Protein AF-A0A964VQR8-F1 (afdb_monomer)

Radius of gyration: 42.29 Å; Cα contacts (8 Å, |Δi|>4): 1702; chains: 1; bounding box: 141×101×105 Å

Mean predicted aligned error: 17.36 Å

Secondary structure (DSSP, 8-state):
-HHHHHHHHHHHHHTT------EEEEEEE-GGG-SS-S-TT--TTBTSS--SSS------EEEPPTT--EE---SEEEEEE-HHHHHHHHHHHHHHHHHHHHHHHT---GGGS-TT-TTS-S--EEE-HHHHHTTEEEHHHHHHHHHHHHTTEE-TTTTSEEEEEEEE-SSSSTTTTEEEEEEE--EEEE-STT-EEEE-SEETTEEEEEEEEE-------S-----EEEEEEESSTT-----GGG-S-EEEEEEETTEEEEEEE-SSPTTEEESS--HHHHHHHHHHHSTT-EEEEE--TTEEEE----S--EEEE-EEHHHHHHHHHHS-HHHHHHHSTT--EEEEEEEEEEEEEEEEEEEEEPPTTPPTTPPPEEEEEEEEEEEEEEEEEEEESSEEEEEEESSEEEEEEEEEEEPPTTPPTT--EEEEEEEEEEES--EEEEEEPPTT-TT-EEEEEEEEEEEEEEEEPPS--------SSS---EEEEEEEEEEEEEEEEEEE-PEEET-EEEEE--S--EEEE--EETTTTEESS-EEEEEEEEEEETTEEEEEEEEEEESS-SEEEEEE----B-TTSSBS-SEEE--EEEGGGPPTTSS--EEEESPEEEEEE--PSEEE---SSTT-----STTTPEEE-EEEE--SSSSPPEETTT-S-HHHHHHHH--EEE-SSPPPEETTS-EEEE-EEESS-SS-EEEEPTTPPPPPTTEEE-TTSEEEE---S-EEEEEEEEEE-TTS-EEEEEEEEEEE--

Structure (mmCIF, N/CA/C/O backbone):
data_AF-A0A964VQR8-F1
#
_entry.id   AF-A0A964VQR8-F1
#
loop_
_atom_site.group_PDB
_atom_site.id
_atom_site.type_symbol
_atom_site.label_atom_id
_atom_site.label_alt_id
_atom_site.label_comp_id
_atom_site.label_asym_id
_atom_site.label_entity_id
_atom_site.label_seq_id
_atom_site.pdbx_PDB_ins_code
_atom_site.Cartn_x
_atom_site.Cartn_y
_atom_site.Cartn_z
_atom_site.occupancy
_atom_site.B_iso_or_equiv
_atom_site.auth_seq_id
_atom_site.auth_comp_id
_atom_site.auth_asym_id
_atom_site.auth_atom_id
_atom_site.pdbx_PDB_model_num
ATOM 1 N N . MET A 1 1 ? -60.363 3.063 -12.199 1.00 50.66 1 MET A N 1
ATOM 2 C CA . MET A 1 1 ? -59.561 4.272 -11.901 1.00 50.66 1 MET A CA 1
ATOM 3 C C . MET A 1 1 ? -58.561 4.068 -10.753 1.00 50.66 1 MET A C 1
ATOM 5 O O . MET A 1 1 ? -57.377 4.255 -10.989 1.00 50.66 1 MET A O 1
ATOM 9 N N . LEU A 1 2 ? -58.955 3.564 -9.570 1.00 46.91 2 LEU A N 1
ATOM 10 C CA . LEU A 1 2 ? -58.023 3.328 -8.440 1.00 46.91 2 LEU A CA 1
ATOM 11 C C . LEU A 1 2 ? -56.854 2.357 -8.722 1.00 46.91 2 LEU A C 1
ATOM 13 O O . LEU A 1 2 ? -55.754 2.557 -8.218 1.00 46.91 2 LEU A O 1
ATOM 17 N N . ARG A 1 3 ? -57.053 1.310 -9.537 1.00 47.50 3 ARG A N 1
ATOM 18 C CA . ARG A 1 3 ? -55.960 0.399 -9.948 1.00 47.50 3 ARG A CA 1
ATOM 19 C C . ARG A 1 3 ? -54.988 1.032 -10.955 1.00 47.50 3 ARG A C 1
ATOM 21 O O . ARG A 1 3 ? -53.839 0.611 -11.016 1.00 47.50 3 ARG A O 1
ATOM 28 N N . PHE A 1 4 ? -55.437 2.039 -11.707 1.00 53.62 4 PHE A N 1
ATOM 29 C CA . PHE A 1 4 ? -54.602 2.791 -12.649 1.00 53.62 4 PHE A CA 1
ATOM 30 C C . PHE A 1 4 ? -53.771 3.846 -11.905 1.00 53.62 4 PHE A C 1
ATOM 32 O O . PHE A 1 4 ? -52.569 3.924 -12.125 1.00 53.62 4 PHE A O 1
ATOM 39 N N . LEU A 1 5 ? -54.375 4.536 -10.924 1.00 54.00 5 LEU A N 1
ATOM 40 C CA . LEU A 1 5 ? -53.651 5.408 -9.992 1.00 54.00 5 LEU A CA 1
ATOM 41 C C . LEU A 1 5 ? -52.605 4.639 -9.181 1.00 54.00 5 LEU A C 1
ATOM 43 O O . LEU A 1 5 ? -51.472 5.082 -9.135 1.00 54.00 5 LEU A O 1
ATOM 47 N N . LYS A 1 6 ? -52.916 3.449 -8.641 1.00 50.94 6 LYS A N 1
ATOM 48 C CA . LYS A 1 6 ? -51.903 2.642 -7.935 1.00 50.94 6 LYS A CA 1
ATOM 49 C C . LYS A 1 6 ? -50.719 2.275 -8.833 1.00 50.94 6 LYS A C 1
ATOM 51 O O . LYS A 1 6 ? -49.588 2.388 -8.389 1.00 50.94 6 LYS A O 1
ATOM 56 N N . ARG A 1 7 ? -50.945 1.886 -10.094 1.00 49.69 7 ARG A N 1
ATOM 57 C CA . ARG A 1 7 ? -49.845 1.567 -11.026 1.00 49.69 7 ARG A CA 1
ATOM 58 C C . ARG A 1 7 ? -49.017 2.798 -11.417 1.00 49.69 7 ARG A C 1
ATOM 60 O O . ARG A 1 7 ? -47.807 2.667 -11.526 1.00 49.69 7 ARG A O 1
ATOM 67 N N . PHE A 1 8 ? -49.626 3.978 -11.549 1.00 53.41 8 PHE A N 1
ATOM 68 C CA . PHE A 1 8 ? -48.889 5.226 -11.787 1.00 53.41 8 PHE A CA 1
ATOM 69 C C . PHE A 1 8 ? -48.163 5.746 -10.538 1.00 53.41 8 PHE A C 1
ATOM 71 O O . PHE A 1 8 ? -47.068 6.280 -10.665 1.00 53.41 8 PHE A O 1
ATOM 78 N N . SER A 1 9 ? -48.703 5.527 -9.335 1.00 52.16 9 SER A N 1
ATOM 79 C CA . SER A 1 9 ? -48.007 5.830 -8.078 1.00 52.16 9 SER A CA 1
ATOM 80 C C . SER A 1 9 ? -46.737 4.992 -7.922 1.00 52.16 9 SER A C 1
ATOM 82 O O . SER A 1 9 ? -45.727 5.522 -7.485 1.00 52.16 9 SER A O 1
ATOM 84 N N . TRP A 1 10 ? -46.739 3.724 -8.349 1.00 47.16 10 TRP A N 1
ATOM 85 C CA . TRP A 1 10 ? -45.524 2.898 -8.360 1.00 47.16 10 TRP A CA 1
ATOM 86 C C . TRP A 1 10 ? -44.494 3.352 -9.409 1.00 47.16 10 TRP A C 1
ATOM 88 O O . TRP A 1 10 ? -43.303 3.270 -9.140 1.00 47.16 10 TRP A O 1
ATOM 98 N N . VAL A 1 11 ? -44.920 3.891 -10.559 1.00 49.44 11 VAL A N 1
ATOM 99 C CA . VAL A 1 11 ? -44.004 4.464 -11.571 1.00 49.44 11 VAL A CA 1
ATOM 100 C C . VAL A 1 11 ? -43.450 5.830 -11.131 1.00 49.44 11 VAL A C 1
ATOM 102 O O . VAL A 1 11 ? -42.287 6.120 -11.385 1.00 49.44 11 VAL A O 1
ATOM 105 N N . GLY A 1 12 ? -44.231 6.635 -10.400 1.00 41.44 12 GLY A N 1
ATOM 106 C CA . GLY A 1 12 ? -43.759 7.873 -9.765 1.00 41.44 12 GLY A CA 1
ATOM 107 C C . GLY A 1 12 ? -42.807 7.642 -8.583 1.00 41.44 12 GLY A C 1
ATOM 108 O O . GLY A 1 12 ? -41.912 8.448 -8.367 1.00 41.44 12 GLY A O 1
ATOM 109 N N . VAL A 1 13 ? -42.947 6.521 -7.865 1.00 46.22 13 VAL A N 1
ATOM 110 C CA . VAL A 1 13 ? -42.004 6.095 -6.812 1.00 46.22 13 VAL A CA 1
ATOM 111 C C . VAL A 1 13 ? -40.738 5.465 -7.410 1.00 46.22 13 VAL A C 1
ATOM 113 O O . VAL A 1 13 ? -39.657 5.665 -6.870 1.00 46.22 13 VAL A O 1
ATOM 116 N N . LEU A 1 14 ? -40.822 4.797 -8.567 1.00 40.28 14 LEU A N 1
ATOM 117 C CA . LEU A 1 14 ? -39.632 4.331 -9.294 1.00 40.28 14 LEU A CA 1
ATOM 118 C C . LEU A 1 14 ? -38.802 5.496 -9.868 1.00 40.28 14 LEU A C 1
ATOM 120 O O . LEU A 1 14 ? -37.592 5.375 -9.992 1.00 40.28 14 LEU A O 1
ATOM 124 N N . ALA A 1 15 ? -39.438 6.633 -10.177 1.00 35.66 15 ALA A N 1
ATOM 125 C CA . ALA A 1 15 ? -38.769 7.874 -10.584 1.00 35.66 15 ALA A CA 1
ATOM 126 C C . ALA A 1 15 ? -38.142 8.661 -9.410 1.00 35.66 15 ALA A C 1
ATOM 128 O O . ALA A 1 15 ? -37.486 9.673 -9.637 1.00 35.66 15 ALA A O 1
ATOM 129 N N . MET A 1 16 ? -38.317 8.189 -8.169 1.00 39.81 16 MET A N 1
ATOM 130 C CA . MET A 1 16 ? -37.590 8.638 -6.975 1.00 39.81 16 MET A CA 1
ATOM 131 C C . MET A 1 16 ? -36.672 7.532 -6.439 1.00 39.81 16 MET A C 1
ATOM 133 O O . MET A 1 16 ? -36.418 7.458 -5.237 1.00 39.81 16 MET A O 1
ATOM 137 N N . SER A 1 17 ? -36.162 6.657 -7.313 1.00 37.56 17 SER A N 1
ATOM 138 C CA . SER A 1 17 ? -34.964 5.891 -6.986 1.00 37.56 17 SER A CA 1
ATOM 139 C C . SER A 1 17 ? -33.834 6.896 -6.759 1.00 37.56 17 SER A C 1
ATOM 141 O O . SER A 1 17 ? -33.208 7.351 -7.716 1.00 37.56 17 SER A O 1
ATOM 143 N N . LEU A 1 18 ? -33.625 7.295 -5.502 1.00 46.88 18 LEU A N 1
ATOM 144 C CA . LEU A 1 18 ? -32.366 7.867 -5.047 1.00 46.88 18 LEU A CA 1
ATOM 145 C C . LEU A 1 18 ? -31.306 6.859 -5.474 1.00 46.88 18 LEU A C 1
ATOM 147 O O . LEU A 1 18 ? -31.185 5.790 -4.875 1.00 46.88 18 LEU A O 1
ATOM 151 N N . LEU A 1 19 ? -30.632 7.139 -6.589 1.00 51.69 19 LEU A N 1
ATOM 152 C CA . LEU A 1 19 ? -29.431 6.401 -6.912 1.00 51.69 19 LEU A CA 1
ATOM 153 C C . LEU A 1 19 ? -28.498 6.645 -5.722 1.00 51.69 19 LEU A C 1
ATOM 155 O O . LEU A 1 19 ? -28.331 7.802 -5.333 1.00 51.69 19 LEU A O 1
ATOM 159 N N . PRO A 1 20 ? -27.984 5.591 -5.078 1.00 58.81 20 PRO A N 1
ATOM 160 C CA . PRO A 1 20 ? -26.985 5.751 -4.036 1.00 58.81 20 PRO A CA 1
ATOM 161 C C . PRO A 1 20 ? -25.809 6.527 -4.629 1.00 58.81 20 PRO A C 1
ATOM 163 O O . PRO A 1 20 ? -25.114 6.032 -5.515 1.00 58.81 20 PRO A O 1
ATOM 166 N N . THR A 1 21 ? -25.656 7.768 -4.180 1.00 62.12 21 THR A N 1
ATOM 167 C CA . THR A 1 21 ? -24.607 8.684 -4.619 1.00 62.12 21 THR A CA 1
ATOM 168 C C . THR A 1 21 ? -23.290 8.220 -4.014 1.00 62.12 21 THR A C 1
ATOM 170 O O . THR A 1 21 ? -23.220 8.056 -2.793 1.00 62.12 21 THR A O 1
ATOM 173 N N . ALA A 1 22 ? -22.280 7.989 -4.851 1.00 78.88 22 ALA A N 1
ATOM 174 C CA . ALA A 1 22 ? -20.988 7.474 -4.419 1.00 78.88 22 ALA A CA 1
ATOM 175 C C . ALA A 1 22 ? -19.946 8.596 -4.418 1.00 78.88 22 ALA A C 1
ATOM 177 O O . ALA A 1 22 ? -19.430 8.934 -5.487 1.00 78.88 22 ALA A O 1
ATOM 178 N N . ALA A 1 23 ? -19.687 9.200 -3.259 1.00 83.31 23 ALA A N 1
ATOM 179 C CA . ALA A 1 23 ? -18.903 10.422 -3.163 1.00 83.31 23 ALA A CA 1
ATOM 180 C C . ALA A 1 23 ? -17.518 10.240 -2.524 1.00 83.31 23 ALA A C 1
ATOM 182 O O . ALA A 1 23 ? -17.297 9.359 -1.708 1.00 83.31 23 ALA A O 1
ATOM 183 N N . PHE A 1 24 ? -16.537 11.039 -2.916 1.00 91.00 24 PHE A N 1
ATOM 184 C CA . PHE A 1 24 ? -15.170 10.949 -2.410 1.00 91.00 24 PHE A CA 1
ATOM 185 C C . PHE A 1 24 ? -14.412 12.250 -2.656 1.00 91.00 24 PHE A C 1
ATOM 187 O O . PHE A 1 24 ? -14.798 13.093 -3.468 1.00 91.00 24 PHE A O 1
ATOM 194 N N . VAL A 1 25 ? -13.270 12.389 -1.988 1.00 90.56 25 VAL A N 1
ATOM 195 C CA . VAL A 1 25 ? -12.402 13.560 -2.113 1.00 90.56 25 VAL A CA 1
ATOM 196 C C . VAL A 1 25 ? -10.983 13.103 -2.416 1.00 90.56 25 VAL A C 1
ATOM 198 O O . VAL A 1 25 ? -10.469 12.175 -1.791 1.00 90.56 25 VAL A O 1
ATOM 201 N N . PHE A 1 26 ? -10.339 13.758 -3.378 1.00 91.12 26 PHE A N 1
ATOM 202 C CA . PHE A 1 26 ? -8.941 13.500 -3.711 1.00 91.12 26 PHE A CA 1
ATOM 203 C C . PHE A 1 26 ? -8.002 14.266 -2.799 1.00 91.12 26 PHE A C 1
ATOM 205 O O . PHE A 1 26 ? -8.277 15.405 -2.440 1.00 91.12 26 PHE A O 1
ATOM 212 N N . GLN A 1 27 ? -6.865 13.665 -2.479 1.00 87.44 27 GLN A N 1
ATOM 213 C CA . GLN A 1 27 ? -5.866 14.252 -1.601 1.00 87.44 27 GLN A CA 1
ATOM 214 C C . GLN A 1 27 ? -4.651 14.768 -2.383 1.00 87.44 27 GLN A C 1
ATOM 216 O O . GLN A 1 27 ? -4.267 14.219 -3.416 1.00 87.44 27 GLN A O 1
ATOM 221 N N . GLY A 1 28 ? -4.001 15.796 -1.843 1.00 83.94 28 GLY A N 1
ATOM 222 C CA . GLY A 1 28 ? -2.680 16.264 -2.256 1.00 83.94 28 GLY A CA 1
ATOM 223 C C . GLY A 1 28 ? -1.992 17.056 -1.138 1.00 83.94 28 GLY A C 1
ATOM 224 O O . GLY A 1 28 ? -2.537 17.149 -0.040 1.00 83.94 28 GLY A O 1
ATOM 225 N N . PRO A 1 29 ? -0.796 17.617 -1.375 1.00 79.44 29 PRO A N 1
ATOM 226 C CA . PRO A 1 29 ? -0.043 18.344 -0.351 1.00 79.44 29 PRO A CA 1
ATOM 227 C C . PRO A 1 29 ? -0.681 19.696 0.035 1.00 79.44 29 PRO A C 1
ATOM 229 O O . PRO A 1 29 ? -1.254 20.379 -0.815 1.00 79.44 29 PRO A O 1
ATOM 232 N N . ASN A 1 30 ? -0.531 20.090 1.311 1.00 72.00 30 ASN A N 1
ATOM 233 C CA . ASN A 1 30 ? -0.952 21.396 1.861 1.00 72.00 30 ASN A CA 1
ATOM 234 C C . ASN A 1 30 ? 0.114 22.507 1.695 1.00 72.00 30 ASN A C 1
ATOM 236 O O . ASN A 1 30 ? 1.302 22.242 1.503 1.00 72.00 30 ASN A O 1
ATOM 240 N N . ALA A 1 31 ? -0.295 23.778 1.841 1.00 55.44 31 ALA A N 1
ATOM 241 C CA . ALA A 1 31 ? 0.512 24.969 1.517 1.00 55.44 31 ALA A CA 1
ATOM 242 C C . ALA A 1 31 ? 1.756 25.223 2.388 1.00 55.44 31 ALA A C 1
ATOM 244 O O . ALA A 1 31 ? 2.639 25.976 1.980 1.00 55.44 31 ALA A O 1
ATOM 245 N N . SER A 1 32 ? 1.876 24.622 3.576 1.00 50.53 32 SER A N 1
ATOM 246 C CA . SER A 1 32 ? 2.868 25.031 4.587 1.00 50.53 32 SER A CA 1
ATOM 247 C C . SER A 1 32 ? 4.332 24.657 4.287 1.00 50.53 32 SER A C 1
ATOM 249 O O . SER A 1 32 ? 5.184 24.839 5.154 1.00 50.53 32 SER A O 1
ATOM 251 N N . GLY A 1 33 ? 4.661 24.157 3.089 1.00 45.91 33 GLY A N 1
ATOM 252 C CA . GLY A 1 33 ? 6.036 23.764 2.750 1.00 45.91 33 GLY A CA 1
ATOM 253 C C . GLY A 1 33 ? 6.401 23.659 1.267 1.00 45.91 33 GLY A C 1
ATOM 254 O O . GLY A 1 33 ? 7.487 23.170 0.969 1.00 45.91 33 GLY A O 1
ATOM 255 N N . SER A 1 34 ? 5.555 24.098 0.328 1.00 40.94 34 SER A N 1
ATOM 256 C CA . SER A 1 34 ? 5.855 23.981 -1.108 1.00 40.94 34 SER A CA 1
ATOM 257 C C . SER A 1 34 ? 5.986 25.348 -1.788 1.00 40.94 34 SER A C 1
ATOM 259 O O . SER A 1 34 ? 5.105 26.185 -1.606 1.00 40.94 34 SER A O 1
ATOM 261 N N . PRO A 1 35 ? 7.012 25.574 -2.636 1.00 40.84 35 PRO A N 1
ATOM 262 C CA . PRO A 1 35 ? 7.092 26.768 -3.474 1.00 40.84 35 PRO A CA 1
ATOM 263 C C . PRO A 1 35 ? 5.951 26.878 -4.502 1.00 40.84 35 PRO A C 1
ATOM 265 O O . PRO A 1 35 ? 5.715 27.978 -4.982 1.00 40.84 35 PRO A O 1
ATOM 268 N N . ASN A 1 36 ? 5.274 25.766 -4.852 1.00 44.41 36 ASN A N 1
ATOM 269 C CA . ASN A 1 36 ? 4.314 25.680 -5.972 1.00 44.41 36 ASN A CA 1
ATOM 270 C C . ASN A 1 36 ? 3.146 24.666 -5.779 1.00 44.41 36 ASN A C 1
ATOM 272 O O . ASN A 1 36 ? 2.524 24.288 -6.762 1.00 44.41 36 ASN A O 1
ATOM 276 N N . GLY A 1 37 ? 2.873 24.138 -4.577 1.00 49.97 37 GLY A N 1
ATOM 277 C CA . GLY A 1 37 ? 2.167 22.839 -4.441 1.00 49.97 37 GLY A CA 1
ATOM 278 C C . GLY A 1 37 ? 0.858 22.777 -3.652 1.00 49.97 37 GLY A C 1
ATOM 279 O O . GLY A 1 37 ? 0.426 21.675 -3.344 1.00 49.97 37 GLY A O 1
ATOM 280 N N . ALA A 1 38 ? 0.225 23.893 -3.309 1.00 58.84 38 ALA A N 1
ATOM 281 C CA . ALA A 1 38 ? -1.128 23.876 -2.750 1.00 58.84 38 ALA A CA 1
ATOM 282 C C . ALA A 1 38 ? -2.038 24.776 -3.570 1.00 58.84 38 ALA A C 1
ATOM 284 O O . ALA A 1 38 ? -1.547 25.707 -4.219 1.00 58.84 38 ALA A O 1
ATOM 285 N N . ASP A 1 39 ? -3.342 24.509 -3.542 1.00 65.00 39 ASP A N 1
ATOM 286 C CA . ASP A 1 39 ? -4.268 25.435 -4.178 1.00 65.00 39 ASP A CA 1
ATOM 287 C C . ASP A 1 39 ? -4.146 26.780 -3.448 1.00 65.00 39 ASP A C 1
ATOM 289 O O . ASP A 1 39 ? -3.981 26.831 -2.228 1.00 65.00 39 ASP A O 1
ATOM 293 N N . SER A 1 40 ? -4.232 27.900 -4.168 1.00 60.41 40 SER A N 1
ATOM 294 C CA . SER A 1 40 ? -3.966 29.231 -3.596 1.00 60.41 40 SER A CA 1
ATOM 295 C C . SER A 1 40 ? -4.884 29.625 -2.427 1.00 60.41 40 SER A C 1
ATOM 297 O O . SER A 1 40 ? -4.618 30.620 -1.757 1.00 60.41 40 SER A O 1
ATOM 299 N N . PHE A 1 41 ? -5.974 28.887 -2.207 1.00 67.44 41 PHE A N 1
ATOM 300 C CA . PHE A 1 41 ? -6.922 29.089 -1.112 1.00 67.44 41 PHE A CA 1
ATOM 301 C C . PHE A 1 41 ? -6.774 28.055 0.028 1.00 67.44 41 PHE A C 1
ATOM 303 O O . PHE A 1 41 ? -7.392 28.245 1.072 1.00 67.44 41 PHE A O 1
ATOM 310 N N . GLU A 1 42 ? -5.945 27.008 -0.110 1.00 69.75 42 GLU A N 1
ATOM 311 C CA . GLU A 1 42 ? -5.629 26.035 0.956 1.00 69.75 42 GLU A CA 1
ATOM 312 C C . GLU A 1 42 ? -4.637 26.637 1.970 1.00 69.75 42 GLU A C 1
ATOM 314 O O . GLU A 1 42 ? -3.516 26.160 2.162 1.00 69.75 42 GLU A O 1
ATOM 319 N N . VAL A 1 43 ? -5.026 27.751 2.591 1.00 64.94 43 VAL A N 1
ATOM 320 C CA . VAL A 1 43 ? -4.182 28.509 3.518 1.00 64.94 43 VAL A CA 1
ATOM 321 C C . VAL A 1 43 ? -4.608 28.304 4.977 1.00 64.94 43 VAL A C 1
ATOM 323 O O . VAL A 1 43 ? -5.810 28.284 5.251 1.00 64.94 43 VAL A O 1
ATOM 326 N N . PRO A 1 44 ? -3.650 28.293 5.932 1.00 59.59 44 PRO A N 1
ATOM 327 C CA . PRO A 1 44 ? -3.901 28.159 7.377 1.00 59.59 44 PRO A CA 1
ATOM 328 C C . PRO A 1 44 ? -5.006 29.039 7.965 1.00 59.59 44 PRO A C 1
ATOM 330 O O . PRO A 1 44 ? -5.583 28.711 8.996 1.00 59.59 44 PRO A O 1
ATOM 333 N N . SER A 1 45 ? -5.285 30.185 7.344 1.00 60.84 45 SER A N 1
ATOM 334 C CA . SER A 1 45 ? -6.276 31.155 7.806 1.00 60.84 45 SER A CA 1
ATOM 335 C C . SER A 1 45 ? -7.725 30.855 7.391 1.00 60.84 45 SER A C 1
ATOM 337 O O . SER A 1 45 ? -8.622 31.552 7.867 1.00 60.84 45 SER A O 1
ATOM 339 N N . ILE A 1 46 ? -7.970 29.876 6.511 1.00 65.50 46 ILE A N 1
ATOM 340 C CA . ILE A 1 46 ? -9.275 29.600 5.878 1.00 65.50 46 ILE A CA 1
ATOM 341 C C . ILE A 1 46 ? -9.562 28.084 5.921 1.00 65.50 46 ILE A C 1
ATOM 343 O O . ILE A 1 46 ? -9.540 27.424 4.894 1.00 65.50 46 ILE A O 1
ATOM 347 N N . GLY A 1 47 ? -9.767 27.507 7.109 1.00 56.44 47 GLY A N 1
ATOM 348 C CA . GLY A 1 47 ? -10.180 26.101 7.323 1.00 56.44 47 GLY A CA 1
ATOM 349 C C . GLY A 1 47 ? -9.133 25.024 6.984 1.00 56.44 47 GLY A C 1
ATOM 350 O O . GLY A 1 47 ? -9.176 23.907 7.501 1.00 56.44 47 GLY A O 1
ATOM 351 N N . TYR A 1 48 ? -8.137 25.364 6.168 1.00 61.25 48 TYR A N 1
ATOM 352 C CA . TYR A 1 48 ? -7.112 24.458 5.666 1.00 61.25 48 TYR A CA 1
ATOM 353 C C . TYR A 1 48 ? -5.828 24.567 6.477 1.00 61.25 48 TYR A C 1
ATOM 355 O O . TYR A 1 48 ? -5.153 25.582 6.398 1.00 61.25 48 TYR A O 1
ATOM 363 N N . ASN A 1 49 ? -5.438 23.518 7.213 1.00 50.25 49 ASN A N 1
ATOM 364 C CA . ASN A 1 49 ? -4.178 23.484 7.973 1.00 50.25 49 ASN A CA 1
ATOM 365 C C . ASN A 1 49 ? -4.061 24.642 8.987 1.00 50.25 49 ASN A C 1
ATOM 367 O O . ASN A 1 49 ? -3.063 25.370 9.027 1.00 50.25 49 ASN A O 1
ATOM 371 N N . ALA A 1 50 ? -5.110 24.842 9.794 1.00 46.28 50 ALA A N 1
ATOM 372 C CA . ALA A 1 50 ? -5.115 25.803 10.891 1.00 46.28 50 ALA A CA 1
ATOM 373 C C . ALA A 1 50 ? -4.144 25.361 12.001 1.00 46.28 50 ALA A C 1
ATOM 375 O O . ALA A 1 50 ? -4.529 24.881 13.061 1.00 46.28 50 ALA A O 1
ATOM 376 N N . ASN A 1 51 ? -2.849 25.565 11.773 1.00 39.06 51 ASN A N 1
ATOM 377 C CA . ASN A 1 51 ? -1.851 25.626 12.827 1.00 39.06 51 ASN A CA 1
ATOM 378 C C . ASN A 1 51 ? -2.055 26.928 13.609 1.00 39.06 51 ASN A C 1
ATOM 380 O O . ASN A 1 51 ? -1.314 27.889 13.396 1.00 39.06 51 ASN A O 1
ATOM 384 N N . ASN A 1 52 ? -3.046 27.003 14.508 1.00 36.38 52 ASN A N 1
ATOM 385 C CA . ASN A 1 52 ? -2.881 27.916 15.634 1.00 36.38 52 ASN A CA 1
ATOM 386 C C . ASN A 1 52 ? -3.653 27.591 16.923 1.00 36.38 52 ASN A C 1
ATOM 388 O O . ASN A 1 52 ? -4.862 27.394 16.961 1.00 36.38 52 ASN A O 1
ATOM 392 N N . LEU A 1 53 ? -2.842 27.640 17.977 1.00 39.53 53 LEU A N 1
ATOM 393 C CA . LEU A 1 53 ? -3.038 27.692 19.422 1.00 39.53 53 LEU A CA 1
ATOM 394 C C . LEU A 1 53 ? -3.765 26.605 20.215 1.00 39.53 53 LEU A C 1
ATOM 396 O O . LEU A 1 53 ? -3.475 26.560 21.406 1.00 39.53 53 LEU A O 1
ATOM 400 N N . TYR A 1 54 ? -4.591 25.719 19.648 1.00 44.06 54 TYR A N 1
ATOM 401 C CA . TYR A 1 54 ? -5.174 24.654 20.488 1.00 44.06 54 TYR A CA 1
ATOM 402 C C . TYR A 1 54 ? -5.289 23.256 19.900 1.00 44.06 54 TYR A C 1
ATOM 404 O O . TYR A 1 54 ? -5.248 22.298 20.679 1.00 44.06 54 TYR A O 1
ATOM 412 N N . VAL A 1 55 ? -5.312 23.085 18.572 1.00 40.34 55 VAL A N 1
ATOM 413 C CA . VAL A 1 55 ? -5.204 21.732 18.019 1.00 40.34 55 VAL A CA 1
ATOM 414 C C . VAL A 1 55 ? -4.500 21.684 16.664 1.00 40.34 55 VAL A C 1
ATOM 416 O O . VAL A 1 55 ? -4.982 22.293 15.713 1.00 40.34 55 VAL A O 1
ATOM 419 N N . PRO A 1 56 ? -3.342 21.005 16.558 1.00 38.22 56 PRO A N 1
ATOM 420 C CA . PRO A 1 56 ? -2.646 20.869 15.290 1.00 38.22 56 PRO A CA 1
ATOM 421 C C . PRO A 1 56 ? -3.421 19.922 14.368 1.00 38.22 56 PRO A C 1
ATOM 423 O O . PRO A 1 56 ? -3.517 18.723 14.631 1.00 38.22 56 PRO A O 1
ATOM 426 N N . ASP A 1 57 ? -3.925 20.444 13.249 1.00 44.97 57 ASP A N 1
ATOM 427 C CA . ASP A 1 57 ? -4.204 19.612 12.082 1.00 44.97 57 ASP A CA 1
ATOM 428 C C . ASP A 1 57 ? -2.860 19.131 11.523 1.00 44.97 57 ASP A C 1
ATOM 430 O O . ASP A 1 57 ? -2.183 19.817 10.761 1.00 44.97 57 ASP A O 1
ATOM 434 N N . THR A 1 58 ? -2.431 17.951 11.964 1.00 45.66 58 THR A N 1
ATOM 435 C CA . THR A 1 58 ? -1.186 17.322 11.503 1.00 45.66 58 THR A CA 1
ATOM 436 C C . THR A 1 58 ? -1.308 16.727 10.099 1.00 45.66 58 THR A C 1
ATOM 438 O O . THR A 1 58 ? -0.334 16.152 9.600 1.00 45.66 58 THR A O 1
ATOM 441 N N . SER A 1 59 ? -2.474 16.831 9.441 1.00 52.53 59 SER A N 1
ATOM 442 C CA . SER A 1 59 ? -2.613 16.370 8.066 1.00 52.53 59 SER A CA 1
ATOM 443 C C . SER A 1 59 ? -1.788 17.284 7.155 1.00 52.53 59 SER A C 1
ATOM 445 O O . SER A 1 59 ? -2.084 18.452 6.907 1.00 52.53 59 SER A O 1
ATOM 447 N N . GLN A 1 60 ? -0.683 16.746 6.642 1.00 56.66 60 GLN A N 1
ATOM 448 C CA . GLN A 1 60 ? 0.212 17.421 5.694 1.00 56.66 60 GLN A CA 1
ATOM 449 C C . GLN A 1 60 ? -0.458 17.617 4.310 1.00 56.66 60 GLN A C 1
ATOM 451 O O . GLN A 1 60 ? 0.226 17.784 3.300 1.00 56.66 60 GLN A O 1
ATOM 456 N N . THR A 1 61 ? -1.794 17.551 4.239 1.00 71.94 61 THR A N 1
ATOM 457 C CA . THR A 1 61 ? -2.569 17.227 3.039 1.00 71.94 61 THR A CA 1
ATOM 458 C C . THR A 1 61 ? -3.951 17.878 2.986 1.00 71.94 61 THR A C 1
ATOM 460 O O . THR A 1 61 ? -4.591 18.010 4.028 1.00 71.94 61 THR A O 1
ATOM 463 N N . GLY A 1 62 ? -4.440 18.192 1.787 1.00 76.19 62 GLY A N 1
ATOM 464 C CA . GLY A 1 62 ? -5.721 18.864 1.542 1.00 76.19 62 GLY A CA 1
ATOM 465 C C . GLY A 1 62 ? -6.443 18.348 0.290 1.00 76.19 62 GLY A C 1
ATOM 466 O O . GLY A 1 62 ? -5.883 17.514 -0.436 1.00 76.19 62 GLY A O 1
ATOM 467 N N . PRO A 1 63 ? -7.698 18.779 0.065 1.00 83.38 63 PRO A N 1
ATOM 468 C CA . PRO A 1 63 ? -8.555 18.285 -1.002 1.00 83.38 63 PRO A CA 1
ATOM 469 C C . PRO A 1 63 ? -8.254 18.923 -2.369 1.00 83.38 63 PRO A C 1
ATOM 471 O O . PRO A 1 63 ? -8.361 20.134 -2.550 1.00 83.38 63 PRO A O 1
ATOM 474 N N . LYS A 1 64 ? -7.992 18.111 -3.394 1.00 85.56 64 LYS A N 1
ATOM 475 C CA . LYS A 1 64 ? -7.635 18.590 -4.745 1.00 85.56 64 LYS A CA 1
ATOM 476 C C . LYS A 1 64 ? -8.804 18.656 -5.722 1.00 85.56 64 LYS A C 1
ATOM 478 O O . LYS A 1 64 ? -9.832 18.011 -5.522 1.00 85.56 64 LYS A O 1
ATOM 483 N N . ASN A 1 65 ? -8.646 19.451 -6.785 1.00 86.12 65 ASN A N 1
ATOM 484 C CA . ASN A 1 65 ? -9.591 19.454 -7.900 1.00 86.12 65 ASN A CA 1
ATOM 485 C C . ASN A 1 65 ? -9.477 18.168 -8.728 1.00 86.12 65 ASN A C 1
ATOM 487 O O . ASN A 1 65 ? -8.480 17.447 -8.675 1.00 86.12 65 ASN A O 1
ATOM 491 N N . ILE A 1 66 ? -10.489 17.923 -9.560 1.00 85.62 66 ILE A N 1
ATOM 492 C CA . ILE A 1 66 ? -10.419 16.900 -10.608 1.00 85.62 66 ILE A CA 1
ATOM 493 C C . ILE A 1 66 ? -9.253 17.228 -11.547 1.00 85.62 66 ILE A C 1
ATOM 495 O O . ILE A 1 66 ? -9.175 18.337 -12.076 1.00 85.62 66 ILE A O 1
ATOM 499 N N . GLY A 1 67 ? -8.386 16.248 -11.793 1.00 85.88 67 GLY A N 1
ATOM 500 C CA . GLY A 1 67 ? -7.187 16.396 -12.613 1.00 85.88 67 GLY A CA 1
ATOM 501 C C . GLY A 1 67 ? -5.965 16.877 -11.831 1.00 85.88 67 GLY A C 1
ATOM 502 O O . GLY A 1 67 ? -4.901 17.014 -12.425 1.00 85.88 67 GLY A O 1
ATOM 503 N N . GLU A 1 68 ? -6.088 17.128 -10.526 1.00 88.12 68 GLU A N 1
ATOM 504 C CA . GLU A 1 68 ? -4.986 17.515 -9.635 1.00 88.12 68 GLU A CA 1
ATOM 505 C C . GLU A 1 68 ? -4.712 16.464 -8.550 1.00 88.12 68 GLU A C 1
ATOM 507 O O . GLU A 1 68 ? -3.963 16.716 -7.605 1.00 88.12 68 GLU A O 1
ATOM 512 N N . GLU A 1 69 ? -5.312 15.280 -8.667 1.00 88.50 69 GLU A N 1
ATOM 513 C CA . GLU A 1 69 ? -5.192 14.215 -7.681 1.00 88.50 69 GLU A CA 1
ATOM 514 C C . GLU A 1 69 ? -3.778 13.615 -7.576 1.00 88.50 69 GLU A C 1
ATOM 516 O O . GLU A 1 69 ? -3.008 13.554 -8.542 1.00 88.50 69 GLU A O 1
ATOM 521 N N . TYR A 1 70 ? -3.460 13.092 -6.390 1.00 91.62 70 TYR A N 1
ATOM 522 C CA . TYR A 1 70 ? -2.250 12.316 -6.145 1.00 91.62 70 TYR A CA 1
ATOM 523 C C . TYR A 1 70 ? -2.605 10.864 -5.838 1.00 91.62 70 TYR A C 1
ATOM 525 O O . TYR A 1 70 ? -3.535 10.590 -5.085 1.00 91.62 70 TYR A O 1
ATOM 533 N N . ARG A 1 71 ? -1.849 9.917 -6.404 1.00 92.94 71 ARG A N 1
ATOM 534 C CA . ARG A 1 71 ? -2.077 8.475 -6.203 1.00 92.94 71 ARG A CA 1
ATOM 535 C C . ARG A 1 71 ? -0.777 7.692 -6.079 1.00 92.94 71 ARG A C 1
ATOM 537 O O . ARG A 1 71 ? 0.279 8.139 -6.526 1.00 92.94 71 ARG A O 1
ATOM 544 N N . ARG A 1 72 ? -0.850 6.481 -5.524 1.00 92.25 72 ARG A N 1
ATOM 545 C CA . ARG A 1 72 ? 0.230 5.490 -5.656 1.00 92.25 72 ARG A CA 1
ATOM 546 C C . ARG A 1 72 ? 0.053 4.726 -6.961 1.00 92.25 72 ARG A C 1
ATOM 548 O O . ARG A 1 72 ? -0.988 4.121 -7.188 1.00 92.25 72 ARG A O 1
ATOM 555 N N . ASN A 1 73 ? 1.080 4.715 -7.802 1.00 91.25 73 ASN A N 1
ATOM 556 C CA . ASN A 1 73 ? 1.060 4.034 -9.101 1.00 91.25 73 ASN A CA 1
ATOM 557 C C . ASN A 1 73 ? 1.912 2.751 -9.128 1.00 91.25 73 ASN A C 1
ATOM 559 O O . ASN A 1 73 ? 2.309 2.265 -10.186 1.00 91.25 73 ASN A O 1
ATOM 563 N N . MET A 1 74 ? 2.174 2.181 -7.951 1.00 92.00 74 MET A N 1
ATOM 564 C CA . MET A 1 74 ? 2.870 0.911 -7.779 1.00 92.00 74 MET A CA 1
ATOM 565 C C . MET A 1 74 ? 1.850 -0.203 -7.504 1.00 92.00 74 MET A C 1
ATOM 567 O O . MET A 1 74 ? 1.208 -0.169 -6.455 1.00 92.00 74 MET A O 1
ATOM 571 N N . PRO A 1 75 ? 1.728 -1.227 -8.371 1.00 94.25 75 PRO A N 1
ATOM 572 C CA . PRO A 1 75 ? 0.748 -2.304 -8.185 1.00 94.25 75 PRO A CA 1
ATOM 573 C C . PRO A 1 75 ? 0.963 -3.147 -6.927 1.00 94.25 75 PRO A C 1
ATOM 575 O O . PRO A 1 75 ? 0.035 -3.796 -6.455 1.00 94.25 75 PRO A O 1
ATOM 578 N N . VAL A 1 76 ? 2.188 -3.172 -6.394 1.00 95.12 76 VAL A N 1
ATOM 579 C CA . VAL A 1 76 ? 2.541 -3.904 -5.174 1.00 95.12 76 VAL A CA 1
ATOM 580 C C . VAL A 1 76 ? 3.264 -2.963 -4.220 1.00 95.12 76 VAL A C 1
ATOM 582 O O . VAL A 1 76 ? 4.299 -2.392 -4.584 1.00 95.12 76 VAL A O 1
ATOM 585 N N . LEU A 1 77 ? 2.733 -2.853 -3.004 1.00 95.31 77 LEU A N 1
ATOM 586 C CA . LEU A 1 77 ? 3.327 -2.133 -1.884 1.00 95.31 77 LEU A CA 1
ATOM 587 C C . LEU A 1 77 ? 3.732 -3.111 -0.787 1.00 95.31 77 LEU A C 1
ATOM 589 O O . LEU A 1 77 ? 2.963 -3.995 -0.400 1.00 95.31 77 LEU A O 1
ATOM 593 N N . TYR A 1 78 ? 4.937 -2.935 -0.261 1.00 96.31 78 TYR A N 1
ATOM 594 C CA . TYR A 1 78 ? 5.457 -3.761 0.819 1.00 96.31 78 TYR A CA 1
ATOM 595 C C . TYR A 1 78 ? 5.308 -3.072 2.166 1.00 96.31 78 TYR A C 1
ATOM 597 O O . TYR A 1 78 ? 5.737 -1.933 2.324 1.00 96.31 78 TYR A O 1
ATOM 605 N N . TYR A 1 79 ? 4.763 -3.768 3.159 1.00 97.19 79 TYR A N 1
ATOM 606 C CA . TYR A 1 79 ? 4.681 -3.245 4.521 1.00 97.19 79 TYR A CA 1
ATOM 607 C C . TYR A 1 79 ? 5.421 -4.127 5.521 1.00 97.19 79 TYR A C 1
ATOM 609 O O . TYR A 1 79 ? 5.617 -5.327 5.293 1.00 97.19 79 TYR A O 1
ATOM 617 N N . SER A 1 80 ? 5.849 -3.519 6.626 1.00 96.19 80 SER A N 1
ATOM 618 C CA . SER A 1 80 ? 6.485 -4.230 7.734 1.00 96.19 80 SER A CA 1
ATOM 619 C C . SER A 1 80 ? 6.339 -3.497 9.071 1.00 96.19 80 SER A C 1
ATOM 621 O O . SER A 1 80 ? 5.725 -2.432 9.140 1.00 96.19 80 SER A O 1
ATOM 623 N N . PHE A 1 81 ? 6.911 -4.081 10.121 1.00 94.94 81 PHE A N 1
ATOM 624 C CA . PHE A 1 81 ? 6.841 -3.627 11.507 1.00 94.94 81 PHE A CA 1
ATOM 625 C C . PHE A 1 81 ? 8.251 -3.450 12.063 1.00 94.94 81 PHE A C 1
ATOM 627 O O . PHE A 1 81 ? 9.131 -4.259 11.772 1.00 94.94 81 PHE A O 1
ATOM 634 N N . ASP A 1 82 ? 8.471 -2.414 12.867 1.00 93.50 82 ASP A N 1
ATOM 635 C CA . ASP A 1 82 ? 9.711 -2.276 13.631 1.00 93.50 82 ASP A CA 1
ATOM 636 C C . ASP A 1 82 ? 9.610 -2.935 15.016 1.00 93.50 82 ASP A C 1
ATOM 638 O O . ASP A 1 82 ? 8.534 -3.344 15.465 1.00 93.50 82 ASP A O 1
ATOM 642 N N . GLN A 1 83 ? 10.739 -3.002 15.727 1.00 87.44 83 GLN A N 1
ATOM 643 C CA . GLN A 1 83 ? 10.772 -3.560 17.078 1.00 87.44 83 GLN A CA 1
ATOM 644 C C . GLN A 1 83 ? 9.818 -2.835 18.040 1.00 87.44 83 GLN A C 1
ATOM 646 O O . GLN A 1 83 ? 9.181 -3.485 18.860 1.00 87.44 83 GLN A O 1
ATOM 651 N N . ASN A 1 84 ? 9.654 -1.512 17.923 1.00 90.25 84 ASN A N 1
ATOM 652 C CA . ASN A 1 84 ? 8.783 -0.770 18.832 1.00 90.25 84 ASN A CA 1
ATOM 653 C C . ASN A 1 84 ? 7.304 -1.153 18.675 1.00 90.25 84 ASN A C 1
ATOM 655 O O . ASN A 1 84 ? 6.582 -1.230 19.671 1.00 90.25 84 ASN A O 1
ATOM 659 N N . PHE A 1 85 ? 6.845 -1.385 17.440 1.00 92.50 85 PHE A N 1
ATOM 660 C CA . PHE A 1 85 ? 5.499 -1.891 17.185 1.00 92.50 85 PHE A CA 1
ATOM 661 C C . PHE A 1 85 ? 5.316 -3.276 17.798 1.00 92.50 85 PHE A C 1
ATOM 663 O O . PHE A 1 85 ? 4.308 -3.527 18.455 1.00 92.50 85 PHE A O 1
ATOM 670 N N . LEU A 1 86 ? 6.296 -4.162 17.604 1.00 88.62 86 LEU A N 1
ATOM 671 C CA . LEU A 1 86 ? 6.260 -5.525 18.128 1.00 88.62 86 LEU A CA 1
ATOM 672 C C . LEU A 1 86 ? 6.270 -5.554 19.660 1.00 88.62 86 LEU A C 1
ATOM 674 O O . LEU A 1 86 ? 5.518 -6.323 20.250 1.00 88.62 86 LEU A O 1
ATOM 678 N N . ASP A 1 87 ? 7.055 -4.690 20.301 1.00 85.81 87 ASP A N 1
ATOM 679 C CA . ASP A 1 87 ? 7.129 -4.590 21.762 1.00 85.81 87 ASP A CA 1
ATOM 680 C C . ASP A 1 87 ? 5.807 -4.126 22.381 1.00 85.81 87 ASP A C 1
ATOM 682 O O . ASP A 1 87 ? 5.459 -4.543 23.485 1.00 85.81 87 ASP A O 1
ATOM 686 N N . TYR A 1 88 ? 5.071 -3.251 21.689 1.00 87.25 88 TYR A N 1
ATOM 687 C CA . TYR A 1 88 ? 3.813 -2.714 22.199 1.00 87.25 88 TYR A CA 1
ATOM 688 C C . TYR A 1 88 ? 2.600 -3.551 21.784 1.00 87.25 88 TYR A C 1
ATOM 690 O O . TYR A 1 88 ? 1.828 -3.974 22.634 1.00 87.25 88 TYR A O 1
ATOM 698 N N . PHE A 1 89 ? 2.402 -3.810 20.493 1.00 88.94 89 PHE A N 1
ATOM 699 C CA . PHE A 1 89 ? 1.205 -4.500 20.005 1.00 88.94 89 PHE A CA 1
ATOM 700 C C . PHE A 1 89 ? 1.369 -6.023 19.885 1.00 88.94 89 PHE A C 1
ATOM 702 O O . PHE A 1 89 ? 0.376 -6.757 19.826 1.00 88.94 89 PHE A O 1
ATOM 709 N N . GLY A 1 90 ? 2.605 -6.524 19.839 1.00 87.44 90 GLY A N 1
ATOM 710 C CA . GLY A 1 90 ? 2.892 -7.949 19.703 1.00 87.44 90 GLY A CA 1
ATOM 711 C C . GLY A 1 90 ? 2.325 -8.581 18.428 1.00 87.44 90 GLY A C 1
ATOM 712 O O . GLY A 1 90 ? 1.948 -7.914 17.462 1.00 87.44 90 GLY A O 1
ATOM 713 N N . SER A 1 91 ? 2.234 -9.912 18.433 1.00 87.81 91 SER A N 1
ATOM 714 C CA . SER A 1 91 ? 1.703 -10.689 17.305 1.00 87.81 91 SER A CA 1
ATOM 715 C C . SER A 1 91 ? 0.233 -10.389 17.001 1.00 87.81 91 SER A C 1
ATOM 717 O O . SER A 1 91 ? -0.171 -10.451 15.844 1.00 87.81 91 SER A O 1
ATOM 719 N N . ASN A 1 92 ? -0.568 -10.027 18.005 1.00 88.06 92 ASN A N 1
ATOM 720 C CA . ASN A 1 92 ? -1.974 -9.686 17.792 1.00 88.06 92 ASN A CA 1
ATOM 721 C C . ASN A 1 92 ? -2.140 -8.346 17.062 1.00 88.06 92 ASN A C 1
ATOM 723 O O . ASN A 1 92 ? -3.009 -8.233 16.200 1.00 88.06 92 ASN A O 1
ATOM 727 N N . GLY A 1 93 ? -1.245 -7.380 17.301 1.00 91.19 93 GLY A N 1
ATOM 728 C CA . GLY A 1 93 ? -1.179 -6.154 16.504 1.00 91.19 93 GLY A CA 1
ATOM 729 C C . GLY A 1 93 ? -0.905 -6.418 15.034 1.00 91.19 93 GLY A C 1
ATOM 730 O O . GLY A 1 93 ? -1.536 -5.823 14.162 1.00 91.19 93 GLY A O 1
ATOM 731 N N . ILE A 1 94 ? 0.010 -7.353 14.759 1.00 91.75 94 ILE A N 1
ATOM 732 C CA . ILE A 1 94 ? 0.301 -7.793 13.393 1.00 91.75 94 ILE A CA 1
ATOM 733 C C . ILE A 1 94 ? -0.961 -8.369 12.746 1.00 91.75 94 ILE A C 1
ATOM 735 O O . ILE A 1 94 ? -1.278 -8.005 11.619 1.00 91.75 94 ILE A O 1
ATOM 739 N N . VAL A 1 95 ? -1.705 -9.222 13.458 1.00 92.69 95 VAL A N 1
ATOM 740 C CA . VAL A 1 95 ? -2.964 -9.799 12.957 1.00 92.69 95 VAL A CA 1
ATOM 741 C C . VAL A 1 95 ? -3.987 -8.707 12.637 1.00 92.69 95 VAL A C 1
ATOM 743 O O . VAL A 1 95 ? -4.656 -8.791 11.611 1.00 92.69 95 VAL A O 1
ATOM 746 N N . ALA A 1 96 ? -4.090 -7.663 13.461 1.00 93.88 96 ALA A N 1
ATOM 747 C CA . ALA A 1 96 ? -4.996 -6.544 13.208 1.00 93.88 96 ALA A CA 1
ATOM 748 C C . ALA A 1 96 ? -4.616 -5.749 11.945 1.00 93.88 96 ALA A C 1
ATOM 750 O O . ALA A 1 96 ? -5.483 -5.427 11.130 1.00 93.88 96 ALA A O 1
ATOM 751 N N . VAL A 1 97 ? -3.323 -5.475 11.749 1.00 96.94 97 VAL A N 1
ATOM 752 C CA . VAL A 1 97 ? -2.814 -4.789 10.549 1.00 96.94 97 VAL A CA 1
ATOM 753 C C . VAL A 1 97 ? -2.962 -5.667 9.304 1.00 96.94 97 VAL A C 1
ATOM 755 O O . VAL A 1 97 ? -3.414 -5.184 8.269 1.00 96.94 97 VAL A O 1
ATOM 758 N N . ASP A 1 98 ? -2.661 -6.962 9.401 1.00 96.75 98 ASP A N 1
ATOM 759 C CA . ASP A 1 98 ? -2.870 -7.927 8.318 1.00 96.75 98 ASP A CA 1
ATOM 760 C C . ASP A 1 98 ? -4.356 -8.054 7.951 1.00 96.75 98 ASP A C 1
ATOM 762 O O . ASP A 1 98 ? -4.704 -8.170 6.778 1.00 96.75 98 ASP A O 1
ATOM 766 N N . ALA A 1 99 ? -5.257 -8.000 8.935 1.00 95.62 99 ALA A N 1
ATOM 767 C CA . ALA A 1 99 ? -6.694 -7.999 8.686 1.00 95.62 99 ALA A CA 1
ATOM 768 C C . ALA A 1 99 ? -7.139 -6.729 7.944 1.00 95.62 99 ALA A C 1
ATOM 770 O O . ALA A 1 99 ? -8.006 -6.808 7.075 1.00 95.62 99 ALA A O 1
ATOM 771 N N . ALA A 1 100 ? -6.541 -5.572 8.243 1.00 96.31 100 ALA A N 1
ATOM 772 C CA . ALA A 1 100 ? -6.792 -4.338 7.504 1.00 96.31 100 ALA A CA 1
ATOM 773 C C . ALA A 1 100 ? -6.283 -4.433 6.055 1.00 96.31 100 ALA A C 1
ATOM 775 O O . ALA A 1 100 ? -7.032 -4.138 5.126 1.00 96.31 100 ALA A O 1
ATOM 776 N N . THR A 1 101 ? -5.049 -4.902 5.831 1.00 97.44 101 THR A N 1
ATOM 777 C CA . THR A 1 101 ? -4.486 -5.055 4.474 1.00 97.44 101 THR A CA 1
ATOM 778 C C . THR A 1 101 ? -5.212 -6.127 3.660 1.00 97.44 101 THR A C 1
ATOM 780 O O . THR A 1 101 ? -5.350 -5.985 2.443 1.00 97.44 101 THR A O 1
ATOM 783 N N . ALA A 1 102 ? -5.748 -7.165 4.310 1.00 97.00 102 ALA A N 1
ATOM 784 C CA . ALA A 1 102 ? -6.577 -8.184 3.674 1.00 97.00 102 ALA A CA 1
ATOM 785 C C . ALA A 1 102 ? -7.853 -7.603 3.042 1.00 97.00 102 ALA A C 1
ATOM 787 O O . ALA A 1 102 ? -8.238 -8.057 1.964 1.00 97.00 102 ALA A O 1
ATOM 788 N N . VAL A 1 103 ? -8.466 -6.572 3.643 1.00 96.25 103 VAL A N 1
ATOM 789 C CA . VAL A 1 103 ? -9.625 -5.878 3.048 1.00 96.25 103 VAL A CA 1
ATOM 790 C C . VAL A 1 103 ? -9.251 -5.285 1.688 1.00 96.25 103 VAL A C 1
ATOM 792 O O . VAL A 1 103 ? -9.946 -5.531 0.706 1.00 96.25 103 VAL A O 1
ATOM 795 N N . PHE A 1 104 ? -8.116 -4.590 1.581 1.00 96.56 104 PHE A N 1
ATOM 796 C CA . PHE A 1 104 ? -7.656 -4.022 0.306 1.00 96.56 104 PHE A CA 1
ATOM 797 C C . PHE A 1 104 ? -7.227 -5.095 -0.695 1.00 96.56 104 PHE A C 1
ATOM 799 O O . PHE A 1 104 ? -7.547 -5.008 -1.875 1.00 96.56 104 PHE A O 1
ATOM 806 N N . ASN A 1 105 ? -6.549 -6.144 -0.229 1.00 97.56 105 ASN A N 1
ATOM 807 C CA . ASN A 1 105 ? -6.132 -7.258 -1.082 1.00 97.56 105 ASN A CA 1
ATOM 808 C C . ASN A 1 105 ? -7.306 -8.084 -1.625 1.00 97.56 105 ASN A C 1
ATOM 810 O O . ASN A 1 105 ? -7.135 -8.786 -2.622 1.00 97.56 105 ASN A O 1
ATOM 814 N N . SER A 1 106 ? -8.477 -8.013 -0.985 1.00 95.75 106 SER A N 1
ATOM 815 C CA . SER A 1 106 ? -9.706 -8.642 -1.476 1.00 95.75 106 SER A CA 1
ATOM 816 C C . SER A 1 106 ? -10.320 -7.911 -2.674 1.00 95.75 106 SER A C 1
ATOM 818 O O . SER A 1 106 ? -11.157 -8.484 -3.372 1.00 95.75 106 SER A O 1
ATOM 820 N N . LEU A 1 107 ? -9.884 -6.673 -2.950 1.00 95.25 107 LEU A N 1
ATOM 821 C CA . LEU A 1 107 ? -10.353 -5.919 -4.101 1.00 95.25 107 LEU A CA 1
ATOM 822 C C . LEU A 1 107 ? -9.846 -6.543 -5.409 1.00 95.25 107 LEU A C 1
ATOM 824 O O . LEU A 1 107 ? -8.658 -6.820 -5.603 1.00 95.25 107 LEU A O 1
ATOM 828 N N . THR A 1 108 ? -10.773 -6.708 -6.344 1.00 94.94 108 THR A N 1
ATOM 829 C CA . THR A 1 108 ? -10.488 -6.939 -7.761 1.00 94.94 108 THR A CA 1
ATOM 830 C C . THR A 1 108 ? -10.146 -5.622 -8.470 1.00 94.94 108 THR A C 1
ATOM 832 O O . THR A 1 108 ? -10.064 -4.566 -7.841 1.00 94.94 108 THR A O 1
ATOM 835 N N . ASN A 1 109 ? -9.900 -5.682 -9.780 1.00 95.31 109 ASN A N 1
ATOM 836 C CA . ASN A 1 109 ? -9.631 -4.492 -10.584 1.00 95.31 109 ASN A CA 1
ATOM 837 C C . ASN A 1 109 ? -10.809 -3.514 -10.495 1.00 95.31 109 ASN A C 1
ATOM 839 O O . ASN A 1 109 ? -11.942 -3.886 -10.799 1.00 95.31 109 ASN A O 1
ATOM 843 N N . VAL A 1 110 ? -10.547 -2.266 -10.104 1.00 92.12 110 VAL A N 1
ATOM 844 C CA . VAL A 1 110 ? -11.610 -1.292 -9.816 1.00 92.12 110 VAL A CA 1
ATOM 845 C C . VAL A 1 110 ? -12.516 -0.985 -11.010 1.00 92.12 110 VAL A C 1
ATOM 847 O O . VAL A 1 110 ? -13.686 -0.660 -10.812 1.00 92.12 110 VAL A O 1
ATOM 850 N N . SER A 1 111 ? -12.021 -1.128 -12.243 1.00 90.19 111 SER A N 1
ATOM 851 C CA . SER A 1 111 ? -12.820 -0.948 -13.459 1.00 90.19 111 SER A CA 1
ATOM 852 C C . SER A 1 111 ? -13.763 -2.122 -13.761 1.00 90.19 111 SER A C 1
ATOM 854 O O . SER A 1 111 ? -14.572 -2.018 -14.680 1.00 90.19 111 SER A O 1
ATOM 856 N N . GLN A 1 112 ? -13.664 -3.248 -13.042 1.00 92.06 112 GLN A N 1
ATOM 857 C CA . GLN A 1 112 ? -14.533 -4.419 -13.236 1.00 92.06 112 GLN A CA 1
ATOM 858 C C . GLN A 1 112 ? -15.815 -4.389 -12.393 1.00 92.06 112 GLN A C 1
ATOM 860 O O . GLN A 1 112 ? -16.732 -5.156 -12.686 1.00 92.06 112 GLN A O 1
ATOM 865 N N . TYR A 1 113 ? -15.896 -3.531 -11.373 1.00 90.56 113 TYR A N 1
ATOM 866 C CA . TYR A 1 113 ? -17.091 -3.404 -10.534 1.00 90.56 113 TYR A CA 1
ATOM 867 C C . TYR A 1 113 ? -18.256 -2.728 -11.264 1.00 90.56 113 TYR A C 1
ATOM 869 O O . TYR A 1 113 ? -18.061 -1.981 -12.232 1.00 90.56 113 TYR A O 1
ATOM 877 N N . SER A 1 114 ? -19.480 -2.950 -10.777 1.00 88.94 114 SER A N 1
ATOM 878 C CA . SER A 1 114 ? -20.677 -2.323 -11.337 1.00 88.94 114 SER A CA 1
ATOM 879 C C . SER A 1 114 ? -20.585 -0.792 -11.298 1.00 88.94 114 SER A C 1
ATOM 881 O O . SER A 1 114 ? -19.915 -0.206 -10.450 1.00 88.94 114 SER A O 1
ATOM 883 N N . ALA A 1 115 ? -21.228 -0.105 -12.247 1.00 82.88 115 ALA A N 1
ATOM 884 C CA . ALA A 1 115 ? -21.170 1.361 -12.336 1.00 82.88 115 ALA A CA 1
ATOM 885 C C . ALA A 1 115 ? -21.742 2.070 -11.092 1.00 82.88 115 ALA A C 1
ATOM 887 O O . ALA A 1 115 ? -21.327 3.176 -10.772 1.00 82.88 115 ALA A O 1
ATOM 888 N N . ASP A 1 116 ? -22.670 1.423 -10.388 1.00 83.88 116 ASP A N 1
ATOM 889 C CA . ASP A 1 116 ? -23.283 1.889 -9.144 1.00 83.88 116 ASP A CA 1
ATOM 890 C C . ASP A 1 116 ? -22.607 1.340 -7.874 1.00 83.88 116 ASP A C 1
ATOM 892 O O . ASP A 1 116 ? -23.033 1.689 -6.771 1.00 83.88 116 ASP A O 1
ATOM 896 N N . LEU A 1 117 ? -21.579 0.489 -8.017 1.00 89.88 117 LEU A N 1
ATOM 897 C CA . LEU A 1 117 ? -20.825 -0.137 -6.924 1.00 89.88 117 LEU A CA 1
ATOM 898 C C . LEU A 1 117 ? -21.733 -0.843 -5.903 1.00 89.88 117 LEU A C 1
ATOM 900 O O . LEU A 1 117 ? -21.572 -0.722 -4.685 1.00 89.88 117 LEU A O 1
ATOM 904 N N . SER A 1 118 ? -22.735 -1.560 -6.413 1.00 88.38 118 SER A N 1
ATOM 905 C CA . SER A 1 118 ? -23.739 -2.269 -5.610 1.00 88.38 118 SER A CA 1
ATOM 906 C C . SER A 1 118 ? -23.154 -3.380 -4.734 1.00 88.38 118 SER A C 1
ATOM 908 O O . SER A 1 118 ? -23.779 -3.778 -3.751 1.00 88.38 118 SER A O 1
ATOM 910 N N . GLU A 1 119 ? -21.950 -3.847 -5.062 1.00 91.62 119 GLU A N 1
ATOM 911 C CA . GLU A 1 119 ? -21.190 -4.851 -4.323 1.00 91.62 119 GLU A CA 1
ATOM 912 C C . GLU A 1 119 ? -20.697 -4.333 -2.966 1.00 91.62 119 GLU A C 1
ATOM 914 O O . GLU A 1 119 ? -20.368 -5.135 -2.090 1.00 91.62 119 GLU A O 1
ATOM 919 N N . PHE A 1 120 ? -20.666 -3.008 -2.778 1.00 92.94 120 PHE A N 1
ATOM 920 C CA . PHE A 1 120 ? -20.187 -2.364 -1.562 1.00 92.94 120 PHE A CA 1
ATOM 921 C C . PHE A 1 120 ? -21.334 -1.726 -0.762 1.00 92.94 120 PHE A C 1
ATOM 923 O O . PHE A 1 120 ? -22.237 -1.085 -1.329 1.00 92.94 120 PHE A O 1
ATOM 930 N N . PRO A 1 121 ? -21.318 -1.883 0.575 1.00 92.44 121 PRO A N 1
ATOM 931 C CA . PRO A 1 121 ? -22.341 -1.310 1.431 1.00 92.44 121 PRO A CA 1
ATOM 932 C C . PRO A 1 121 ? -22.156 0.207 1.572 1.00 92.44 121 PRO A C 1
ATOM 934 O O . PRO A 1 121 ? -21.050 0.734 1.457 1.00 92.44 121 PRO A O 1
ATOM 937 N N . LEU A 1 122 ? -23.252 0.912 1.853 1.00 88.50 122 LEU A N 1
ATOM 938 C CA . LEU A 1 122 ? -23.206 2.326 2.250 1.00 88.50 122 LEU A CA 1
ATOM 939 C C . LEU A 1 122 ? -22.714 2.486 3.698 1.00 88.50 122 LEU A C 1
ATOM 941 O O . LEU A 1 122 ? -22.095 3.484 4.041 1.00 88.50 122 LEU A O 1
ATOM 945 N N . GLU A 1 123 ? -22.962 1.481 4.537 1.00 87.69 123 GLU A N 1
ATOM 946 C CA . GLU A 1 123 ? -22.533 1.437 5.932 1.00 87.69 123 GLU A CA 1
ATOM 947 C C . GLU A 1 123 ? -21.602 0.244 6.141 1.00 87.69 123 GLU A C 1
ATOM 949 O O . GLU A 1 123 ? -22.002 -0.907 5.956 1.00 87.69 123 GLU A O 1
ATOM 954 N N . SER A 1 124 ? -20.353 0.504 6.517 1.00 90.50 124 SER A N 1
ATOM 955 C CA . SER A 1 124 ? -19.418 -0.546 6.942 1.00 90.50 124 SER A CA 1
ATOM 956 C C . SER A 1 124 ? -19.041 -0.444 8.419 1.00 90.50 124 SER A C 1
ATOM 958 O O . SER A 1 124 ? -18.419 -1.373 8.949 1.00 90.50 124 SER A O 1
ATOM 960 N N . ALA A 1 125 ? -19.415 0.663 9.069 1.00 88.81 125 ALA A N 1
ATOM 961 C CA . ALA A 1 125 ? -19.239 0.887 10.492 1.00 88.81 125 ALA A CA 1
ATOM 962 C C . ALA A 1 125 ? -20.200 0.001 11.291 1.00 88.81 125 ALA A C 1
ATOM 964 O O . ALA A 1 125 ? -21.338 -0.240 10.897 1.00 88.81 125 ALA A O 1
ATOM 965 N N . ALA A 1 126 ? -19.732 -0.490 12.427 1.00 89.62 126 ALA A N 1
ATOM 966 C CA . ALA A 1 126 ? -20.531 -1.221 13.389 1.00 89.62 126 ALA A CA 1
ATOM 967 C C . ALA A 1 126 ? -20.024 -0.933 14.803 1.00 89.62 126 ALA A C 1
ATOM 969 O O . ALA A 1 126 ? -18.901 -0.464 14.996 1.00 89.62 126 ALA A O 1
ATOM 970 N N . GLN A 1 127 ? -20.862 -1.232 15.794 1.00 88.31 127 GLN A N 1
ATOM 971 C CA . GLN A 1 127 ? -20.583 -0.935 17.193 1.00 88.31 127 GLN A CA 1
ATOM 972 C C . GLN A 1 127 ? -20.445 -2.220 18.011 1.00 88.31 127 GLN A C 1
ATOM 974 O O . GLN A 1 127 ? -21.326 -3.079 17.997 1.00 88.31 127 GLN A O 1
ATOM 979 N N . ASN A 1 128 ? -19.356 -2.334 18.767 1.00 90.62 128 ASN A N 1
ATOM 980 C CA . ASN A 1 128 ? -19.186 -3.334 19.810 1.00 90.62 128 ASN A CA 1
ATOM 981 C C . ASN A 1 128 ? -19.426 -2.672 21.176 1.00 90.62 128 ASN A C 1
ATOM 983 O O . ASN A 1 128 ? -18.595 -1.921 21.686 1.00 90.62 128 ASN A O 1
ATOM 987 N N . TYR A 1 129 ? -20.583 -2.947 21.782 1.00 87.38 129 TYR A N 1
ATOM 988 C CA . TYR A 1 129 ? -20.997 -2.303 23.033 1.00 87.38 129 TYR A CA 1
ATOM 989 C C . TYR A 1 129 ? -20.116 -2.664 24.236 1.00 87.38 129 TYR A C 1
ATOM 991 O O . TYR A 1 129 ? -19.982 -1.858 25.155 1.00 87.38 129 TYR A O 1
ATOM 999 N N . GLN A 1 130 ? -19.485 -3.844 24.237 1.00 86.56 130 GLN A N 1
ATOM 1000 C CA . GLN A 1 130 ? -18.530 -4.209 25.284 1.00 86.56 130 GLN A CA 1
ATOM 1001 C C . GLN A 1 130 ? -17.260 -3.365 25.165 1.00 86.56 130 GLN A C 1
ATOM 1003 O O . GLN A 1 130 ? -16.793 -2.812 26.156 1.00 86.56 130 GLN A O 1
ATOM 1008 N N . ALA A 1 131 ? -16.730 -3.219 23.950 1.00 87.00 131 ALA A N 1
ATOM 1009 C CA . ALA A 1 131 ? -15.590 -2.350 23.686 1.00 87.00 131 ALA A CA 1
ATOM 1010 C C . ALA A 1 131 ? -15.914 -0.870 23.961 1.00 87.00 131 ALA A C 1
ATOM 1012 O O . ALA A 1 131 ? -15.078 -0.151 24.503 1.00 87.00 131 ALA A O 1
ATOM 1013 N N . GLN A 1 132 ? -17.144 -0.433 23.670 1.00 85.06 132 GLN A N 1
ATOM 1014 C CA . GLN A 1 132 ? -17.624 0.915 23.983 1.00 85.06 132 GLN A CA 1
ATOM 1015 C C . GLN A 1 132 ? -17.652 1.184 25.485 1.00 85.06 132 GLN A C 1
ATOM 1017 O O . GLN A 1 132 ? -17.136 2.206 25.929 1.00 85.06 132 GLN A O 1
ATOM 1022 N N . ALA A 1 133 ? -18.225 0.267 26.270 1.00 82.44 133 ALA A N 1
ATOM 1023 C CA . ALA A 1 133 ? -18.273 0.385 27.727 1.00 82.44 133 ALA A CA 1
ATOM 1024 C C . ALA A 1 133 ? -16.870 0.448 28.356 1.00 82.44 133 ALA A C 1
ATOM 1026 O O . ALA A 1 133 ? -16.702 0.993 29.443 1.00 82.44 133 ALA A O 1
ATOM 1027 N N . LEU A 1 134 ? -15.871 -0.098 27.660 1.00 81.12 134 LEU A N 1
ATOM 1028 C CA . LEU A 1 134 ? -14.466 -0.112 28.055 1.00 81.12 134 LEU A CA 1
ATOM 1029 C C . LEU A 1 134 ? -13.632 1.025 27.431 1.00 81.12 134 LEU A C 1
ATOM 1031 O O . LEU A 1 134 ? -12.433 1.086 27.687 1.00 81.12 134 LEU A O 1
ATOM 1035 N N . GLY A 1 135 ? -14.222 1.910 26.617 1.00 79.50 135 GLY A N 1
ATOM 1036 C CA . GLY A 1 135 ? -13.508 3.038 26.005 1.00 79.50 135 GLY A CA 1
ATOM 1037 C C . GLY A 1 135 ? -12.439 2.640 24.976 1.00 79.50 135 GLY A C 1
ATOM 1038 O O . GLY A 1 135 ? -11.445 3.345 24.821 1.00 79.50 135 GLY A O 1
ATOM 1039 N N . LEU A 1 136 ? -12.605 1.503 24.291 1.00 86.00 136 LEU A N 1
ATOM 1040 C CA . LEU A 1 136 ? -11.573 0.939 23.415 1.00 86.00 136 LEU A CA 1
ATOM 1041 C C . LEU A 1 136 ? -11.634 1.479 21.974 1.00 86.00 136 LEU A C 1
ATOM 1043 O O . LEU A 1 136 ? -12.718 1.650 21.415 1.00 86.00 136 LEU A O 1
ATOM 1047 N N . SER A 1 137 ? -10.470 1.656 21.346 1.00 87.19 137 SER A N 1
ATOM 1048 C CA . SER A 1 137 ? -10.302 2.063 19.941 1.00 87.19 137 SER A CA 1
ATOM 1049 C C . SER A 1 137 ? -9.772 0.900 19.099 1.00 87.19 137 SER A C 1
ATOM 1051 O O . SER A 1 137 ? -8.817 0.229 19.502 1.00 87.19 137 SER A O 1
ATOM 1053 N N . ASP A 1 138 ? -10.366 0.651 17.930 1.00 91.75 138 ASP A N 1
ATOM 1054 C CA . ASP A 1 138 ? -9.981 -0.467 17.063 1.00 91.75 138 ASP A CA 1
ATOM 1055 C C . ASP A 1 138 ? -8.784 -0.130 16.153 1.00 91.75 138 ASP A C 1
ATOM 1057 O O . ASP A 1 138 ? -8.857 0.719 15.259 1.00 91.75 138 ASP A O 1
ATOM 1061 N N . LEU A 1 139 ? -7.678 -0.849 16.351 1.00 92.69 139 LEU A N 1
ATOM 1062 C CA . LEU A 1 139 ? -6.436 -0.702 15.592 1.00 92.69 139 LEU A CA 1
ATOM 1063 C C . LEU A 1 139 ? -6.628 -1.039 14.107 1.00 92.69 139 LEU A C 1
ATOM 1065 O O . LEU A 1 139 ? -6.096 -0.335 13.251 1.00 92.69 139 LEU A O 1
ATOM 1069 N N . LYS A 1 140 ? -7.401 -2.087 13.785 1.00 94.19 140 LYS A N 1
ATOM 1070 C CA . LYS A 1 140 ? -7.657 -2.502 12.395 1.00 94.19 140 LYS A CA 1
ATOM 1071 C C . LYS A 1 140 ? -8.336 -1.370 11.620 1.00 94.19 140 LYS A C 1
ATOM 1073 O O . LYS A 1 140 ? -7.878 -1.002 10.541 1.00 94.19 140 LYS A O 1
ATOM 1078 N N . SER A 1 141 ? -9.397 -0.795 12.176 1.00 92.94 141 SER A N 1
ATOM 1079 C CA . SER A 1 141 ? -10.165 0.296 11.565 1.00 92.94 141 SER A CA 1
ATOM 1080 C C . SER A 1 141 ? -9.338 1.564 11.394 1.00 92.94 141 SER A C 1
ATOM 1082 O O . SER A 1 141 ? -9.443 2.231 10.363 1.00 92.94 141 SER A O 1
ATOM 1084 N N . GLN A 1 142 ? -8.461 1.870 12.357 1.00 91.00 142 GLN A N 1
ATOM 1085 C CA . GLN A 1 142 ? -7.531 2.987 12.217 1.00 91.00 142 GLN A CA 1
ATOM 1086 C C . GLN A 1 142 ? -6.538 2.761 11.071 1.00 91.00 142 GLN A C 1
ATOM 1088 O O . GLN A 1 142 ? -6.297 3.665 10.272 1.00 91.00 142 GLN A O 1
ATOM 1093 N N . VAL A 1 143 ? -5.976 1.553 10.964 1.00 94.94 143 VAL A N 1
ATOM 1094 C CA . VAL A 1 143 ? -5.062 1.185 9.874 1.00 94.94 143 VAL A CA 1
ATOM 1095 C C . VAL A 1 143 ? -5.781 1.252 8.530 1.00 94.94 143 VAL A C 1
ATOM 1097 O O . VAL A 1 143 ? -5.215 1.778 7.580 1.00 94.94 143 VAL A O 1
ATOM 1100 N N . MET A 1 144 ? -7.030 0.786 8.440 1.00 94.50 144 MET A N 1
ATOM 1101 C CA . MET A 1 144 ? -7.814 0.882 7.207 1.00 94.50 144 MET A CA 1
ATOM 1102 C C . MET A 1 144 ? -7.962 2.333 6.738 1.00 94.50 144 MET A C 1
ATOM 1104 O O . MET A 1 144 ? -7.660 2.614 5.582 1.00 94.50 144 MET A O 1
ATOM 1108 N N . ALA A 1 145 ? -8.344 3.252 7.627 1.00 90.38 145 ALA A N 1
ATOM 1109 C CA . ALA A 1 145 ? -8.457 4.677 7.305 1.00 90.38 145 ALA A CA 1
ATOM 1110 C C . ALA A 1 145 ? -7.131 5.264 6.801 1.00 90.38 145 ALA A C 1
ATOM 1112 O O . ALA A 1 145 ? -7.092 5.945 5.778 1.00 90.38 145 ALA A O 1
ATOM 1113 N N . LEU A 1 146 ? -6.025 4.919 7.468 1.00 91.25 146 LEU A N 1
ATOM 1114 C CA . LEU A 1 146 ? -4.690 5.358 7.065 1.00 91.25 146 LEU A CA 1
ATOM 1115 C C . LEU A 1 146 ? -4.283 4.790 5.708 1.00 91.25 146 LEU A C 1
ATOM 1117 O O . LEU A 1 146 ? -3.659 5.491 4.924 1.00 91.25 146 LEU A O 1
ATOM 1121 N N . LEU A 1 147 ? -4.630 3.540 5.400 1.00 94.56 147 LEU A N 1
ATOM 1122 C CA . LEU A 1 147 ? -4.334 2.939 4.102 1.00 94.56 147 LEU A CA 1
ATOM 1123 C C . LEU A 1 147 ? -5.161 3.561 2.971 1.00 94.56 147 LEU A C 1
ATOM 1125 O O . LEU A 1 147 ? -4.605 3.779 1.897 1.00 94.56 147 LEU A O 1
ATOM 1129 N N . VAL A 1 148 ? -6.440 3.889 3.201 1.00 92.88 148 VAL A N 1
ATOM 1130 C CA . VAL A 1 148 ? -7.258 4.630 2.221 1.00 92.88 148 VAL A CA 1
ATOM 1131 C C . VAL A 1 148 ? -6.593 5.966 1.876 1.00 92.88 148 VAL A C 1
ATOM 1133 O O . VAL A 1 148 ? -6.439 6.314 0.704 1.00 92.88 148 VAL A O 1
ATOM 1136 N N . GLU A 1 149 ? -6.101 6.662 2.893 1.00 89.31 149 GLU A N 1
ATOM 1137 C CA . GLU A 1 149 ? -5.353 7.900 2.723 1.00 89.31 149 GLU A CA 1
ATOM 1138 C C . GLU A 1 149 ? -4.020 7.701 1.993 1.00 89.31 149 GLU A C 1
ATOM 1140 O O . GLU A 1 149 ? -3.696 8.432 1.061 1.00 89.31 149 GLU A O 1
ATOM 1145 N N . GLN A 1 150 ? -3.256 6.660 2.344 1.00 90.94 150 GLN A N 1
ATOM 1146 C CA . GLN A 1 150 ? -2.006 6.329 1.651 1.00 90.94 150 GLN A CA 1
ATOM 1147 C C . GLN A 1 150 ? -2.198 6.084 0.149 1.00 90.94 150 GLN A C 1
ATOM 1149 O O . GLN A 1 150 ? -1.219 6.164 -0.597 1.00 90.94 150 GLN A O 1
ATOM 1154 N N . LEU A 1 151 ? -3.417 5.761 -0.288 1.00 93.25 151 LEU A N 1
ATOM 1155 C CA . LEU A 1 151 ? -3.771 5.554 -1.689 1.00 93.25 151 LEU A CA 1
ATOM 1156 C C . LEU A 1 151 ? -4.236 6.835 -2.403 1.00 93.25 151 LEU A C 1
ATOM 1158 O O . LEU A 1 151 ? -4.289 6.818 -3.633 1.00 93.25 151 LEU A O 1
ATOM 1162 N N . GLY A 1 152 ? -4.480 7.933 -1.677 1.00 91.81 152 GLY A N 1
ATOM 1163 C CA . GLY A 1 152 ? -4.762 9.260 -2.240 1.00 91.81 152 GLY A CA 1
ATOM 1164 C C . GLY A 1 152 ? -6.172 9.802 -2.011 1.00 91.81 152 GLY A C 1
ATOM 1165 O O . GLY A 1 152 ? -6.567 10.757 -2.685 1.00 91.81 152 GLY A O 1
ATOM 1166 N N . LEU A 1 153 ? -6.946 9.211 -1.095 1.00 92.38 153 LEU A N 1
ATOM 1167 C CA . LEU A 1 153 ? -8.265 9.727 -0.723 1.00 92.38 153 LEU A CA 1
ATOM 1168 C C . LEU A 1 153 ? -8.204 10.547 0.565 1.00 92.38 153 LEU A C 1
ATOM 1170 O O . LEU A 1 153 ? -7.641 10.120 1.569 1.00 92.38 153 LEU A O 1
ATOM 1174 N N . ALA A 1 154 ? -8.826 11.720 0.534 1.00 85.94 154 ALA A N 1
ATOM 1175 C CA . ALA A 1 154 ? -8.990 12.575 1.700 1.00 85.94 154 ALA A CA 1
ATOM 1176 C C . ALA A 1 154 ? -10.313 12.268 2.416 1.00 85.94 154 ALA A C 1
ATOM 1178 O O . ALA A 1 154 ? -11.167 11.559 1.889 1.00 85.94 154 ALA A O 1
ATOM 1179 N N . ASN A 1 155 ? -10.494 12.834 3.612 1.00 84.50 155 ASN A N 1
ATOM 1180 C CA . ASN A 1 155 ? -11.718 12.688 4.398 1.00 84.50 155 ASN A CA 1
ATOM 1181 C C . ASN A 1 155 ? -12.919 13.318 3.657 1.00 84.50 155 ASN A C 1
ATOM 1183 O O . ASN A 1 155 ? -12.981 14.546 3.567 1.00 84.50 155 ASN A O 1
ATOM 1187 N N . PRO A 1 156 ? -13.885 12.527 3.150 1.00 84.12 156 PRO A N 1
ATOM 1188 C CA . PRO A 1 156 ? -14.995 13.074 2.383 1.00 84.12 156 PRO A CA 1
ATOM 1189 C C . PRO A 1 156 ? -15.978 13.861 3.247 1.00 84.12 156 PRO A C 1
ATOM 1191 O O . PRO A 1 156 ? -16.585 14.796 2.744 1.00 84.12 156 PRO A O 1
ATOM 1194 N N . ASN A 1 157 ? -16.095 13.552 4.544 1.00 81.50 157 ASN A N 1
ATOM 1195 C CA . ASN A 1 157 ? -17.010 14.244 5.452 1.00 81.50 157 ASN A CA 1
ATOM 1196 C C . ASN A 1 157 ? -16.540 15.672 5.759 1.00 81.50 157 ASN A C 1
ATOM 1198 O O . ASN A 1 157 ? -17.377 16.549 5.898 1.00 81.50 157 ASN A O 1
ATOM 1202 N N . ARG A 1 158 ? -15.222 15.893 5.868 1.00 78.00 158 ARG A N 1
ATOM 1203 C CA . ARG A 1 158 ? -14.601 17.202 6.182 1.00 78.00 158 ARG A CA 1
ATOM 1204 C C . ARG A 1 158 ? -14.454 18.121 4.971 1.00 78.00 158 ARG A C 1
ATOM 1206 O O . ARG A 1 158 ? -14.082 19.281 5.080 1.00 78.00 158 ARG A O 1
ATOM 1213 N N . TYR A 1 159 ? -14.569 17.553 3.783 1.00 81.56 159 TYR A N 1
ATOM 1214 C CA . TYR A 1 159 ? -14.366 18.300 2.557 1.00 81.56 159 TYR A CA 1
ATOM 1215 C C . TYR A 1 159 ? -15.604 18.183 1.683 1.00 81.56 159 TYR A C 1
ATOM 1217 O O . TYR A 1 159 ? -15.489 18.219 0.468 1.00 81.56 159 TYR A O 1
ATOM 1225 N N . VAL A 1 160 ? -16.807 18.057 2.252 1.00 85.56 160 VAL A N 1
ATOM 1226 C CA . VAL A 1 160 ? -18.017 18.215 1.432 1.00 85.56 160 VAL A CA 1
ATOM 1227 C C . VAL A 1 160 ? -18.139 19.676 1.019 1.00 85.56 160 VAL A C 1
ATOM 1229 O O . VAL A 1 160 ? -18.336 19.974 -0.163 1.00 85.56 160 VAL A O 1
ATOM 1232 N N . TRP A 1 161 ? -17.956 20.584 1.979 1.00 85.62 161 TRP A N 1
ATOM 1233 C CA . TRP A 1 161 ? -18.136 22.019 1.830 1.00 85.62 161 TRP A CA 1
ATOM 1234 C C . TRP A 1 161 ? -16.945 22.748 2.421 1.00 85.62 161 TRP A C 1
ATOM 1236 O O . TRP A 1 161 ? -16.744 22.779 3.621 1.00 85.62 161 TRP A O 1
ATOM 1246 N N . THR A 1 162 ? -16.183 23.418 1.574 1.00 81.81 162 THR A N 1
ATOM 1247 C CA . THR A 1 162 ? -14.941 24.052 1.995 1.00 81.81 162 THR A CA 1
ATOM 1248 C C . THR A 1 162 ? -14.977 25.552 1.789 1.00 81.81 162 THR A C 1
ATOM 1250 O O . THR A 1 162 ? -15.559 26.058 0.823 1.00 81.81 162 THR A O 1
ATOM 1253 N N . LEU A 1 163 ? -14.350 26.289 2.702 1.00 80.81 163 LEU A N 1
ATOM 1254 C CA . LEU A 1 163 ? -14.283 27.737 2.610 1.00 80.81 163 LEU A CA 1
ATOM 1255 C C . LEU A 1 163 ? -13.225 28.145 1.573 1.00 80.81 163 LEU A C 1
ATOM 1257 O O . LEU A 1 163 ? -12.050 27.822 1.696 1.00 80.81 163 LEU A O 1
ATOM 1261 N N . TYR A 1 164 ? -13.646 28.871 0.541 1.00 81.19 164 TYR A N 1
ATOM 1262 C CA . TYR A 1 164 ? -12.763 29.367 -0.516 1.00 81.19 164 TYR A CA 1
ATOM 1263 C C . TYR A 1 164 ? -12.211 30.757 -0.197 1.00 81.19 164 TYR A C 1
ATOM 1265 O O . TYR A 1 164 ? -11.042 31.051 -0.430 1.00 81.19 164 TYR A O 1
ATOM 1273 N N . SER A 1 165 ? -13.060 31.656 0.306 1.00 78.19 165 SER A N 1
ATOM 1274 C CA . SER A 1 165 ? -12.660 33.030 0.617 1.00 78.19 165 SER A CA 1
ATOM 1275 C C . SER A 1 165 ? -13.636 33.694 1.586 1.00 78.19 165 SER A C 1
ATOM 1277 O O . SER A 1 165 ? -14.762 33.234 1.771 1.00 78.19 165 SER A O 1
ATOM 1279 N N . ARG A 1 166 ? -13.217 34.816 2.173 1.00 77.00 166 ARG A N 1
ATOM 1280 C CA . ARG A 1 166 ? -14.055 35.689 3.000 1.00 77.00 166 ARG A CA 1
ATOM 1281 C C . ARG A 1 166 ? -13.824 37.154 2.654 1.00 77.00 166 ARG A C 1
ATOM 1283 O O . ARG A 1 166 ? -12.727 37.531 2.240 1.00 77.00 166 ARG A O 1
ATOM 1290 N N . PHE A 1 167 ? -14.825 37.990 2.879 1.00 76.38 167 PHE A N 1
ATOM 1291 C CA . PHE A 1 167 ? -14.736 39.431 2.669 1.00 76.38 167 PHE A CA 1
ATOM 1292 C C . PHE A 1 167 ? -15.554 40.206 3.707 1.00 76.38 167 PHE A C 1
ATOM 1294 O O . PHE A 1 167 ? -16.507 39.692 4.286 1.00 76.38 167 PHE A O 1
ATOM 1301 N N . LEU A 1 168 ? -15.163 41.461 3.934 1.00 71.12 168 LEU A N 1
ATOM 1302 C CA . LEU A 1 168 ? -15.822 42.373 4.869 1.00 71.12 168 LEU A CA 1
ATOM 1303 C C . LEU A 1 168 ? -16.984 43.095 4.180 1.00 71.12 168 LEU A C 1
ATOM 1305 O O . LEU A 1 168 ? -16.778 43.774 3.173 1.00 71.12 168 LEU A O 1
ATOM 1309 N N . GLY A 1 169 ? -18.182 43.009 4.749 1.00 65.25 169 GLY A N 1
ATOM 1310 C CA . GLY A 1 169 ? -19.376 43.719 4.301 1.00 65.25 169 GLY A CA 1
ATOM 1311 C C . GLY A 1 169 ? -19.863 44.767 5.305 1.00 65.25 169 GLY A C 1
ATOM 1312 O O . GLY A 1 169 ? -20.956 44.615 5.815 1.00 65.25 169 GLY A O 1
ATOM 1313 N N . ASN A 1 170 ? -19.109 45.857 5.531 1.00 59.69 170 ASN A N 1
ATOM 1314 C CA . ASN A 1 170 ? -19.437 46.996 6.433 1.00 59.69 170 ASN A CA 1
ATOM 1315 C C . ASN A 1 170 ? -19.654 46.618 7.944 1.00 59.69 170 ASN A C 1
ATOM 1317 O O . ASN A 1 170 ? -20.147 45.543 8.246 1.00 59.69 170 ASN A O 1
ATOM 1321 N N . PRO A 1 171 ? -19.269 47.452 8.939 1.00 59.38 171 PRO A N 1
ATOM 1322 C CA . PRO A 1 171 ? -19.008 47.007 10.336 1.00 59.38 171 PRO A CA 1
ATOM 1323 C C . PRO A 1 171 ? -20.296 46.829 11.193 1.00 59.38 171 PRO A C 1
ATOM 1325 O O . PRO A 1 171 ? -21.177 47.680 11.028 1.00 59.38 171 PRO A O 1
ATOM 1328 N N . PRO A 1 172 ? -20.459 45.818 12.108 1.00 61.19 172 PRO A N 1
ATOM 1329 C CA . PRO A 1 172 ? -19.716 45.617 13.380 1.00 61.19 172 PRO A CA 1
ATOM 1330 C C . PRO A 1 172 ? -19.323 44.117 13.679 1.00 61.19 172 PRO A C 1
ATOM 1332 O O . PRO A 1 172 ? -18.766 43.544 12.756 1.00 61.19 172 PRO A O 1
ATOM 1335 N N . PRO A 1 173 ? -19.320 43.519 14.915 1.00 65.62 173 PRO A N 1
ATOM 1336 C CA . PRO A 1 173 ? -18.271 42.561 15.317 1.00 65.62 173 PRO A CA 1
ATOM 1337 C C . PRO A 1 173 ? -18.368 41.177 14.652 1.00 65.62 173 PRO A C 1
ATOM 1339 O O . PRO A 1 173 ? -19.439 40.593 14.577 1.00 65.62 173 PRO A O 1
ATOM 1342 N N . CYS A 1 174 ? -17.210 40.616 14.293 1.00 65.94 174 CYS A N 1
ATOM 1343 C CA . CYS A 1 174 ? -17.017 39.225 13.867 1.00 65.94 174 CYS A CA 1
ATOM 1344 C C . CYS A 1 174 ? -17.936 38.235 14.628 1.00 65.94 174 CYS A C 1
ATOM 1346 O O . CYS A 1 174 ? -17.953 38.279 15.865 1.00 65.94 174 CYS A O 1
ATOM 1348 N N . PRO A 1 175 ? -18.685 37.349 13.937 1.00 67.69 175 PRO A N 1
ATOM 1349 C CA . PRO A 1 175 ? -18.787 37.178 12.477 1.00 67.69 175 PRO A CA 1
ATOM 1350 C C . PRO A 1 175 ? -19.820 38.099 11.787 1.00 67.69 175 PRO A C 1
ATOM 1352 O O . PRO A 1 175 ? -20.046 37.971 10.585 1.00 67.69 175 PRO A O 1
ATOM 1355 N N . ASP A 1 176 ? -20.483 39.006 12.511 1.00 72.06 176 ASP A N 1
ATOM 1356 C CA . ASP A 1 176 ? -21.496 39.905 11.943 1.00 72.06 176 ASP A CA 1
ATOM 1357 C C . ASP A 1 176 ? -20.887 40.809 10.855 1.00 72.06 176 ASP A C 1
ATOM 1359 O O . ASP A 1 176 ? -19.778 41.321 10.997 1.00 72.06 176 ASP A O 1
ATOM 1363 N N . GLY A 1 177 ? -21.585 40.967 9.728 1.00 70.12 177 GLY A N 1
ATOM 1364 C CA . GLY A 1 177 ? -21.073 41.700 8.561 1.00 70.12 177 GLY A CA 1
ATOM 1365 C C . GLY A 1 177 ? -19.998 40.976 7.729 1.00 70.12 177 GLY A C 1
ATOM 1366 O O . GLY A 1 177 ? -19.461 41.573 6.792 1.00 70.12 177 GLY A O 1
ATOM 1367 N N . MET A 1 178 ? -19.680 39.705 8.010 1.00 76.69 178 MET A N 1
ATOM 1368 C CA . MET A 1 178 ? -18.765 38.899 7.186 1.00 76.69 178 MET A CA 1
ATOM 1369 C C . MET A 1 178 ? -19.502 38.169 6.056 1.00 76.69 178 MET A C 1
ATOM 1371 O O . MET A 1 178 ? -20.559 37.572 6.255 1.00 76.69 178 MET A O 1
ATOM 1375 N N . GLY A 1 179 ? -18.927 38.203 4.852 1.00 80.88 179 GLY A N 1
ATOM 1376 C CA . GLY A 1 179 ? -19.356 37.395 3.712 1.00 80.88 179 GLY A CA 1
ATOM 1377 C C . GLY A 1 179 ? -18.367 36.264 3.437 1.00 80.88 179 GLY A C 1
ATOM 1378 O O . GLY A 1 179 ? -17.155 36.475 3.493 1.00 80.88 179 GLY A O 1
ATOM 1379 N N . TYR A 1 180 ? -18.875 35.079 3.097 1.00 83.94 180 TYR A N 1
ATOM 1380 C CA . TYR A 1 180 ? -18.068 33.882 2.842 1.00 83.94 180 TYR A CA 1
ATOM 1381 C C . TYR A 1 180 ? -18.391 33.290 1.472 1.00 83.94 180 TYR A C 1
ATOM 1383 O O . TYR A 1 180 ? -19.553 33.205 1.076 1.00 83.94 180 TYR A O 1
ATOM 1391 N N . TYR A 1 181 ? -17.355 32.850 0.766 1.00 86.06 181 TYR A N 1
ATOM 1392 C CA . TYR A 1 181 ? -17.464 32.036 -0.435 1.00 86.06 181 TYR A CA 1
ATOM 1393 C C . TYR A 1 181 ? -17.134 30.595 -0.068 1.00 86.06 181 TYR A C 1
ATOM 1395 O O . TYR A 1 181 ? -16.026 30.318 0.385 1.00 86.06 181 TYR A O 1
ATOM 1403 N N . VAL A 1 182 ? -18.088 29.692 -0.276 1.00 87.06 182 VAL A N 1
ATOM 1404 C CA . VAL A 1 182 ? -17.971 28.259 0.023 1.00 87.06 182 VAL A CA 1
ATOM 1405 C C . VAL A 1 182 ? -18.054 27.486 -1.288 1.00 87.06 182 VAL A C 1
ATOM 1407 O O . VAL A 1 182 ? -18.826 27.853 -2.175 1.00 87.06 182 VAL A O 1
ATOM 1410 N N . ILE A 1 183 ? -17.247 26.439 -1.423 1.00 87.81 183 ILE A N 1
ATOM 1411 C CA . ILE A 1 183 ? -17.178 25.583 -2.610 1.00 87.81 183 ILE A CA 1
ATOM 1412 C C . ILE A 1 183 ? -17.274 24.113 -2.209 1.00 87.81 183 ILE A C 1
ATOM 1414 O O . ILE A 1 183 ? -16.899 23.741 -1.099 1.00 87.81 183 ILE A O 1
ATOM 1418 N N . GLN A 1 184 ? -17.731 23.260 -3.122 1.00 88.00 184 GLN A N 1
ATOM 1419 C CA . GLN A 1 184 ? -17.768 21.820 -2.879 1.00 88.00 184 GLN A CA 1
ATOM 1420 C C . GLN A 1 184 ? -16.431 21.169 -3.243 1.00 88.00 184 GLN A C 1
ATOM 1422 O O . GLN A 1 184 ? -15.899 21.377 -4.332 1.00 88.00 184 GLN A O 1
ATOM 1427 N N . ARG A 1 185 ? -15.907 20.405 -2.285 1.00 87.25 185 ARG A N 1
ATOM 1428 C CA . ARG A 1 185 ? -14.763 19.480 -2.361 1.00 87.25 185 ARG A CA 1
ATOM 1429 C C . ARG A 1 185 ? -14.972 18.102 -2.976 1.00 87.25 185 ARG A C 1
ATOM 1431 O O . ARG A 1 185 ? -14.059 17.454 -3.470 1.00 87.25 185 ARG A O 1
ATOM 1438 N N . ASN A 1 186 ? -16.202 17.640 -2.793 1.00 90.50 186 ASN A N 1
ATOM 1439 C CA . ASN A 1 186 ? -16.575 16.238 -2.816 1.00 90.50 186 ASN A CA 1
ATOM 1440 C C . ASN A 1 186 ? -17.184 15.872 -4.163 1.00 90.50 186 ASN A C 1
ATOM 1442 O O . ASN A 1 186 ? -18.032 16.594 -4.697 1.00 90.50 186 ASN A O 1
ATOM 1446 N N . PHE A 1 187 ? -16.707 14.766 -4.718 1.00 91.12 187 PHE A N 1
ATOM 1447 C CA . PHE A 1 187 ? -16.981 14.338 -6.079 1.00 91.12 187 PHE A CA 1
ATOM 1448 C C . PHE A 1 187 ? -17.748 13.039 -6.080 1.00 91.12 187 PHE A C 1
ATOM 1450 O O . PHE A 1 187 ? -17.422 12.127 -5.339 1.00 91.12 187 PHE A O 1
ATOM 1457 N N . GLU A 1 188 ? -18.707 12.930 -6.981 1.00 86.12 188 GLU A N 1
ATOM 1458 C CA . GLU A 1 188 ? -19.466 11.721 -7.227 1.00 86.12 188 GLU A CA 1
ATOM 1459 C C . GLU A 1 188 ? -19.183 11.187 -8.629 1.00 86.12 188 GLU A C 1
ATOM 1461 O O . GLU A 1 188 ? -19.081 11.955 -9.593 1.00 86.12 188 GLU A O 1
ATOM 1466 N N . ILE A 1 189 ? -19.090 9.860 -8.749 1.00 83.94 189 ILE A N 1
ATOM 1467 C CA . ILE A 1 189 ? -19.073 9.189 -10.053 1.00 83.94 189 ILE A CA 1
ATOM 1468 C C . ILE A 1 189 ? -20.502 9.052 -10.571 1.00 83.94 189 ILE A C 1
ATOM 1470 O O . ILE A 1 189 ? -21.341 8.399 -9.957 1.00 83.94 189 ILE A O 1
ATOM 1474 N N . VAL A 1 190 ? -20.747 9.600 -11.759 1.00 80.06 190 VAL A N 1
ATOM 1475 C CA . VAL A 1 190 ? -21.991 9.425 -12.508 1.00 80.06 190 VAL A CA 1
ATOM 1476 C C . VAL A 1 190 ? -21.945 8.093 -13.263 1.00 80.06 190 VAL A C 1
ATOM 1478 O O . VAL A 1 190 ? -21.127 7.962 -14.188 1.00 80.06 190 VAL A O 1
ATOM 1481 N N . PRO A 1 191 ? -22.844 7.132 -12.955 1.00 74.25 191 PRO A N 1
ATOM 1482 C CA . PRO A 1 191 ? -22.887 5.841 -13.636 1.00 74.25 191 PRO A CA 1
ATOM 1483 C C . PRO A 1 191 ? -23.120 6.024 -15.141 1.00 74.25 191 PRO A C 1
ATOM 1485 O O . PRO A 1 191 ? -24.208 6.390 -15.589 1.00 74.25 191 PRO A O 1
ATOM 1488 N N . SER A 1 192 ? -22.084 5.802 -15.947 1.00 74.12 192 SER A N 1
ATOM 1489 C CA . SER A 1 192 ? -22.143 5.947 -17.404 1.00 74.12 192 SER A CA 1
ATOM 1490 C C . SER A 1 192 ? -21.028 5.140 -18.063 1.00 74.12 192 SER A C 1
ATOM 1492 O O . SER A 1 192 ? -20.099 4.691 -17.407 1.00 74.12 192 SER A O 1
ATOM 1494 N N . THR A 1 193 ? -21.060 4.974 -19.386 1.00 68.00 193 THR A N 1
ATOM 1495 C CA . THR A 1 193 ? -19.986 4.251 -20.096 1.00 68.00 193 THR A CA 1
ATOM 1496 C C . THR A 1 193 ? -18.621 4.945 -20.013 1.00 68.00 193 THR A C 1
ATOM 1498 O O . THR A 1 193 ? -17.615 4.334 -20.359 1.00 68.00 193 THR A O 1
ATOM 1501 N N . LEU A 1 194 ? -18.588 6.223 -19.617 1.00 64.31 194 LEU A N 1
ATOM 1502 C CA . LEU A 1 194 ? -17.372 7.028 -19.482 1.00 64.31 194 LEU A CA 1
ATOM 1503 C C . LEU A 1 194 ? -17.087 7.458 -18.034 1.00 64.31 194 LEU A C 1
ATOM 1505 O O . LEU A 1 194 ? -16.065 8.102 -17.822 1.00 64.31 194 LEU A O 1
ATOM 1509 N N . ASP A 1 195 ? -17.956 7.111 -17.072 1.00 70.19 195 ASP A N 1
ATOM 1510 C CA . ASP A 1 195 ? -17.876 7.479 -15.650 1.00 70.19 195 ASP A CA 1
ATOM 1511 C C . ASP A 1 195 ? -17.411 8.937 -15.429 1.00 70.19 195 ASP A C 1
ATOM 1513 O O . ASP A 1 195 ? -16.231 9.210 -15.163 1.00 70.19 195 ASP A O 1
ATOM 1517 N N . GLN A 1 196 ? -18.344 9.881 -15.572 1.00 79.81 196 GLN A N 1
ATOM 1518 C CA . GLN A 1 196 ? -18.094 11.315 -15.384 1.00 79.81 196 GLN A CA 1
ATOM 1519 C C . GLN A 1 196 ? -18.104 11.703 -13.901 1.00 79.81 196 GLN A C 1
ATOM 1521 O O . GLN A 1 196 ? -18.727 11.024 -13.090 1.00 79.81 196 GLN A O 1
ATOM 1526 N N . PHE A 1 197 ? -17.445 12.812 -13.559 1.00 85.25 197 PHE A N 1
ATOM 1527 C CA . PHE A 1 197 ? -17.440 13.360 -12.202 1.00 85.25 197 PHE A CA 1
ATOM 1528 C C . PHE A 1 197 ? -18.372 14.565 -12.086 1.00 85.25 197 PHE A C 1
ATOM 1530 O O . PHE A 1 197 ? -18.424 15.401 -12.991 1.00 85.25 197 PHE A O 1
ATOM 1537 N N . GLN A 1 198 ? -19.057 14.681 -10.952 1.00 86.81 198 GLN A N 1
ATOM 1538 C CA . GLN A 1 198 ? -19.828 15.866 -10.572 1.00 86.81 198 GLN A CA 1
ATOM 1539 C C . GLN A 1 198 ? -19.610 16.198 -9.096 1.00 86.81 198 GLN A C 1
ATOM 1541 O O . GLN A 1 198 ? -19.270 15.317 -8.313 1.00 86.81 198 GLN A O 1
ATOM 1546 N N . TYR A 1 199 ? -19.817 17.453 -8.704 1.00 89.75 199 TYR A N 1
ATOM 1547 C CA . TYR A 1 199 ? -19.813 17.824 -7.288 1.00 89.75 199 TYR A CA 1
ATOM 1548 C C . TYR A 1 199 ? -21.043 17.253 -6.581 1.00 89.75 199 TYR A C 1
ATOM 1550 O O . TYR A 1 199 ? -22.142 17.283 -7.138 1.00 89.75 199 TYR A O 1
ATOM 1558 N N . SER A 1 200 ? -20.863 16.763 -5.355 1.00 89.62 200 SER A N 1
ATOM 1559 C CA . SER A 1 200 ? -21.937 16.147 -4.577 1.00 89.62 200 SER A CA 1
ATOM 1560 C C . SER A 1 200 ? -21.889 16.559 -3.111 1.00 89.62 200 SER A C 1
ATOM 1562 O O . SER A 1 200 ? -20.832 16.624 -2.485 1.00 89.62 200 SER A O 1
ATOM 1564 N N . SER A 1 201 ? -23.065 16.829 -2.548 1.00 90.19 201 SER A N 1
ATOM 1565 C CA . SER A 1 201 ? -23.256 17.109 -1.121 1.00 90.19 201 SER A CA 1
ATOM 1566 C C . SER A 1 201 ? -23.533 15.849 -0.301 1.00 90.19 201 SER A C 1
ATOM 1568 O O . SER A 1 201 ? -23.964 15.956 0.843 1.00 90.19 201 SER A O 1
ATOM 1570 N N . TYR A 1 202 ? -23.377 14.666 -0.889 1.00 89.00 202 TYR A N 1
ATOM 1571 C CA . TYR A 1 202 ? -23.684 13.402 -0.236 1.00 89.00 202 TYR A CA 1
ATOM 1572 C C . TYR A 1 202 ? -22.412 12.657 0.151 1.00 89.00 202 TYR A C 1
ATOM 1574 O O . TYR A 1 202 ? -21.420 12.768 -0.554 1.00 89.00 202 TYR A O 1
ATOM 1582 N N . VAL A 1 203 ? -22.454 11.875 1.228 1.00 88.38 203 VAL A N 1
ATOM 1583 C CA . VAL A 1 203 ? -21.431 10.875 1.569 1.00 88.38 203 VAL A CA 1
ATOM 1584 C C . VAL A 1 203 ? -22.144 9.591 1.980 1.00 88.38 203 VAL A C 1
ATOM 1586 O O . VAL A 1 203 ? -22.991 9.602 2.871 1.00 88.38 203 VAL A O 1
ATOM 1589 N N . ASN A 1 204 ? -21.866 8.491 1.287 1.00 87.06 204 ASN A N 1
ATOM 1590 C CA . ASN A 1 204 ? -22.531 7.195 1.380 1.00 87.06 204 ASN A CA 1
ATOM 1591 C C . ASN A 1 204 ? -24.066 7.322 1.338 1.00 87.06 204 ASN A C 1
ATOM 1593 O O . ASN A 1 204 ? -24.789 6.587 2.004 1.00 87.06 204 ASN A O 1
ATOM 1597 N N . GLY A 1 205 ? -24.580 8.283 0.566 1.00 85.38 205 GLY A N 1
ATOM 1598 C CA . GLY A 1 205 ? -26.011 8.584 0.460 1.00 85.38 205 GLY A CA 1
ATOM 1599 C C . GLY A 1 205 ? -26.600 9.450 1.584 1.00 85.38 205 GLY A C 1
ATOM 1600 O O . GLY A 1 205 ? -27.761 9.847 1.474 1.00 85.38 205 GLY A O 1
ATOM 1601 N N . ALA A 1 206 ? -25.838 9.802 2.624 1.00 86.38 206 ALA A N 1
ATOM 1602 C CA . ALA A 1 206 ? -26.249 10.799 3.613 1.00 86.38 206 ALA A CA 1
ATOM 1603 C C . ALA A 1 206 ? -26.009 12.215 3.073 1.00 86.38 206 ALA A C 1
ATOM 1605 O O . ALA A 1 206 ? -24.946 12.502 2.532 1.00 86.38 206 ALA A O 1
ATOM 1606 N N . LEU A 1 207 ? -27.000 13.101 3.203 1.00 89.00 207 LEU A N 1
ATOM 1607 C CA . LEU A 1 207 ? -26.914 14.488 2.737 1.00 89.00 207 LEU A CA 1
ATOM 1608 C C . LEU A 1 207 ? -26.215 15.367 3.779 1.00 89.00 207 LEU A C 1
ATOM 1610 O O . LEU A 1 207 ? -26.632 15.388 4.936 1.00 89.00 207 LEU A O 1
ATOM 1614 N N . PHE A 1 208 ? -25.235 16.158 3.350 1.00 86.31 208 PHE A N 1
ATOM 1615 C CA . PHE A 1 208 ? -24.503 17.111 4.182 1.0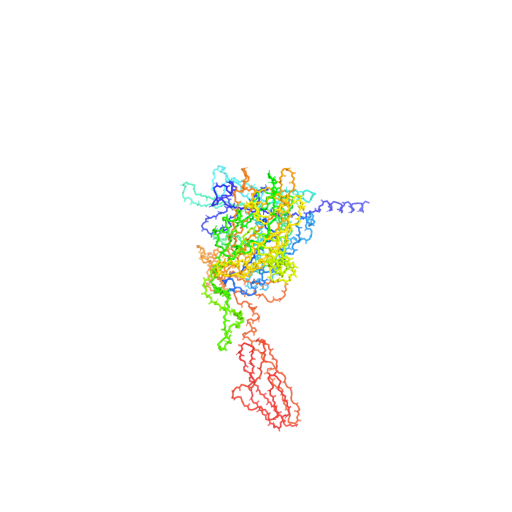0 86.31 208 PHE A CA 1
ATOM 1616 C C . PHE A 1 208 ? -24.781 18.563 3.778 1.00 86.31 208 PHE A C 1
ATOM 1618 O O . PHE A 1 208 ? -24.815 18.928 2.600 1.00 86.31 208 PHE A O 1
ATOM 1625 N N . SER A 1 209 ? -24.928 19.406 4.794 1.00 87.81 209 SER A N 1
ATOM 1626 C CA . SER A 1 209 ? -24.903 20.867 4.712 1.00 87.81 209 SER A CA 1
ATOM 1627 C C . SER A 1 209 ? -23.672 21.382 5.465 1.00 87.81 209 SER A C 1
ATOM 1629 O O . SER A 1 209 ? -22.864 20.591 5.945 1.00 87.81 209 SER A O 1
ATOM 1631 N N . TYR A 1 210 ? -23.517 22.697 5.587 1.00 83.62 210 TYR A N 1
ATOM 1632 C CA . TYR A 1 210 ? -22.433 23.309 6.352 1.00 83.62 210 TYR A CA 1
ATOM 1633 C C . TYR A 1 210 ? -22.935 24.413 7.287 1.00 83.62 210 TYR A C 1
ATOM 1635 O O . TYR A 1 210 ? -23.989 25.014 7.057 1.00 83.62 210 TYR A O 1
ATOM 1643 N N . ALA A 1 211 ? -22.147 24.703 8.318 1.00 82.56 211 ALA A N 1
ATOM 1644 C CA . ALA A 1 211 ? -22.224 25.917 9.120 1.00 82.56 211 ALA A CA 1
ATOM 1645 C C . ALA A 1 211 ? -20.861 26.615 9.109 1.00 82.56 211 ALA A C 1
ATOM 1647 O O . ALA A 1 211 ? -19.825 25.961 9.128 1.00 82.56 211 ALA A O 1
ATOM 1648 N N . ILE A 1 212 ? -20.851 27.948 9.084 1.00 78.94 212 ILE A N 1
ATOM 1649 C CA . ILE A 1 212 ? -19.598 28.700 9.175 1.00 78.94 212 ILE A CA 1
ATOM 1650 C C . ILE A 1 212 ? -19.281 28.973 10.637 1.00 78.94 212 ILE A C 1
ATOM 1652 O O . ILE A 1 212 ? -20.086 29.571 11.353 1.00 78.94 212 ILE A O 1
ATOM 1656 N N . THR A 1 213 ? -18.086 28.577 11.057 1.00 74.75 213 THR A N 1
ATOM 1657 C CA . THR A 1 213 ? -17.519 28.952 12.350 1.00 74.75 213 THR A CA 1
ATOM 1658 C C . THR A 1 213 ? -16.354 29.899 12.118 1.00 74.75 213 THR A C 1
ATOM 1660 O O . THR A 1 213 ? -15.418 29.551 11.402 1.00 74.75 213 THR A O 1
ATOM 1663 N N . GLU A 1 214 ? -16.387 31.085 12.722 1.00 74.25 214 GLU A N 1
ATOM 1664 C CA . GLU A 1 214 ? -15.263 32.024 12.704 1.00 74.25 214 GLU A CA 1
ATOM 1665 C C . GLU A 1 214 ? -14.827 32.361 14.129 1.00 74.25 214 GLU A C 1
ATOM 1667 O O . GLU A 1 214 ? -15.646 32.636 15.008 1.00 74.25 214 GLU A O 1
ATOM 1672 N N . TYR A 1 215 ? -13.516 32.332 14.353 1.00 69.81 215 TYR A N 1
ATOM 1673 C CA . TYR A 1 215 ? -12.909 32.669 15.626 1.00 69.81 215 TYR A CA 1
ATOM 1674 C C . TYR A 1 215 ? -12.545 34.153 15.684 1.00 69.81 215 TYR A C 1
ATOM 1676 O O . TYR A 1 215 ? -11.659 34.636 14.972 1.00 69.81 215 TYR A O 1
ATOM 1684 N N . CYS A 1 216 ? -13.212 34.862 16.590 1.00 67.25 216 CYS A N 1
ATOM 1685 C CA . CYS A 1 216 ? -13.123 36.306 16.743 1.00 67.25 216 CYS A CA 1
ATOM 1686 C C . CYS A 1 216 ? -12.233 36.673 17.937 1.00 67.25 216 CYS A C 1
ATOM 1688 O O . CYS A 1 216 ? -12.709 36.843 19.058 1.00 67.25 216 CYS A O 1
ATOM 1690 N N . ALA A 1 217 ? -10.921 36.795 17.721 1.00 58.19 217 ALA A N 1
ATOM 1691 C CA . ALA A 1 217 ? -10.016 37.287 18.760 1.00 58.19 217 ALA A CA 1
ATOM 1692 C C . ALA A 1 217 ? -10.205 38.807 18.963 1.00 58.19 217 ALA A C 1
ATOM 1694 O O . ALA A 1 217 ? -9.971 39.603 18.051 1.00 58.19 217 ALA A O 1
ATOM 1695 N N . PHE A 1 218 ? -10.622 39.236 20.158 1.00 51.16 218 PHE A N 1
ATOM 1696 C CA . PHE A 1 218 ? -10.809 40.654 20.488 1.00 51.16 218 PHE A CA 1
ATOM 1697 C C . PHE A 1 218 ? -9.464 41.384 20.714 1.00 51.16 218 PHE A C 1
ATOM 1699 O O . PHE A 1 218 ? -8.908 41.309 21.798 1.00 51.16 218 PHE A O 1
ATOM 1706 N N . THR A 1 219 ? -9.015 42.158 19.714 1.00 47.41 219 THR A N 1
ATOM 1707 C CA . THR A 1 219 ? -8.200 43.411 19.760 1.00 47.41 219 THR A CA 1
ATOM 1708 C C . THR A 1 219 ? -6.838 43.494 20.504 1.00 47.41 219 THR A C 1
ATOM 1710 O O . THR A 1 219 ? -6.683 42.924 21.578 1.00 47.41 219 THR A O 1
ATOM 1713 N N . PRO A 1 220 ? -5.875 44.331 20.023 1.00 53.28 220 PRO A N 1
ATOM 1714 C CA . PRO A 1 220 ? -6.036 45.361 18.988 1.00 53.28 220 PRO A CA 1
ATOM 1715 C C . PRO A 1 220 ? -5.360 45.056 17.627 1.00 53.28 220 PRO A C 1
ATOM 1717 O O . PRO A 1 220 ? -4.532 44.153 17.532 1.00 53.28 220 PRO A O 1
ATOM 1720 N N . PRO A 1 221 ? -5.735 45.796 16.558 1.00 49.91 221 PRO A N 1
ATOM 1721 C CA . PRO A 1 221 ? -5.308 45.581 15.163 1.00 49.91 221 PRO A CA 1
ATOM 1722 C C . PRO A 1 221 ? -3.852 46.042 14.908 1.00 49.91 221 PRO A C 1
ATOM 1724 O O . PRO A 1 221 ? -3.361 46.861 15.688 1.00 49.91 221 PRO A O 1
ATOM 1727 N N . PRO A 1 222 ? -3.177 45.619 13.807 1.00 49.97 222 PRO A N 1
ATOM 1728 C CA . PRO A 1 222 ? -3.770 45.237 12.521 1.00 49.97 222 PRO A CA 1
ATOM 1729 C C . PRO A 1 222 ? -3.353 43.833 12.017 1.00 49.97 222 PRO A C 1
ATOM 1731 O O . PRO A 1 222 ? -2.176 43.533 11.874 1.00 49.97 222 PRO A O 1
ATOM 1734 N N . PHE A 1 223 ? -4.346 43.003 11.675 1.00 50.50 223 PHE A N 1
ATOM 1735 C CA . PHE A 1 223 ? -4.232 41.744 10.911 1.00 50.50 223 PHE A CA 1
ATOM 1736 C C . PHE A 1 223 ? -3.453 40.578 11.559 1.00 50.50 223 PHE A C 1
ATOM 1738 O O . PHE A 1 223 ? -2.368 40.211 11.119 1.00 50.50 223 PHE A O 1
ATOM 1745 N N . GLY A 1 224 ? -4.070 39.904 12.534 1.00 48.88 224 GLY A N 1
ATOM 1746 C CA . GLY A 1 224 ? -3.832 38.470 12.767 1.00 48.88 224 GLY A CA 1
ATOM 1747 C C . GLY A 1 224 ? -4.944 37.647 12.098 1.00 48.88 224 GLY A C 1
ATOM 1748 O O . GLY A 1 224 ? -6.070 38.148 12.030 1.00 48.88 224 GLY A O 1
ATOM 1749 N N . PRO A 1 225 ? -4.679 36.440 11.558 1.00 52.22 225 PRO A N 1
ATOM 1750 C CA . PRO A 1 225 ? -5.684 35.683 10.820 1.00 52.22 225 PRO A CA 1
ATOM 1751 C C . PRO A 1 225 ? -6.811 35.254 11.762 1.00 52.22 225 PRO A C 1
ATOM 1753 O O . PRO A 1 225 ? -6.630 34.375 12.598 1.00 52.22 225 PRO A O 1
ATOM 1756 N N . LEU A 1 226 ? -7.986 35.870 11.609 1.00 58.72 226 LEU A N 1
ATOM 1757 C CA . LEU A 1 226 ? -9.236 35.278 12.080 1.00 58.72 226 LEU A CA 1
ATOM 1758 C C . LEU A 1 226 ? -9.313 33.893 11.416 1.00 58.72 226 LEU A C 1
ATOM 1760 O O . LEU A 1 226 ? -9.156 33.807 10.197 1.00 58.72 226 LEU A O 1
ATOM 1764 N N . LEU A 1 227 ? -9.442 32.820 12.185 1.00 67.00 227 LEU A N 1
ATOM 1765 C CA . LEU A 1 227 ? -9.588 31.471 11.638 1.00 67.00 227 LEU A CA 1
ATOM 1766 C C . LEU A 1 227 ? -11.068 31.272 11.320 1.00 67.00 227 LEU A C 1
ATOM 1768 O O . LEU A 1 227 ? -11.905 31.530 12.181 1.00 67.00 227 LEU A O 1
ATOM 1772 N N . ALA A 1 228 ? -11.393 30.861 10.099 1.00 71.50 228 ALA A N 1
ATOM 1773 C CA . ALA A 1 228 ? -12.760 30.539 9.703 1.00 71.50 228 ALA A CA 1
ATOM 1774 C C . ALA A 1 228 ? -12.792 29.172 9.028 1.00 71.50 228 ALA A C 1
ATOM 1776 O O . ALA A 1 228 ? -11.863 28.854 8.291 1.00 71.50 228 ALA A O 1
ATOM 1777 N N . ASP A 1 229 ? -13.846 28.401 9.268 1.00 74.19 229 ASP A N 1
ATOM 1778 C CA . ASP A 1 229 ? -14.035 27.065 8.708 1.00 74.19 229 ASP A CA 1
ATOM 1779 C C . ASP A 1 229 ? -15.497 26.840 8.305 1.00 74.19 229 ASP A C 1
ATOM 1781 O O . ASP A 1 229 ? -16.414 27.426 8.892 1.00 74.19 229 ASP A O 1
ATOM 1785 N N . ALA A 1 230 ? -15.700 26.010 7.285 1.00 79.06 230 ALA A N 1
ATOM 1786 C CA . ALA A 1 230 ? -17.007 25.518 6.883 1.00 79.06 230 ALA A CA 1
ATOM 1787 C C . ALA A 1 230 ? -17.185 24.118 7.475 1.00 79.06 230 ALA A C 1
ATOM 1789 O O . ALA A 1 230 ? -16.725 23.140 6.911 1.00 79.06 230 ALA A O 1
ATOM 1790 N N . VAL A 1 231 ? -17.845 24.038 8.628 1.00 77.75 231 VAL A N 1
ATOM 1791 C CA . VAL A 1 231 ? -18.048 22.783 9.352 1.00 77.75 231 VAL A CA 1
ATOM 1792 C C . VAL A 1 231 ? -19.211 22.026 8.730 1.00 77.75 231 VAL A C 1
ATOM 1794 O O . VAL A 1 231 ? -20.347 22.511 8.738 1.00 77.75 231 VAL A O 1
ATOM 1797 N N . GLU A 1 232 ? -18.948 20.834 8.208 1.00 81.06 232 GLU A N 1
ATOM 1798 C CA . GLU A 1 232 ? -19.976 19.967 7.653 1.00 81.06 232 GLU A CA 1
ATOM 1799 C C . GLU A 1 232 ? -20.897 19.374 8.718 1.00 81.06 232 GLU A C 1
ATOM 1801 O O . GLU A 1 232 ? -20.472 18.903 9.774 1.00 81.06 232 GLU A O 1
ATOM 1806 N N . ILE A 1 233 ? -22.194 19.363 8.413 1.00 77.88 233 ILE A N 1
ATOM 1807 C CA . ILE A 1 233 ? -23.240 18.847 9.291 1.00 77.88 233 ILE A CA 1
ATOM 1808 C C . ILE A 1 233 ? -24.162 17.942 8.465 1.00 77.88 233 ILE A C 1
ATOM 1810 O O . ILE A 1 233 ? -24.704 18.399 7.450 1.00 77.88 233 ILE A O 1
ATOM 1814 N N . PRO A 1 234 ? -24.390 16.681 8.877 1.00 81.81 234 PRO A N 1
ATOM 1815 C CA . PRO A 1 234 ? -25.382 15.834 8.230 1.00 81.81 234 PRO A CA 1
ATOM 1816 C C . PRO A 1 234 ? -26.782 16.430 8.425 1.00 81.81 234 PRO A C 1
ATOM 1818 O O . PRO A 1 234 ? -27.159 16.840 9.523 1.00 81.81 234 PRO A O 1
ATOM 1821 N N . VAL A 1 235 ? -27.570 16.483 7.350 1.00 84.50 235 VAL A N 1
ATOM 1822 C CA . VAL A 1 235 ? -28.940 17.019 7.377 1.00 84.50 235 VAL A CA 1
ATOM 1823 C C . VAL A 1 235 ? -29.864 16.120 8.197 1.00 84.50 235 VAL A C 1
ATOM 1825 O O . VAL A 1 235 ? -30.737 16.625 8.903 1.00 84.50 235 VAL A O 1
ATOM 1828 N N . ASP A 1 236 ? -29.661 14.802 8.126 1.00 80.69 236 ASP A N 1
ATOM 1829 C CA . ASP A 1 236 ? -30.292 13.849 9.034 1.00 80.69 236 ASP A CA 1
ATOM 1830 C C . ASP A 1 236 ? -29.285 13.430 10.122 1.00 80.69 236 ASP A C 1
ATOM 1832 O O . ASP A 1 236 ? -28.380 12.633 9.852 1.00 80.69 236 ASP A O 1
ATOM 1836 N N . PRO A 1 237 ? -29.430 13.927 11.363 1.00 70.19 237 PRO A N 1
ATOM 1837 C CA . PRO A 1 237 ? -28.510 13.606 12.450 1.00 70.19 237 PRO A CA 1
ATOM 1838 C C . PRO A 1 237 ? -28.576 12.133 12.886 1.00 70.19 237 PRO A C 1
ATOM 1840 O O . PRO A 1 237 ? -27.718 11.691 13.647 1.00 70.19 237 PRO A O 1
ATOM 1843 N N . LEU A 1 238 ? -29.587 11.372 12.445 1.00 72.94 238 LEU A N 1
ATOM 1844 C CA . LEU A 1 238 ? -29.713 9.942 12.728 1.00 72.94 238 LEU A CA 1
ATOM 1845 C C . LEU A 1 238 ? -29.012 9.071 11.678 1.00 72.94 238 LEU A C 1
ATOM 1847 O O . LEU A 1 238 ? -28.773 7.892 11.940 1.00 72.94 238 LEU A O 1
ATOM 1851 N N . THR A 1 239 ? -28.658 9.623 10.512 1.00 68.56 239 THR A N 1
ATOM 1852 C CA . THR A 1 239 ? -27.855 8.901 9.516 1.00 68.56 239 THR A CA 1
ATOM 1853 C C . THR A 1 239 ? -26.376 8.949 9.889 1.00 68.56 239 THR A C 1
ATOM 1855 O O . THR A 1 239 ? -25.735 9.989 9.793 1.00 68.56 239 THR A O 1
ATOM 1858 N N . GLN A 1 240 ? -25.824 7.809 10.310 1.00 65.88 240 GLN A N 1
ATOM 1859 C CA . GLN A 1 240 ? -24.406 7.648 10.666 1.00 65.88 240 GLN A CA 1
ATOM 1860 C C . GLN A 1 240 ? -23.596 6.987 9.537 1.00 65.88 240 GLN A C 1
ATOM 1862 O O . GLN A 1 240 ? -22.683 6.201 9.780 1.00 65.88 240 GLN A O 1
ATOM 1867 N N . LEU A 1 241 ? -23.935 7.290 8.280 1.00 73.75 241 LEU A N 1
ATOM 1868 C CA . LEU A 1 241 ? -23.215 6.758 7.124 1.00 73.75 241 LEU A CA 1
ATOM 1869 C C . LEU A 1 241 ? -21.925 7.555 6.928 1.00 73.75 241 LEU A C 1
ATOM 1871 O O . LEU A 1 241 ? -21.958 8.752 6.654 1.00 73.75 241 LEU A O 1
ATOM 1875 N N . THR A 1 242 ? -20.782 6.891 7.083 1.00 76.19 242 THR A N 1
ATOM 1876 C CA . THR A 1 242 ? -19.460 7.515 6.988 1.00 76.19 242 THR A CA 1
ATOM 1877 C C . THR A 1 242 ? -18.497 6.612 6.235 1.00 76.19 242 THR A C 1
ATOM 1879 O O . THR A 1 242 ? -18.539 5.393 6.385 1.00 76.19 242 THR A O 1
ATOM 1882 N N . ALA A 1 243 ? -17.639 7.210 5.411 1.00 83.31 243 ALA A N 1
ATOM 1883 C CA . ALA A 1 243 ? -16.605 6.481 4.685 1.00 83.31 243 ALA A CA 1
ATOM 1884 C C . ALA A 1 243 ? -15.461 6.085 5.629 1.00 83.31 243 ALA A C 1
ATOM 1886 O O . ALA A 1 243 ? -15.225 6.754 6.640 1.00 83.31 243 ALA A O 1
ATOM 1887 N N . VAL A 1 244 ? -14.710 5.037 5.291 1.00 85.62 244 VAL A N 1
ATOM 1888 C CA . VAL A 1 244 ? -13.508 4.648 6.043 1.00 85.62 244 VAL A CA 1
ATOM 1889 C C . VAL A 1 244 ? -12.452 5.754 5.976 1.00 85.62 244 VAL A C 1
ATOM 1891 O O . VAL A 1 244 ? -11.801 6.040 6.983 1.00 85.62 244 VAL A O 1
ATOM 1894 N N . ALA A 1 245 ? -12.348 6.444 4.835 1.00 82.50 245 ALA A N 1
ATOM 1895 C CA . ALA A 1 245 ? -11.519 7.640 4.657 1.00 82.50 245 ALA A CA 1
ATOM 1896 C C . ALA A 1 245 ? -11.806 8.758 5.681 1.00 82.50 245 ALA A C 1
ATOM 1898 O O . ALA A 1 245 ? -10.944 9.598 5.942 1.00 82.50 245 ALA A O 1
ATOM 1899 N N . ALA A 1 246 ? -13.006 8.783 6.273 1.00 81.38 246 ALA A N 1
ATOM 1900 C CA . ALA A 1 246 ? -13.403 9.805 7.236 1.00 81.38 246 ALA A CA 1
ATOM 1901 C C . ALA A 1 246 ? -12.959 9.521 8.680 1.00 81.38 246 ALA A C 1
ATOM 1903 O O . ALA A 1 246 ? -13.065 10.392 9.543 1.00 81.38 246 ALA A O 1
ATOM 1904 N N . ASN A 1 247 ? -12.414 8.333 8.955 1.00 78.81 247 ASN A N 1
ATOM 1905 C CA . ASN A 1 247 ? -11.974 7.928 10.292 1.00 78.81 247 ASN A CA 1
ATOM 1906 C C . ASN A 1 247 ? -10.540 8.375 10.627 1.00 78.81 247 ASN A C 1
ATOM 1908 O O . ASN A 1 247 ? -9.808 7.727 11.376 1.00 78.81 247 ASN A O 1
ATOM 1912 N N . ILE A 1 248 ? -10.118 9.488 10.041 1.00 69.12 248 ILE A N 1
ATOM 1913 C CA . ILE A 1 248 ? -8.911 10.203 10.441 1.00 69.12 248 ILE A CA 1
ATOM 1914 C C . ILE A 1 248 ? -9.388 11.250 11.451 1.00 69.12 248 ILE A C 1
ATOM 1916 O O . ILE A 1 248 ? -10.126 12.145 11.037 1.00 69.12 248 ILE A O 1
ATOM 1920 N N . PRO A 1 249 ? -9.040 11.123 12.750 1.00 59.69 249 PRO A N 1
ATOM 1921 C CA . PRO A 1 249 ? -9.552 12.001 13.794 1.00 59.69 249 PRO A CA 1
ATOM 1922 C C . PRO A 1 249 ? -9.294 13.467 13.461 1.00 59.69 249 PRO A C 1
ATOM 1924 O O . PRO A 1 249 ? -8.163 13.849 13.152 1.00 59.69 249 PRO A O 1
ATOM 1927 N N . ILE A 1 250 ? -10.343 14.280 13.558 1.00 51.84 250 ILE A N 1
ATOM 1928 C CA . ILE A 1 250 ? -10.249 15.732 13.455 1.00 51.84 250 ILE A CA 1
ATOM 1929 C C . ILE A 1 250 ? -10.600 16.304 14.822 1.00 51.84 250 ILE A C 1
ATOM 1931 O O . ILE A 1 250 ? -11.682 16.025 15.351 1.00 51.84 250 ILE A O 1
ATOM 1935 N N . PRO A 1 251 ? -9.713 17.097 15.419 1.00 48.06 251 PRO A N 1
ATOM 1936 C CA . PRO A 1 251 ? -10.044 17.793 16.640 1.00 48.06 251 PRO A CA 1
ATOM 1937 C C . PRO A 1 251 ? -11.044 18.926 16.374 1.00 48.06 251 PRO A C 1
ATOM 1939 O O . PRO A 1 251 ? -10.794 19.809 15.558 1.00 48.06 251 PRO A O 1
ATOM 1942 N N . ILE A 1 252 ? -12.166 18.907 17.088 1.00 45.94 252 ILE A N 1
ATOM 1943 C CA . ILE A 1 252 ? -13.216 19.925 17.055 1.00 45.94 252 ILE A CA 1
ATOM 1944 C C . ILE A 1 252 ? -13.226 20.654 18.402 1.00 45.94 252 ILE A C 1
ATOM 1946 O O . ILE A 1 252 ? -13.280 20.029 19.459 1.00 45.94 252 ILE A O 1
ATOM 1950 N N . LEU A 1 253 ? -13.221 21.989 18.375 1.00 45.56 253 LEU A N 1
ATOM 1951 C CA . LEU A 1 253 ? -13.597 22.796 19.537 1.00 45.56 253 LEU A CA 1
ATOM 1952 C C . LEU A 1 253 ? -15.124 22.909 19.588 1.00 45.56 253 LEU A C 1
ATOM 1954 O O . LEU A 1 253 ? -15.722 23.569 18.738 1.00 45.56 253 LEU A O 1
ATOM 1958 N N . LEU A 1 254 ? -15.759 22.323 20.602 1.00 43.41 254 LEU A N 1
ATOM 1959 C CA . LEU A 1 254 ? -17.161 22.592 20.911 1.00 43.41 254 LEU A CA 1
ATOM 1960 C C . LEU A 1 254 ? -17.244 23.684 21.988 1.00 43.41 254 LEU A C 1
ATOM 1962 O O . LEU A 1 254 ? -16.728 23.488 23.089 1.00 43.41 254 LEU A O 1
ATOM 1966 N N . PRO A 1 255 ? -17.909 24.824 21.735 1.00 39.41 255 PRO A N 1
ATOM 1967 C CA . PRO A 1 255 ? -18.200 25.787 22.786 1.00 39.41 255 PRO A CA 1
ATOM 1968 C C . PRO A 1 255 ? -19.247 25.184 23.733 1.00 39.41 255 PRO A C 1
ATOM 1970 O O . PRO A 1 255 ? -20.413 25.035 23.367 1.00 39.41 255 PRO A O 1
ATOM 1973 N N . VAL A 1 256 ? -18.856 24.846 24.961 1.00 39.59 256 VAL A N 1
ATOM 1974 C CA . VAL A 1 256 ? -19.761 24.339 26.001 1.00 39.59 256 VAL A CA 1
ATOM 1975 C C . VAL A 1 256 ? -19.702 25.283 27.198 1.00 39.59 256 VAL A C 1
ATOM 1977 O O . VAL A 1 256 ? -18.708 25.362 27.912 1.00 39.59 256 VAL A O 1
ATOM 1980 N N . GLY A 1 257 ? -20.777 26.045 27.419 1.00 36.69 257 GLY A N 1
ATOM 1981 C CA . GLY A 1 257 ? -20.931 26.860 28.632 1.00 36.69 257 GLY A CA 1
ATOM 1982 C C . GLY A 1 257 ? -19.889 27.974 28.818 1.00 36.69 257 GLY A C 1
ATOM 1983 O O . GLY A 1 257 ? -19.569 28.316 29.952 1.00 36.69 257 GLY A O 1
ATOM 1984 N N . GLY A 1 258 ? -19.351 28.534 27.729 1.00 38.81 258 GLY A N 1
ATOM 1985 C CA . GLY A 1 258 ? -18.302 29.563 27.784 1.00 38.81 258 GLY A CA 1
ATOM 1986 C C . GLY A 1 258 ? -16.879 29.014 27.947 1.00 38.81 258 GLY A C 1
ATOM 1987 O O . GLY A 1 258 ? -15.943 29.807 28.019 1.00 38.81 258 GLY A O 1
ATOM 1988 N N . ALA A 1 259 ? -16.715 27.688 27.968 1.00 37.66 259 ALA A N 1
ATOM 1989 C CA . ALA A 1 259 ? -15.442 26.994 27.810 1.00 37.66 259 ALA A CA 1
ATOM 1990 C C . ALA A 1 259 ? -15.386 26.306 26.436 1.00 37.66 259 ALA A C 1
ATOM 1992 O O . ALA A 1 259 ? -16.417 25.960 25.857 1.00 37.66 259 ALA A O 1
ATOM 1993 N N . ASN A 1 260 ? -14.179 26.114 25.914 1.00 42.12 260 ASN A N 1
ATOM 1994 C CA . ASN A 1 260 ? -13.953 25.329 24.708 1.00 42.12 260 ASN A CA 1
ATOM 1995 C C . ASN A 1 260 ? -13.654 23.890 25.131 1.00 42.12 260 ASN A C 1
ATOM 1997 O O . ASN A 1 260 ? -12.650 23.653 25.792 1.00 42.12 260 ASN A O 1
ATOM 2001 N N . LEU A 1 261 ? -14.527 22.948 24.779 1.00 40.97 261 LEU A N 1
ATOM 2002 C CA . LEU A 1 261 ? -14.285 21.524 24.969 1.00 40.97 261 LEU A CA 1
ATOM 2003 C C . LEU A 1 261 ? -13.592 20.982 23.718 1.00 40.97 261 LEU A C 1
ATOM 2005 O O . LEU A 1 261 ? -14.159 21.032 22.624 1.00 40.97 261 LEU A O 1
ATOM 2009 N N . LEU A 1 262 ? -12.372 20.471 23.876 1.00 42.91 262 LEU A N 1
ATOM 2010 C CA . LEU A 1 262 ? -11.665 19.765 22.813 1.00 42.91 262 LEU A CA 1
ATOM 2011 C C . LEU A 1 262 ? -12.266 18.368 22.650 1.00 42.91 262 LEU A C 1
ATOM 2013 O O . LEU A 1 262 ? -12.050 17.485 23.477 1.00 42.91 262 LEU A O 1
ATOM 2017 N N . VAL A 1 263 ? -13.019 18.157 21.575 1.00 45.03 263 VAL A N 1
ATOM 2018 C CA . VAL A 1 263 ? -13.577 16.850 21.222 1.00 45.03 263 VAL A CA 1
ATOM 2019 C C . VAL A 1 263 ? -12.908 16.359 19.950 1.00 45.03 263 VAL A C 1
ATOM 2021 O O . VAL A 1 263 ? -13.012 16.978 18.897 1.00 45.03 263 VAL A O 1
ATOM 2024 N N . PHE A 1 264 ? -12.226 15.221 20.022 1.00 49.16 264 PHE A N 1
ATOM 2025 C CA . PHE A 1 264 ? -11.741 14.540 18.827 1.00 49.16 264 PHE A CA 1
ATOM 2026 C C . PHE A 1 264 ? -12.926 13.864 18.140 1.00 49.16 264 PHE A C 1
ATOM 2028 O O . PHE A 1 264 ? -13.536 12.953 18.694 1.00 49.16 264 PHE A O 1
ATOM 2035 N N . SER A 1 265 ? -13.267 14.318 16.939 1.00 45.97 265 SER A N 1
ATOM 2036 C CA . SER A 1 265 ? -14.192 13.600 16.070 1.00 45.97 265 SER A CA 1
ATOM 2037 C C . SER A 1 265 ? -13.387 12.666 15.169 1.00 45.97 265 SER A C 1
ATOM 2039 O O . SER A 1 265 ? -12.921 13.029 14.092 1.00 45.97 265 SER A O 1
ATOM 2041 N N . SER A 1 266 ? -13.150 11.441 15.625 1.00 53.25 266 SER A N 1
ATOM 2042 C CA . SER A 1 266 ? -13.103 10.326 14.682 1.00 53.25 266 SER A CA 1
ATOM 2043 C C . SER A 1 266 ? -14.536 10.032 14.247 1.00 53.25 266 SER A C 1
ATOM 2045 O O . SER A 1 266 ? -15.472 10.182 15.035 1.00 53.25 266 SER A O 1
ATOM 2047 N N . SER A 1 267 ? -14.735 9.605 12.999 1.00 59.72 267 SER A N 1
ATOM 2048 C CA . SER A 1 267 ? -16.061 9.152 12.571 1.00 59.72 267 SER A CA 1
ATOM 2049 C C . SER A 1 267 ? -16.526 7.926 13.371 1.00 59.72 267 SER A C 1
ATOM 2051 O O . SER A 1 267 ? -17.727 7.703 13.501 1.00 59.72 267 SER A O 1
ATOM 2053 N N . LEU A 1 268 ? -15.589 7.138 13.919 1.00 76.81 268 LEU A N 1
ATOM 2054 C CA . LEU A 1 268 ? -15.885 6.045 14.841 1.00 76.81 268 LEU A CA 1
ATOM 2055 C C . LEU A 1 268 ? -15.730 6.480 16.307 1.00 76.81 268 LEU A C 1
ATOM 2057 O O . LEU A 1 268 ? -14.632 6.875 16.705 1.00 76.81 268 LEU A O 1
ATOM 2061 N N . PRO A 1 269 ? -16.777 6.361 17.142 1.00 76.38 269 PRO A N 1
ATOM 2062 C CA . PRO A 1 269 ? -16.641 6.494 18.589 1.00 76.38 269 PRO A CA 1
ATOM 2063 C C . PRO A 1 269 ? -15.919 5.276 19.193 1.00 76.38 269 PRO A C 1
ATOM 2065 O O . PRO A 1 269 ? -15.712 4.262 18.525 1.00 76.38 269 PRO A O 1
ATOM 2068 N N . SER A 1 270 ? -15.590 5.329 20.489 1.00 81.56 270 SER A N 1
ATOM 2069 C CA . SER A 1 270 ? -15.098 4.156 21.227 1.00 81.56 270 SER A CA 1
ATOM 2070 C C . SER A 1 270 ? -16.026 2.951 21.041 1.00 81.56 270 SER A C 1
ATOM 2072 O O . SER A 1 270 ? -17.249 3.075 21.119 1.00 81.56 270 SER A O 1
ATOM 2074 N N . GLY A 1 271 ? -15.448 1.778 20.797 1.00 85.00 271 GLY A N 1
ATOM 2075 C CA . GLY A 1 271 ? -16.163 0.551 20.445 1.00 85.00 271 GLY A CA 1
ATOM 2076 C C . GLY A 1 271 ? -16.638 0.465 18.991 1.00 85.00 271 GLY A C 1
ATOM 2077 O O . GLY A 1 271 ? -17.158 -0.581 18.604 1.00 85.00 271 GLY A O 1
ATOM 2078 N N . GLY A 1 272 ? -16.466 1.514 18.186 1.00 88.44 272 GLY A N 1
ATOM 2079 C CA . GLY A 1 272 ? -16.748 1.496 16.754 1.00 88.44 272 GLY A CA 1
ATOM 2080 C C . GLY A 1 272 ? -15.650 0.784 15.963 1.00 88.44 272 GLY A C 1
ATOM 2081 O O . GLY A 1 272 ? -14.469 0.884 16.297 1.00 88.44 272 GLY A O 1
ATOM 2082 N N . TYR A 1 273 ? -16.033 0.069 14.906 1.00 92.06 273 TYR A N 1
ATOM 2083 C CA . TYR A 1 273 ? -15.110 -0.611 13.990 1.00 92.06 273 TYR A CA 1
ATOM 2084 C C . TYR A 1 273 ? -15.688 -0.723 12.572 1.00 92.06 273 TYR A C 1
ATOM 2086 O O . TYR A 1 273 ? -16.902 -0.685 12.379 1.00 92.06 273 TYR A O 1
ATOM 2094 N N . PHE A 1 274 ? -14.820 -0.903 11.574 1.00 92.38 274 PHE A N 1
ATOM 2095 C CA . PHE A 1 274 ? -15.190 -1.152 10.184 1.00 92.38 274 PHE A CA 1
ATOM 2096 C C . PHE A 1 274 ? -15.047 -2.626 9.799 1.00 92.38 274 PHE A C 1
ATOM 2098 O O . PHE A 1 274 ? -14.026 -3.292 10.028 1.00 92.38 274 PHE A O 1
ATOM 2105 N N . ASN A 1 275 ? -16.069 -3.124 9.110 1.00 90.81 275 ASN A N 1
ATOM 2106 C CA . ASN A 1 275 ? -16.075 -4.463 8.526 1.00 90.81 275 ASN A CA 1
ATOM 2107 C C . ASN A 1 275 ? -15.408 -4.524 7.145 1.00 90.81 275 ASN A C 1
ATOM 2109 O O . ASN A 1 275 ? -14.878 -5.567 6.769 1.00 90.81 275 ASN A O 1
ATOM 2113 N N . GLY A 1 276 ? -15.387 -3.411 6.416 1.00 93.25 276 GLY A N 1
ATOM 2114 C CA . GLY A 1 276 ? -14.848 -3.308 5.063 1.00 93.25 276 GLY A CA 1
ATOM 2115 C C . GLY A 1 276 ? -14.881 -1.866 4.562 1.00 93.25 276 GLY A C 1
ATOM 2116 O O . GLY A 1 276 ? -15.165 -0.949 5.332 1.00 93.25 276 GLY A O 1
ATOM 2117 N N . LEU A 1 277 ? -14.589 -1.674 3.278 1.00 94.56 277 LEU A N 1
ATOM 2118 C CA . LEU A 1 277 ? -14.711 -0.375 2.612 1.00 94.56 277 LEU A CA 1
ATOM 2119 C C . LEU A 1 277 ? -16.176 -0.070 2.285 1.00 94.56 277 LEU A C 1
ATOM 2121 O O . LEU A 1 277 ? -16.943 -0.991 1.984 1.00 94.56 277 LEU A O 1
ATOM 2125 N N . THR A 1 278 ? -16.557 1.204 2.334 1.00 93.44 278 THR A N 1
ATOM 2126 C CA . THR A 1 278 ? -17.872 1.637 1.859 1.00 93.44 278 THR A CA 1
ATOM 2127 C C . THR A 1 278 ? -17.863 1.869 0.352 1.00 93.44 278 THR A C 1
ATOM 2129 O O . THR A 1 278 ? -16.819 1.877 -0.308 1.00 93.44 278 THR A O 1
ATOM 2132 N N . ARG A 1 279 ? -19.057 2.070 -0.207 1.00 91.88 279 ARG A N 1
ATOM 2133 C CA . ARG A 1 279 ? -19.252 2.437 -1.612 1.00 91.88 279 ARG A CA 1
ATOM 2134 C C . ARG A 1 279 ? -18.416 3.647 -2.028 1.00 91.88 279 ARG A C 1
ATOM 2136 O O . ARG A 1 279 ? -17.786 3.607 -3.080 1.00 91.88 279 ARG A O 1
ATOM 2143 N N . ASP A 1 280 ? -18.383 4.672 -1.187 1.00 91.38 280 ASP A N 1
ATOM 2144 C CA . ASP A 1 280 ? -17.639 5.917 -1.394 1.00 91.38 280 ASP A CA 1
ATOM 2145 C C . ASP A 1 280 ? -16.122 5.719 -1.404 1.00 91.38 280 ASP A C 1
ATOM 2147 O O . ASP A 1 280 ? -15.436 6.220 -2.298 1.00 91.38 280 ASP A O 1
ATOM 2151 N N . ASP A 1 281 ? -15.594 4.911 -0.477 1.00 93.94 281 ASP A N 1
ATOM 2152 C CA . ASP A 1 281 ? -14.168 4.572 -0.458 1.00 93.94 281 ASP A CA 1
ATOM 2153 C C . ASP A 1 281 ? -13.759 3.910 -1.786 1.00 93.94 281 ASP A C 1
ATOM 2155 O O . ASP A 1 281 ? -12.766 4.282 -2.414 1.00 93.94 281 ASP A O 1
ATOM 2159 N N . VAL A 1 282 ? -14.553 2.943 -2.261 1.00 94.25 282 VAL A N 1
ATOM 2160 C CA . VAL A 1 282 ? -14.265 2.235 -3.517 1.00 94.25 282 VAL A CA 1
ATOM 2161 C C . VAL A 1 282 ? -14.512 3.113 -4.741 1.00 94.25 282 VAL A C 1
ATOM 2163 O O . VAL A 1 282 ? -13.785 2.986 -5.725 1.00 94.25 282 VAL A O 1
ATOM 2166 N N . ALA A 1 283 ? -15.472 4.034 -4.688 1.00 92.25 283 ALA A N 1
ATOM 2167 C CA . ALA A 1 283 ? -15.693 5.026 -5.734 1.00 92.25 283 ALA A CA 1
ATOM 2168 C C . ALA A 1 283 ? -14.464 5.916 -5.923 1.00 92.25 283 ALA A C 1
ATOM 2170 O O . ALA A 1 283 ? -13.985 6.060 -7.050 1.00 92.25 283 ALA A O 1
ATOM 2171 N N . GLY A 1 284 ? -13.882 6.417 -4.831 1.00 92.56 284 GLY A N 1
ATOM 2172 C CA . GLY A 1 284 ? -12.646 7.190 -4.892 1.00 92.56 284 GLY A CA 1
ATOM 2173 C C . GLY A 1 284 ? -11.470 6.372 -5.420 1.00 92.56 284 GLY A C 1
ATOM 2174 O O . GLY A 1 284 ? -10.751 6.816 -6.317 1.00 92.56 284 GLY A O 1
ATOM 2175 N N . LEU A 1 285 ? -11.303 5.135 -4.942 1.00 93.88 285 LEU A N 1
ATOM 2176 C CA . LEU A 1 285 ? -10.247 4.241 -5.423 1.00 93.88 285 LEU A CA 1
ATOM 2177 C C . LEU A 1 285 ? -10.415 3.913 -6.914 1.00 93.88 285 LEU A C 1
ATOM 2179 O O . LEU A 1 285 ? -9.430 3.889 -7.654 1.00 93.88 285 LEU A O 1
ATOM 2183 N N . ARG A 1 286 ? -11.652 3.718 -7.381 1.00 92.12 286 ARG A N 1
ATOM 2184 C CA . ARG A 1 286 ? -11.975 3.542 -8.801 1.00 92.12 286 ARG A CA 1
ATOM 2185 C C . ARG A 1 286 ? -11.647 4.785 -9.607 1.00 92.12 286 ARG A C 1
ATOM 2187 O O . ARG A 1 286 ? -11.036 4.664 -10.666 1.00 92.12 286 ARG A O 1
ATOM 2194 N N . ALA A 1 287 ? -12.009 5.965 -9.119 1.00 90.75 287 ALA A N 1
ATOM 2195 C CA . ALA A 1 287 ? -11.694 7.225 -9.775 1.00 90.75 287 ALA A CA 1
ATOM 2196 C C . ALA A 1 287 ? -10.177 7.410 -9.949 1.00 90.75 287 ALA A C 1
ATOM 2198 O O . ALA A 1 287 ? -9.718 7.740 -11.044 1.00 90.75 287 ALA A O 1
ATOM 2199 N N . LEU A 1 288 ? -9.398 7.123 -8.900 1.00 92.56 288 LEU A N 1
ATOM 2200 C CA . LEU A 1 288 ? -7.940 7.239 -8.910 1.00 92.56 288 LEU A CA 1
ATOM 2201 C C . LEU A 1 288 ? -7.261 6.184 -9.785 1.00 92.56 288 LEU A C 1
ATOM 2203 O O . LEU A 1 288 ? -6.350 6.516 -10.543 1.00 92.56 288 LEU A O 1
ATOM 2207 N N . MET A 1 289 ? -7.657 4.914 -9.671 1.00 92.81 289 MET A N 1
ATOM 2208 C CA . MET A 1 289 ? -6.868 3.786 -10.183 1.00 92.81 289 MET A CA 1
ATOM 2209 C C . MET A 1 289 ? -7.382 3.175 -11.487 1.00 92.81 289 MET A C 1
ATOM 2211 O O . MET A 1 289 ? -6.666 2.363 -12.069 1.00 92.81 289 MET A O 1
ATOM 2215 N N . ARG A 1 290 ? -8.563 3.547 -11.992 1.00 91.44 290 ARG A N 1
ATOM 2216 C CA . ARG A 1 290 ? -9.074 3.030 -13.276 1.00 91.44 290 ARG A CA 1
ATOM 2217 C C . ARG A 1 290 ? -8.135 3.331 -14.450 1.00 91.44 290 ARG A C 1
ATOM 2219 O O . ARG A 1 290 ? -7.544 4.410 -14.525 1.00 91.44 290 ARG A O 1
ATOM 2226 N N . THR A 1 291 ? -8.092 2.448 -15.445 1.00 90.12 291 THR A N 1
ATOM 2227 C CA . THR A 1 291 ? -7.285 2.627 -16.668 1.00 90.12 291 THR A CA 1
ATOM 2228 C C . THR A 1 291 ? -7.645 3.872 -17.477 1.00 90.12 291 THR A C 1
ATOM 2230 O O . THR A 1 291 ? -6.812 4.386 -18.221 1.00 90.12 291 THR A O 1
ATOM 2233 N N . ASN A 1 292 ? -8.878 4.368 -17.346 1.00 86.69 292 ASN A N 1
ATOM 2234 C CA . ASN A 1 292 ? -9.330 5.583 -18.029 1.00 86.69 292 ASN A CA 1
ATOM 2235 C C . ASN A 1 292 ? -8.874 6.875 -17.336 1.00 86.69 292 ASN A C 1
ATOM 2237 O O . ASN A 1 292 ? -9.018 7.941 -17.929 1.00 86.69 292 ASN A O 1
ATOM 2241 N N . ASN A 1 293 ? -8.346 6.805 -16.106 1.00 89.19 293 ASN A N 1
ATOM 2242 C CA . ASN A 1 293 ? -7.772 7.973 -15.449 1.00 89.19 293 ASN A CA 1
ATOM 2243 C C . ASN A 1 293 ? -6.285 8.114 -15.807 1.00 89.19 293 ASN A C 1
ATOM 2245 O O . ASN A 1 293 ? -5.468 7.241 -15.485 1.00 89.19 293 ASN A O 1
ATOM 2249 N N . MET A 1 294 ? -5.961 9.216 -16.481 1.00 90.69 294 MET A N 1
ATOM 2250 C CA . MET A 1 294 ? -4.683 9.473 -17.134 1.00 90.69 294 MET A CA 1
ATOM 2251 C C . MET A 1 294 ? -3.960 10.637 -16.466 1.00 90.69 294 MET A C 1
ATOM 2253 O O . MET A 1 294 ? -4.327 11.785 -16.705 1.00 90.69 294 MET A O 1
ATOM 2257 N N . ASN A 1 295 ? -2.881 10.356 -15.735 1.00 91.38 295 ASN A N 1
ATOM 2258 C CA . ASN A 1 295 ? -2.117 11.386 -15.029 1.00 91.38 295 ASN A CA 1
ATOM 2259 C C . ASN A 1 295 ? -0.681 11.466 -15.545 1.00 91.38 295 ASN A C 1
ATOM 2261 O O . ASN A 1 295 ? -0.073 10.452 -15.902 1.00 91.38 295 ASN A O 1
ATOM 2265 N N . VAL A 1 296 ? -0.144 12.686 -15.632 1.00 91.50 296 VAL A N 1
ATOM 2266 C CA . VAL A 1 296 ? 1.288 12.887 -15.872 1.00 91.50 296 VAL A CA 1
ATOM 2267 C C . VAL A 1 296 ? 2.005 12.610 -14.565 1.00 91.50 296 VAL A C 1
ATOM 2269 O O . VAL A 1 296 ? 1.885 13.365 -13.609 1.00 91.50 296 VAL A O 1
ATOM 2272 N N . GLU A 1 297 ? 2.717 11.491 -14.510 1.00 91.69 297 GLU A N 1
ATOM 2273 C CA . GLU A 1 297 ? 3.271 11.003 -13.254 1.00 91.69 297 GLU A CA 1
ATOM 2274 C C . GLU A 1 297 ? 4.581 10.222 -13.483 1.00 91.69 297 GLU A C 1
ATOM 2276 O O . GLU A 1 297 ? 4.835 9.650 -14.554 1.00 91.69 297 GLU A O 1
ATOM 2281 N N . SER A 1 298 ? 5.457 10.237 -12.477 1.00 89.88 298 SER A N 1
ATOM 2282 C CA . SER A 1 298 ? 6.704 9.460 -12.469 1.00 89.88 298 SER A CA 1
ATOM 2283 C C . SER A 1 298 ? 6.401 7.970 -12.335 1.00 89.88 298 SER A C 1
ATOM 2285 O O . SER A 1 298 ? 5.420 7.612 -11.704 1.00 89.88 298 SER A O 1
ATOM 2287 N N . ALA A 1 299 ? 7.260 7.078 -12.837 1.00 89.31 299 ALA A N 1
ATOM 2288 C CA . ALA A 1 299 ? 7.180 5.645 -12.515 1.00 89.31 299 ALA A CA 1
ATOM 2289 C C . ALA A 1 299 ? 7.473 5.319 -11.025 1.00 89.31 299 ALA A C 1
ATOM 2291 O O . ALA A 1 299 ? 7.351 4.166 -10.619 1.00 89.31 299 ALA A O 1
ATOM 2292 N N . GLY A 1 300 ? 7.854 6.319 -10.222 1.00 87.69 300 GLY A N 1
ATOM 2293 C CA . GLY A 1 300 ? 8.152 6.210 -8.791 1.00 87.69 300 GLY A CA 1
ATOM 2294 C C . GLY A 1 300 ? 9.651 6.033 -8.492 1.00 87.69 300 GLY A C 1
ATOM 2295 O O . GLY A 1 300 ? 10.444 5.717 -9.388 1.00 87.69 300 GLY A O 1
ATOM 2296 N N . PRO A 1 301 ? 10.099 6.237 -7.243 1.00 86.50 301 PRO A N 1
ATOM 2297 C CA . PRO A 1 301 ? 11.489 6.121 -6.835 1.00 86.50 301 PRO A CA 1
ATOM 2298 C C . PRO A 1 301 ? 11.945 4.662 -6.845 1.00 86.50 301 PRO A C 1
ATOM 2300 O O . PRO A 1 301 ? 11.169 3.728 -6.626 1.00 86.50 301 PRO A O 1
ATOM 2303 N N . GLY A 1 302 ? 13.237 4.462 -7.112 1.00 86.25 302 GLY A N 1
ATOM 2304 C CA . GLY A 1 302 ? 13.823 3.124 -7.227 1.00 86.25 302 GLY A CA 1
ATOM 2305 C C . GLY A 1 302 ? 13.314 2.327 -8.433 1.00 86.25 302 GLY A C 1
ATOM 2306 O O . GLY A 1 302 ? 13.542 1.116 -8.491 1.00 86.25 302 GLY A O 1
ATOM 2307 N N . THR A 1 303 ? 12.625 2.985 -9.377 1.00 91.06 303 THR A N 1
ATOM 2308 C CA . THR A 1 303 ? 12.160 2.367 -10.620 1.00 91.06 303 THR A CA 1
ATOM 2309 C C . THR A 1 303 ? 13.043 2.704 -11.811 1.00 91.06 303 THR A C 1
ATOM 2311 O O . THR A 1 303 ? 13.530 3.828 -11.973 1.00 91.06 303 THR A O 1
ATOM 2314 N N . THR A 1 304 ? 13.213 1.712 -12.674 1.00 91.25 304 THR A N 1
ATOM 2315 C CA . THR A 1 304 ? 13.774 1.849 -14.009 1.00 91.25 304 THR A CA 1
ATOM 2316 C C . THR A 1 304 ? 12.771 1.338 -15.030 1.00 91.25 304 THR A C 1
ATOM 2318 O O . THR A 1 304 ? 12.140 0.296 -14.859 1.00 91.25 304 THR A O 1
ATOM 2321 N N . VAL A 1 305 ? 12.604 2.096 -16.106 1.00 89.81 305 VAL A N 1
ATOM 2322 C CA . VAL A 1 305 ? 11.662 1.795 -17.179 1.00 89.81 305 VAL A CA 1
ATOM 2323 C C . VAL A 1 305 ? 12.442 1.392 -18.419 1.00 89.81 305 VAL A C 1
ATOM 2325 O O . VAL A 1 305 ? 13.346 2.110 -18.843 1.00 89.81 305 VAL A O 1
ATOM 2328 N N . ALA A 1 306 ? 12.086 0.259 -19.014 1.00 88.25 306 ALA A N 1
ATOM 2329 C CA . ALA A 1 306 ? 12.641 -0.163 -20.291 1.00 88.25 306 ALA A CA 1
ATOM 2330 C C . ALA A 1 306 ? 12.198 0.803 -21.403 1.00 88.25 306 ALA A C 1
ATOM 2332 O O . ALA A 1 306 ? 11.000 0.949 -21.663 1.00 88.25 306 ALA A O 1
ATOM 2333 N N . ALA A 1 307 ? 13.147 1.471 -22.063 1.00 81.31 307 ALA A N 1
ATOM 2334 C CA . ALA A 1 307 ? 12.830 2.355 -23.181 1.00 81.31 307 ALA A CA 1
ATOM 2335 C C . ALA A 1 307 ? 12.312 1.564 -24.395 1.00 81.31 307 ALA A C 1
ATOM 2337 O O . ALA A 1 307 ? 12.801 0.478 -24.698 1.00 81.31 307 ALA A O 1
ATOM 2338 N N . THR A 1 308 ? 11.343 2.125 -25.120 1.00 70.75 308 THR A N 1
ATOM 2339 C CA . THR A 1 308 ? 10.694 1.461 -26.267 1.00 70.75 308 THR A CA 1
ATOM 2340 C C . THR A 1 308 ? 10.908 2.181 -27.602 1.00 70.75 308 THR A C 1
ATOM 2342 O O . THR A 1 308 ? 10.588 1.636 -28.656 1.00 70.75 308 THR A O 1
ATOM 2345 N N . ASN A 1 309 ? 11.475 3.392 -27.593 1.00 66.38 309 ASN A N 1
ATOM 2346 C CA . ASN A 1 309 ? 11.790 4.187 -28.779 1.00 66.38 309 ASN A CA 1
ATOM 2347 C C . ASN A 1 309 ? 13.258 4.002 -29.194 1.00 66.38 309 ASN A C 1
ATOM 2349 O O . ASN A 1 309 ? 14.159 4.709 -28.741 1.00 66.38 309 ASN A O 1
ATOM 2353 N N . PHE A 1 310 ? 13.508 3.038 -30.076 1.00 70.25 310 PHE A N 1
ATOM 2354 C CA . PHE A 1 310 ? 14.862 2.712 -30.515 1.00 70.25 310 PHE A CA 1
ATOM 2355 C C . PHE A 1 310 ? 15.276 3.551 -31.726 1.00 70.25 310 PHE A C 1
ATOM 2357 O O . PHE A 1 310 ? 14.705 3.430 -32.806 1.00 70.25 310 PHE A O 1
ATOM 2364 N N . ASN A 1 311 ? 16.312 4.376 -31.563 1.00 64.81 311 ASN A N 1
ATOM 2365 C CA . ASN A 1 311 ? 16.804 5.251 -32.635 1.00 64.81 311 ASN A CA 1
ATOM 2366 C C . ASN A 1 311 ? 17.756 4.543 -33.619 1.00 64.81 311 ASN A C 1
ATOM 2368 O O . ASN A 1 311 ? 18.032 5.073 -34.692 1.00 64.81 311 ASN A O 1
ATOM 2372 N N . SER A 1 312 ? 18.295 3.367 -33.270 1.00 71.56 312 SER A N 1
ATOM 2373 C CA . SER A 1 312 ? 19.194 2.603 -34.147 1.00 71.56 312 SER A CA 1
ATOM 2374 C C . SER A 1 312 ? 19.163 1.101 -33.844 1.00 71.56 312 SER A C 1
ATOM 2376 O O . SER A 1 312 ? 18.941 0.685 -32.705 1.00 71.56 312 SER A O 1
ATOM 2378 N N . SER A 1 313 ? 19.362 0.285 -34.882 1.00 83.81 313 SER A N 1
ATOM 2379 C CA . SER A 1 313 ? 19.634 -1.152 -34.739 1.00 83.81 313 SER A CA 1
ATOM 2380 C C . SER A 1 313 ? 21.137 -1.370 -34.591 1.00 83.81 313 SER A C 1
ATOM 2382 O O . SER A 1 313 ? 21.926 -0.672 -35.227 1.00 83.81 313 SER A O 1
ATOM 2384 N N . GLN A 1 314 ? 21.533 -2.354 -33.791 1.00 87.06 314 GLN A N 1
ATOM 2385 C CA . GLN A 1 314 ? 22.922 -2.764 -33.604 1.00 87.06 314 GLN A CA 1
ATOM 2386 C C . GLN A 1 314 ? 23.083 -4.253 -33.908 1.00 87.06 314 GLN A C 1
ATOM 2388 O O . GLN A 1 314 ? 22.132 -5.028 -33.814 1.00 87.06 314 GLN A O 1
ATOM 2393 N N . LEU A 1 315 ? 24.298 -4.649 -34.284 1.00 86.44 315 LEU A N 1
ATOM 2394 C CA . LEU A 1 315 ? 24.655 -6.053 -34.448 1.00 86.44 315 LEU A CA 1
ATOM 2395 C C . LEU A 1 315 ? 25.276 -6.568 -33.153 1.00 86.44 315 LEU A C 1
ATOM 2397 O O . LEU A 1 315 ? 26.234 -5.988 -32.647 1.00 86.44 315 LEU A O 1
ATOM 2401 N N . LEU A 1 316 ? 24.738 -7.670 -32.645 1.00 87.31 316 LEU A N 1
ATOM 2402 C CA . LEU A 1 316 ? 25.270 -8.398 -31.505 1.00 87.31 316 LEU A CA 1
ATOM 2403 C C . LEU A 1 316 ? 25.854 -9.719 -32.000 1.00 87.31 316 LEU A C 1
ATOM 2405 O O . LEU A 1 316 ? 25.150 -10.544 -32.588 1.00 87.31 316 LEU A O 1
ATOM 2409 N N . PHE A 1 317 ? 27.149 -9.898 -31.765 1.00 85.31 317 PHE A N 1
ATOM 2410 C CA . PHE A 1 317 ? 27.906 -11.067 -32.195 1.00 85.31 317 PHE A CA 1
ATOM 2411 C C . PHE A 1 317 ? 28.124 -12.008 -31.018 1.00 85.31 317 PHE A C 1
ATOM 2413 O O . PHE A 1 317 ? 28.422 -11.558 -29.908 1.00 85.31 317 PHE A O 1
ATOM 2420 N N . THR A 1 318 ? 28.021 -13.311 -31.266 1.00 85.75 318 THR A N 1
ATOM 2421 C CA . THR A 1 318 ? 28.490 -14.304 -30.301 1.00 85.75 318 THR A CA 1
ATOM 2422 C C . THR A 1 318 ? 29.977 -14.605 -30.486 1.00 85.75 318 THR A C 1
ATOM 2424 O O . THR A 1 318 ? 30.479 -14.699 -31.608 1.00 85.75 318 THR A O 1
ATOM 2427 N N . SER A 1 319 ? 30.662 -14.795 -29.365 1.00 85.06 319 SER A N 1
ATOM 2428 C CA . SER A 1 319 ? 32.088 -15.079 -29.242 1.00 85.06 319 SER A CA 1
ATOM 2429 C C . SER A 1 319 ? 32.317 -16.379 -28.472 1.00 85.06 319 SER A C 1
ATOM 2431 O O . SER A 1 319 ? 31.429 -16.891 -27.788 1.00 85.06 319 SER A O 1
ATOM 2433 N N . ASN A 1 320 ? 33.531 -16.915 -28.581 1.00 84.50 320 ASN A N 1
ATOM 2434 C CA . ASN A 1 320 ? 33.901 -18.192 -27.983 1.00 84.50 320 ASN A CA 1
ATOM 2435 C C . ASN A 1 320 ? 34.074 -18.080 -26.454 1.00 84.50 320 ASN A C 1
ATOM 2437 O O . ASN A 1 320 ? 35.027 -17.460 -25.974 1.00 84.50 320 ASN A O 1
ATOM 2441 N N . LEU A 1 321 ? 33.188 -18.732 -25.692 1.00 85.69 321 LEU A N 1
ATOM 2442 C CA . LEU A 1 321 ? 33.189 -18.691 -24.226 1.00 85.69 321 LEU A CA 1
ATOM 2443 C C . LEU A 1 321 ? 34.442 -19.327 -23.620 1.00 85.69 321 LEU A C 1
ATOM 2445 O O . LEU A 1 321 ? 34.956 -18.840 -22.616 1.00 85.69 321 LEU A O 1
ATOM 2449 N N . THR A 1 322 ? 34.968 -20.377 -24.247 1.00 82.12 322 THR A N 1
ATOM 2450 C CA . THR A 1 322 ? 36.203 -21.037 -23.818 1.00 82.12 322 THR A CA 1
ATOM 2451 C C . THR A 1 322 ? 37.366 -20.053 -23.726 1.00 82.12 322 THR A C 1
ATOM 2453 O O . THR A 1 322 ? 38.143 -20.081 -22.771 1.00 82.12 322 THR A O 1
ATOM 2456 N N . LEU A 1 323 ? 37.512 -19.201 -24.744 1.00 84.81 323 LEU A N 1
ATOM 2457 C CA . LEU A 1 323 ? 38.624 -18.263 -24.821 1.00 84.81 323 LEU A CA 1
ATOM 2458 C C . LEU A 1 323 ? 38.503 -17.198 -23.729 1.00 84.81 323 LEU A C 1
ATOM 2460 O O . LEU A 1 323 ? 39.496 -16.906 -23.061 1.00 84.81 323 LEU A O 1
ATOM 2464 N N . LEU A 1 324 ? 37.285 -16.692 -23.509 1.00 88.19 324 LEU A N 1
ATOM 2465 C CA . LEU A 1 324 ? 37.004 -15.740 -22.440 1.00 88.19 324 LEU A CA 1
ATOM 2466 C C . LEU A 1 324 ? 37.337 -16.334 -21.072 1.00 88.19 324 LEU A C 1
ATOM 2468 O O . LEU A 1 324 ? 38.030 -15.685 -20.301 1.00 88.19 324 LEU A O 1
ATOM 2472 N N . VAL A 1 325 ? 36.902 -17.563 -20.781 1.00 87.81 325 VAL A N 1
ATOM 2473 C CA . VAL A 1 325 ? 37.184 -18.226 -19.496 1.00 87.81 325 VAL A CA 1
ATOM 2474 C C . VAL A 1 325 ? 38.685 -18.410 -19.289 1.00 87.81 325 VAL A C 1
ATOM 2476 O O . VAL A 1 325 ? 39.202 -18.048 -18.236 1.00 87.81 325 VAL A O 1
ATOM 2479 N N . ASN A 1 326 ? 39.402 -18.933 -20.287 1.00 85.81 326 ASN A N 1
ATOM 2480 C CA . ASN A 1 326 ? 40.844 -19.159 -20.167 1.00 85.81 326 ASN A CA 1
ATOM 2481 C C . ASN A 1 326 ? 41.608 -17.855 -19.929 1.00 85.81 326 ASN A C 1
ATOM 2483 O O . ASN A 1 326 ? 42.516 -17.818 -19.104 1.00 85.81 326 ASN A O 1
ATOM 2487 N N . GLN A 1 327 ? 41.231 -16.780 -20.624 1.00 89.31 327 GLN A N 1
ATOM 2488 C CA . GLN A 1 327 ? 41.848 -15.476 -20.414 1.00 89.31 327 GLN A CA 1
ATOM 2489 C C . GLN A 1 327 ? 41.429 -14.859 -19.076 1.00 89.31 327 GLN A C 1
ATOM 2491 O O . GLN A 1 327 ? 42.277 -14.272 -18.410 1.00 89.31 327 GLN A O 1
ATOM 2496 N N . ALA A 1 328 ? 40.174 -15.026 -18.651 1.00 91.31 328 ALA A N 1
ATOM 2497 C CA . ALA A 1 328 ? 39.666 -14.530 -17.372 1.00 91.31 328 ALA A CA 1
ATOM 2498 C C . ALA A 1 328 ? 40.329 -15.201 -16.167 1.00 91.31 328 ALA A C 1
ATOM 2500 O O . ALA A 1 328 ? 40.484 -14.573 -15.130 1.00 91.31 328 ALA A O 1
ATOM 2501 N N . LEU A 1 329 ? 40.769 -16.452 -16.298 1.00 89.62 329 LEU A N 1
ATOM 2502 C CA . LEU A 1 329 ? 41.471 -17.143 -15.219 1.00 89.62 329 LEU A CA 1
ATOM 2503 C C . LEU A 1 329 ? 42.867 -16.571 -14.949 1.00 89.62 329 LEU A C 1
ATOM 2505 O O . LEU A 1 329 ? 43.324 -16.637 -13.811 1.00 89.62 329 LEU A O 1
ATOM 2509 N N . THR A 1 330 ? 43.555 -16.034 -15.961 1.00 89.62 330 THR A N 1
ATOM 2510 C CA . THR A 1 330 ? 44.983 -15.673 -15.865 1.00 89.62 330 THR A CA 1
ATOM 2511 C C . THR A 1 330 ? 45.270 -14.176 -15.925 1.00 89.62 330 THR A C 1
ATOM 2513 O O . THR A 1 330 ? 46.403 -13.776 -15.676 1.00 89.62 330 THR A O 1
ATOM 2516 N N . ASN A 1 331 ? 44.291 -13.351 -16.294 1.00 93.00 331 ASN A N 1
ATOM 2517 C CA . ASN A 1 331 ? 44.467 -11.912 -16.478 1.00 93.00 331 ASN A CA 1
ATOM 2518 C C . ASN A 1 331 ? 43.659 -11.136 -15.440 1.00 93.00 331 ASN A C 1
ATOM 2520 O O . ASN A 1 331 ? 42.548 -11.525 -15.098 1.00 93.00 331 ASN A O 1
ATOM 2524 N N . ASP A 1 332 ? 44.207 -10.019 -14.967 1.00 92.06 332 ASP A N 1
ATOM 2525 C CA . ASP A 1 332 ? 43.482 -9.117 -14.080 1.00 92.06 332 ASP A CA 1
ATOM 2526 C C . ASP A 1 332 ? 42.372 -8.356 -14.830 1.00 92.06 332 ASP A C 1
ATOM 2528 O O . ASP A 1 332 ? 42.282 -8.366 -16.062 1.00 92.06 332 ASP A O 1
ATOM 2532 N N . ALA A 1 333 ? 41.509 -7.662 -14.082 1.00 92.44 333 ALA A N 1
ATOM 2533 C CA . ALA A 1 333 ? 40.373 -6.949 -14.665 1.00 92.44 333 ALA A CA 1
ATOM 2534 C C . ALA A 1 333 ? 40.801 -5.910 -15.717 1.00 92.44 333 ALA A C 1
ATOM 2536 O O . ALA A 1 333 ? 40.150 -5.788 -16.752 1.00 92.44 333 ALA A O 1
ATOM 2537 N N . ALA A 1 334 ? 41.903 -5.189 -15.483 1.00 91.69 334 ALA A N 1
ATOM 2538 C CA . ALA A 1 334 ? 42.401 -4.175 -16.410 1.00 91.69 334 ALA A CA 1
ATOM 2539 C C . ALA A 1 334 ? 42.857 -4.792 -17.741 1.00 91.69 334 ALA A C 1
ATOM 2541 O O . ALA A 1 334 ? 42.499 -4.292 -18.810 1.00 91.69 334 ALA A O 1
ATOM 2542 N N . THR A 1 335 ? 43.584 -5.909 -17.689 1.00 93.62 335 THR A N 1
ATOM 2543 C CA . THR A 1 335 ? 44.027 -6.622 -18.891 1.00 93.62 335 THR A CA 1
ATOM 2544 C C . THR A 1 335 ? 42.843 -7.230 -19.645 1.00 93.62 335 THR A C 1
ATOM 2546 O O . THR A 1 335 ? 42.789 -7.141 -20.871 1.00 93.62 335 THR A O 1
ATOM 2549 N N . LEU A 1 336 ? 41.845 -7.777 -18.939 1.00 93.00 336 LEU A N 1
ATOM 2550 C CA . LEU A 1 336 ? 40.624 -8.297 -19.567 1.00 93.00 336 LEU A CA 1
ATOM 2551 C C . LEU A 1 336 ? 39.812 -7.218 -20.279 1.00 93.00 336 LEU A C 1
ATOM 2553 O O . LEU A 1 336 ? 39.355 -7.449 -21.395 1.00 93.00 336 LEU A O 1
ATOM 2557 N N . LEU A 1 337 ? 39.668 -6.039 -19.673 1.00 92.19 337 LEU A N 1
ATOM 2558 C CA . LEU A 1 337 ? 39.009 -4.892 -20.302 1.00 92.19 337 LEU A CA 1
ATOM 2559 C C . LEU A 1 337 ? 39.755 -4.422 -21.562 1.00 92.19 337 LEU A C 1
ATOM 2561 O O . LEU A 1 337 ? 39.123 -3.993 -22.525 1.00 92.19 337 LEU A O 1
ATOM 2565 N N . GLY A 1 338 ? 41.088 -4.538 -21.578 1.00 90.81 338 GLY A N 1
ATOM 2566 C CA . GLY A 1 338 ? 41.909 -4.261 -22.760 1.00 90.81 338 GLY A CA 1
ATOM 2567 C C . GLY A 1 338 ? 41.755 -5.298 -23.880 1.00 90.81 338 GLY A C 1
ATOM 2568 O O . GLY A 1 338 ? 41.784 -4.934 -25.054 1.00 90.81 338 GLY A O 1
ATOM 2569 N N . LEU A 1 339 ? 41.569 -6.576 -23.533 1.00 90.50 339 LEU A N 1
ATOM 2570 C CA . LEU A 1 339 ? 41.376 -7.674 -24.491 1.00 90.50 339 LEU A CA 1
ATOM 2571 C C . LEU A 1 339 ? 39.946 -7.745 -25.047 1.00 90.50 339 LEU A C 1
ATOM 2573 O O . LEU A 1 339 ? 39.756 -8.134 -26.199 1.00 90.50 339 LEU A O 1
ATOM 2577 N N . TYR A 1 340 ? 38.951 -7.358 -24.245 1.00 90.94 340 TYR A N 1
ATOM 2578 C CA . TYR A 1 340 ? 37.530 -7.431 -24.579 1.00 90.94 340 TYR A CA 1
ATOM 2579 C C . TYR A 1 340 ? 36.862 -6.057 -24.452 1.00 90.94 340 TYR A C 1
ATOM 2581 O O . TYR A 1 340 ? 36.280 -5.738 -23.409 1.00 90.94 340 TYR A O 1
ATOM 2589 N N . PRO A 1 341 ? 36.894 -5.238 -25.519 1.00 86.19 341 PRO A N 1
ATOM 2590 C CA . PRO A 1 341 ? 36.223 -3.947 -25.530 1.00 86.19 341 PRO A CA 1
ATOM 2591 C C . PRO A 1 341 ? 34.730 -4.078 -25.205 1.00 86.19 341 PRO A C 1
ATOM 2593 O O . PRO A 1 341 ? 34.026 -4.906 -25.780 1.00 86.19 341 PRO A O 1
ATOM 2596 N N . GLY A 1 342 ? 34.244 -3.241 -24.287 1.00 85.50 342 GLY A N 1
ATOM 2597 C CA . GLY A 1 342 ? 32.844 -3.236 -23.855 1.00 85.50 342 GLY A CA 1
ATOM 2598 C C . GLY A 1 342 ? 32.498 -4.258 -22.770 1.00 85.50 342 GLY A C 1
ATOM 2599 O O . GLY A 1 342 ? 31.360 -4.264 -22.314 1.00 85.50 342 GLY A O 1
ATOM 2600 N N . LEU A 1 343 ? 33.436 -5.097 -22.322 1.00 90.62 343 LEU A N 1
ATOM 2601 C CA . LEU A 1 343 ? 33.245 -5.954 -21.151 1.00 90.62 343 LEU A CA 1
ATOM 2602 C C . LEU A 1 343 ? 33.051 -5.098 -19.886 1.00 90.62 343 LEU A C 1
ATOM 2604 O O . LEU A 1 343 ? 33.750 -4.107 -19.695 1.00 90.62 343 LEU A O 1
ATOM 2608 N N . VAL A 1 344 ? 32.131 -5.483 -19.003 1.00 90.81 344 VAL A N 1
ATOM 2609 C CA . VAL A 1 344 ? 31.922 -4.831 -17.702 1.00 90.81 344 VAL A CA 1
ATOM 2610 C C . VAL A 1 344 ? 32.174 -5.848 -16.598 1.00 90.81 344 VAL A C 1
ATOM 2612 O O . VAL A 1 344 ? 31.419 -6.805 -16.419 1.00 90.81 344 VAL A O 1
ATOM 2615 N N . VAL A 1 345 ? 33.249 -5.635 -15.842 1.00 91.06 345 VAL A N 1
ATOM 2616 C CA . VAL A 1 345 ? 33.626 -6.476 -14.701 1.00 91.06 345 VAL A CA 1
ATOM 2617 C C . VAL A 1 345 ? 32.990 -5.899 -13.436 1.00 91.06 345 VAL A C 1
ATOM 2619 O O . VAL A 1 345 ? 33.313 -4.788 -13.030 1.00 91.06 345 VAL A O 1
ATOM 2622 N N . SER A 1 346 ? 32.076 -6.650 -12.821 1.00 92.31 346 SER A N 1
ATOM 2623 C CA . SER A 1 346 ? 31.376 -6.274 -11.586 1.00 92.31 346 SER A CA 1
ATOM 2624 C C . SER A 1 346 ? 32.253 -6.469 -10.349 1.00 92.31 346 SER A C 1
ATOM 2626 O O . SER A 1 346 ? 32.286 -5.613 -9.468 1.00 92.31 346 SER A O 1
ATOM 2628 N N . SER A 1 347 ? 32.984 -7.582 -10.280 1.00 94.00 347 SER A N 1
ATOM 2629 C CA . SER A 1 347 ? 33.917 -7.859 -9.188 1.00 94.00 347 SER A CA 1
ATOM 2630 C C . SER A 1 347 ? 35.061 -8.752 -9.655 1.00 94.00 347 SER A C 1
ATOM 2632 O O . SER A 1 347 ? 34.962 -9.447 -10.667 1.00 94.00 347 SER A O 1
ATOM 2634 N N . THR A 1 348 ? 36.186 -8.692 -8.944 1.00 95.00 348 THR A N 1
ATOM 2635 C CA . THR A 1 348 ? 37.373 -9.515 -9.201 1.00 95.00 348 THR A CA 1
ATOM 2636 C C . THR A 1 348 ? 37.994 -9.924 -7.880 1.00 95.00 348 THR A C 1
ATOM 2638 O O . THR A 1 348 ? 38.236 -9.079 -7.020 1.00 95.00 348 THR A O 1
ATOM 2641 N N . THR A 1 349 ? 38.287 -11.209 -7.730 1.00 95.25 349 THR A N 1
ATOM 2642 C CA . THR A 1 349 ? 38.966 -11.762 -6.560 1.00 95.25 349 THR A CA 1
ATOM 2643 C C . THR A 1 349 ? 40.185 -12.560 -7.020 1.00 95.25 349 THR A C 1
ATOM 2645 O O . THR A 1 349 ? 40.013 -13.550 -7.733 1.00 95.25 349 THR A O 1
ATOM 2648 N N . PRO A 1 350 ? 41.412 -12.153 -6.651 1.00 92.12 350 PRO A N 1
ATOM 2649 C CA . PRO A 1 350 ? 42.603 -12.939 -6.936 1.00 92.12 350 PRO A CA 1
ATOM 2650 C C . PRO A 1 350 ? 42.673 -14.161 -6.009 1.00 92.12 350 PRO A C 1
ATOM 2652 O O . PRO A 1 350 ? 42.396 -14.075 -4.814 1.00 92.12 350 PRO A O 1
ATOM 2655 N N . ILE A 1 351 ? 43.071 -15.298 -6.567 1.00 91.62 351 ILE A N 1
ATOM 2656 C CA . ILE A 1 351 ? 43.268 -16.581 -5.896 1.00 91.62 351 ILE A CA 1
ATOM 2657 C C . ILE A 1 351 ? 44.709 -17.007 -6.152 1.00 91.62 351 ILE A C 1
ATOM 2659 O O . ILE A 1 351 ? 45.146 -17.067 -7.294 1.00 91.62 351 ILE A O 1
ATOM 2663 N N . PHE A 1 352 ? 45.458 -17.336 -5.108 1.00 89.19 352 PHE A N 1
ATOM 2664 C CA . PHE A 1 352 ? 46.833 -17.808 -5.258 1.00 89.19 352 PHE A CA 1
ATOM 2665 C C . PHE A 1 352 ? 46.855 -19.332 -5.198 1.00 89.19 352 PHE A C 1
ATOM 2667 O O . PHE A 1 352 ? 46.336 -19.923 -4.251 1.00 89.19 352 PHE A O 1
ATOM 2674 N N . THR A 1 353 ? 47.447 -19.972 -6.204 1.00 82.19 353 THR A N 1
ATOM 2675 C CA . THR A 1 353 ? 47.577 -21.430 -6.270 1.00 82.19 353 THR A CA 1
ATOM 2676 C C . THR A 1 353 ? 49.003 -21.842 -6.611 1.00 82.19 353 THR A C 1
ATOM 2678 O O . THR A 1 353 ? 49.748 -21.109 -7.261 1.00 82.19 353 THR A O 1
ATOM 2681 N N . ASN A 1 354 ? 49.395 -23.031 -6.163 1.00 83.75 354 ASN A N 1
ATOM 2682 C CA . ASN A 1 354 ? 50.680 -23.618 -6.512 1.00 83.75 354 ASN A CA 1
ATOM 2683 C C . ASN A 1 354 ? 50.545 -24.333 -7.857 1.00 83.75 354 ASN A C 1
ATOM 2685 O O . ASN A 1 354 ? 49.855 -25.345 -7.964 1.00 83.75 354 ASN A O 1
ATOM 2689 N N . LEU A 1 355 ? 51.228 -23.824 -8.877 1.00 79.75 355 LEU A N 1
ATOM 2690 C CA . LEU A 1 355 ? 51.373 -24.504 -10.153 1.00 79.75 355 LEU A CA 1
ATOM 2691 C C . LEU A 1 355 ? 52.643 -25.355 -10.123 1.00 79.75 355 LEU A C 1
ATOM 2693 O O . LEU A 1 355 ? 53.754 -24.839 -9.982 1.00 79.75 355 LEU A O 1
ATOM 2697 N N . VAL A 1 356 ? 52.480 -26.666 -10.289 1.00 77.31 356 VAL A N 1
ATOM 2698 C CA . VAL A 1 356 ? 53.605 -27.591 -10.448 1.00 77.31 356 VAL A CA 1
ATOM 2699 C C . VAL A 1 356 ? 53.915 -27.718 -11.935 1.00 77.31 356 VAL A C 1
ATOM 2701 O O . VAL A 1 356 ? 53.229 -28.425 -12.672 1.00 77.31 356 VAL A O 1
ATOM 2704 N N . THR A 1 357 ? 54.956 -27.030 -12.394 1.00 75.00 357 THR A N 1
ATOM 2705 C CA . THR A 1 357 ? 55.473 -27.220 -13.750 1.00 75.00 357 THR A CA 1
ATOM 2706 C C . THR A 1 357 ? 56.338 -28.474 -13.764 1.00 75.00 357 THR A C 1
ATOM 2708 O O . THR A 1 357 ? 57.335 -28.565 -13.044 1.00 75.00 357 THR A O 1
ATOM 2711 N N . THR A 1 358 ? 55.944 -29.452 -14.577 1.00 68.44 358 THR A N 1
ATOM 2712 C CA . THR A 1 358 ? 56.670 -30.714 -14.732 1.00 68.44 358 THR A CA 1
ATOM 2713 C C . THR A 1 358 ? 57.502 -30.655 -16.004 1.00 68.44 358 THR A C 1
ATOM 2715 O O . THR A 1 358 ? 56.959 -30.684 -17.104 1.00 68.44 358 THR A O 1
ATOM 2718 N N . ASN A 1 359 ? 58.821 -30.572 -15.858 1.00 70.00 359 ASN A N 1
ATOM 2719 C CA . ASN A 1 359 ? 59.753 -30.649 -16.974 1.00 70.00 359 ASN A CA 1
ATOM 2720 C C . ASN A 1 359 ? 60.256 -32.089 -17.093 1.00 70.00 359 ASN A C 1
ATOM 2722 O O . ASN A 1 359 ? 61.002 -32.569 -16.236 1.00 70.00 359 ASN A O 1
ATOM 2726 N N . VAL A 1 360 ? 59.834 -32.782 -18.151 1.00 61.53 360 VAL A N 1
ATOM 2727 C CA . VAL A 1 360 ? 60.325 -34.123 -18.480 1.00 61.53 360 VAL A CA 1
ATOM 2728 C C . VAL A 1 360 ? 61.530 -33.971 -19.398 1.00 61.53 360 VAL A C 1
ATOM 2730 O O . VAL A 1 360 ? 61.402 -33.544 -20.543 1.00 61.53 360 VAL A O 1
ATOM 2733 N N . ALA A 1 361 ? 62.707 -34.310 -18.889 1.00 64.75 361 ALA A N 1
ATOM 2734 C CA . ALA A 1 361 ? 63.918 -34.440 -19.681 1.00 64.75 361 ALA A CA 1
ATOM 2735 C C . ALA A 1 361 ? 64.162 -35.922 -19.965 1.00 64.75 361 ALA A C 1
ATOM 2737 O O . ALA A 1 361 ? 63.920 -36.774 -19.112 1.00 64.75 361 ALA A O 1
ATOM 2738 N N . PHE A 1 362 ? 64.677 -36.246 -21.143 1.00 60.84 362 PHE A N 1
ATOM 2739 C CA . PHE A 1 362 ? 65.162 -37.588 -21.430 1.00 60.84 362 PHE A CA 1
ATOM 2740 C C . PHE A 1 362 ? 66.640 -37.529 -21.782 1.00 60.84 362 PHE A C 1
ATOM 2742 O O . PHE A 1 362 ? 67.117 -36.560 -22.373 1.00 60.84 362 PHE A O 1
ATOM 2749 N N . TYR A 1 363 ? 67.374 -38.560 -21.395 1.00 67.25 363 TYR A N 1
ATOM 2750 C CA . TYR A 1 363 ? 68.764 -38.720 -21.781 1.00 67.25 363 TYR A CA 1
ATOM 2751 C C . TYR A 1 363 ? 69.079 -40.194 -21.980 1.00 67.25 363 TYR A C 1
ATOM 2753 O O . TYR A 1 363 ? 68.464 -41.082 -21.388 1.00 67.25 363 TYR A O 1
ATOM 2761 N N . PHE A 1 364 ? 70.049 -40.450 -22.846 1.00 69.19 364 PHE A N 1
ATOM 2762 C CA . PHE A 1 364 ? 70.565 -41.784 -23.076 1.00 69.19 364 PHE A CA 1
ATOM 2763 C C . PHE A 1 364 ? 71.717 -42.039 -22.110 1.00 69.19 364 PHE A C 1
ATOM 2765 O O . PHE A 1 364 ? 72.680 -41.276 -22.072 1.00 69.19 364 PHE A O 1
ATOM 2772 N N . THR A 1 365 ? 71.627 -43.113 -21.332 1.00 68.88 365 THR A N 1
ATOM 2773 C CA . THR A 1 365 ? 72.716 -43.556 -20.456 1.00 68.88 365 THR A CA 1
ATOM 2774 C C . THR A 1 365 ? 72.931 -45.051 -20.604 1.00 68.88 365 THR A C 1
ATOM 2776 O O . THR A 1 365 ? 72.009 -45.808 -20.900 1.00 68.88 365 THR A O 1
ATOM 2779 N N . ASN A 1 366 ? 74.159 -45.504 -20.392 1.00 75.19 366 ASN A N 1
ATOM 2780 C CA . ASN A 1 366 ? 74.403 -46.906 -20.097 1.00 75.19 366 ASN A CA 1
ATOM 2781 C C . ASN A 1 366 ? 73.971 -47.191 -18.651 1.00 75.19 366 ASN A C 1
ATOM 2783 O O . ASN A 1 366 ? 74.133 -46.350 -17.763 1.00 75.19 366 ASN A O 1
ATOM 2787 N N . LEU A 1 367 ? 73.398 -48.370 -18.406 1.00 69.62 367 LEU A N 1
ATOM 2788 C CA . LEU A 1 367 ? 73.173 -48.825 -17.038 1.00 69.62 367 LEU A CA 1
ATOM 2789 C C . LEU A 1 367 ? 74.533 -49.129 -16.386 1.00 69.62 367 LEU A C 1
ATOM 2791 O O . LEU A 1 367 ? 75.470 -49.531 -17.095 1.00 69.62 367 LEU A O 1
ATOM 2795 N N . PRO A 1 368 ? 74.669 -48.978 -15.058 1.00 65.62 368 PRO A N 1
ATOM 2796 C CA . PRO A 1 368 ? 75.875 -49.404 -14.360 1.00 65.62 368 PRO A CA 1
ATOM 2797 C C . PRO A 1 368 ? 76.194 -50.860 -14.727 1.00 65.62 368 PRO A C 1
ATOM 2799 O O . PRO A 1 368 ? 75.308 -51.709 -14.663 1.00 65.62 368 PRO A O 1
ATOM 2802 N N . TRP A 1 369 ? 77.443 -51.132 -15.126 1.00 69.56 369 TRP A N 1
ATOM 2803 C CA . TRP A 1 369 ? 77.946 -52.460 -15.534 1.00 69.56 369 TRP A CA 1
ATOM 2804 C C . TRP A 1 369 ? 77.539 -52.968 -16.928 1.00 69.56 369 TRP A C 1
ATOM 2806 O O . TRP A 1 369 ? 77.767 -54.135 -17.243 1.00 69.56 369 TRP A O 1
ATOM 2816 N N . SER A 1 370 ? 77.005 -52.106 -17.799 1.00 71.12 370 SER A N 1
ATOM 2817 C CA . SER A 1 370 ? 76.756 -52.473 -19.204 1.00 71.12 370 SER A CA 1
ATOM 2818 C C . SER A 1 370 ? 78.073 -52.784 -19.949 1.00 71.12 370 SER A C 1
ATOM 2820 O O . SER A 1 370 ? 79.003 -51.976 -19.861 1.00 71.12 370 SER A O 1
ATOM 2822 N N . PRO A 1 371 ? 78.175 -53.889 -20.722 1.00 71.12 371 PRO A N 1
ATOM 2823 C CA . PRO A 1 371 ? 79.345 -54.185 -21.554 1.00 71.12 371 PRO A CA 1
ATOM 2824 C C . PRO A 1 371 ? 79.676 -53.051 -22.533 1.00 71.12 371 PRO A C 1
ATOM 2826 O O . PRO A 1 371 ? 78.770 -52.403 -23.069 1.00 71.12 371 PRO A O 1
ATOM 2829 N N . ALA A 1 372 ? 80.964 -52.836 -22.814 1.00 62.31 372 ALA A N 1
ATOM 2830 C CA . ALA A 1 372 ? 81.404 -51.852 -23.801 1.00 62.31 372 ALA A CA 1
ATOM 2831 C C . ALA A 1 372 ? 80.775 -52.145 -25.178 1.00 62.31 372 ALA A C 1
ATOM 2833 O O . ALA A 1 372 ? 80.888 -53.257 -25.689 1.00 62.31 372 ALA A O 1
ATOM 2834 N N . GLY A 1 373 ? 80.096 -51.149 -25.757 1.00 66.69 373 GLY A N 1
ATOM 2835 C CA . GLY A 1 373 ? 79.345 -51.284 -27.013 1.00 66.69 373 GLY A CA 1
ATOM 2836 C C . GLY A 1 373 ? 77.848 -51.586 -26.855 1.00 66.69 373 GLY A C 1
ATOM 2837 O O . GLY A 1 373 ? 77.155 -51.698 -27.863 1.00 66.69 373 GLY A O 1
ATOM 2838 N N . SER A 1 374 ? 77.328 -51.690 -25.626 1.00 64.44 374 SER A N 1
ATOM 2839 C CA . SER A 1 374 ? 75.883 -51.852 -25.399 1.00 64.44 374 SER A CA 1
ATOM 2840 C C . SER A 1 374 ? 75.104 -50.597 -25.824 1.00 64.44 374 SER A C 1
ATOM 2842 O O . SER A 1 374 ? 75.558 -49.485 -25.536 1.00 64.44 374 SER A O 1
ATOM 2844 N N . PRO A 1 375 ? 73.935 -50.745 -26.477 1.00 64.38 375 PRO A N 1
ATOM 2845 C CA . PRO A 1 375 ? 73.117 -49.609 -26.883 1.00 64.38 375 PRO A CA 1
ATOM 2846 C C . PRO A 1 375 ? 72.653 -48.813 -25.658 1.00 64.38 375 PRO A C 1
ATOM 2848 O O . PRO A 1 375 ? 72.281 -49.382 -24.629 1.00 64.38 375 PRO A O 1
ATOM 2851 N N . ALA A 1 376 ? 72.701 -47.484 -25.760 1.00 63.19 376 ALA A N 1
ATOM 2852 C CA . ALA A 1 376 ? 72.328 -46.609 -24.660 1.00 63.19 376 ALA A CA 1
ATOM 2853 C C . ALA A 1 376 ? 70.831 -46.749 -24.336 1.00 63.19 376 ALA A C 1
ATOM 2855 O O . ALA A 1 376 ? 69.987 -46.818 -25.228 1.00 63.19 376 ALA A O 1
ATOM 2856 N N . THR A 1 377 ? 70.506 -46.801 -23.047 1.00 60.09 377 THR A N 1
ATOM 2857 C CA . THR A 1 377 ? 69.134 -46.927 -22.549 1.00 60.09 377 THR A CA 1
ATOM 2858 C C . THR A 1 377 ? 68.527 -45.536 -22.393 1.00 60.09 377 THR A C 1
ATOM 2860 O O . THR A 1 377 ? 69.150 -44.650 -21.804 1.00 60.09 377 THR A O 1
ATOM 2863 N N . LEU A 1 378 ? 67.324 -45.331 -22.930 1.00 67.38 378 LEU A N 1
ATOM 2864 C CA . LEU A 1 378 ? 66.572 -44.088 -22.771 1.00 67.38 378 LEU A CA 1
ATOM 2865 C C . LEU A 1 378 ? 66.024 -44.002 -21.343 1.00 67.38 378 LEU A C 1
ATOM 2867 O O . LEU A 1 378 ? 65.244 -44.857 -20.924 1.00 67.38 378 LEU A O 1
ATOM 2871 N N . VAL A 1 379 ? 66.422 -42.970 -20.605 1.00 62.19 379 VAL A N 1
ATOM 2872 C CA . VAL A 1 379 ? 65.951 -42.701 -19.245 1.00 62.19 379 VAL A CA 1
ATOM 2873 C C . VAL A 1 379 ? 65.209 -41.372 -19.226 1.00 62.19 379 VAL A C 1
ATOM 2875 O O . VAL A 1 379 ? 65.696 -40.370 -19.748 1.00 62.19 379 VAL A O 1
ATOM 2878 N N . PHE A 1 380 ? 64.031 -41.365 -18.602 1.00 69.31 380 PHE A N 1
ATOM 2879 C CA . PHE A 1 380 ? 63.244 -40.160 -18.358 1.00 69.31 380 PHE A CA 1
ATOM 2880 C C . PHE A 1 380 ? 63.548 -39.633 -16.953 1.00 69.31 380 PHE A C 1
ATOM 2882 O O . PHE A 1 380 ? 63.392 -40.350 -15.966 1.00 69.31 380 PHE A O 1
ATOM 2889 N N . SER A 1 381 ? 63.963 -38.374 -16.858 1.00 65.75 381 SER A N 1
ATOM 2890 C CA . SER A 1 381 ? 64.055 -37.622 -15.611 1.00 65.75 381 SER A CA 1
ATOM 2891 C C . SER A 1 381 ? 62.926 -36.606 -15.563 1.00 65.75 381 SER A C 1
ATOM 2893 O O . SER A 1 381 ? 62.743 -35.810 -16.484 1.00 65.75 381 SER A O 1
ATOM 2895 N N . THR A 1 382 ? 62.147 -36.645 -14.490 1.00 72.00 382 THR A N 1
ATOM 2896 C CA . THR A 1 382 ? 61.025 -35.730 -14.290 1.00 72.00 382 THR A CA 1
ATOM 2897 C C . THR A 1 382 ? 61.393 -34.752 -13.187 1.00 72.00 382 THR A C 1
ATOM 2899 O O . THR A 1 382 ? 61.445 -35.137 -12.022 1.00 72.00 382 THR A O 1
ATOM 2902 N N . ASN A 1 383 ? 61.640 -33.492 -13.543 1.00 75.44 383 ASN A N 1
ATOM 2903 C CA . ASN A 1 383 ? 61.857 -32.424 -12.572 1.00 75.44 383 ASN A CA 1
ATOM 2904 C C . ASN A 1 383 ? 60.557 -31.649 -12.363 1.00 75.44 383 ASN A C 1
ATOM 2906 O O . ASN A 1 383 ? 59.961 -31.147 -13.316 1.00 75.44 383 ASN A O 1
ATOM 2910 N N . GLN A 1 384 ? 60.132 -31.534 -11.107 1.00 79.25 384 GLN A N 1
ATOM 2911 C CA . GLN A 1 384 ? 58.955 -30.763 -10.720 1.00 79.25 384 GLN A CA 1
ATOM 2912 C C . GLN A 1 384 ? 59.405 -29.462 -10.056 1.00 79.25 384 GLN A C 1
ATOM 2914 O O . GLN A 1 384 ? 60.067 -29.480 -9.021 1.00 79.25 384 GLN A O 1
ATOM 2919 N N . THR A 1 385 ? 59.046 -28.327 -10.648 1.00 79.19 385 THR A N 1
ATOM 2920 C CA . THR A 1 385 ? 59.234 -27.003 -10.042 1.00 79.19 385 THR A CA 1
ATOM 2921 C C . THR A 1 385 ? 57.876 -26.467 -9.620 1.00 79.19 385 THR A C 1
ATOM 2923 O O . THR A 1 385 ? 56.978 -26.360 -10.454 1.00 79.19 385 THR A O 1
ATOM 2926 N N . THR A 1 386 ? 57.720 -26.138 -8.338 1.00 78.81 386 THR A N 1
ATOM 2927 C CA . THR A 1 386 ? 56.480 -25.549 -7.816 1.00 78.81 386 THR A CA 1
ATOM 2928 C C . THR A 1 386 ? 56.627 -24.036 -7.796 1.00 78.81 386 THR A C 1
ATOM 2930 O O . THR A 1 386 ? 57.518 -23.523 -7.126 1.00 78.81 386 THR A O 1
ATOM 2933 N N . ASN A 1 387 ? 55.762 -23.331 -8.519 1.00 81.00 387 ASN A N 1
ATOM 2934 C CA . ASN A 1 387 ? 55.705 -21.873 -8.541 1.00 81.00 387 ASN A CA 1
ATOM 2935 C C . ASN A 1 387 ? 54.332 -21.408 -8.046 1.00 81.00 387 ASN A C 1
ATOM 2937 O O . ASN A 1 387 ? 53.321 -22.048 -8.332 1.00 81.00 387 ASN A O 1
ATOM 2941 N N . VAL A 1 388 ? 54.280 -20.287 -7.328 1.00 82.06 388 VAL A N 1
ATOM 2942 C CA . VAL A 1 388 ? 53.002 -19.650 -6.977 1.00 82.06 388 VAL A CA 1
ATOM 2943 C C . VAL A 1 388 ? 52.511 -18.866 -8.188 1.00 82.06 388 VAL A C 1
ATOM 2945 O O . VAL A 1 388 ? 53.249 -18.050 -8.739 1.00 82.06 388 VAL A O 1
ATOM 2948 N N . VAL A 1 389 ? 51.271 -19.109 -8.600 1.00 84.81 389 VAL A N 1
ATOM 2949 C CA . VAL A 1 389 ? 50.609 -18.411 -9.705 1.00 84.81 389 VAL A CA 1
ATOM 2950 C C . VAL A 1 389 ? 49.305 -17.806 -9.199 1.00 84.81 389 VAL A C 1
ATOM 2952 O O . VAL A 1 389 ? 48.600 -18.400 -8.381 1.00 84.81 389 VAL A O 1
ATOM 2955 N N . THR A 1 390 ? 48.986 -16.610 -9.686 1.00 87.25 390 THR A N 1
ATOM 2956 C CA . THR A 1 390 ? 47.722 -15.932 -9.395 1.00 87.25 390 THR A CA 1
ATOM 2957 C C . THR A 1 390 ? 46.688 -16.310 -10.445 1.00 87.25 390 THR A C 1
ATOM 2959 O O . THR A 1 390 ? 46.931 -16.167 -11.642 1.00 87.25 390 THR A O 1
ATOM 2962 N N . TRP A 1 391 ? 45.541 -16.790 -9.990 1.00 91.00 391 TRP A N 1
ATOM 2963 C CA . TRP A 1 391 ? 44.321 -16.958 -10.767 1.00 91.00 391 TRP A CA 1
ATOM 2964 C C . TRP A 1 391 ? 43.310 -15.892 -10.363 1.00 91.00 391 TRP A C 1
ATOM 2966 O O . TRP A 1 391 ? 43.412 -15.315 -9.281 1.00 91.00 391 TRP A O 1
ATOM 2976 N N . PHE A 1 392 ? 42.313 -15.643 -11.198 1.00 92.25 392 PHE A N 1
ATOM 2977 C CA . PHE A 1 392 ? 41.266 -14.677 -10.894 1.00 92.25 392 PHE A CA 1
ATOM 2978 C C . PHE A 1 392 ? 39.879 -15.310 -10.974 1.00 92.25 392 PHE A C 1
ATOM 2980 O O . PHE A 1 392 ? 39.590 -16.143 -11.831 1.00 92.25 392 PHE A O 1
ATOM 2987 N N . SER A 1 393 ? 39.010 -14.892 -10.058 1.00 93.38 393 SER A N 1
ATOM 2988 C CA . SER A 1 393 ? 37.570 -15.121 -10.120 1.00 93.38 393 SER A CA 1
ATOM 2989 C C . SER A 1 393 ? 36.887 -13.794 -10.412 1.00 93.38 393 SER A C 1
ATOM 2991 O O . SER A 1 393 ? 37.010 -12.852 -9.628 1.00 93.38 393 SER A O 1
ATOM 2993 N N . HIS A 1 394 ? 36.157 -13.722 -11.521 1.00 93.06 394 HIS A N 1
ATOM 2994 C CA . HIS A 1 394 ? 35.457 -12.518 -11.959 1.00 93.06 394 HIS A CA 1
ATOM 2995 C C . HIS A 1 394 ? 33.944 -12.716 -11.939 1.00 93.06 394 HIS A C 1
ATOM 2997 O O . HIS A 1 394 ? 33.445 -13.782 -12.294 1.00 93.06 394 HIS A O 1
ATOM 3003 N N . SER A 1 395 ? 33.222 -11.653 -11.596 1.00 92.69 395 SER A N 1
ATOM 3004 C CA . SER A 1 395 ? 31.803 -11.510 -11.919 1.00 92.69 395 SER A CA 1
ATOM 3005 C C . SER A 1 395 ? 31.660 -10.465 -13.019 1.00 92.69 395 SER A C 1
ATOM 3007 O O . SER A 1 395 ? 32.240 -9.383 -12.912 1.00 92.69 395 SER A O 1
ATOM 3009 N N . PHE A 1 396 ? 30.904 -10.766 -14.074 1.00 92.38 396 PHE A N 1
ATOM 3010 C CA . PHE A 1 396 ? 30.669 -9.856 -15.198 1.00 92.38 396 PHE A CA 1
ATOM 3011 C C . PHE A 1 396 ? 29.233 -9.331 -15.165 1.00 92.38 396 PHE A C 1
ATOM 3013 O O . PHE A 1 396 ? 28.303 -10.097 -14.935 1.00 92.38 396 PHE A O 1
ATOM 3020 N N . ALA A 1 397 ? 29.046 -8.036 -15.422 1.00 86.81 397 ALA A N 1
ATOM 3021 C CA . ALA A 1 397 ? 27.727 -7.400 -15.387 1.00 86.81 397 ALA A CA 1
ATOM 3022 C C . ALA A 1 397 ? 26.959 -7.508 -16.716 1.00 86.81 397 ALA A C 1
ATOM 3024 O O . ALA A 1 397 ? 25.746 -7.337 -16.732 1.00 86.81 397 ALA A O 1
ATOM 3025 N N . ASN A 1 398 ? 27.650 -7.770 -17.831 1.00 90.38 398 ASN A N 1
ATOM 3026 C CA . ASN A 1 398 ? 27.071 -7.677 -19.175 1.00 90.38 398 ASN A CA 1
ATOM 3027 C C . ASN A 1 398 ? 27.445 -8.850 -20.105 1.00 90.38 398 ASN A C 1
ATOM 3029 O O . ASN A 1 398 ? 27.320 -8.737 -21.322 1.00 90.38 398 ASN A O 1
ATOM 3033 N N . VAL A 1 399 ? 27.907 -9.975 -19.552 1.00 90.62 399 VAL A N 1
ATOM 3034 C CA . VAL A 1 399 ? 28.206 -11.200 -20.314 1.00 90.62 399 VAL A CA 1
ATOM 3035 C C . VAL A 1 399 ? 27.036 -12.161 -20.198 1.00 90.62 399 VAL A C 1
ATOM 3037 O O . VAL A 1 399 ? 26.671 -12.567 -19.098 1.00 90.62 399 VAL A O 1
ATOM 3040 N N . VAL A 1 400 ? 26.482 -12.572 -21.336 1.00 88.50 400 VAL A N 1
ATOM 3041 C CA . VAL A 1 400 ? 25.387 -13.545 -21.386 1.00 88.50 400 VAL A CA 1
ATOM 3042 C C . VAL A 1 400 ? 25.829 -14.755 -22.191 1.00 88.50 400 VAL A C 1
ATOM 3044 O O . VAL A 1 400 ? 26.339 -14.624 -23.304 1.00 88.50 400 VAL A O 1
ATOM 3047 N N . THR A 1 401 ? 25.634 -15.948 -21.631 1.00 86.81 401 THR A N 1
ATOM 3048 C CA . THR A 1 401 ? 25.926 -17.206 -22.323 1.00 86.81 401 THR A CA 1
ATOM 3049 C C . THR A 1 401 ? 24.686 -17.660 -23.091 1.00 86.81 401 THR A C 1
ATOM 3051 O O . THR A 1 401 ? 23.602 -17.794 -22.533 1.00 86.81 401 THR A O 1
ATOM 3054 N N . ASN A 1 402 ? 24.827 -17.843 -24.403 1.00 71.94 402 ASN A N 1
ATOM 3055 C CA . ASN A 1 402 ? 23.738 -18.280 -25.282 1.00 71.94 402 ASN A CA 1
ATOM 3056 C C . ASN A 1 402 ? 23.610 -19.812 -25.279 1.00 71.94 402 ASN A C 1
ATOM 3058 O O . ASN A 1 402 ? 22.514 -20.364 -25.235 1.00 71.94 402 ASN A O 1
ATOM 3062 N N . THR A 1 403 ? 24.749 -20.500 -25.305 1.00 72.44 403 THR A N 1
ATOM 3063 C CA . THR A 1 403 ? 24.863 -21.949 -25.115 1.00 72.44 403 THR A CA 1
ATOM 3064 C C . THR A 1 403 ? 26.037 -22.195 -24.191 1.00 72.44 403 THR A C 1
ATOM 3066 O O . THR A 1 403 ? 27.131 -21.712 -24.471 1.00 72.44 403 THR A O 1
ATOM 3069 N N . TYR A 1 404 ? 25.814 -22.923 -23.100 1.00 79.06 404 TYR A N 1
ATOM 3070 C CA . TYR A 1 404 ? 26.819 -23.189 -22.077 1.00 79.06 404 TYR A CA 1
ATOM 3071 C C . TYR A 1 404 ? 26.832 -24.669 -21.722 1.00 79.06 404 TYR A C 1
ATOM 3073 O O . TYR A 1 404 ? 25.800 -25.241 -21.372 1.00 79.06 404 TYR A O 1
ATOM 3081 N N . TYR A 1 405 ? 28.020 -25.261 -21.777 1.00 77.81 405 TYR A N 1
ATOM 3082 C CA . TYR A 1 405 ? 28.268 -26.624 -21.344 1.00 77.81 405 TYR A CA 1
ATOM 3083 C C . TYR A 1 405 ? 29.457 -26.632 -20.385 1.00 77.81 405 TYR A C 1
ATOM 3085 O O . TYR A 1 405 ? 30.546 -26.172 -20.729 1.00 77.81 405 TYR A O 1
ATOM 3093 N N . THR A 1 406 ? 29.248 -27.172 -19.183 1.00 76.94 406 THR A N 1
ATOM 3094 C CA . THR A 1 406 ? 30.310 -27.411 -18.189 1.00 76.94 406 THR A CA 1
ATOM 3095 C C . THR A 1 406 ? 31.260 -28.526 -18.615 1.00 76.94 406 THR A C 1
ATOM 3097 O O . THR A 1 406 ? 32.417 -28.527 -18.211 1.00 76.94 406 THR A O 1
ATOM 3100 N N . ASN A 1 407 ? 30.770 -29.451 -19.444 1.00 78.50 407 ASN A N 1
ATOM 3101 C CA . ASN A 1 407 ? 31.512 -30.573 -19.999 1.00 78.50 407 ASN A CA 1
ATOM 3102 C C . ASN A 1 407 ? 31.241 -30.646 -21.504 1.00 78.50 407 ASN A C 1
ATOM 3104 O O . ASN A 1 407 ? 30.098 -30.479 -21.934 1.00 78.50 407 ASN A O 1
ATOM 3108 N N . GLY A 1 408 ? 32.253 -30.936 -22.312 1.00 74.19 408 GLY A N 1
ATOM 3109 C CA . GLY A 1 408 ? 32.092 -30.993 -23.761 1.00 74.19 408 GLY A CA 1
ATOM 3110 C C . GLY A 1 408 ? 33.126 -31.867 -24.449 1.00 74.19 408 GLY A C 1
ATOM 3111 O O . GLY A 1 408 ? 34.104 -32.310 -23.849 1.00 74.19 408 GLY A O 1
ATOM 3112 N N . PHE A 1 409 ? 32.881 -32.131 -25.729 1.00 76.69 409 PHE A N 1
ATOM 3113 C CA . PHE A 1 409 ? 33.828 -32.849 -26.569 1.00 76.69 409 PHE A CA 1
ATOM 3114 C C . PHE A 1 409 ? 34.915 -31.901 -27.064 1.00 76.69 409 PHE A C 1
ATOM 3116 O O . PHE A 1 409 ? 34.625 -30.851 -27.634 1.00 76.69 409 PHE A O 1
ATOM 3123 N N . ILE A 1 410 ? 36.165 -32.308 -26.892 1.00 75.19 410 ILE A N 1
ATOM 3124 C CA . ILE A 1 410 ? 37.332 -31.633 -27.454 1.00 75.19 410 ILE A CA 1
ATOM 3125 C C . ILE A 1 410 ? 37.959 -32.567 -28.478 1.00 75.19 410 ILE A C 1
ATOM 3127 O O . ILE A 1 410 ? 38.024 -33.775 -28.249 1.00 75.19 410 ILE A O 1
ATOM 3131 N N . THR A 1 411 ? 38.418 -32.033 -29.607 1.00 80.56 411 THR A N 1
ATOM 3132 C CA . THR A 1 411 ? 39.200 -32.830 -30.558 1.00 80.56 411 THR A CA 1
ATOM 3133 C C . THR A 1 411 ? 40.669 -32.494 -30.386 1.00 80.56 411 THR A C 1
ATOM 3135 O O . THR A 1 411 ? 41.095 -31.365 -30.614 1.00 80.56 411 THR A O 1
ATOM 3138 N N . VAL A 1 412 ? 41.437 -33.483 -29.950 1.00 77.94 412 VAL A N 1
ATOM 3139 C CA . VAL A 1 412 ? 42.878 -33.391 -29.770 1.00 77.94 412 VAL A CA 1
ATOM 3140 C C . VAL A 1 412 ? 43.543 -33.831 -31.065 1.00 77.94 412 VAL A C 1
ATOM 3142 O O . VAL A 1 412 ? 43.416 -34.988 -31.474 1.00 77.94 412 VAL A O 1
ATOM 3145 N N . LEU A 1 413 ? 44.235 -32.896 -31.709 1.00 76.94 413 LEU A N 1
ATOM 3146 C CA . LEU A 1 413 ? 45.083 -33.156 -32.861 1.00 76.94 413 LEU A CA 1
ATOM 3147 C C . LEU A 1 413 ? 46.509 -33.373 -32.375 1.00 76.94 413 LEU A C 1
ATOM 3149 O O . LEU A 1 413 ? 47.134 -32.463 -31.836 1.00 76.94 413 LEU A O 1
ATOM 3153 N N . THR A 1 414 ? 47.022 -34.573 -32.588 1.00 75.00 414 THR A N 1
ATOM 3154 C CA . THR A 1 414 ? 48.393 -34.946 -32.258 1.00 75.00 414 THR A CA 1
ATOM 3155 C C . THR A 1 414 ? 49.177 -35.098 -33.552 1.00 75.00 414 THR A C 1
ATOM 3157 O O . THR A 1 414 ? 48.875 -35.976 -34.359 1.00 75.00 414 THR A O 1
ATOM 3160 N N . THR A 1 415 ? 50.168 -34.234 -33.749 1.00 74.25 415 THR A N 1
ATOM 3161 C CA . THR A 1 415 ? 51.047 -34.205 -34.918 1.00 74.25 415 THR A CA 1
ATOM 3162 C C . THR A 1 415 ? 52.418 -34.740 -34.532 1.00 74.25 415 THR A C 1
ATOM 3164 O O . THR A 1 415 ? 53.136 -34.101 -33.764 1.00 74.25 415 THR A O 1
ATOM 3167 N N . ASN A 1 416 ? 52.788 -35.885 -35.097 1.00 70.75 416 ASN A N 1
ATOM 3168 C CA . ASN A 1 416 ? 54.102 -36.490 -34.921 1.00 70.75 416 ASN A CA 1
ATOM 3169 C C . ASN A 1 416 ? 54.896 -36.352 -36.213 1.00 70.75 416 ASN A C 1
ATOM 3171 O O . ASN A 1 416 ? 54.444 -36.784 -37.272 1.00 70.75 416 ASN A O 1
ATOM 3175 N N . VAL A 1 417 ? 56.093 -35.794 -36.116 1.00 67.94 417 VAL A N 1
ATOM 3176 C CA . VAL A 1 417 ? 57.068 -35.728 -37.200 1.00 67.94 417 VAL A CA 1
ATOM 3177 C C . VAL A 1 417 ? 58.155 -36.736 -36.873 1.00 67.94 417 VAL A C 1
ATOM 3179 O O . VAL A 1 417 ? 58.913 -36.538 -35.927 1.00 67.94 417 VAL A O 1
ATOM 3182 N N . THR A 1 418 ? 58.209 -37.833 -37.626 1.00 65.50 418 THR A N 1
ATOM 3183 C CA . THR A 1 418 ? 59.197 -38.907 -37.421 1.00 65.50 418 THR A CA 1
ATOM 3184 C C . THR A 1 418 ? 59.868 -39.270 -38.747 1.00 65.50 418 THR A C 1
ATOM 3186 O O . THR A 1 418 ? 59.234 -39.159 -39.802 1.00 65.50 418 THR A O 1
ATOM 3189 N N . PRO A 1 419 ? 61.147 -39.679 -38.755 1.00 61.44 419 PRO A N 1
ATOM 3190 C CA . PRO A 1 419 ? 61.760 -40.235 -39.954 1.00 61.44 419 PRO A CA 1
ATOM 3191 C C . PRO A 1 419 ? 61.176 -41.626 -40.224 1.00 61.44 419 PRO A C 1
ATOM 3193 O O . PRO A 1 419 ? 61.104 -42.439 -39.299 1.00 61.44 419 PRO A O 1
ATOM 3196 N N . PRO A 1 420 ? 60.801 -41.955 -41.470 1.00 62.88 420 PRO A N 1
ATOM 3197 C CA . PRO A 1 420 ? 60.437 -43.323 -41.798 1.00 62.88 420 PRO A CA 1
ATOM 3198 C C . PRO A 1 420 ? 61.629 -44.274 -41.576 1.00 62.88 420 PRO A C 1
ATOM 3200 O O . PRO A 1 420 ? 62.783 -43.870 -41.770 1.00 62.88 420 PRO A O 1
ATOM 3203 N N . PRO A 1 421 ? 61.383 -45.549 -41.217 1.00 58.50 421 PRO A N 1
ATOM 3204 C CA . PRO A 1 421 ? 62.448 -46.536 -41.094 1.00 58.50 421 PRO A CA 1
ATOM 3205 C C . PRO A 1 421 ? 63.256 -46.598 -42.397 1.00 58.50 421 PRO A C 1
ATOM 3207 O O . PRO A 1 421 ? 62.676 -46.714 -43.476 1.00 58.50 421 PRO A O 1
ATOM 3210 N N . TYR A 1 422 ? 64.587 -46.534 -42.293 1.00 59.94 422 TYR A N 1
ATOM 3211 C CA . TYR A 1 422 ? 65.532 -46.623 -43.421 1.00 59.94 422 TYR A CA 1
ATOM 3212 C C . TYR A 1 422 ? 65.527 -45.445 -44.415 1.00 59.94 422 TYR A C 1
ATOM 3214 O O . TYR A 1 422 ? 66.085 -45.564 -45.507 1.00 59.94 422 TYR A O 1
ATOM 3222 N N . ALA A 1 423 ? 64.934 -44.301 -44.064 1.00 58.16 423 ALA A N 1
ATOM 3223 C CA . ALA A 1 423 ? 64.932 -43.130 -44.935 1.00 58.16 423 ALA A CA 1
ATOM 3224 C C . ALA A 1 423 ? 66.309 -42.427 -44.996 1.00 58.16 423 ALA A C 1
ATOM 3226 O O . ALA A 1 423 ? 67.039 -42.416 -44.000 1.00 58.16 423 ALA A O 1
ATOM 3227 N N . PRO A 1 424 ? 66.676 -41.803 -46.135 1.00 57.69 424 PRO A N 1
ATOM 3228 C CA . PRO A 1 424 ? 67.858 -40.949 -46.218 1.00 57.69 424 PRO A CA 1
ATOM 3229 C C . PRO A 1 424 ? 67.806 -39.797 -45.195 1.00 57.69 424 PRO A C 1
ATOM 3231 O O . PRO A 1 424 ? 66.713 -39.314 -44.879 1.00 57.69 424 PRO A O 1
ATOM 3234 N N . PRO A 1 425 ? 68.962 -39.301 -44.709 1.00 55.09 425 PRO A N 1
ATOM 3235 C CA . PRO A 1 425 ? 69.008 -38.147 -43.812 1.00 55.09 425 PRO A CA 1
ATOM 3236 C C . PRO A 1 425 ? 68.232 -36.948 -44.384 1.00 55.09 425 PRO A C 1
ATOM 3238 O O . PRO A 1 425 ? 68.482 -36.532 -45.513 1.00 55.09 425 PRO A O 1
ATOM 3241 N N . GLY A 1 426 ? 67.298 -36.395 -43.602 1.00 57.50 426 GLY A N 1
ATOM 3242 C CA . GLY A 1 426 ? 66.487 -35.227 -43.978 1.00 57.50 426 GLY A CA 1
ATOM 3243 C C . GLY A 1 426 ? 65.062 -35.522 -44.469 1.00 57.50 426 GLY A C 1
ATOM 3244 O O . GLY A 1 426 ? 64.333 -34.577 -44.761 1.00 57.50 426 GLY A O 1
ATOM 3245 N N . VAL A 1 427 ? 64.637 -36.790 -44.542 1.00 58.00 427 VAL A N 1
ATOM 3246 C CA . VAL A 1 427 ? 63.255 -37.169 -44.895 1.00 58.00 427 VAL A CA 1
ATOM 3247 C C . VAL A 1 427 ? 62.419 -37.393 -43.630 1.00 58.00 427 VAL A C 1
ATOM 3249 O O . VAL A 1 427 ? 62.746 -38.252 -42.813 1.00 58.00 427 VAL A O 1
ATOM 3252 N N . PHE A 1 428 ? 61.313 -36.656 -43.492 1.00 63.00 428 PHE A N 1
ATOM 3253 C CA . PHE A 1 428 ? 60.381 -36.748 -42.363 1.00 63.00 428 PHE A CA 1
ATOM 3254 C C . PHE A 1 428 ? 58.957 -37.031 -42.848 1.00 63.00 428 PHE A C 1
ATOM 3256 O O . PHE A 1 428 ? 58.550 -36.549 -43.905 1.00 63.00 428 PHE A O 1
ATOM 3263 N N . VAL A 1 429 ? 58.188 -37.784 -42.062 1.00 66.56 429 VAL A N 1
ATOM 3264 C CA . VAL A 1 429 ? 56.755 -38.008 -42.276 1.00 66.56 429 VAL A CA 1
ATOM 3265 C C . VAL A 1 429 ? 55.986 -37.366 -41.134 1.00 66.56 429 VAL A C 1
ATOM 3267 O O . VAL A 1 429 ? 56.265 -37.622 -39.961 1.00 66.56 429 VAL A O 1
ATOM 3270 N N . THR A 1 430 ? 55.003 -36.549 -41.499 1.00 72.94 430 THR A N 1
ATOM 3271 C CA . THR A 1 430 ? 54.053 -35.946 -40.567 1.00 72.94 430 THR A CA 1
ATOM 3272 C C . THR A 1 430 ? 52.825 -36.841 -40.463 1.00 72.94 430 THR A C 1
ATOM 3274 O O . THR A 1 430 ? 52.121 -37.041 -41.451 1.00 72.94 430 THR A O 1
ATOM 3277 N N . ASN A 1 431 ? 52.551 -37.370 -39.274 1.00 75.62 431 ASN A N 1
ATOM 3278 C CA . ASN A 1 431 ? 51.334 -38.117 -38.978 1.00 75.62 431 ASN A CA 1
ATOM 3279 C C . ASN A 1 431 ? 50.454 -37.302 -38.025 1.00 75.62 431 ASN A C 1
ATOM 3281 O O . ASN A 1 431 ? 50.891 -36.968 -36.924 1.00 75.62 431 ASN A O 1
ATOM 3285 N N . VAL A 1 432 ? 49.231 -36.981 -38.449 1.00 77.19 432 VAL A N 1
ATOM 3286 C CA . VAL A 1 432 ? 48.249 -36.258 -37.633 1.00 77.19 432 VAL A CA 1
ATOM 3287 C C . VAL A 1 432 ? 47.154 -37.229 -37.218 1.00 77.19 432 VAL A C 1
ATOM 3289 O O . VAL A 1 432 ? 46.425 -37.750 -38.059 1.00 77.19 432 VAL A O 1
ATOM 3292 N N . THR A 1 433 ? 47.014 -37.452 -35.916 1.00 80.88 433 THR A N 1
ATOM 3293 C CA . THR A 1 433 ? 45.922 -38.246 -35.341 1.00 80.88 433 THR A CA 1
ATOM 3294 C C . THR A 1 433 ? 44.926 -37.323 -34.651 1.00 80.88 433 THR A C 1
ATOM 3296 O O . THR A 1 433 ? 45.315 -36.442 -33.887 1.00 80.88 433 THR A O 1
ATOM 3299 N N . ALA A 1 434 ? 43.637 -37.505 -34.940 1.00 82.81 434 ALA A N 1
ATOM 3300 C CA . ALA A 1 434 ? 42.548 -36.764 -34.314 1.00 82.81 434 ALA A CA 1
ATOM 3301 C C . ALA A 1 434 ? 41.806 -37.686 -33.346 1.00 82.81 434 ALA A C 1
ATOM 3303 O O . ALA A 1 434 ? 41.301 -38.734 -33.748 1.00 82.81 434 ALA A O 1
ATOM 3304 N N . THR A 1 435 ? 41.736 -37.302 -32.075 1.00 83.31 435 THR A N 1
ATOM 3305 C CA . THR A 1 435 ? 40.991 -38.048 -31.053 1.00 83.31 435 THR A CA 1
ATOM 3306 C C . THR A 1 435 ? 40.005 -37.123 -30.363 1.00 83.31 435 THR A C 1
ATOM 3308 O O . THR A 1 435 ? 40.381 -36.070 -29.855 1.00 83.31 435 THR A O 1
ATOM 3311 N N . THR A 1 436 ? 38.728 -37.491 -30.372 1.00 81.75 436 THR A N 1
ATOM 3312 C CA . THR A 1 436 ? 37.685 -36.720 -29.694 1.00 81.75 436 THR A CA 1
ATOM 3313 C C . THR A 1 436 ? 37.466 -37.292 -28.302 1.00 81.75 436 THR A C 1
ATOM 3315 O O . THR A 1 436 ? 37.188 -38.480 -28.149 1.00 81.75 436 THR A O 1
ATOM 3318 N N . LEU A 1 437 ? 37.605 -36.449 -27.284 1.00 83.62 437 LEU A N 1
ATOM 3319 C CA . LEU A 1 437 ? 37.500 -36.823 -25.877 1.00 83.62 437 LEU A CA 1
ATOM 3320 C C . LEU A 1 437 ? 36.412 -35.987 -25.210 1.00 83.62 437 LEU A C 1
ATOM 3322 O O . LEU A 1 437 ? 36.300 -34.793 -25.478 1.00 83.62 437 LEU A O 1
ATOM 3326 N N . PHE A 1 438 ? 35.623 -36.602 -24.332 1.00 81.62 438 PHE A N 1
ATOM 3327 C CA . PHE A 1 438 ? 34.690 -35.878 -23.473 1.00 81.62 438 PHE A CA 1
ATOM 3328 C C . PHE A 1 438 ? 35.424 -35.416 -22.214 1.00 81.62 438 PHE A C 1
ATOM 3330 O O . PHE A 1 438 ? 35.991 -36.241 -21.497 1.00 81.62 438 PHE A O 1
ATOM 3337 N N . THR A 1 439 ? 35.443 -34.112 -21.956 1.00 78.62 439 THR A N 1
ATOM 3338 C CA . THR A 1 439 ? 36.194 -33.517 -20.844 1.00 78.62 439 THR A CA 1
ATOM 3339 C C . THR A 1 439 ? 35.331 -32.548 -20.045 1.00 78.62 439 THR A C 1
ATOM 3341 O O . THR A 1 439 ? 34.271 -32.110 -20.494 1.00 78.62 439 THR A O 1
ATOM 3344 N N . ASN A 1 440 ? 35.797 -32.188 -18.850 1.00 78.50 440 ASN A N 1
ATOM 3345 C CA . ASN A 1 440 ? 35.177 -31.211 -17.948 1.00 78.50 440 ASN A CA 1
ATOM 3346 C C . ASN A 1 440 ? 35.442 -29.750 -18.351 1.00 78.50 440 ASN A C 1
ATOM 3348 O O . ASN A 1 440 ? 35.597 -28.868 -17.507 1.00 78.50 440 ASN A O 1
ATOM 3352 N N . PHE A 1 441 ? 35.601 -29.516 -19.647 1.00 74.31 441 PHE A N 1
ATOM 3353 C CA . PHE A 1 441 ? 36.024 -28.239 -20.175 1.00 74.31 441 PHE A CA 1
ATOM 3354 C C . PHE A 1 441 ? 34.823 -27.382 -20.581 1.00 74.31 441 PHE A C 1
ATOM 3356 O O . PHE A 1 441 ? 33.892 -27.872 -21.229 1.00 74.31 441 PHE A O 1
ATOM 3363 N N . ILE A 1 442 ? 34.879 -26.090 -20.237 1.00 78.75 442 ILE A N 1
ATOM 3364 C CA . ILE A 1 442 ? 33.812 -25.137 -20.547 1.00 78.75 442 ILE A CA 1
ATOM 3365 C C . ILE A 1 442 ? 33.798 -24.855 -22.046 1.00 78.75 442 ILE A C 1
ATOM 3367 O O . ILE A 1 442 ? 34.766 -24.329 -22.597 1.00 78.75 442 ILE A O 1
ATOM 3371 N N . ASN A 1 443 ? 32.677 -25.170 -22.688 1.00 79.12 443 ASN A N 1
ATOM 3372 C CA . ASN A 1 443 ? 32.440 -24.920 -24.104 1.00 79.12 443 ASN A CA 1
ATOM 3373 C C . ASN A 1 443 ? 31.120 -24.174 -24.294 1.00 79.12 443 ASN A C 1
ATOM 3375 O O . ASN A 1 443 ? 30.166 -24.371 -23.537 1.00 79.12 443 ASN A O 1
ATOM 3379 N N . GLY A 1 444 ? 31.055 -23.327 -25.319 1.00 80.19 444 GLY A N 1
ATOM 3380 C CA . GLY A 1 444 ? 29.853 -22.563 -25.606 1.00 80.19 444 GLY A CA 1
ATOM 3381 C C . GLY A 1 444 ? 30.104 -21.218 -26.267 1.00 80.19 444 GLY A C 1
ATOM 3382 O O . GLY A 1 444 ? 31.235 -20.856 -26.595 1.00 80.19 444 GLY A O 1
ATOM 3383 N N . ASP A 1 445 ? 29.017 -20.466 -26.385 1.00 83.31 445 ASP A N 1
ATOM 3384 C CA . ASP A 1 445 ? 28.981 -19.155 -27.017 1.00 83.31 445 ASP A CA 1
ATOM 3385 C C . ASP A 1 445 ? 28.473 -18.130 -26.006 1.00 83.31 445 ASP A C 1
ATOM 3387 O O . ASP A 1 445 ? 27.517 -18.390 -25.265 1.00 83.31 445 ASP A O 1
ATOM 3391 N N . TYR A 1 446 ? 29.073 -16.945 -26.003 1.00 88.19 446 TYR A N 1
ATOM 3392 C CA . TYR A 1 446 ? 28.613 -15.809 -25.208 1.00 88.19 446 TYR A CA 1
ATOM 3393 C C . TYR A 1 446 ? 28.472 -14.567 -26.073 1.00 88.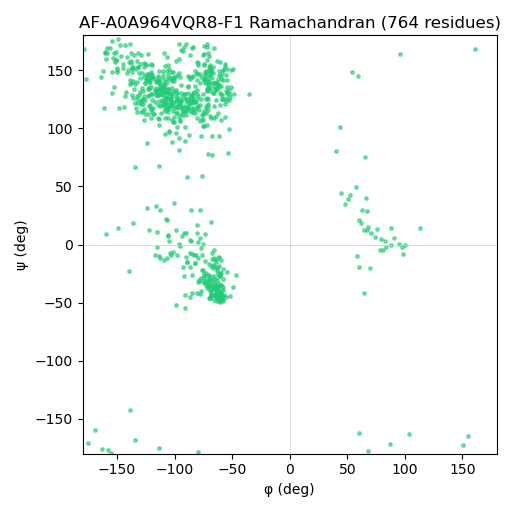19 446 TYR A C 1
ATOM 3395 O O . TYR A 1 446 ? 29.038 -14.492 -27.157 1.00 88.19 446 TYR A O 1
ATOM 3403 N N . PHE A 1 447 ? 27.748 -13.572 -25.588 1.00 88.88 447 PHE A N 1
ATOM 3404 C CA . PHE A 1 447 ? 27.759 -12.233 -26.156 1.00 88.88 447 PHE A CA 1
ATOM 3405 C C . PHE A 1 447 ? 27.931 -11.198 -25.046 1.00 88.88 447 PHE A C 1
ATOM 3407 O O . PHE A 1 447 ? 27.584 -11.441 -23.888 1.00 88.88 447 PHE A O 1
ATOM 3414 N N . ILE A 1 448 ? 28.503 -10.054 -25.414 1.00 90.00 448 ILE A N 1
ATOM 3415 C CA . ILE A 1 448 ? 28.659 -8.897 -24.533 1.00 90.00 448 ILE A CA 1
ATOM 3416 C C . ILE A 1 448 ? 27.521 -7.938 -24.849 1.00 90.00 448 ILE A C 1
ATOM 3418 O O . ILE A 1 448 ? 27.393 -7.467 -25.979 1.00 90.00 448 ILE A O 1
ATOM 3422 N N . LEU A 1 449 ? 26.685 -7.675 -23.855 1.00 88.75 449 LEU A N 1
ATOM 3423 C CA . LEU A 1 449 ? 25.606 -6.713 -23.957 1.00 88.75 449 LEU A CA 1
ATOM 3424 C C . LEU A 1 449 ? 26.183 -5.291 -24.118 1.00 88.75 449 LEU A C 1
ATOM 3426 O O . LEU A 1 449 ? 27.068 -4.904 -23.343 1.00 88.75 449 LEU A O 1
ATOM 3430 N N . PRO A 1 450 ? 25.708 -4.506 -25.107 1.00 85.75 450 PRO A N 1
ATOM 3431 C CA . PRO A 1 450 ? 26.089 -3.106 -25.264 1.00 85.75 450 PRO A CA 1
ATOM 3432 C C . PRO A 1 450 ? 25.853 -2.283 -23.991 1.00 85.75 450 PRO A C 1
ATOM 3434 O O . PRO A 1 450 ? 24.907 -2.530 -23.246 1.00 85.75 450 PRO A O 1
ATOM 3437 N N . ALA A 1 451 ? 26.649 -1.235 -23.774 1.00 79.31 451 ALA A N 1
ATOM 3438 C CA . ALA A 1 451 ? 26.552 -0.389 -22.578 1.00 79.31 451 ALA A CA 1
ATOM 3439 C C . ALA A 1 451 ? 25.210 0.361 -22.417 1.00 79.31 451 ALA A C 1
ATOM 3441 O O . ALA A 1 451 ? 24.960 0.937 -21.372 1.00 79.31 451 ALA A O 1
ATOM 3442 N N . ASN A 1 452 ? 24.357 0.383 -23.443 1.00 78.94 452 ASN A N 1
ATOM 3443 C CA . ASN A 1 452 ? 23.020 0.981 -23.426 1.00 78.94 452 ASN A CA 1
ATOM 3444 C C . ASN A 1 452 ? 21.894 -0.071 -23.399 1.00 78.94 452 ASN A C 1
ATOM 3446 O O . ASN A 1 452 ? 20.775 0.219 -23.820 1.00 78.94 452 ASN A O 1
ATOM 3450 N N . SER A 1 453 ? 22.194 -1.298 -22.967 1.00 82.56 453 SER A N 1
ATOM 3451 C CA . SER A 1 453 ? 21.248 -2.421 -22.900 1.00 82.56 453 SER A CA 1
ATOM 3452 C C . SER A 1 453 ? 21.003 -2.905 -21.468 1.00 82.56 453 SER A C 1
ATOM 3454 O O . SER A 1 453 ? 20.765 -4.086 -21.229 1.00 82.56 453 SER A O 1
ATOM 3456 N N . ASP A 1 454 ? 21.038 -1.977 -20.508 1.00 80.94 454 ASP A N 1
ATOM 3457 C CA . ASP A 1 454 ? 20.867 -2.258 -19.074 1.00 80.94 454 ASP A CA 1
ATOM 3458 C C . ASP A 1 454 ? 19.524 -2.936 -18.753 1.00 80.94 454 ASP A C 1
ATOM 3460 O O . ASP A 1 454 ? 19.428 -3.728 -17.820 1.00 80.94 454 ASP A O 1
ATOM 3464 N N . CYS A 1 455 ? 18.488 -2.651 -19.549 1.00 81.31 455 CYS A N 1
ATOM 3465 C CA . CYS A 1 455 ? 17.156 -3.253 -19.447 1.00 81.31 455 CYS A CA 1
ATOM 3466 C C . CYS A 1 455 ? 16.953 -4.394 -20.469 1.00 81.31 455 CYS A C 1
ATOM 3468 O O . CYS A 1 455 ? 15.830 -4.860 -20.672 1.00 81.31 455 CYS A O 1
ATOM 3470 N N . GLY A 1 456 ? 18.031 -4.859 -21.109 1.00 82.94 456 GLY A N 1
ATOM 3471 C CA . GLY A 1 456 ? 18.054 -5.966 -22.059 1.00 82.94 456 GLY A CA 1
ATOM 3472 C C . GLY A 1 456 ? 18.153 -5.542 -23.526 1.00 82.94 456 GLY A C 1
ATOM 3473 O O . GLY A 1 456 ? 18.540 -4.425 -23.874 1.00 82.94 456 GLY A O 1
ATOM 3474 N N . VAL A 1 457 ? 17.818 -6.474 -24.417 1.00 85.44 457 VAL A N 1
ATOM 3475 C CA . VAL A 1 457 ? 17.866 -6.285 -25.873 1.00 85.44 457 VAL A CA 1
ATOM 3476 C C . VAL A 1 457 ? 16.589 -6.817 -26.514 1.00 85.44 457 VAL A C 1
ATOM 3478 O O . VAL A 1 457 ? 16.105 -7.888 -26.154 1.00 85.44 457 VAL A O 1
ATOM 3481 N N . SER A 1 458 ? 16.050 -6.084 -27.486 1.00 85.94 458 SER A N 1
ATOM 3482 C CA . SER A 1 458 ? 14.949 -6.550 -28.329 1.00 85.94 458 SER A CA 1
ATOM 3483 C C . SER A 1 458 ? 15.519 -7.134 -29.619 1.00 85.94 458 SER A C 1
ATOM 3485 O O . SER A 1 458 ? 16.210 -6.437 -30.362 1.00 85.94 458 SER A O 1
ATOM 3487 N N . ILE A 1 459 ? 15.280 -8.421 -29.874 1.00 86.44 459 ILE A N 1
ATOM 3488 C CA . ILE A 1 459 ? 15.802 -9.114 -31.057 1.00 86.44 459 ILE A CA 1
ATOM 3489 C C . ILE A 1 459 ? 14.858 -8.868 -32.235 1.00 86.44 459 ILE A C 1
ATOM 3491 O O . ILE A 1 459 ? 13.708 -9.296 -32.216 1.00 86.44 459 ILE A O 1
ATOM 3495 N N . VAL A 1 460 ? 15.367 -8.213 -33.277 1.00 85.75 460 VAL A N 1
ATOM 3496 C CA . VAL A 1 460 ? 14.629 -7.915 -34.513 1.00 85.75 460 VAL A CA 1
ATOM 3497 C C . VAL A 1 460 ? 14.736 -9.074 -35.497 1.00 85.75 460 VAL A C 1
ATOM 3499 O O . VAL A 1 460 ? 13.752 -9.480 -36.107 1.00 85.75 460 VAL A O 1
ATOM 3502 N N . ASN A 1 461 ? 15.947 -9.605 -35.668 1.00 83.50 461 ASN A N 1
ATOM 3503 C CA . ASN A 1 461 ? 16.211 -10.717 -36.570 1.00 83.50 461 ASN A CA 1
ATOM 3504 C C . ASN A 1 461 ? 17.383 -11.562 -36.062 1.00 83.50 461 ASN A C 1
ATOM 3506 O O . ASN A 1 461 ? 18.311 -11.046 -35.433 1.00 83.50 461 ASN A O 1
ATOM 3510 N N . THR A 1 462 ? 17.354 -12.855 -36.375 1.00 80.75 462 THR A N 1
ATOM 3511 C CA . THR A 1 462 ? 18.435 -13.795 -36.088 1.00 80.75 462 THR A CA 1
ATOM 3512 C C . THR A 1 462 ? 19.034 -14.289 -37.400 1.00 80.75 462 THR A C 1
ATOM 3514 O O . THR A 1 462 ? 18.326 -14.732 -38.301 1.00 80.75 462 THR A O 1
ATOM 3517 N N . GLN A 1 463 ? 20.356 -14.198 -37.534 1.00 75.94 463 GLN A N 1
ATOM 3518 C CA . GLN A 1 463 ? 21.080 -14.774 -38.660 1.00 75.94 463 GLN A CA 1
ATOM 3519 C C . GLN A 1 463 ? 22.119 -15.764 -38.137 1.00 75.94 463 GLN A C 1
ATOM 3521 O O . GLN A 1 463 ? 23.011 -15.417 -37.358 1.00 75.94 463 GLN A O 1
ATOM 3526 N N . LEU A 1 464 ? 21.980 -17.020 -38.561 1.00 68.56 464 LEU A N 1
ATOM 3527 C CA . LEU A 1 464 ? 22.995 -18.045 -38.353 1.00 68.56 464 LEU A CA 1
ATOM 3528 C C . LEU A 1 464 ? 24.024 -17.918 -39.475 1.00 68.56 464 LEU A C 1
ATOM 3530 O O . LEU A 1 464 ? 23.649 -17.995 -40.643 1.00 68.56 464 LEU A O 1
ATOM 3534 N N . VAL A 1 465 ? 25.296 -17.715 -39.129 1.00 62.72 465 VAL A N 1
ATOM 3535 C CA . VAL A 1 465 ? 26.337 -17.477 -40.136 1.00 62.72 465 VAL A CA 1
ATOM 3536 C C . VAL A 1 465 ? 27.121 -18.764 -40.426 1.00 62.72 465 VAL A C 1
ATOM 3538 O O . VAL A 1 465 ? 27.153 -19.164 -41.586 1.00 62.72 465 VAL A O 1
ATOM 3541 N N . SER A 1 466 ? 27.663 -19.470 -39.417 1.00 62.16 466 SER A N 1
ATOM 3542 C CA . SER A 1 466 ? 28.223 -20.837 -39.551 1.00 62.16 466 SER A CA 1
ATOM 3543 C C . SER A 1 466 ? 28.749 -21.425 -38.222 1.00 62.16 466 SER A C 1
ATOM 3545 O O . SER A 1 466 ? 28.927 -20.724 -37.229 1.00 62.16 466 SER A O 1
ATOM 3547 N N . VAL A 1 467 ? 29.043 -22.732 -38.186 1.00 62.97 467 VAL A N 1
ATOM 3548 C CA . VAL A 1 467 ? 29.844 -23.341 -37.1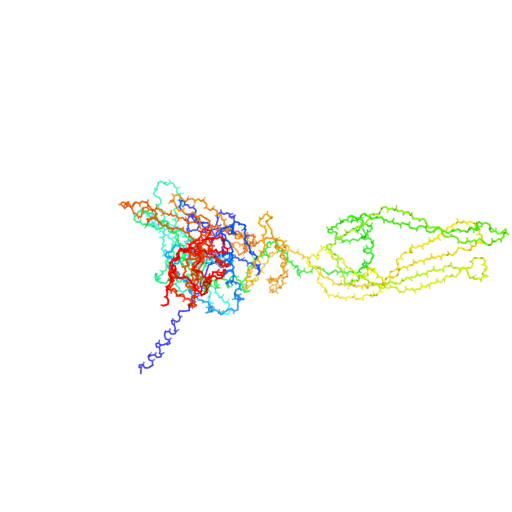03 1.00 62.97 467 VAL A CA 1
ATOM 3549 C C . VAL A 1 467 ? 31.324 -23.115 -37.414 1.00 62.97 467 VAL A C 1
ATOM 3551 O O . VAL A 1 467 ? 31.791 -23.528 -38.474 1.00 62.97 467 VAL A O 1
ATOM 3554 N N . PHE A 1 468 ? 32.057 -22.469 -36.506 1.00 64.19 468 PHE A N 1
ATOM 3555 C CA . PHE A 1 468 ? 33.491 -22.209 -36.652 1.00 64.19 468 PHE A CA 1
ATOM 3556 C C . PHE A 1 468 ? 34.310 -23.150 -35.759 1.00 64.19 468 PHE A C 1
ATOM 3558 O O . PHE A 1 468 ? 33.920 -23.460 -34.631 1.00 64.19 468 PHE A O 1
ATOM 3565 N N . ASN A 1 469 ? 35.467 -23.590 -36.258 1.00 63.62 469 ASN A N 1
ATOM 3566 C CA . ASN A 1 469 ? 36.473 -24.319 -35.491 1.00 63.62 469 ASN A CA 1
ATOM 3567 C C . ASN A 1 469 ? 37.643 -23.385 -35.144 1.00 63.62 469 ASN A C 1
ATOM 3569 O O . ASN A 1 469 ? 38.283 -22.811 -36.020 1.00 63.62 469 ASN A O 1
ATOM 3573 N N . LEU A 1 470 ? 37.946 -23.239 -33.855 1.00 63.94 470 LEU A N 1
ATOM 3574 C CA . LEU A 1 470 ? 39.151 -22.542 -33.396 1.00 63.94 470 LEU A CA 1
ATOM 3575 C C . LEU A 1 470 ? 40.146 -23.581 -32.885 1.00 63.94 470 LEU A C 1
ATOM 3577 O O . LEU A 1 470 ? 39.815 -24.415 -32.040 1.00 63.94 470 LEU A O 1
ATOM 3581 N N . THR A 1 471 ? 41.365 -23.528 -33.419 1.00 57.94 471 THR A N 1
ATOM 3582 C CA . THR A 1 471 ? 42.489 -24.356 -32.969 1.00 57.94 471 THR A CA 1
ATOM 3583 C C . THR A 1 471 ? 43.326 -23.503 -32.026 1.00 57.94 471 THR A C 1
ATOM 3585 O O . THR A 1 471 ? 43.906 -22.512 -32.468 1.00 57.94 471 THR A O 1
ATOM 3588 N N . ASN A 1 472 ? 43.374 -23.841 -30.736 1.00 55.66 472 ASN A N 1
ATOM 3589 C CA . ASN A 1 472 ? 44.296 -23.161 -29.826 1.00 55.66 472 ASN A CA 1
ATOM 3590 C C . ASN A 1 472 ? 45.733 -23.638 -30.088 1.00 55.66 472 ASN A C 1
ATOM 3592 O O . ASN A 1 472 ? 45.973 -24.796 -30.441 1.00 55.66 472 ASN A O 1
ATOM 3596 N N . THR A 1 473 ? 46.669 -22.701 -29.940 1.00 54.12 473 THR A N 1
ATOM 3597 C CA . THR A 1 473 ? 48.118 -22.837 -30.130 1.00 54.12 473 THR A CA 1
ATOM 3598 C C . THR A 1 473 ? 48.719 -24.050 -29.401 1.00 54.12 473 THR A C 1
ATOM 3600 O O . THR A 1 473 ? 48.189 -24.488 -28.379 1.00 54.12 473 THR A O 1
ATOM 3603 N N . PRO A 1 474 ? 49.818 -24.621 -29.933 1.00 46.69 474 PRO A N 1
ATOM 3604 C CA . PRO A 1 474 ? 50.344 -25.920 -29.517 1.00 46.69 474 PRO A CA 1
ATOM 3605 C C . PRO A 1 474 ? 50.744 -25.946 -28.038 1.00 46.69 474 PRO A C 1
ATOM 3607 O O . PRO A 1 474 ? 51.476 -25.075 -27.576 1.00 46.69 474 PRO A O 1
ATOM 3610 N N . VAL A 1 475 ? 50.286 -26.965 -27.305 1.00 47.75 475 VAL A N 1
ATOM 3611 C CA . VAL A 1 475 ? 50.487 -27.068 -25.845 1.00 47.75 475 VAL A CA 1
ATOM 3612 C C . VAL A 1 475 ? 51.914 -27.498 -25.484 1.00 47.75 475 VAL A C 1
ATOM 3614 O O . VAL A 1 475 ? 52.381 -27.184 -24.396 1.00 47.75 475 VAL A O 1
ATOM 3617 N N . VAL A 1 476 ? 52.655 -28.137 -26.396 1.00 49.56 476 VAL A N 1
ATOM 3618 C CA . VAL A 1 476 ? 54.087 -28.440 -26.236 1.00 49.56 476 VAL A CA 1
ATOM 3619 C C . VAL A 1 476 ? 54.740 -28.534 -27.620 1.00 49.56 476 VAL A C 1
ATOM 3621 O O . VAL A 1 476 ? 54.189 -29.172 -28.517 1.00 49.56 476 VAL A O 1
ATOM 3624 N N . ALA A 1 477 ? 55.918 -27.927 -27.784 1.00 45.69 477 ALA A N 1
ATOM 3625 C CA . ALA A 1 477 ? 56.880 -28.256 -28.833 1.00 45.69 477 ALA A CA 1
ATOM 3626 C C . ALA A 1 477 ? 58.265 -28.353 -28.180 1.00 45.69 477 ALA A C 1
ATOM 3628 O O . ALA A 1 477 ? 58.753 -27.371 -27.620 1.00 45.69 477 ALA A O 1
ATOM 3629 N N . THR A 1 478 ? 58.897 -29.524 -28.223 1.00 44.72 478 THR A N 1
ATOM 3630 C CA . THR A 1 478 ? 60.256 -29.694 -27.693 1.00 44.72 478 THR A CA 1
ATOM 3631 C C . THR A 1 478 ? 61.253 -29.513 -28.832 1.00 44.72 478 THR A C 1
ATOM 3633 O O . THR A 1 478 ? 61.323 -30.347 -29.728 1.00 44.72 478 THR A O 1
ATOM 3636 N N . ASN A 1 479 ? 62.048 -28.442 -28.794 1.00 41.44 479 ASN A N 1
ATOM 3637 C CA . ASN A 1 479 ? 63.302 -28.357 -29.540 1.00 41.44 479 ASN A CA 1
ATOM 3638 C C . ASN A 1 479 ? 64.451 -28.382 -28.530 1.00 41.44 479 ASN A C 1
ATOM 3640 O O . ASN A 1 479 ? 64.532 -27.505 -27.673 1.00 41.44 479 ASN A O 1
ATOM 3644 N N . ALA A 1 480 ? 65.366 -29.339 -28.662 1.00 39.12 480 ALA A N 1
ATOM 3645 C CA . ALA A 1 480 ? 66.696 -29.231 -28.077 1.00 39.12 480 ALA A CA 1
ATOM 3646 C C . ALA A 1 480 ? 67.733 -29.438 -29.186 1.00 39.12 480 ALA A C 1
ATOM 3648 O O . ALA A 1 480 ? 67.860 -30.520 -29.753 1.00 39.12 480 ALA A O 1
ATOM 3649 N N . THR A 1 481 ? 68.468 -28.376 -29.511 1.00 41.66 481 THR A N 1
ATOM 3650 C CA . THR A 1 481 ? 69.670 -28.432 -30.345 1.00 41.66 481 THR A CA 1
ATOM 3651 C C . THR A 1 481 ? 70.821 -29.013 -29.530 1.00 41.66 481 THR A C 1
ATOM 3653 O O . THR A 1 481 ? 71.305 -28.370 -28.601 1.00 41.66 481 THR A O 1
ATOM 3656 N N . GLY A 1 482 ? 71.278 -30.210 -29.894 1.00 38.25 482 GLY A N 1
ATOM 3657 C CA . GLY A 1 482 ? 72.474 -30.837 -29.337 1.00 38.25 482 GLY A CA 1
ATOM 3658 C C . GLY A 1 482 ? 72.968 -31.950 -30.255 1.00 38.25 482 GLY A C 1
ATOM 3659 O O . GLY A 1 482 ? 72.254 -32.903 -30.534 1.00 38.25 482 GLY A O 1
ATOM 3660 N N . THR A 1 483 ? 74.176 -31.787 -30.778 1.00 43.25 483 THR A N 1
ATOM 3661 C CA . THR A 1 483 ? 74.811 -32.614 -31.808 1.00 43.25 483 THR A CA 1
ATOM 3662 C C . THR A 1 483 ? 75.027 -34.070 -31.381 1.00 43.25 483 THR A C 1
ATOM 3664 O O . THR A 1 483 ? 75.866 -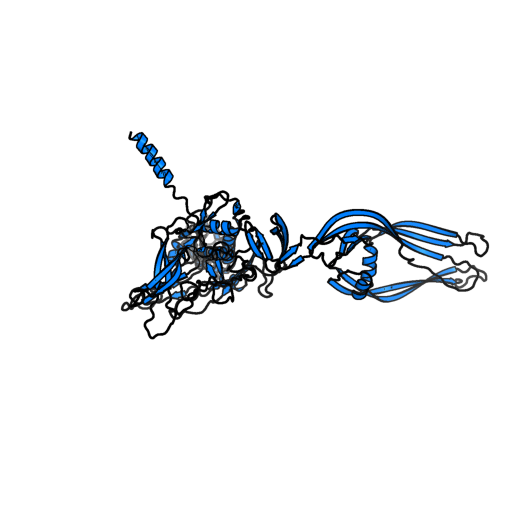34.334 -30.524 1.00 43.25 483 THR A O 1
ATOM 3667 N N . THR A 1 484 ? 74.332 -35.021 -32.013 1.00 35.78 484 THR A N 1
ATOM 3668 C CA . THR A 1 484 ? 74.864 -36.283 -32.585 1.00 35.78 484 THR A CA 1
ATOM 3669 C C . THR A 1 484 ? 73.731 -37.048 -33.288 1.00 35.78 484 THR A C 1
ATOM 3671 O O . THR A 1 484 ? 72.585 -37.004 -32.863 1.00 35.78 484 THR A O 1
ATOM 3674 N N . ASN A 1 485 ? 74.050 -37.689 -34.414 1.00 39.97 485 ASN A N 1
ATOM 3675 C CA . ASN A 1 485 ? 73.151 -38.285 -35.415 1.00 39.97 485 ASN A CA 1
ATOM 3676 C C . ASN A 1 485 ? 72.097 -39.300 -34.903 1.00 39.97 485 ASN A C 1
ATOM 3678 O O . ASN A 1 485 ? 72.233 -40.501 -35.135 1.00 39.97 485 ASN A O 1
ATOM 3682 N N . VAL A 1 486 ? 70.995 -38.824 -34.324 1.00 42.19 486 VAL A N 1
ATOM 3683 C CA . VAL A 1 486 ? 69.701 -39.527 -34.292 1.00 42.19 486 VAL A CA 1
ATOM 3684 C C . VAL A 1 486 ? 68.602 -38.472 -34.430 1.00 42.19 486 VAL A C 1
ATOM 3686 O O . VAL A 1 486 ? 68.648 -37.434 -33.779 1.00 42.19 486 VAL A O 1
ATOM 3689 N N . ALA A 1 487 ? 67.689 -38.672 -35.373 1.00 50.06 487 ALA A N 1
ATOM 3690 C CA . ALA A 1 487 ? 66.775 -37.647 -35.866 1.00 50.06 487 ALA A CA 1
ATOM 3691 C C . ALA A 1 487 ? 65.857 -37.039 -34.782 1.00 50.06 487 ALA A C 1
ATOM 3693 O O . ALA A 1 487 ? 65.400 -37.775 -33.908 1.00 50.06 487 ALA A O 1
ATOM 3694 N N . PRO A 1 488 ? 65.526 -35.734 -34.842 1.00 52.09 488 PRO A N 1
ATOM 3695 C CA . PRO A 1 488 ? 64.587 -35.148 -33.897 1.00 52.09 488 PRO A CA 1
ATOM 3696 C C . PRO A 1 488 ? 63.158 -35.555 -34.273 1.00 52.09 488 PRO A C 1
ATOM 3698 O O . PRO A 1 488 ? 62.629 -35.125 -35.298 1.00 52.09 488 PRO A O 1
ATOM 3701 N N . GLU A 1 489 ? 62.530 -36.383 -33.441 1.00 55.22 489 GLU A N 1
ATOM 3702 C CA . GLU A 1 489 ? 61.079 -36.549 -33.455 1.00 55.22 489 GLU A CA 1
ATOM 3703 C C . GLU A 1 489 ? 60.446 -35.273 -32.883 1.00 55.22 489 GLU A C 1
ATOM 3705 O O . GLU A 1 489 ? 60.741 -34.884 -31.752 1.00 55.22 489 GLU A O 1
ATOM 3710 N N . GLN A 1 490 ? 59.602 -34.594 -33.664 1.00 57.28 490 GLN A N 1
ATOM 3711 C CA . GLN A 1 490 ? 58.840 -33.442 -33.175 1.00 57.28 490 GLN A CA 1
ATOM 3712 C C . GLN A 1 490 ? 57.398 -33.869 -32.917 1.00 57.28 490 GLN A C 1
ATOM 3714 O O . GLN A 1 490 ? 56.719 -34.377 -33.806 1.00 57.28 490 GLN A O 1
ATOM 3719 N N . PHE A 1 491 ? 56.928 -33.650 -31.693 1.00 61.28 491 PHE A N 1
ATOM 3720 C CA . PHE A 1 491 ? 55.543 -33.863 -31.290 1.00 61.28 491 PHE A CA 1
ATOM 3721 C C . PHE A 1 491 ? 54.883 -32.509 -31.048 1.00 61.28 491 PHE A C 1
ATOM 3723 O O . PHE A 1 491 ? 55.452 -31.659 -30.360 1.00 61.28 491 PHE A O 1
ATOM 3730 N N . SER A 1 492 ? 53.678 -32.318 -31.579 1.00 63.69 492 SER A N 1
ATOM 3731 C CA . SER A 1 492 ? 52.837 -31.170 -31.258 1.00 63.69 492 SER A CA 1
ATOM 3732 C C . SER A 1 492 ? 51.398 -31.604 -31.023 1.00 63.69 492 SER A C 1
ATOM 3734 O O . SER A 1 492 ? 50.841 -32.371 -31.806 1.00 63.69 492 SER A O 1
ATOM 3736 N N . GLN A 1 493 ? 50.786 -31.095 -29.955 1.00 63.91 493 GLN A N 1
ATOM 3737 C CA . GLN A 1 493 ? 49.379 -31.324 -29.649 1.00 63.91 493 GLN A CA 1
ATOM 3738 C C . GLN A 1 493 ? 48.601 -30.009 -29.702 1.00 63.91 493 GLN A C 1
ATOM 3740 O O . GLN A 1 493 ? 48.984 -29.026 -29.062 1.00 63.91 493 GLN A O 1
ATOM 3745 N N . SER A 1 494 ? 47.499 -30.005 -30.449 1.00 67.00 494 SER A N 1
ATOM 3746 C CA . SER A 1 494 ? 46.574 -28.877 -30.573 1.00 67.00 494 SER A CA 1
ATOM 3747 C C . SER A 1 494 ? 45.169 -29.288 -30.156 1.00 67.00 494 SER A C 1
ATOM 3749 O O . SER A 1 494 ? 44.720 -30.402 -30.430 1.00 67.00 494 SER A O 1
ATOM 3751 N N . LEU A 1 495 ? 44.464 -28.371 -29.500 1.00 71.31 495 LEU A N 1
ATOM 3752 C CA . LEU A 1 495 ? 43.088 -28.575 -29.062 1.00 71.31 495 LEU A CA 1
ATOM 3753 C C . LEU A 1 495 ? 42.148 -27.814 -29.997 1.00 71.31 495 LEU A C 1
ATOM 3755 O O . LEU A 1 495 ? 42.306 -26.605 -30.189 1.00 71.31 495 LEU A O 1
ATOM 3759 N N . VAL A 1 496 ? 41.181 -28.526 -30.573 1.00 70.69 496 VAL A N 1
ATOM 3760 C CA . VAL A 1 496 ? 40.144 -27.971 -31.447 1.00 70.69 496 VAL A CA 1
ATOM 3761 C C . VAL A 1 496 ? 38.814 -27.962 -30.709 1.00 70.69 496 VAL A C 1
ATOM 3763 O O . VAL A 1 496 ? 38.342 -29.003 -30.239 1.00 70.69 496 VAL A O 1
ATOM 3766 N N . PHE A 1 497 ? 38.204 -26.780 -30.664 1.00 71.31 497 PHE A N 1
ATOM 3767 C CA . PHE A 1 497 ? 36.885 -26.548 -30.088 1.00 71.31 497 PHE A CA 1
ATOM 3768 C C . PHE A 1 497 ? 35.944 -25.989 -31.153 1.00 71.31 497 PHE A C 1
ATOM 3770 O O . PHE A 1 497 ? 36.365 -25.272 -32.067 1.00 71.31 497 PHE A O 1
ATOM 3777 N N . TYR A 1 498 ? 34.663 -26.319 -31.016 1.00 70.12 498 TYR A N 1
ATOM 3778 C CA . TYR A 1 498 ? 33.609 -25.890 -31.926 1.00 70.12 498 TYR A CA 1
ATOM 3779 C C . TYR A 1 498 ? 32.685 -24.918 -31.210 1.00 70.12 498 TYR A C 1
ATOM 3781 O O . TYR A 1 498 ? 32.258 -25.179 -30.086 1.00 70.12 498 TYR A O 1
ATOM 3789 N N . PHE A 1 499 ? 32.373 -23.812 -31.875 1.00 72.81 499 PHE A N 1
ATOM 3790 C CA . PHE A 1 499 ? 31.479 -22.788 -31.351 1.00 72.81 499 PHE A CA 1
ATOM 3791 C C . PHE A 1 499 ? 30.614 -22.256 -32.503 1.00 72.81 499 PHE A C 1
ATOM 3793 O O . PHE A 1 499 ? 31.024 -22.288 -33.672 1.00 72.81 499 PHE A O 1
ATOM 3800 N N . THR A 1 500 ? 29.378 -21.855 -32.211 1.00 68.19 500 THR A N 1
ATOM 3801 C CA . THR A 1 500 ? 28.428 -21.440 -33.250 1.00 68.19 500 THR A CA 1
ATOM 3802 C C . THR A 1 500 ? 28.341 -19.925 -33.250 1.00 68.19 500 THR A C 1
ATOM 3804 O O . THR A 1 500 ? 27.923 -19.320 -32.265 1.00 68.19 500 THR A O 1
ATOM 3807 N N . ASN A 1 501 ? 28.691 -19.269 -34.358 1.00 70.88 501 ASN A N 1
ATOM 3808 C CA . ASN A 1 501 ? 28.513 -17.826 -34.403 1.00 70.88 501 ASN A CA 1
ATOM 3809 C C . ASN A 1 501 ? 27.071 -17.473 -34.806 1.00 70.88 501 ASN A C 1
ATOM 3811 O O . ASN A 1 501 ? 26.525 -17.915 -35.820 1.00 70.88 501 ASN A O 1
ATOM 3815 N N . ARG A 1 502 ? 26.423 -16.668 -33.973 1.00 77.06 502 ARG A N 1
ATOM 3816 C CA . ARG A 1 502 ? 25.138 -16.050 -34.271 1.00 77.06 502 ARG A CA 1
ATOM 3817 C C . ARG A 1 502 ? 25.347 -14.552 -34.372 1.00 77.06 502 ARG A C 1
ATOM 3819 O O . ARG A 1 502 ? 26.109 -13.968 -33.601 1.00 77.06 502 ARG A O 1
ATOM 3826 N N . VAL A 1 503 ? 24.653 -13.951 -35.329 1.00 83.75 503 VAL A N 1
ATOM 3827 C CA . VAL A 1 503 ? 24.539 -12.502 -35.441 1.00 83.75 503 VAL A CA 1
ATOM 3828 C C . VAL A 1 503 ? 23.086 -12.146 -35.192 1.00 83.75 503 VAL A C 1
ATOM 3830 O O . VAL A 1 503 ? 22.185 -12.609 -35.896 1.00 83.75 503 VAL A O 1
ATOM 3833 N N . PHE A 1 504 ? 22.857 -11.341 -34.164 1.00 85.44 504 PHE A N 1
ATOM 3834 C CA . PHE A 1 504 ? 21.540 -10.815 -33.846 1.00 85.44 504 PHE A CA 1
ATOM 3835 C C . PHE A 1 504 ? 21.477 -9.358 -34.281 1.00 85.44 504 PHE A C 1
ATOM 3837 O O . PHE A 1 504 ? 22.346 -8.563 -33.925 1.00 85.44 504 PHE A O 1
ATOM 3844 N N . VAL A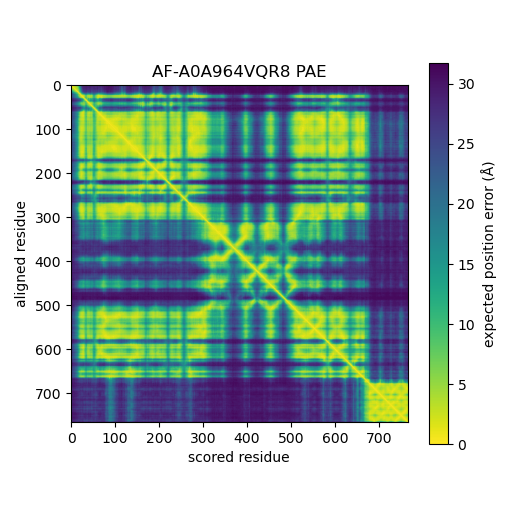 1 505 ? 20.433 -9.002 -35.026 1.00 88.31 505 VAL A N 1
ATOM 3845 C CA . VAL A 1 505 ? 20.061 -7.597 -35.188 1.00 88.31 505 VAL A CA 1
ATOM 3846 C C . VAL A 1 505 ? 19.197 -7.247 -33.991 1.00 88.31 505 VAL A C 1
ATOM 3848 O O . VAL A 1 505 ? 18.117 -7.816 -33.823 1.00 88.31 505 VAL A O 1
ATOM 3851 N N . ILE A 1 506 ? 19.697 -6.357 -33.143 1.00 87.62 506 ILE A N 1
ATOM 3852 C CA . ILE A 1 506 ? 19.051 -5.987 -31.889 1.00 87.62 506 ILE A CA 1
ATOM 3853 C C . ILE A 1 506 ? 18.742 -4.498 -31.836 1.00 87.62 506 ILE A C 1
ATOM 3855 O O . ILE A 1 506 ? 19.436 -3.670 -32.427 1.00 87.62 506 ILE A O 1
ATOM 3859 N N . HIS A 1 507 ? 17.745 -4.160 -31.035 1.00 89.06 507 HIS A N 1
ATOM 3860 C CA . HIS A 1 507 ? 17.631 -2.845 -30.437 1.00 89.06 507 HIS A CA 1
ATOM 3861 C C . HIS A 1 507 ? 18.068 -2.913 -28.967 1.00 89.06 507 HIS A C 1
ATOM 3863 O O . HIS A 1 507 ? 17.474 -3.680 -28.202 1.00 89.06 507 HIS A O 1
ATOM 3869 N N . PRO A 1 508 ? 19.100 -2.154 -28.555 1.00 86.25 508 PRO A N 1
ATOM 3870 C CA . PRO A 1 508 ? 19.473 -2.064 -27.148 1.00 86.25 508 PRO A CA 1
ATOM 3871 C C . PRO A 1 508 ? 18.375 -1.340 -26.362 1.00 86.25 508 PRO A C 1
ATOM 3873 O O . PRO A 1 508 ? 17.857 -0.318 -26.815 1.00 86.25 508 PRO A O 1
ATOM 3876 N N . VAL A 1 509 ? 18.016 -1.885 -25.198 1.00 86.69 509 VAL A N 1
ATOM 3877 C CA . VAL A 1 509 ? 16.961 -1.357 -24.327 1.00 86.69 509 VAL A CA 1
ATOM 3878 C C . VAL A 1 509 ? 17.607 -0.664 -23.126 1.00 86.69 509 VAL A C 1
ATOM 3880 O O . VAL A 1 509 ? 17.971 -1.339 -22.159 1.00 86.69 509 VAL A O 1
ATOM 3883 N N . PRO A 1 510 ? 17.769 0.672 -23.150 1.00 85.56 510 PRO A N 1
ATOM 3884 C CA . PRO A 1 510 ? 18.278 1.389 -21.992 1.00 85.56 510 PRO A CA 1
ATOM 3885 C C . PRO A 1 510 ? 17.217 1.462 -20.892 1.00 85.56 510 PRO A C 1
ATOM 3887 O O . PRO A 1 510 ? 16.012 1.522 -21.159 1.00 85.56 510 PRO A O 1
ATOM 3890 N N . CYS A 1 511 ? 17.685 1.493 -19.648 1.00 86.00 511 CYS A N 1
ATOM 3891 C CA . CYS A 1 511 ? 16.849 1.772 -18.492 1.00 86.00 511 CYS A CA 1
ATOM 3892 C C . CYS A 1 511 ? 16.738 3.286 -18.268 1.00 86.00 511 CYS A C 1
ATOM 3894 O O . CYS A 1 511 ? 17.742 3.970 -18.084 1.00 86.00 511 CYS A O 1
ATOM 3896 N N . LEU A 1 512 ? 15.516 3.812 -18.222 1.00 87.88 512 LEU A N 1
ATOM 3897 C CA . LEU A 1 512 ? 15.239 5.196 -17.843 1.00 87.88 512 LEU A CA 1
ATOM 3898 C C . LEU A 1 512 ? 14.823 5.239 -16.371 1.00 87.88 512 LEU A C 1
ATOM 3900 O O . LEU A 1 512 ? 13.809 4.650 -15.996 1.00 87.88 512 LEU A O 1
ATOM 3904 N N . ALA A 1 513 ? 15.602 5.913 -15.530 1.00 86.25 513 ALA A N 1
ATOM 3905 C CA . ALA A 1 513 ? 15.279 6.060 -14.112 1.00 86.25 513 ALA A CA 1
ATOM 3906 C C . ALA A 1 513 ? 14.096 7.021 -13.913 1.00 86.25 513 ALA A C 1
ATOM 3908 O O . ALA A 1 513 ? 14.085 8.097 -14.510 1.00 86.25 513 ALA A O 1
ATOM 3909 N N . ALA A 1 514 ? 13.127 6.633 -13.073 1.00 77.56 514 ALA A N 1
ATOM 3910 C CA . ALA A 1 514 ? 11.987 7.461 -12.651 1.00 77.56 514 ALA A CA 1
ATOM 3911 C C . ALA A 1 514 ? 11.300 8.234 -13.802 1.00 77.56 514 ALA A C 1
ATOM 3913 O O . ALA A 1 514 ? 11.010 9.425 -13.699 1.00 77.56 514 ALA A O 1
ATOM 3914 N N . ALA A 1 515 ? 11.070 7.559 -14.934 1.00 86.88 515 ALA A N 1
ATOM 3915 C CA . ALA A 1 515 ? 10.589 8.213 -16.147 1.00 86.88 515 ALA A CA 1
ATOM 3916 C C . ALA A 1 515 ? 9.181 8.808 -15.964 1.00 86.88 515 ALA A C 1
ATOM 3918 O O . ALA A 1 515 ? 8.225 8.090 -15.646 1.00 86.88 515 ALA A O 1
ATOM 3919 N N . VAL A 1 516 ? 9.053 10.107 -16.233 1.00 90.31 516 VAL A N 1
ATOM 3920 C CA . VAL A 1 516 ? 7.787 10.852 -16.209 1.00 90.31 516 VAL A CA 1
ATOM 3921 C C . VAL A 1 516 ? 7.074 10.680 -17.543 1.00 90.31 516 VAL A C 1
ATOM 3923 O O . VAL A 1 516 ? 7.679 10.817 -18.607 1.00 90.31 516 VAL A O 1
ATOM 3926 N N . SER A 1 517 ? 5.793 10.326 -17.512 1.00 90.81 517 SER A N 1
ATOM 3927 C CA . SER A 1 517 ? 4.970 10.141 -18.712 1.00 90.81 517 SER A CA 1
ATOM 3928 C C . SER A 1 517 ? 3.488 10.252 -18.363 1.00 90.81 517 SER A C 1
ATOM 3930 O O . SER A 1 517 ? 3.113 10.146 -17.200 1.00 90.81 517 SER A O 1
ATOM 3932 N N . LEU A 1 518 ? 2.637 10.424 -19.374 1.00 92.50 518 LEU A N 1
ATOM 3933 C CA . LEU A 1 518 ? 1.189 10.305 -19.214 1.00 92.50 518 LEU A CA 1
ATOM 3934 C C . LEU A 1 518 ? 0.822 8.820 -19.045 1.00 92.50 518 LEU A C 1
ATOM 3936 O O . LEU A 1 518 ? 1.019 8.043 -19.982 1.00 92.50 518 LEU A O 1
ATOM 3940 N N . ARG A 1 519 ? 0.337 8.414 -17.865 1.00 92.56 519 ARG A N 1
ATOM 3941 C CA . ARG A 1 519 ? 0.134 7.005 -17.469 1.00 92.56 519 ARG A CA 1
ATOM 3942 C C . ARG A 1 519 ? -1.315 6.690 -17.107 1.00 92.56 519 ARG A C 1
ATOM 3944 O O . ARG A 1 519 ? -2.001 7.502 -16.488 1.00 92.56 519 ARG A O 1
ATOM 3951 N N . GLN A 1 520 ? -1.759 5.488 -17.481 1.00 93.69 520 GLN A N 1
ATOM 3952 C CA . GLN A 1 520 ? -3.038 4.935 -17.023 1.00 93.69 520 GLN A CA 1
ATOM 3953 C C . GLN A 1 520 ? -2.975 4.594 -15.530 1.00 93.69 520 GLN A C 1
ATOM 3955 O O . GLN A 1 520 ? -1.901 4.298 -15.006 1.00 93.69 520 GLN A O 1
ATOM 3960 N N . GLY A 1 521 ? -4.130 4.582 -14.863 1.00 92.69 521 GLY A N 1
ATOM 3961 C CA . GLY A 1 521 ? -4.262 3.983 -13.537 1.00 92.69 521 GLY A CA 1
ATOM 3962 C C . GLY A 1 521 ? -3.939 2.482 -13.529 1.00 92.69 521 GLY A C 1
ATOM 3963 O O . GLY A 1 521 ? -4.000 1.804 -14.556 1.00 92.69 521 GLY A O 1
ATOM 3964 N N . ILE A 1 522 ? -3.565 1.973 -12.354 1.00 94.44 522 ILE A N 1
ATOM 3965 C CA . ILE A 1 522 ? -3.028 0.614 -12.153 1.00 94.44 522 ILE A CA 1
ATOM 3966 C C . ILE A 1 522 ? -4.075 -0.441 -11.774 1.00 94.44 522 ILE A C 1
ATOM 3968 O O . ILE A 1 522 ? -3.712 -1.570 -11.455 1.00 94.44 522 ILE A O 1
ATOM 3972 N N . GLU A 1 523 ? -5.357 -0.085 -11.800 1.00 94.25 523 GLU A N 1
ATOM 3973 C CA . GLU A 1 523 ? -6.527 -0.889 -11.422 1.00 94.25 523 GLU A CA 1
ATOM 3974 C C . GLU A 1 523 ? -6.617 -1.298 -9.950 1.00 94.25 523 GLU A C 1
ATOM 3976 O O . GLU A 1 523 ? -7.703 -1.265 -9.381 1.00 94.25 523 GLU A O 1
ATOM 3981 N N . ARG A 1 524 ? -5.517 -1.706 -9.319 1.00 93.88 524 ARG A N 1
ATOM 3982 C CA . ARG A 1 524 ? -5.488 -2.103 -7.910 1.00 93.88 524 ARG A CA 1
ATOM 3983 C C . ARG A 1 524 ? -4.078 -2.040 -7.337 1.00 93.88 524 ARG A C 1
ATOM 3985 O O . ARG A 1 524 ? -3.091 -2.154 -8.062 1.00 93.88 524 ARG A O 1
ATOM 3992 N N . VAL A 1 525 ? -4.011 -1.960 -6.014 1.00 95.12 525 VAL A N 1
ATOM 3993 C CA . VAL A 1 525 ? -2.776 -2.084 -5.237 1.00 95.12 525 VAL A CA 1
ATOM 3994 C C . VAL A 1 525 ? -2.864 -3.321 -4.355 1.00 95.12 525 VAL A C 1
ATOM 3996 O O . VAL A 1 525 ? -3.855 -3.527 -3.659 1.00 95.12 525 VAL A O 1
ATOM 3999 N N . GLN A 1 526 ? -1.815 -4.137 -4.375 1.00 95.69 526 GLN A N 1
ATOM 4000 C CA . GLN A 1 526 ? -1.652 -5.282 -3.493 1.00 95.69 526 GLN A CA 1
ATOM 4001 C C . GLN A 1 526 ? -0.661 -4.951 -2.375 1.00 95.69 526 GLN A C 1
ATOM 4003 O O . GLN A 1 526 ? 0.485 -4.586 -2.632 1.00 95.69 526 GLN A O 1
ATOM 4008 N N . PHE A 1 527 ? -1.081 -5.145 -1.131 1.00 97.69 527 PHE A N 1
ATOM 4009 C CA . PHE A 1 527 ? -0.241 -5.015 0.053 1.00 97.69 527 PHE A CA 1
ATOM 4010 C C . PHE A 1 527 ? 0.387 -6.356 0.405 1.00 97.69 527 PHE A C 1
ATOM 4012 O O . PHE A 1 527 ? -0.301 -7.371 0.522 1.00 97.69 527 PHE A O 1
ATOM 4019 N N . VAL A 1 528 ? 1.699 -6.374 0.605 1.00 96.62 528 VAL A N 1
ATOM 4020 C CA . VAL A 1 528 ? 2.435 -7.606 0.876 1.00 96.62 528 VAL A CA 1
ATOM 4021 C C . VAL A 1 528 ? 3.360 -7.418 2.073 1.00 96.62 528 VAL A C 1
ATOM 4023 O O . VAL A 1 528 ? 4.251 -6.571 2.052 1.00 96.62 528 VAL A O 1
ATOM 4026 N N . ARG A 1 529 ? 3.188 -8.244 3.110 1.00 95.19 529 ARG A N 1
ATOM 4027 C CA . ARG A 1 529 ? 4.091 -8.238 4.264 1.00 95.19 529 ARG A CA 1
ATOM 4028 C C . ARG A 1 529 ? 5.458 -8.814 3.900 1.00 95.19 529 ARG A C 1
ATOM 4030 O O . ARG A 1 529 ? 5.550 -9.823 3.186 1.00 95.19 529 ARG A O 1
ATOM 4037 N N . ARG A 1 530 ? 6.517 -8.201 4.426 1.00 92.81 530 ARG A N 1
ATOM 4038 C CA . ARG A 1 530 ? 7.894 -8.706 4.347 1.00 92.81 530 ARG A CA 1
ATOM 4039 C C . ARG A 1 530 ? 8.616 -8.565 5.672 1.00 92.81 530 ARG A C 1
ATOM 4041 O O . ARG A 1 530 ? 8.325 -7.650 6.441 1.00 92.81 530 ARG A O 1
ATOM 4048 N N . ASP A 1 531 ? 9.572 -9.454 5.890 1.00 86.44 531 ASP A N 1
ATOM 4049 C CA . ASP A 1 531 ? 10.423 -9.427 7.071 1.00 86.44 531 ASP A CA 1
ATOM 4050 C C . ASP A 1 531 ? 11.450 -8.305 6.920 1.00 86.44 531 ASP A C 1
ATOM 4052 O O . ASP A 1 531 ? 12.116 -8.179 5.887 1.00 86.44 531 ASP A O 1
ATOM 4056 N N . PHE A 1 532 ? 11.546 -7.470 7.946 1.00 89.31 532 PHE A N 1
ATOM 4057 C CA . PHE A 1 532 ? 12.339 -6.249 7.960 1.00 89.31 532 PHE A CA 1
ATOM 4058 C C . PHE A 1 532 ? 13.250 -6.253 9.177 1.00 89.31 532 PHE A C 1
ATOM 4060 O O . PHE A 1 532 ? 12.798 -6.509 10.291 1.00 89.31 532 PHE A O 1
ATOM 4067 N N . ASP A 1 533 ? 14.523 -5.939 8.963 1.00 86.75 533 ASP A N 1
ATOM 4068 C CA . ASP A 1 533 ? 15.463 -5.738 10.052 1.00 86.75 533 ASP A CA 1
ATOM 4069 C C . ASP A 1 533 ? 15.540 -4.244 10.378 1.00 86.75 533 ASP A C 1
ATOM 4071 O O . ASP A 1 533 ? 16.128 -3.443 9.640 1.00 86.75 533 ASP A O 1
ATOM 4075 N N . SER A 1 534 ? 14.939 -3.866 11.506 1.00 87.38 534 SER A N 1
ATOM 4076 C CA . SER A 1 534 ? 14.905 -2.478 11.962 1.00 87.38 534 SER A CA 1
ATOM 4077 C C . SER A 1 534 ? 16.258 -1.939 12.434 1.00 87.38 534 SER A C 1
ATOM 4079 O O . SER A 1 534 ? 16.397 -0.724 12.534 1.00 87.38 534 SER A O 1
ATOM 4081 N N . LEU A 1 535 ? 17.255 -2.788 12.720 1.00 86.00 535 LEU A N 1
ATOM 4082 C CA . LEU A 1 535 ? 18.585 -2.339 13.159 1.00 86.00 535 LEU A CA 1
ATOM 4083 C C . LEU A 1 535 ? 19.419 -1.813 11.990 1.00 86.00 535 LEU A C 1
ATOM 4085 O O . LEU A 1 535 ? 20.122 -0.814 12.125 1.00 86.00 535 LEU A O 1
ATOM 4089 N N . ILE A 1 536 ? 19.334 -2.485 10.842 1.00 87.19 536 ILE A N 1
ATOM 4090 C CA . ILE A 1 536 ? 20.033 -2.095 9.607 1.00 87.19 536 ILE A CA 1
ATOM 4091 C C . ILE A 1 536 ? 19.139 -1.307 8.643 1.00 87.19 536 ILE A C 1
ATOM 4093 O O . ILE A 1 536 ? 19.630 -0.764 7.656 1.00 87.19 536 ILE A O 1
ATOM 4097 N N . GLY A 1 537 ? 17.835 -1.235 8.922 1.00 87.44 537 GLY A N 1
ATOM 4098 C CA . GLY A 1 537 ? 16.873 -0.460 8.150 1.00 87.44 537 GLY A CA 1
ATOM 4099 C C . GLY A 1 537 ? 16.682 -0.990 6.732 1.00 87.44 537 GLY A C 1
ATOM 4100 O O . GLY A 1 537 ? 16.593 -0.191 5.804 1.00 87.44 537 GLY A O 1
ATOM 4101 N N . GLN A 1 538 ? 16.648 -2.310 6.535 1.00 90.88 538 GLN A N 1
ATOM 4102 C CA . GLN A 1 538 ? 16.404 -2.928 5.226 1.00 90.88 538 GLN A CA 1
ATOM 4103 C C . GLN A 1 538 ? 15.766 -4.319 5.347 1.00 90.88 538 GLN A C 1
ATOM 4105 O O . GLN A 1 538 ? 15.752 -4.929 6.414 1.00 90.88 538 GLN A O 1
ATOM 4110 N N . PHE A 1 539 ? 15.229 -4.828 4.239 1.00 89.81 539 PHE A N 1
ATOM 4111 C CA . PHE A 1 539 ? 14.812 -6.225 4.127 1.00 89.81 539 PHE A CA 1
ATOM 4112 C C . PHE A 1 539 ? 16.018 -7.171 4.141 1.00 89.81 539 PHE A C 1
ATOM 4114 O O . PHE A 1 539 ? 17.091 -6.822 3.645 1.00 89.81 539 PHE A O 1
ATOM 4121 N N . TYR A 1 540 ? 15.818 -8.389 4.655 1.00 84.44 540 TYR A N 1
ATOM 4122 C CA . TYR A 1 540 ? 16.838 -9.447 4.639 1.00 84.44 540 TYR A CA 1
ATOM 4123 C C . TYR A 1 540 ? 17.272 -9.815 3.216 1.00 84.44 540 TYR A C 1
ATOM 4125 O O . TYR A 1 540 ? 18.448 -10.071 2.966 1.00 84.44 540 TYR A O 1
ATOM 4133 N N . GLU A 1 541 ? 16.328 -9.777 2.274 1.00 83.25 541 GLU A N 1
ATOM 4134 C CA . GLU A 1 541 ? 16.572 -9.986 0.852 1.00 83.25 541 GLU A CA 1
ATOM 4135 C C . GLU A 1 541 ? 15.971 -8.818 0.053 1.00 83.25 541 GLU A C 1
ATOM 4137 O O . GLU A 1 541 ? 14.763 -8.570 0.139 1.00 83.25 541 GLU A O 1
ATOM 4142 N N . PRO A 1 542 ? 16.779 -8.067 -0.723 1.00 84.12 542 PRO A N 1
ATOM 4143 C CA . PRO A 1 542 ? 16.269 -7.040 -1.622 1.00 84.12 542 PRO A CA 1
ATOM 4144 C C . PRO A 1 542 ? 15.314 -7.633 -2.656 1.00 84.12 542 PRO A C 1
ATOM 4146 O O . PRO A 1 542 ? 15.610 -8.653 -3.276 1.00 84.12 542 PRO A O 1
ATOM 4149 N N . ILE A 1 543 ? 14.201 -6.951 -2.904 1.00 89.81 543 ILE A N 1
ATOM 4150 C CA . ILE A 1 543 ? 13.176 -7.412 -3.838 1.00 89.81 543 ILE A CA 1
ATOM 4151 C C . ILE A 1 543 ? 13.268 -6.588 -5.117 1.00 89.81 543 ILE A C 1
ATOM 4153 O O . ILE A 1 543 ? 13.330 -5.362 -5.064 1.00 89.81 543 ILE A O 1
ATOM 4157 N N . THR A 1 544 ? 13.225 -7.244 -6.273 1.00 90.19 544 THR A N 1
ATOM 4158 C CA . THR A 1 544 ? 13.050 -6.561 -7.558 1.00 90.19 544 THR A CA 1
ATOM 4159 C C . THR A 1 544 ? 11.700 -6.953 -8.136 1.00 90.19 544 THR A C 1
ATOM 4161 O O . THR A 1 544 ? 11.514 -8.082 -8.583 1.00 90.19 544 THR A O 1
ATOM 4164 N N . ASN A 1 545 ? 10.751 -6.020 -8.127 1.00 91.25 545 ASN A N 1
ATOM 4165 C CA . ASN A 1 545 ? 9.461 -6.205 -8.780 1.00 91.25 545 ASN A CA 1
ATOM 4166 C C . ASN A 1 545 ? 9.593 -5.901 -10.268 1.00 91.25 545 ASN A C 1
ATOM 4168 O O . ASN A 1 545 ? 10.160 -4.874 -10.639 1.00 91.25 545 ASN A O 1
ATOM 4172 N N . GLN A 1 546 ? 8.996 -6.745 -11.101 1.00 92.44 546 GLN A N 1
ATOM 4173 C CA . GLN A 1 546 ? 8.810 -6.481 -12.521 1.00 92.44 546 GLN A CA 1
ATOM 4174 C C . GLN A 1 546 ? 7.311 -6.429 -12.813 1.00 92.44 546 GLN A C 1
ATOM 4176 O O . GLN A 1 546 ? 6.590 -7.385 -12.535 1.00 92.44 546 GLN A O 1
ATOM 4181 N N . TYR A 1 547 ? 6.841 -5.311 -13.357 1.00 93.50 547 TYR A N 1
ATOM 4182 C CA . TYR A 1 547 ? 5.441 -5.119 -13.738 1.00 93.50 547 TYR A CA 1
ATOM 4183 C C . TYR A 1 547 ? 5.333 -4.213 -14.965 1.00 93.50 547 TYR A C 1
ATOM 4185 O O . TYR A 1 547 ? 6.323 -3.653 -15.434 1.00 93.50 547 TYR A O 1
ATOM 4193 N N . THR A 1 548 ? 4.128 -4.093 -15.516 1.00 92.62 548 THR A N 1
ATOM 4194 C CA . THR A 1 548 ? 3.864 -3.272 -16.699 1.00 92.62 548 THR A CA 1
ATOM 4195 C C . THR A 1 548 ? 3.016 -2.072 -16.316 1.00 92.62 548 THR A C 1
ATOM 4197 O O . THR A 1 548 ? 1.984 -2.229 -15.670 1.00 92.62 548 THR A O 1
ATOM 4200 N N . LEU A 1 549 ? 3.434 -0.884 -16.749 1.00 93.12 549 LEU A N 1
ATOM 4201 C CA . LEU A 1 549 ? 2.610 0.322 -16.741 1.00 93.12 549 LEU A CA 1
ATOM 4202 C C . LEU A 1 549 ? 2.260 0.696 -18.179 1.00 93.12 549 LEU A C 1
ATOM 4204 O O . LEU A 1 549 ? 3.077 0.516 -19.081 1.00 93.12 549 LEU A O 1
ATOM 4208 N N . ILE A 1 550 ? 1.067 1.240 -18.400 1.00 92.75 550 ILE A N 1
ATOM 4209 C CA . ILE A 1 550 ? 0.658 1.717 -19.722 1.00 92.75 550 ILE A CA 1
ATOM 4210 C C . ILE A 1 550 ? 0.875 3.226 -19.799 1.00 92.75 550 ILE A C 1
ATOM 4212 O O . ILE A 1 550 ? 0.351 3.977 -18.975 1.00 92.75 550 ILE A O 1
ATOM 4216 N N . VAL A 1 551 ? 1.639 3.667 -20.798 1.00 92.25 551 VAL A N 1
ATOM 4217 C CA . VAL A 1 551 ? 1.818 5.088 -21.123 1.00 92.25 551 VAL A CA 1
ATOM 4218 C C . VAL A 1 551 ? 1.052 5.462 -22.381 1.00 92.25 551 VAL A C 1
ATOM 4220 O O . VAL A 1 551 ? 0.846 4.629 -23.263 1.00 92.25 551 VAL A O 1
ATOM 4223 N N . VAL A 1 552 ? 0.694 6.736 -22.505 1.00 90.31 552 VAL A N 1
ATOM 4224 C CA . VAL A 1 552 ? 0.254 7.324 -23.772 1.00 90.31 552 VAL A CA 1
ATOM 4225 C C . VAL A 1 552 ? 1.437 8.030 -24.417 1.00 90.31 552 VAL A C 1
ATOM 4227 O O . VAL A 1 552 ? 1.979 8.989 -23.872 1.00 90.31 552 VAL A O 1
ATOM 4230 N N . THR A 1 553 ? 1.820 7.579 -25.606 1.00 87.31 553 THR A N 1
ATOM 4231 C CA . THR A 1 553 ? 2.816 8.253 -26.445 1.00 87.31 553 THR A CA 1
ATOM 4232 C C . THR A 1 553 ? 2.351 8.241 -27.894 1.00 87.31 553 THR A C 1
ATOM 4234 O O . THR A 1 553 ? 1.773 7.259 -28.355 1.00 87.31 553 THR A O 1
ATOM 4237 N N . ASN A 1 554 ? 2.536 9.354 -28.610 1.00 85.44 554 ASN A N 1
ATOM 4238 C CA . ASN A 1 554 ? 2.029 9.539 -29.978 1.00 85.44 554 ASN A CA 1
ATOM 4239 C C . ASN A 1 554 ? 0.528 9.211 -30.128 1.00 85.44 554 ASN A C 1
ATOM 4241 O O . ASN A 1 554 ? 0.109 8.626 -31.123 1.00 85.44 554 ASN A O 1
ATOM 4245 N N . SER A 1 555 ? -0.281 9.577 -29.128 1.00 86.75 555 SER A N 1
ATOM 4246 C CA . SER A 1 555 ? -1.725 9.281 -29.063 1.00 86.75 555 SER A CA 1
ATOM 4247 C C . SER A 1 555 ? -2.084 7.786 -29.074 1.00 86.75 555 SER A C 1
ATOM 4249 O O . SER A 1 555 ? -3.215 7.428 -29.391 1.00 86.75 555 SER A O 1
ATOM 4251 N N . ALA A 1 556 ? -1.145 6.906 -28.716 1.00 88.81 556 ALA A N 1
ATOM 4252 C CA . ALA A 1 556 ? -1.363 5.468 -28.610 1.00 88.81 556 ALA A CA 1
ATOM 4253 C C . ALA A 1 556 ? -0.979 4.949 -27.219 1.00 88.81 556 ALA A C 1
ATOM 4255 O O . ALA A 1 556 ? -0.015 5.420 -26.611 1.00 88.81 556 ALA A O 1
ATOM 4256 N N . LEU A 1 557 ? -1.720 3.946 -26.741 1.00 90.75 557 LEU A N 1
ATOM 4257 C CA . LEU A 1 557 ? -1.368 3.198 -25.536 1.00 90.75 557 LEU A CA 1
ATOM 4258 C C . LEU A 1 557 ? -0.167 2.301 -25.833 1.00 90.75 557 LEU A C 1
ATOM 4260 O O . LEU A 1 557 ? -0.194 1.517 -26.782 1.00 90.75 557 LEU A O 1
ATOM 4264 N N . GLN A 1 558 ? 0.881 2.417 -25.026 1.00 89.94 558 GLN A N 1
ATOM 4265 C CA . GLN A 1 558 ? 2.092 1.613 -25.137 1.00 89.94 558 GLN A CA 1
ATOM 4266 C C . GLN A 1 558 ? 2.430 0.996 -23.775 1.00 89.94 558 GLN A C 1
ATOM 4268 O O . GLN A 1 558 ? 2.600 1.731 -22.798 1.00 89.94 558 GLN A O 1
ATOM 4273 N N . PRO A 1 559 ? 2.539 -0.340 -23.676 1.00 91.19 559 PRO A N 1
ATOM 4274 C CA . PRO A 1 559 ? 3.002 -0.983 -22.458 1.00 91.19 559 PRO A CA 1
ATOM 4275 C C . PRO A 1 559 ? 4.499 -0.732 -22.255 1.00 91.19 559 PRO A C 1
ATOM 4277 O O . PRO A 1 559 ? 5.304 -0.879 -23.173 1.00 91.19 559 PRO A O 1
ATOM 4280 N N . GLN A 1 560 ? 4.875 -0.384 -21.030 1.00 89.50 560 GLN A N 1
ATOM 4281 C CA . GLN A 1 560 ? 6.257 -0.238 -20.592 1.00 89.50 560 GLN A CA 1
ATOM 4282 C C . GLN A 1 560 ? 6.548 -1.202 -19.449 1.00 89.50 560 GLN A C 1
ATOM 4284 O O . GLN A 1 560 ? 5.825 -1.238 -18.452 1.00 89.50 560 GLN A O 1
ATOM 4289 N N . THR A 1 561 ? 7.636 -1.958 -19.578 1.00 91.38 561 THR A N 1
ATOM 4290 C CA . THR A 1 561 ? 8.150 -2.789 -18.488 1.00 91.38 561 THR A CA 1
ATOM 4291 C C . THR A 1 561 ? 8.875 -1.908 -17.482 1.00 91.38 561 THR A C 1
ATOM 4293 O O . THR A 1 561 ? 9.795 -1.170 -17.840 1.00 91.38 561 THR A O 1
ATOM 4296 N N . VAL A 1 562 ? 8.462 -2.006 -16.224 1.00 92.50 562 VAL A N 1
ATOM 4297 C CA . VAL A 1 562 ? 9.037 -1.292 -15.091 1.00 92.50 562 VAL A CA 1
ATOM 4298 C C . VAL A 1 562 ? 9.677 -2.302 -14.154 1.00 92.50 562 VAL A C 1
ATOM 4300 O O . VAL A 1 562 ? 9.047 -3.281 -13.746 1.00 92.50 562 VAL A O 1
ATOM 4303 N N . PHE A 1 563 ? 10.928 -2.042 -13.801 1.00 91.50 563 PHE A N 1
ATOM 4304 C CA . PHE A 1 563 ? 11.652 -2.750 -12.761 1.00 91.50 563 PHE A CA 1
ATOM 4305 C C . PHE A 1 563 ? 11.746 -1.843 -11.548 1.00 91.50 563 PHE A C 1
ATOM 4307 O O . PHE A 1 563 ? 12.111 -0.677 -11.663 1.00 91.50 563 PHE A O 1
ATOM 4314 N N . ARG A 1 564 ? 11.415 -2.364 -10.375 1.00 92.19 564 ARG A N 1
ATOM 4315 C CA . ARG A 1 564 ? 11.446 -1.612 -9.127 1.00 92.19 564 ARG A CA 1
ATOM 4316 C C . ARG A 1 564 ? 12.258 -2.374 -8.102 1.00 92.19 564 ARG A C 1
ATOM 4318 O O . ARG A 1 564 ? 11.833 -3.441 -7.664 1.00 92.19 564 ARG A O 1
ATOM 4325 N N . ARG A 1 565 ? 13.389 -1.807 -7.691 1.00 90.50 565 ARG A N 1
ATOM 4326 C CA . ARG A 1 565 ? 14.192 -2.357 -6.599 1.00 90.50 565 ARG A CA 1
ATOM 4327 C C . ARG A 1 565 ? 13.693 -1.799 -5.272 1.00 90.50 565 ARG A C 1
ATOM 4329 O O . ARG A 1 565 ? 13.687 -0.589 -5.071 1.00 90.50 565 ARG A O 1
ATOM 4336 N N . VAL A 1 566 ? 13.313 -2.688 -4.366 1.00 92.19 566 VAL A N 1
ATOM 4337 C CA . VAL A 1 566 ? 12.789 -2.368 -3.041 1.00 92.19 566 VAL A CA 1
ATOM 4338 C C . VAL A 1 566 ? 13.700 -2.987 -1.987 1.00 92.19 566 VAL A C 1
ATOM 4340 O O . VAL A 1 566 ? 13.822 -4.206 -1.882 1.00 92.19 566 VAL A O 1
ATOM 4343 N N . THR A 1 567 ? 14.365 -2.134 -1.213 1.00 92.31 567 THR A N 1
ATOM 4344 C CA . THR A 1 567 ? 15.245 -2.540 -0.103 1.00 92.31 567 THR A CA 1
ATOM 4345 C C . THR A 1 567 ? 14.641 -2.274 1.269 1.00 92.31 567 THR A C 1
ATOM 4347 O O . THR A 1 567 ? 15.183 -2.740 2.262 1.00 92.31 567 THR A O 1
ATOM 4350 N N . GLN A 1 568 ? 13.549 -1.518 1.335 1.00 93.06 568 GLN A N 1
ATOM 4351 C CA . GLN A 1 568 ? 12.883 -1.069 2.555 1.00 93.06 568 GLN A CA 1
ATOM 4352 C C . GLN A 1 568 ? 11.364 -1.153 2.373 1.00 93.06 568 GLN A C 1
ATOM 4354 O O . GLN A 1 568 ? 10.902 -1.118 1.231 1.00 93.06 568 GLN A O 1
ATOM 4359 N N . PRO A 1 569 ? 10.581 -1.249 3.459 1.00 95.00 569 PRO A N 1
ATOM 4360 C CA . PRO A 1 569 ? 9.129 -1.219 3.362 1.00 95.00 569 PRO A CA 1
ATOM 4361 C C . PRO A 1 569 ? 8.626 0.123 2.824 1.00 95.00 569 PRO A C 1
ATOM 4363 O O . PRO A 1 569 ? 9.109 1.187 3.207 1.00 95.00 569 PRO A O 1
ATOM 4366 N N . ASP A 1 570 ? 7.609 0.048 1.968 1.00 95.44 570 ASP A N 1
ATOM 4367 C CA . ASP A 1 570 ? 6.839 1.197 1.492 1.00 95.44 570 ASP A CA 1
ATOM 4368 C C . ASP A 1 570 ? 6.042 1.839 2.620 1.00 95.44 570 ASP A C 1
ATOM 4370 O O . ASP A 1 570 ? 5.889 3.059 2.652 1.00 95.44 570 ASP A O 1
ATOM 4374 N N . ILE A 1 571 ? 5.541 0.999 3.529 1.00 96.12 571 ILE A N 1
ATOM 4375 C CA . ILE A 1 571 ? 4.818 1.398 4.733 1.00 96.12 571 ILE A CA 1
ATOM 4376 C C . ILE A 1 571 ? 5.438 0.681 5.934 1.00 96.12 571 ILE A C 1
ATOM 4378 O O . ILE A 1 571 ? 5.368 -0.545 6.045 1.00 96.12 571 ILE A O 1
ATOM 4382 N N . LEU A 1 572 ? 6.044 1.441 6.840 1.00 96.25 572 LEU A N 1
ATOM 4383 C CA . LEU A 1 572 ? 6.571 0.940 8.105 1.00 96.25 572 LEU A CA 1
ATOM 4384 C C . LEU A 1 572 ? 5.615 1.299 9.242 1.00 96.25 572 LEU A C 1
ATOM 4386 O O . LEU A 1 572 ? 5.360 2.477 9.482 1.00 96.25 572 LEU A O 1
ATOM 4390 N N . PHE A 1 573 ? 5.126 0.299 9.966 1.00 96.69 573 PHE A N 1
ATOM 4391 C CA . PHE A 1 573 ? 4.353 0.504 11.187 1.00 96.69 573 PHE A CA 1
ATOM 4392 C C . PHE A 1 573 ? 5.282 0.499 12.405 1.00 96.69 573 PHE A C 1
ATOM 4394 O O . PHE A 1 573 ? 6.097 -0.409 12.575 1.00 96.69 573 PHE A O 1
ATOM 4401 N N . THR A 1 574 ? 5.152 1.515 13.254 1.00 94.56 574 THR A N 1
ATOM 4402 C CA . THR A 1 574 ? 5.917 1.685 14.496 1.00 94.56 574 THR A CA 1
ATOM 4403 C C . THR A 1 574 ? 5.011 2.167 15.630 1.00 94.56 574 THR A C 1
ATOM 4405 O O . THR A 1 574 ? 3.883 2.611 15.402 1.00 94.56 574 THR A O 1
ATOM 4408 N N . ALA A 1 575 ? 5.487 2.067 16.868 1.00 90.94 575 ALA A N 1
ATOM 4409 C CA . ALA A 1 575 ? 4.812 2.605 18.043 1.00 90.94 575 ALA A CA 1
ATOM 4410 C C . ALA A 1 575 ? 5.772 3.484 18.849 1.00 90.94 575 ALA A C 1
ATOM 4412 O O . ALA A 1 575 ? 6.842 3.045 19.269 1.00 90.94 575 ALA A O 1
ATOM 4413 N N . GLN A 1 576 ? 5.402 4.729 19.122 1.00 88.19 576 GLN A N 1
ATOM 4414 C CA . GLN A 1 576 ? 6.246 5.638 19.896 1.00 88.19 576 GLN A CA 1
ATOM 4415 C C . GLN A 1 576 ? 5.441 6.392 20.938 1.00 88.19 576 GLN A C 1
ATOM 4417 O O . GLN A 1 576 ? 4.214 6.441 20.919 1.00 88.19 576 GLN A O 1
ATOM 4422 N N . ASN A 1 577 ? 6.168 6.956 21.897 1.00 83.44 577 ASN A N 1
ATOM 4423 C CA . ASN A 1 577 ? 5.576 7.900 22.816 1.00 83.44 577 ASN A CA 1
ATOM 4424 C C . ASN A 1 577 ? 5.450 9.249 22.091 1.00 83.44 577 ASN A C 1
ATOM 4426 O O . ASN A 1 577 ? 6.454 9.922 21.869 1.00 83.44 577 ASN A O 1
ATOM 4430 N N . LEU A 1 578 ? 4.227 9.618 21.712 1.00 75.75 578 LEU A N 1
ATOM 4431 C CA . LEU A 1 578 ? 3.928 10.893 21.066 1.00 75.75 578 LEU A CA 1
ATOM 4432 C C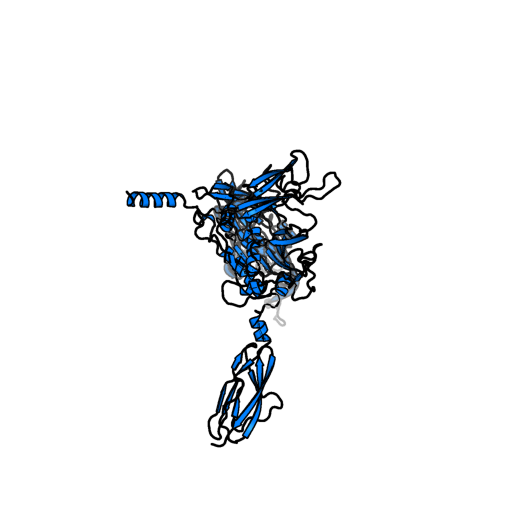 . LEU A 1 578 ? 3.610 11.955 22.141 1.00 75.75 578 LEU A C 1
ATOM 4434 O O . LEU A 1 578 ? 2.515 12.510 22.186 1.00 75.75 578 LEU A O 1
ATOM 4438 N N . THR A 1 579 ? 4.545 12.202 23.069 1.00 56.41 579 THR A N 1
ATOM 4439 C CA . THR A 1 579 ? 4.391 13.198 24.145 1.00 56.41 579 THR A CA 1
ATOM 4440 C C . THR A 1 579 ? 4.588 14.619 23.632 1.00 56.41 579 THR A C 1
ATOM 4442 O O . THR A 1 579 ? 5.686 15.171 23.685 1.00 56.41 579 THR A O 1
ATOM 4445 N N . SER A 1 580 ? 3.493 15.265 23.273 1.00 52.31 580 SER A N 1
ATOM 4446 C CA . SER A 1 580 ? 3.221 16.581 23.842 1.00 52.31 580 SER A CA 1
ATOM 4447 C C . SER A 1 580 ? 1.827 16.533 24.453 1.00 52.31 580 SER A C 1
ATOM 4449 O O . SER A 1 580 ? 0.920 15.892 23.922 1.00 52.31 580 SER A O 1
ATOM 4451 N N . VAL A 1 581 ? 1.670 17.134 25.622 1.00 48.88 581 VAL A N 1
ATOM 4452 C CA . VAL A 1 581 ? 0.350 17.491 26.136 1.00 48.88 581 VAL A CA 1
ATOM 4453 C C . VAL A 1 581 ? 0.058 18.844 25.496 1.00 48.88 581 VAL A C 1
ATOM 4455 O O . VAL A 1 581 ? 0.936 19.713 25.522 1.00 48.88 581 VAL A O 1
ATOM 4458 N N . ASN A 1 582 ? -1.091 19.012 24.843 1.00 50.66 582 ASN A N 1
ATOM 4459 C CA . ASN A 1 582 ? -1.455 20.342 24.351 1.00 50.66 582 ASN A CA 1
ATOM 4460 C C . ASN A 1 582 ? -1.690 21.286 25.550 1.00 50.66 582 ASN A C 1
ATOM 4462 O O . ASN A 1 582 ? -1.746 20.860 26.705 1.00 50.66 582 ASN A O 1
ATOM 4466 N N . THR A 1 583 ? -1.809 22.586 25.304 1.00 44.41 583 THR A N 1
ATOM 4467 C CA . THR A 1 583 ? -1.994 23.597 26.361 1.00 44.41 583 THR A CA 1
ATOM 4468 C C . THR A 1 583 ? -3.273 23.417 27.197 1.00 44.41 583 THR A C 1
ATOM 4470 O O . THR A 1 583 ? -3.379 24.052 28.242 1.00 44.41 583 THR A O 1
ATOM 4473 N N . ASP A 1 584 ? -4.188 22.532 26.781 1.00 44.69 584 ASP A N 1
ATOM 4474 C CA . ASP A 1 584 ? -5.449 22.189 27.459 1.00 44.69 584 ASP A CA 1
ATOM 4475 C C . ASP A 1 584 ? -5.423 20.829 28.181 1.00 44.69 584 ASP A C 1
ATOM 4477 O O . ASP A 1 584 ? -6.422 20.425 28.765 1.00 44.69 584 ASP A O 1
ATOM 4481 N N . GLY A 1 585 ? -4.295 20.109 28.199 1.00 48.28 585 GLY A N 1
ATOM 4482 C CA . GLY A 1 585 ? -4.186 18.861 28.963 1.00 48.28 585 GLY A CA 1
ATOM 4483 C C . GLY A 1 585 ? -4.565 17.574 28.215 1.00 48.28 585 GLY A C 1
ATOM 4484 O O . GLY A 1 585 ? -4.548 16.518 28.839 1.00 48.28 585 GLY A O 1
ATOM 4485 N N . GLY A 1 586 ? -4.861 17.621 26.911 1.00 51.19 586 GLY A N 1
ATOM 4486 C CA . GLY A 1 586 ? -5.176 16.457 26.064 1.00 51.19 586 GLY A CA 1
ATOM 4487 C C . GLY A 1 586 ? -3.968 15.848 25.327 1.00 51.19 586 GLY A C 1
ATOM 4488 O O . GLY A 1 586 ? -2.895 16.457 25.230 1.00 51.19 586 GLY A O 1
ATOM 4489 N N . LEU A 1 587 ? -4.142 14.633 24.779 1.00 55.50 587 LEU A N 1
ATOM 4490 C CA . LEU A 1 587 ? -3.164 13.998 23.879 1.00 55.50 587 LEU A CA 1
ATOM 4491 C C . LEU A 1 587 ? -3.016 14.819 22.587 1.00 55.50 587 LEU A C 1
ATOM 4493 O O . LEU A 1 587 ? -4.007 15.213 21.981 1.00 55.50 587 LEU A O 1
ATOM 4497 N N . THR A 1 588 ? -1.779 15.055 22.130 1.00 55.47 588 THR A N 1
ATOM 4498 C CA . THR A 1 588 ? -1.549 15.821 20.885 1.00 55.47 588 THR A CA 1
ATOM 4499 C C . THR A 1 588 ? -1.910 15.027 19.625 1.00 55.47 588 THR A C 1
ATOM 4501 O O . THR A 1 588 ? -2.322 15.630 18.637 1.00 55.47 588 THR A O 1
ATOM 4504 N N . ALA A 1 589 ? -1.751 13.697 19.634 1.00 65.75 589 ALA A N 1
ATOM 4505 C CA . ALA A 1 589 ? -2.145 12.824 18.528 1.00 65.75 589 ALA A CA 1
ATOM 4506 C C . ALA A 1 589 ? -2.219 11.343 18.947 1.00 65.75 589 ALA A C 1
ATOM 4508 O O . ALA A 1 589 ? -1.362 10.855 19.693 1.00 65.75 589 ALA A O 1
ATOM 4509 N N . ASP A 1 590 ? -3.182 10.608 18.386 1.00 77.25 590 ASP A N 1
ATOM 4510 C CA . ASP A 1 590 ? -3.288 9.146 18.523 1.00 77.25 590 ASP A CA 1
ATOM 4511 C C . ASP A 1 590 ? -2.275 8.416 17.627 1.00 77.25 590 ASP A C 1
ATOM 4513 O O . ASP A 1 590 ? -1.793 7.330 17.952 1.00 77.25 590 ASP A O 1
ATOM 4517 N N . PHE A 1 591 ? -1.905 9.027 16.502 1.00 80.62 591 PHE A N 1
ATOM 4518 C CA . PHE A 1 591 ? -0.881 8.541 15.586 1.00 80.62 591 PHE A CA 1
ATOM 4519 C C . PHE A 1 591 ? -0.251 9.703 14.807 1.00 80.62 591 PHE A C 1
ATOM 4521 O O . PHE A 1 591 ? -0.841 10.771 14.661 1.00 80.62 591 PHE A O 1
ATOM 4528 N N . THR A 1 592 ? 0.938 9.486 14.251 1.00 80.75 592 THR A N 1
ATOM 4529 C CA . THR A 1 592 ? 1.559 10.372 13.255 1.00 80.75 592 THR A CA 1
ATOM 4530 C C . THR A 1 592 ? 1.954 9.578 12.017 1.00 80.75 592 THR A C 1
ATOM 4532 O O . THR A 1 592 ? 2.124 8.360 12.069 1.00 80.75 592 THR A O 1
ATOM 4535 N N . ARG A 1 593 ? 2.068 10.259 10.875 1.00 83.75 593 ARG A N 1
ATOM 4536 C CA . ARG A 1 593 ? 2.446 9.642 9.599 1.00 83.75 593 ARG A CA 1
ATOM 4537 C C . ARG A 1 593 ? 3.175 10.628 8.694 1.00 83.75 593 ARG A C 1
ATOM 4539 O O . ARG A 1 593 ? 3.00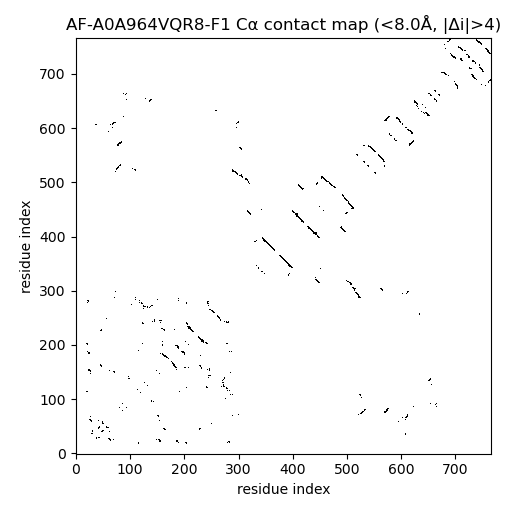4 11.837 8.847 1.00 83.75 593 ARG A O 1
ATOM 4546 N N . SER A 1 594 ? 3.934 10.116 7.730 1.00 82.44 594 SER A N 1
ATOM 4547 C CA . SER A 1 594 ? 4.543 10.907 6.655 1.00 82.44 594 SER A CA 1
ATOM 4548 C C . SER A 1 594 ? 3.952 10.553 5.288 1.00 82.44 594 SER A C 1
ATOM 4550 O O . SER A 1 594 ? 3.834 9.383 4.927 1.00 82.44 594 SER A O 1
ATOM 4552 N N . LEU A 1 595 ? 3.601 11.566 4.498 1.00 82.19 595 LEU A N 1
ATOM 4553 C CA . LEU A 1 595 ? 3.177 11.408 3.107 1.00 82.19 595 LEU A CA 1
ATOM 4554 C C . LEU A 1 595 ? 4.094 12.241 2.217 1.00 82.19 595 LEU A C 1
ATOM 4556 O O . LEU A 1 595 ? 4.173 13.457 2.367 1.00 82.19 595 LEU A O 1
ATOM 4560 N N . ASN A 1 596 ? 4.793 11.577 1.297 1.00 86.44 596 ASN A N 1
ATOM 4561 C CA . ASN A 1 596 ? 5.741 12.227 0.400 1.00 86.44 596 ASN A CA 1
ATOM 4562 C C . ASN A 1 596 ? 5.095 12.399 -0.974 1.00 86.44 596 ASN A C 1
ATOM 4564 O O . ASN A 1 596 ? 4.933 11.430 -1.709 1.00 86.44 596 ASN A O 1
ATOM 4568 N N . PHE A 1 597 ? 4.730 13.627 -1.330 1.00 86.62 597 PHE A N 1
ATOM 4569 C CA . PHE A 1 597 ? 4.142 13.930 -2.635 1.00 86.62 597 PHE A CA 1
ATOM 4570 C C . PHE A 1 597 ? 5.218 14.373 -3.621 1.00 86.62 597 PHE A C 1
ATOM 4572 O O . PHE A 1 597 ? 6.006 15.276 -3.335 1.00 86.62 597 PHE A O 1
ATOM 4579 N N . ASN A 1 598 ? 5.230 13.775 -4.809 1.00 86.25 598 ASN A N 1
ATOM 4580 C CA . ASN A 1 598 ? 6.088 14.213 -5.898 1.00 86.25 598 ASN A CA 1
ATOM 4581 C C . ASN A 1 598 ? 5.391 15.298 -6.722 1.00 86.25 598 ASN A C 1
ATOM 4583 O O . ASN A 1 598 ? 4.639 15.014 -7.653 1.00 86.25 598 ASN A O 1
ATOM 4587 N N . THR A 1 599 ? 5.666 16.551 -6.374 1.00 80.25 599 THR A N 1
ATOM 4588 C CA . THR A 1 599 ? 5.082 17.733 -7.026 1.00 80.25 599 THR A CA 1
ATOM 4589 C C . THR A 1 599 ? 5.859 18.191 -8.261 1.00 80.25 599 THR A C 1
ATOM 4591 O O . THR A 1 599 ? 5.396 19.061 -8.992 1.00 80.25 599 THR A O 1
ATOM 4594 N N . ALA A 1 600 ? 7.033 17.608 -8.535 1.00 81.75 600 ALA A N 1
ATOM 4595 C CA . ALA A 1 600 ? 7.903 18.037 -9.633 1.00 81.75 600 ALA A CA 1
ATOM 4596 C C . ALA A 1 600 ? 7.285 17.812 -11.024 1.00 81.75 600 ALA A C 1
ATOM 4598 O O . ALA A 1 600 ? 7.729 18.415 -11.999 1.00 81.75 600 ALA A O 1
ATOM 4599 N N . ASN A 1 601 ? 6.271 16.949 -11.105 1.00 79.44 601 ASN A N 1
ATOM 4600 C CA . ASN A 1 601 ? 5.625 16.544 -12.352 1.00 79.44 601 ASN A CA 1
ATOM 4601 C C . ASN A 1 601 ? 4.242 17.174 -12.544 1.00 79.44 601 ASN A C 1
ATOM 4603 O O . ASN A 1 601 ? 3.546 16.803 -13.490 1.00 79.44 601 ASN A O 1
ATOM 4607 N N . ALA A 1 602 ? 3.852 18.102 -11.664 1.00 80.25 602 ALA A N 1
ATOM 4608 C CA . ALA A 1 602 ? 2.592 18.814 -11.792 1.00 80.25 602 ALA A CA 1
ATOM 4609 C C . ALA A 1 602 ? 2.5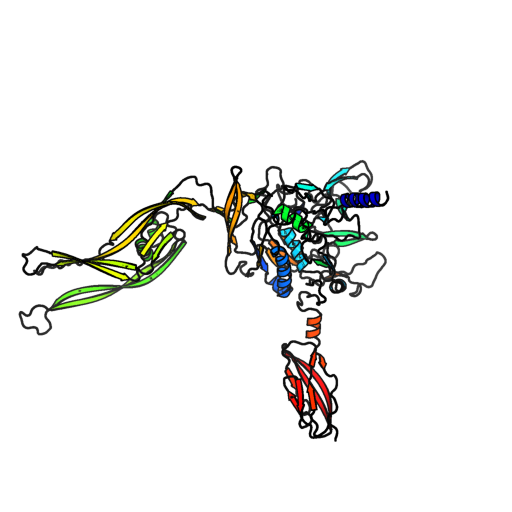25 19.546 -13.140 1.00 80.25 602 ALA A C 1
ATOM 4611 O O . ALA A 1 602 ? 3.521 20.080 -13.646 1.00 80.25 602 ALA A O 1
ATOM 4612 N N . LEU A 1 603 ? 1.337 19.551 -13.740 1.00 83.06 603 LEU A N 1
ATOM 4613 C CA . LEU A 1 603 ? 1.122 20.232 -15.009 1.00 83.06 603 LEU A CA 1
ATOM 4614 C C . LEU A 1 603 ? 1.206 21.757 -14.820 1.00 83.06 603 LEU A C 1
ATOM 4616 O O . LEU A 1 603 ? 0.865 22.271 -13.755 1.00 83.06 603 LEU A O 1
ATOM 4620 N N . PRO A 1 604 ? 1.627 22.521 -15.847 1.00 81.69 604 PRO A N 1
ATOM 4621 C CA . PRO A 1 604 ? 1.684 23.974 -15.743 1.00 81.69 604 PRO A CA 1
ATOM 4622 C C . PRO A 1 604 ? 0.335 24.577 -15.317 1.00 81.69 604 PRO A C 1
ATOM 4624 O O . PRO A 1 604 ? -0.672 24.381 -15.997 1.00 81.69 604 PRO A O 1
ATOM 4627 N N . ASN A 1 605 ? 0.353 25.375 -14.244 1.00 80.00 605 ASN A N 1
ATOM 4628 C CA . ASN A 1 605 ? -0.808 26.032 -13.616 1.00 80.00 605 ASN A CA 1
ATOM 4629 C C . ASN A 1 605 ? -1.783 25.114 -12.863 1.00 80.00 605 ASN A C 1
ATOM 4631 O O . ASN A 1 605 ? -2.849 25.588 -12.477 1.00 80.00 605 ASN A O 1
ATOM 4635 N N . LEU A 1 606 ? -1.430 23.848 -12.645 1.00 81.62 606 LEU A N 1
ATOM 4636 C CA . LEU A 1 606 ? -2.187 22.928 -11.803 1.00 81.62 606 LEU A CA 1
ATOM 4637 C C . LEU A 1 606 ? -1.365 22.552 -10.561 1.00 81.62 606 LEU A C 1
ATOM 4639 O O . LEU A 1 606 ? -0.137 22.485 -10.617 1.00 81.62 606 LEU A O 1
ATOM 4643 N N . ALA A 1 607 ? -2.036 22.285 -9.441 1.00 79.19 607 ALA A N 1
ATOM 4644 C CA . ALA A 1 607 ? -1.416 21.811 -8.196 1.00 79.19 607 ALA A CA 1
ATOM 4645 C C . ALA A 1 607 ? -1.109 20.295 -8.208 1.00 79.19 607 ALA A C 1
ATOM 4647 O O . ALA A 1 607 ? -0.614 19.737 -7.224 1.00 79.19 607 ALA A O 1
ATOM 4648 N N . GLY A 1 608 ? -1.388 19.636 -9.332 1.00 84.00 608 GLY A N 1
ATOM 4649 C CA . GLY A 1 608 ? -1.198 18.218 -9.616 1.00 84.00 608 GLY A CA 1
ATOM 4650 C C . GLY A 1 608 ? -1.412 17.952 -11.117 1.00 84.00 608 GLY A C 1
ATOM 4651 O O . GLY A 1 608 ? -1.305 18.883 -11.921 1.00 84.00 608 GLY A O 1
ATOM 4652 N N . PRO A 1 609 ? -1.686 16.710 -11.538 1.00 89.00 609 PRO A N 1
ATOM 4653 C CA . PRO A 1 609 ? -1.698 15.491 -10.734 1.00 89.00 609 PRO A CA 1
ATOM 4654 C C . PRO A 1 609 ? -0.266 15.027 -10.407 1.00 89.00 609 PRO A C 1
ATOM 4656 O O . PRO A 1 609 ? 0.706 15.559 -10.947 1.00 89.00 609 PRO A O 1
ATOM 4659 N N . GLY A 1 610 ? -0.113 14.041 -9.520 1.00 88.19 610 GLY A N 1
ATOM 4660 C CA . GLY A 1 610 ? 1.212 13.527 -9.151 1.00 88.19 610 GLY A CA 1
ATOM 4661 C C . GLY A 1 610 ? 1.215 12.160 -8.464 1.00 88.19 610 GLY A C 1
ATOM 4662 O O . GLY A 1 610 ? 0.184 11.507 -8.306 1.00 88.19 610 GLY A O 1
ATOM 4663 N N . THR A 1 611 ? 2.403 11.715 -8.046 1.00 90.44 611 THR A N 1
ATOM 4664 C CA . THR A 1 611 ? 2.592 10.444 -7.327 1.00 90.44 611 THR A CA 1
ATOM 4665 C C . THR A 1 611 ? 2.749 10.652 -5.822 1.00 90.44 611 THR A C 1
ATOM 4667 O O . THR A 1 611 ? 3.428 11.578 -5.371 1.00 90.44 611 THR A O 1
ATOM 4670 N N . ILE A 1 612 ? 2.148 9.753 -5.040 1.00 91.75 612 ILE A N 1
ATOM 4671 C CA . ILE A 1 612 ? 2.461 9.561 -3.619 1.00 91.75 612 ILE A CA 1
ATOM 4672 C C . ILE A 1 612 ? 3.606 8.557 -3.541 1.00 91.75 612 ILE A C 1
ATOM 4674 O O . ILE A 1 612 ? 3.457 7.392 -3.917 1.00 91.75 612 ILE A O 1
ATOM 4678 N N . GLU A 1 613 ? 4.756 9.006 -3.060 1.00 90.31 613 GLU A N 1
ATOM 4679 C CA . GLU A 1 613 ? 5.983 8.227 -3.076 1.00 90.31 613 GLU A CA 1
ATOM 4680 C C . GLU A 1 613 ? 6.206 7.482 -1.754 1.00 90.31 613 GLU A C 1
ATOM 4682 O O . GLU A 1 613 ? 5.903 7.993 -0.671 1.00 90.31 613 GLU A O 1
ATOM 4687 N N . PRO A 1 614 ? 6.764 6.262 -1.802 1.00 89.94 614 PRO A N 1
ATOM 4688 C CA . PRO A 1 614 ? 7.329 5.635 -0.615 1.00 89.94 614 PRO A CA 1
ATOM 4689 C C . PRO A 1 614 ? 8.625 6.356 -0.179 1.00 89.94 614 PRO A C 1
ATOM 4691 O O . PRO A 1 614 ? 9.224 7.109 -0.945 1.00 89.94 614 PRO A O 1
ATOM 4694 N N . ASN A 1 615 ? 9.112 6.182 1.050 1.00 91.06 615 ASN A N 1
ATOM 4695 C CA . ASN A 1 615 ? 8.591 5.328 2.124 1.00 91.06 615 ASN A CA 1
ATOM 4696 C C . ASN A 1 615 ? 7.776 6.157 3.129 1.00 91.06 615 ASN A C 1
ATOM 4698 O O . ASN A 1 615 ? 8.140 7.291 3.447 1.00 91.06 615 ASN A O 1
ATOM 4702 N N . THR A 1 616 ? 6.711 5.569 3.664 1.00 91.19 616 THR A N 1
ATOM 4703 C CA . THR A 1 616 ? 5.872 6.160 4.709 1.00 91.19 616 THR A CA 1
ATOM 4704 C C . THR A 1 616 ? 6.068 5.414 6.020 1.00 91.19 616 THR A C 1
ATOM 4706 O O . THR A 1 616 ? 6.020 4.186 6.053 1.00 91.19 616 THR A O 1
ATOM 4709 N N . THR A 1 617 ? 6.223 6.154 7.114 1.00 92.94 617 THR A N 1
ATOM 4710 C CA . THR A 1 617 ? 6.184 5.588 8.466 1.00 92.94 617 THR A CA 1
ATOM 4711 C C . THR A 1 617 ? 4.873 5.984 9.129 1.00 92.94 617 THR A C 1
ATOM 4713 O O . THR A 1 617 ? 4.526 7.163 9.131 1.00 92.94 617 THR A O 1
ATOM 4716 N N . ILE A 1 618 ? 4.154 5.010 9.684 1.00 92.25 618 ILE A N 1
ATOM 4717 C CA . ILE A 1 618 ? 2.949 5.197 10.494 1.00 92.25 618 ILE A CA 1
ATOM 4718 C C . ILE A 1 618 ? 3.313 4.871 11.939 1.00 92.25 618 ILE A C 1
ATOM 4720 O O . ILE A 1 618 ? 3.651 3.733 12.261 1.00 92.25 618 ILE A O 1
ATOM 4724 N N . THR A 1 619 ? 3.226 5.873 12.804 1.00 90.81 619 THR A N 1
ATOM 4725 C CA . THR A 1 619 ? 3.607 5.786 14.211 1.00 90.81 619 THR A CA 1
ATOM 4726 C C . THR A 1 619 ? 2.371 5.878 15.087 1.00 90.81 619 THR A C 1
ATOM 4728 O O . THR A 1 619 ? 1.759 6.940 15.168 1.00 90.81 619 THR A O 1
ATOM 4731 N N . PHE A 1 620 ? 2.025 4.804 15.787 1.00 88.62 620 PHE A N 1
ATOM 4732 C CA . PHE A 1 620 ? 0.942 4.817 16.770 1.00 88.62 620 PHE A CA 1
ATOM 4733 C C . PHE A 1 620 ? 1.430 5.312 18.132 1.00 88.62 620 PHE A C 1
ATOM 4735 O O . PHE A 1 620 ? 2.553 5.013 18.551 1.00 88.62 620 PHE A O 1
ATOM 4742 N N . ASN A 1 621 ? 0.577 6.052 18.840 1.00 84.12 621 ASN A N 1
ATOM 4743 C CA . ASN A 1 621 ? 0.860 6.490 20.197 1.00 84.12 621 ASN A CA 1
ATOM 4744 C C . ASN A 1 621 ? 0.784 5.308 21.172 1.00 84.12 621 ASN A C 1
ATOM 4746 O O . ASN A 1 621 ? -0.194 4.562 21.166 1.00 84.12 621 ASN A O 1
ATOM 4750 N N . LYS A 1 622 ? 1.788 5.167 22.041 1.00 82.81 622 LYS A N 1
ATOM 4751 C CA . LYS A 1 622 ? 1.861 4.095 23.047 1.00 82.81 622 LYS A CA 1
ATOM 4752 C C . LYS A 1 622 ? 1.574 4.527 24.493 1.00 82.81 622 LYS A C 1
ATOM 4754 O O . LYS A 1 622 ? 1.777 3.733 25.405 1.00 82.81 622 LYS A O 1
ATOM 4759 N N . VAL A 1 623 ? 1.117 5.762 24.728 1.00 72.75 623 VAL A N 1
ATOM 4760 C CA . VAL A 1 623 ? 0.893 6.346 26.079 1.00 72.75 623 VAL A CA 1
ATOM 4761 C C . VAL A 1 623 ? -0.436 5.905 26.739 1.00 72.75 623 VAL A C 1
ATOM 4763 O O . VAL A 1 623 ? -0.886 6.500 27.709 1.00 72.75 623 VAL A O 1
ATOM 4766 N N . ALA A 1 624 ? -1.075 4.836 26.260 1.00 67.44 624 ALA A N 1
ATOM 4767 C CA . ALA A 1 624 ? -2.356 4.356 26.789 1.00 67.44 624 ALA A CA 1
ATOM 4768 C C . ALA A 1 624 ? -2.223 3.477 28.062 1.00 67.44 624 ALA A C 1
ATOM 4770 O O . ALA A 1 624 ? -1.253 2.717 28.166 1.00 67.44 624 ALA A O 1
ATOM 4771 N N . PRO A 1 625 ? -3.218 3.483 28.981 1.00 67.88 625 PRO A N 1
ATOM 4772 C CA . PRO A 1 625 ? -4.403 4.349 28.984 1.00 67.88 625 PRO A CA 1
ATOM 4773 C C . PRO A 1 625 ? -4.077 5.769 29.472 1.00 67.88 625 PRO A C 1
ATOM 4775 O O . PRO A 1 625 ? -3.360 5.945 30.458 1.00 67.88 625 PRO A O 1
ATOM 4778 N N . PHE A 1 626 ? -4.659 6.775 28.817 1.00 69.25 626 PHE A N 1
ATOM 4779 C CA . PHE A 1 626 ? -4.645 8.159 29.288 1.00 69.25 626 PHE A CA 1
ATOM 4780 C C . PHE A 1 626 ? -5.941 8.462 30.053 1.00 69.25 626 PHE A C 1
ATOM 4782 O O . PHE A 1 626 ? -6.994 7.912 29.731 1.00 69.25 626 PHE A O 1
ATOM 4789 N N . TYR A 1 627 ? -5.877 9.323 31.068 1.00 72.19 627 TYR A N 1
ATOM 4790 C CA . TYR A 1 627 ? -7.043 9.749 31.845 1.00 72.19 627 TYR A CA 1
ATOM 4791 C C . TYR A 1 627 ? -7.074 11.270 31.929 1.00 72.19 627 TYR A C 1
ATOM 4793 O O . TYR A 1 627 ? -6.143 11.888 32.449 1.00 72.19 627 TYR A O 1
ATOM 4801 N N . LEU A 1 628 ? -8.158 11.853 31.431 1.00 68.94 628 LEU A N 1
ATOM 4802 C CA . LEU A 1 628 ? -8.403 13.284 31.422 1.00 68.94 628 LEU A CA 1
ATOM 4803 C C . LEU A 1 628 ? -9.360 13.649 32.561 1.00 68.94 628 LEU A C 1
ATOM 4805 O O . LEU A 1 628 ? -10.471 13.127 32.646 1.00 68.94 628 LEU A O 1
ATOM 4809 N N . ASN A 1 629 ? -8.919 14.551 33.436 1.00 68.44 629 ASN A N 1
ATOM 4810 C CA . ASN A 1 629 ? -9.716 15.104 34.527 1.00 68.44 629 ASN A CA 1
ATOM 4811 C C . ASN A 1 629 ? -10.062 16.556 34.193 1.00 68.44 629 ASN A C 1
ATOM 4813 O O . ASN A 1 629 ? -9.259 17.451 34.451 1.00 68.44 629 ASN A O 1
ATOM 4817 N N . GLU A 1 630 ? -11.238 16.791 33.618 1.00 61.12 630 GLU A N 1
ATOM 4818 C CA . GLU A 1 630 ? -11.703 18.137 33.270 1.00 61.12 630 GLU A CA 1
ATOM 4819 C C . GLU A 1 630 ? -12.822 18.616 34.202 1.00 61.12 630 GLU A C 1
ATOM 4821 O O . GLU A 1 630 ? -13.722 17.863 34.582 1.00 61.12 630 GLU A O 1
ATOM 4826 N N . GLN A 1 631 ? -12.809 19.910 34.547 1.00 54.72 631 GLN A N 1
ATOM 4827 C CA . GLN A 1 631 ? -13.991 20.561 35.109 1.00 54.72 631 GLN A CA 1
ATOM 4828 C C . GLN A 1 631 ? -14.999 20.798 33.981 1.00 54.72 631 GLN A C 1
ATOM 4830 O O . GLN A 1 631 ? -14.878 21.748 33.216 1.00 54.72 631 GLN A O 1
ATOM 4835 N N . VAL A 1 632 ? -16.030 19.957 33.912 1.00 52.34 632 VAL A N 1
ATOM 4836 C CA . VAL A 1 632 ? -17.050 19.996 32.846 1.00 52.34 632 VAL A CA 1
ATOM 4837 C C . VAL A 1 632 ? -17.912 21.281 32.875 1.00 52.34 632 VAL A C 1
ATOM 4839 O O . VAL A 1 632 ? -18.639 21.554 31.924 1.00 52.34 632 VAL A O 1
ATOM 4842 N N . ALA A 1 633 ? -17.847 22.099 33.939 1.00 49.91 633 ALA A N 1
ATOM 4843 C CA . ALA A 1 633 ? -18.492 23.419 33.997 1.00 49.91 633 ALA A CA 1
ATOM 4844 C C . ALA A 1 633 ? -17.926 24.332 35.114 1.00 49.91 633 ALA A C 1
ATOM 4846 O O . ALA A 1 633 ? -17.601 23.838 36.202 1.00 49.91 633 ALA A O 1
ATOM 4847 N N . PRO A 1 634 ? -17.910 25.673 34.935 1.00 44.56 634 PRO A N 1
ATOM 4848 C CA . PRO A 1 634 ? -17.632 26.615 36.019 1.00 44.56 634 PRO A CA 1
ATOM 4849 C C . PRO A 1 634 ? -18.675 26.468 37.140 1.00 44.56 634 PRO A C 1
ATOM 4851 O O . PRO A 1 634 ? -19.870 26.652 36.917 1.00 44.56 634 PRO A O 1
ATOM 4854 N N . GLY A 1 635 ? -18.236 26.139 38.357 1.00 52.19 635 GLY A N 1
ATOM 4855 C CA . GLY A 1 635 ? -19.107 26.021 39.539 1.00 52.19 635 GLY A CA 1
ATOM 4856 C C . GLY A 1 635 ? -19.547 24.598 39.904 1.00 52.19 635 GLY A C 1
ATOM 4857 O O . GLY A 1 635 ? -20.077 24.400 40.995 1.00 52.19 635 GLY A O 1
ATOM 4858 N N . PHE A 1 636 ? -19.259 23.598 39.067 1.00 52.84 636 PHE A N 1
ATOM 4859 C CA . PHE A 1 636 ? -19.290 22.190 39.464 1.00 52.84 636 PHE A CA 1
ATOM 4860 C C . PHE A 1 636 ? -17.865 21.759 39.780 1.00 52.84 636 PHE A C 1
ATOM 4862 O O . PHE A 1 636 ? -17.083 21.518 38.869 1.00 52.84 636 PHE A O 1
ATOM 4869 N N . ALA A 1 637 ? -17.502 21.689 41.058 1.00 54.38 637 ALA A N 1
ATOM 4870 C CA . ALA A 1 637 ? -16.256 21.063 41.491 1.00 54.38 637 ALA A CA 1
ATOM 4871 C C . ALA A 1 637 ? -16.550 19.617 41.922 1.00 54.38 637 ALA A C 1
ATOM 4873 O O . ALA A 1 637 ? -16.735 19.379 43.119 1.00 54.38 637 ALA A O 1
ATOM 4874 N N . PRO A 1 638 ? -16.653 18.638 40.998 1.00 60.19 638 PRO A N 1
ATOM 4875 C CA . PRO A 1 638 ? -16.479 17.262 41.420 1.00 60.19 638 PRO A CA 1
ATOM 4876 C C . PRO A 1 638 ? -15.057 17.126 41.977 1.00 60.19 638 PRO A C 1
ATOM 4878 O O . PRO A 1 638 ? -14.125 17.800 41.529 1.00 60.19 638 PRO A O 1
ATOM 4881 N N . PHE A 1 639 ? -14.889 16.286 42.994 1.00 62.28 639 PHE A N 1
ATOM 4882 C CA . PHE A 1 639 ? -13.557 15.842 43.383 1.00 62.28 639 PHE A CA 1
ATOM 4883 C C . PHE A 1 639 ? -12.906 15.221 42.146 1.00 62.28 639 PHE A C 1
ATOM 4885 O O . PHE A 1 639 ? -13.478 14.299 41.578 1.00 62.28 639 PHE A O 1
ATOM 4892 N N . LEU A 1 640 ? -11.765 15.760 41.710 1.00 68.75 640 LEU A N 1
ATOM 4893 C CA . LEU A 1 640 ? -11.008 15.189 40.600 1.00 68.75 640 LEU A CA 1
ATOM 4894 C C . LEU A 1 640 ? -10.361 13.900 41.101 1.00 68.75 640 LEU A C 1
ATOM 4896 O O . LEU A 1 640 ? -9.389 13.925 41.859 1.00 68.75 640 LEU A O 1
ATOM 4900 N N . ASP A 1 641 ? -10.953 12.780 40.725 1.00 70.06 641 ASP A N 1
ATOM 4901 C CA . ASP A 1 641 ? -10.528 11.442 41.098 1.00 70.06 641 ASP A CA 1
ATOM 4902 C C . ASP A 1 641 ? -10.637 10.498 39.896 1.00 70.06 641 ASP A C 1
ATOM 4904 O O . ASP A 1 641 ? -11.155 10.844 38.838 1.00 70.06 641 ASP A O 1
ATOM 4908 N N . GLN A 1 642 ? -10.141 9.272 40.043 1.00 68.81 642 GLN A N 1
ATOM 4909 C CA . GLN A 1 642 ? -10.204 8.286 38.963 1.00 68.81 642 GLN A CA 1
ATOM 4910 C C . GLN A 1 642 ? -11.648 7.954 38.530 1.00 68.81 642 GLN A C 1
ATOM 4912 O O . GLN A 1 642 ? -11.854 7.542 37.394 1.00 68.81 642 GLN A O 1
ATOM 4917 N N . LEU A 1 643 ? -12.641 8.113 39.413 1.00 67.31 643 LEU A N 1
ATOM 4918 C CA . LEU A 1 643 ? -14.052 7.816 39.130 1.00 67.31 643 LEU A CA 1
ATOM 4919 C C . LEU A 1 643 ? -14.704 8.871 38.230 1.00 67.31 643 LEU A C 1
ATOM 4921 O O . LEU A 1 643 ? -15.679 8.571 37.545 1.00 67.31 643 LEU A O 1
ATOM 4925 N N . THR A 1 644 ? -14.177 10.091 38.250 1.00 68.00 644 THR A N 1
ATOM 4926 C CA . THR A 1 644 ? -14.644 11.228 37.449 1.00 68.00 644 THR A CA 1
ATOM 4927 C C . THR A 1 644 ? -13.771 11.486 36.219 1.00 68.00 644 THR A C 1
ATOM 4929 O O . THR A 1 644 ? -14.150 12.287 35.365 1.00 68.00 644 THR A O 1
ATOM 4932 N N . ALA A 1 645 ? -12.649 10.771 36.094 1.00 69.62 645 ALA A N 1
ATOM 4933 C CA . ALA A 1 645 ? -11.753 10.835 34.950 1.00 69.62 645 ALA A CA 1
ATOM 4934 C C . ALA A 1 645 ? -12.358 10.192 33.693 1.00 69.62 645 ALA A C 1
ATOM 4936 O O . ALA A 1 645 ? -12.889 9.080 33.730 1.00 69.62 645 ALA A O 1
ATOM 4937 N N . VAL A 1 646 ? -12.188 10.846 32.546 1.00 66.94 646 VAL A N 1
ATOM 4938 C CA . VAL A 1 646 ? -12.503 10.276 31.233 1.00 66.94 646 VAL A CA 1
ATOM 4939 C C . VAL A 1 646 ? -11.269 9.542 30.718 1.00 66.94 646 VAL A C 1
ATOM 4941 O O . VAL A 1 646 ? -10.217 10.150 30.524 1.00 66.94 646 VAL A O 1
ATOM 4944 N N . SER A 1 647 ? -11.372 8.230 30.495 1.00 70.50 647 SER A N 1
ATOM 4945 C CA . SER A 1 647 ? -10.296 7.491 29.829 1.00 70.50 647 SER A CA 1
ATOM 4946 C C . SER A 1 647 ? -10.251 7.860 28.348 1.00 70.50 647 SER A C 1
ATOM 4948 O O . SER A 1 647 ? -11.286 7.879 27.683 1.00 70.50 647 SER A O 1
ATOM 4950 N N . GLN A 1 648 ? -9.059 8.148 27.835 1.00 69.25 648 GLN A N 1
ATOM 4951 C CA . GLN A 1 648 ? -8.827 8.399 26.419 1.00 69.25 648 GLN A CA 1
ATOM 4952 C C . GLN A 1 648 ? -7.811 7.410 25.861 1.00 69.25 648 GLN A C 1
ATOM 4954 O O . GLN A 1 648 ? -6.851 7.038 26.540 1.00 69.25 648 GLN A O 1
ATOM 4959 N N . LEU A 1 649 ? -8.062 7.031 24.607 1.00 74.75 649 LEU A N 1
ATOM 4960 C CA . LEU A 1 649 ? -7.280 6.137 23.764 1.00 74.75 649 LEU A CA 1
ATOM 4961 C C . LEU A 1 649 ? -6.784 4.873 24.478 1.00 74.75 649 LEU A C 1
ATOM 4963 O O . LEU A 1 649 ? -5.746 4.866 25.136 1.00 74.75 649 LEU A O 1
ATOM 4967 N N . ILE A 1 650 ? -7.473 3.759 24.248 1.00 82.50 650 ILE A N 1
ATOM 4968 C CA . ILE A 1 650 ? -6.956 2.424 24.552 1.00 82.50 650 ILE A CA 1
ATOM 4969 C C . ILE A 1 650 ? -6.991 1.615 23.266 1.00 82.50 650 ILE A C 1
ATOM 4971 O O . ILE A 1 650 ? -8.064 1.292 22.759 1.00 82.50 650 ILE A O 1
ATOM 4975 N N . TRP A 1 651 ? -5.819 1.272 22.735 1.00 88.56 651 TRP A N 1
ATOM 4976 C CA . TRP A 1 651 ? -5.757 0.450 21.536 1.00 88.56 651 TRP A CA 1
ATOM 4977 C C . TRP A 1 651 ? -6.267 -0.956 21.801 1.00 88.56 651 TRP A C 1
ATOM 4979 O O . TRP A 1 651 ? -5.927 -1.607 22.793 1.00 88.56 651 TRP A O 1
ATOM 4989 N N . SER A 1 652 ? -7.021 -1.460 20.841 1.00 89.25 652 SER A N 1
ATOM 4990 C CA . SER A 1 652 ? -7.565 -2.800 20.889 1.00 89.25 652 SER A CA 1
ATOM 4991 C C . SER A 1 652 ? -7.824 -3.347 19.493 1.00 89.25 652 SER A C 1
ATOM 4993 O O . SER A 1 652 ? -7.632 -2.668 18.485 1.00 89.25 652 SER A O 1
ATOM 4995 N N . SER A 1 653 ? -8.227 -4.605 19.417 1.00 90.75 653 SER A N 1
ATOM 4996 C CA . SER A 1 653 ? -8.759 -5.203 18.205 1.00 90.75 653 SER A CA 1
ATOM 4997 C C . SER A 1 653 ? -9.965 -6.043 18.560 1.00 90.75 653 SER A C 1
ATOM 4999 O O . SER A 1 653 ? -9.915 -6.876 19.470 1.00 90.75 653 SER A O 1
ATOM 5001 N N . PHE A 1 654 ? -11.056 -5.793 17.855 1.00 89.81 654 PHE A N 1
ATOM 5002 C CA . PHE A 1 654 ? -12.317 -6.487 18.041 1.00 89.81 654 PHE A CA 1
ATOM 5003 C C . PHE A 1 654 ? -13.089 -6.518 16.726 1.00 89.81 654 PHE A C 1
ATOM 5005 O O . PHE A 1 654 ? -12.763 -5.832 15.760 1.00 89.81 654 PHE A O 1
ATOM 5012 N N . ASP A 1 655 ? -14.106 -7.362 16.688 1.00 84.31 655 ASP A N 1
ATOM 5013 C CA . ASP A 1 655 ? -14.991 -7.520 15.548 1.00 84.31 655 ASP A CA 1
ATOM 5014 C C . ASP A 1 655 ? -16.452 -7.560 16.025 1.00 84.31 655 ASP A C 1
ATOM 5016 O O . ASP A 1 655 ? -16.772 -7.236 17.176 1.00 84.31 655 ASP A O 1
ATOM 5020 N N . GLY A 1 656 ? -17.352 -7.940 15.119 1.00 78.31 656 GLY A N 1
ATOM 5021 C CA . GLY A 1 656 ? -18.777 -8.091 15.410 1.00 78.31 656 GLY A CA 1
ATOM 5022 C C . GLY A 1 656 ? -19.155 -9.363 16.152 1.00 78.31 656 GLY A C 1
ATOM 5023 O O . GLY A 1 656 ? -20.345 -9.638 16.301 1.00 78.31 656 GLY A O 1
ATOM 5024 N N . THR A 1 657 ? -18.185 -10.170 16.581 1.00 81.06 657 THR A N 1
ATOM 5025 C CA . THR A 1 657 ? -18.460 -11.375 17.360 1.00 81.06 657 THR A CA 1
ATOM 5026 C C . THR A 1 657 ? -18.592 -11.049 18.848 1.00 81.06 657 THR A C 1
ATOM 5028 O O . THR A 1 657 ? -18.269 -9.960 19.316 1.00 81.06 657 THR A O 1
ATOM 5031 N N . THR A 1 658 ? -19.059 -12.022 19.628 1.00 72.25 658 THR A N 1
ATOM 5032 C CA . THR A 1 658 ? -19.115 -11.928 21.096 1.00 72.25 658 THR A CA 1
ATOM 5033 C C . THR A 1 658 ? -17.768 -12.220 21.762 1.00 72.25 658 THR A C 1
ATOM 5035 O O . THR A 1 658 ? -17.720 -12.441 22.971 1.00 72.25 658 THR A O 1
ATOM 5038 N N . ASN A 1 659 ? -16.684 -12.318 20.988 1.00 79.50 659 ASN A N 1
ATOM 5039 C CA . ASN A 1 659 ? -15.360 -12.565 21.537 1.00 79.50 659 ASN A CA 1
ATOM 5040 C C . ASN A 1 659 ? -14.877 -11.335 22.311 1.00 79.50 659 ASN A C 1
ATOM 5042 O O . ASN A 1 659 ? -15.141 -10.193 21.936 1.00 79.50 659 ASN A O 1
ATOM 5046 N N . ALA A 1 660 ? -14.144 -11.577 23.397 1.00 79.88 660 ALA A N 1
ATOM 5047 C CA . ALA A 1 660 ? -13.567 -10.497 24.180 1.00 79.88 660 ALA A CA 1
ATOM 5048 C C . ALA A 1 660 ? -12.555 -9.698 23.330 1.00 79.88 660 ALA A C 1
ATOM 5050 O O . ALA A 1 660 ? -11.695 -10.318 22.694 1.00 79.88 660 ALA A O 1
ATOM 5051 N N . PRO A 1 661 ? -12.602 -8.351 23.358 1.00 86.50 661 PRO A N 1
ATOM 5052 C CA . PRO A 1 661 ? -11.616 -7.517 22.682 1.00 86.50 661 PRO A CA 1
ATOM 5053 C C . PRO A 1 661 ? -10.182 -7.856 23.102 1.00 86.50 661 PRO A C 1
ATOM 5055 O O . PRO A 1 661 ? -9.902 -8.113 24.280 1.00 86.50 661 PRO A O 1
ATOM 5058 N N . VAL A 1 662 ? -9.259 -7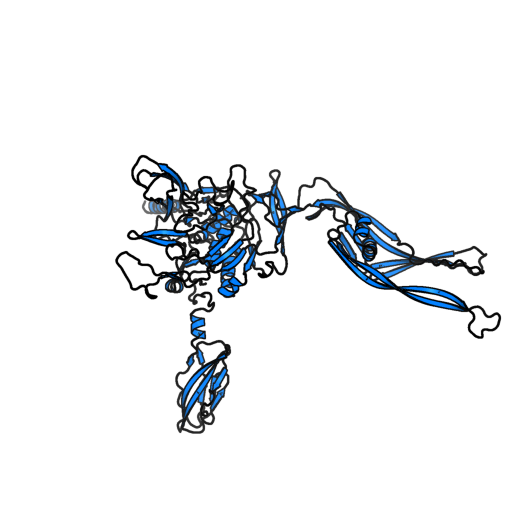.822 22.144 1.00 87.06 662 VAL A N 1
ATOM 5059 C CA . VAL A 1 662 ? -7.820 -7.882 22.417 1.00 87.06 662 VAL A CA 1
ATOM 5060 C C . VAL A 1 662 ? -7.356 -6.474 22.752 1.00 87.06 662 VAL A C 1
ATOM 5062 O O . VAL A 1 662 ? -7.550 -5.581 21.943 1.00 87.06 662 VAL A O 1
ATOM 5065 N N . VAL A 1 663 ? -6.754 -6.256 23.920 1.00 87.69 663 VAL A N 1
ATOM 5066 C CA . VAL A 1 663 ? -6.332 -4.922 24.382 1.00 87.69 663 VAL A CA 1
ATOM 5067 C C . VAL A 1 663 ? -4.807 -4.842 24.414 1.00 87.69 663 VAL A C 1
ATOM 5069 O O . VAL A 1 663 ? -4.153 -5.766 24.898 1.00 87.69 663 VAL A O 1
ATOM 5072 N N . TYR A 1 664 ? -4.225 -3.749 23.921 1.00 86.38 664 TYR A N 1
ATOM 5073 C CA . TYR A 1 664 ? -2.771 -3.549 23.861 1.00 86.38 664 TYR A CA 1
ATOM 5074 C C . TYR A 1 664 ? -2.277 -2.621 24.987 1.00 86.38 664 TYR A C 1
ATOM 5076 O O . TYR A 1 664 ? -3.027 -1.745 25.420 1.00 86.38 664 TYR A O 1
ATOM 5084 N N . PRO A 1 665 ? -1.040 -2.799 25.496 1.00 77.00 665 PRO A N 1
ATOM 5085 C CA . PRO A 1 665 ? -0.028 -3.769 25.063 1.00 77.00 665 PRO A CA 1
ATOM 5086 C C . PRO A 1 665 ? -0.214 -5.186 25.618 1.00 77.00 665 PRO A C 1
ATOM 5088 O O . PRO A 1 665 ? 0.458 -6.118 25.190 1.00 77.00 665 PRO A O 1
ATOM 5091 N N . ASN A 1 666 ? -1.138 -5.375 26.565 1.00 65.19 666 ASN A N 1
ATOM 5092 C CA . ASN A 1 666 ? -1.242 -6.628 27.312 1.00 65.19 666 ASN A CA 1
ATOM 5093 C C . ASN A 1 666 ? -1.689 -7.839 26.485 1.00 65.19 666 ASN A C 1
ATOM 5095 O O . ASN A 1 666 ? -1.631 -8.941 27.028 1.00 65.19 666 ASN A O 1
ATOM 5099 N N . GLY A 1 667 ? -2.084 -7.662 25.213 1.00 58.16 667 GLY A N 1
ATOM 5100 C CA . GLY A 1 667 ? -2.130 -8.642 24.112 1.00 58.16 667 GLY A CA 1
ATOM 5101 C C . GLY A 1 667 ? -2.982 -9.893 24.345 1.00 58.16 667 GLY A C 1
ATOM 5102 O O . GLY A 1 667 ? -3.239 -10.668 23.436 1.00 58.16 667 GLY A O 1
ATOM 5103 N N . THR A 1 668 ? -3.448 -10.099 25.558 1.00 57.91 668 THR A N 1
ATOM 5104 C CA . THR A 1 668 ? -4.283 -11.171 26.046 1.00 57.91 668 THR A CA 1
ATOM 5105 C C . THR A 1 668 ? -5.608 -10.496 26.347 1.00 57.91 668 THR A C 1
ATOM 5107 O O . THR A 1 668 ? -5.645 -9.419 26.943 1.00 57.91 668 THR A O 1
ATOM 5110 N N . SER A 1 669 ? -6.708 -11.057 25.844 1.00 57.84 669 SER A N 1
ATOM 5111 C CA . SER A 1 669 ? -8.035 -10.539 26.176 1.00 57.84 669 SER A CA 1
ATOM 5112 C C . SER A 1 669 ? -8.159 -10.412 27.697 1.00 57.84 669 SER A C 1
ATOM 5114 O O . SER A 1 669 ? -7.544 -11.193 28.424 1.00 57.84 669 SER A O 1
ATOM 5116 N N . ILE A 1 670 ? -8.950 -9.458 28.198 1.00 59.81 670 ILE A N 1
ATOM 5117 C CA . ILE A 1 670 ? -9.178 -9.303 29.650 1.00 59.81 670 ILE A CA 1
ATOM 5118 C C . ILE A 1 670 ? -9.559 -10.652 30.278 1.00 59.81 670 ILE A C 1
ATOM 5120 O O . ILE A 1 670 ? -9.040 -11.001 31.326 1.00 59.81 670 ILE A O 1
ATOM 5124 N N . GLN A 1 671 ? -10.327 -11.474 29.560 1.00 54.50 671 GLN A N 1
ATOM 5125 C CA . GLN A 1 671 ? -10.670 -12.840 29.947 1.00 54.50 671 GLN A CA 1
ATOM 5126 C C . GLN A 1 671 ? -9.473 -13.808 29.973 1.00 54.50 671 GLN A C 1
ATOM 5128 O O . GLN A 1 671 ? -9.422 -14.689 30.820 1.00 54.50 671 GLN A O 1
ATOM 5133 N N . ASN A 1 672 ? -8.498 -13.684 29.069 1.00 55.22 672 ASN A N 1
ATOM 5134 C CA . ASN A 1 672 ? -7.259 -14.464 29.116 1.00 55.22 672 ASN A CA 1
ATOM 5135 C C . ASN A 1 672 ? -6.333 -13.994 30.237 1.00 55.22 672 ASN A C 1
ATOM 5137 O O . ASN A 1 672 ? -5.677 -14.833 30.841 1.00 55.22 672 ASN A O 1
ATOM 5141 N N . LEU A 1 673 ? -6.303 -12.697 30.544 1.00 55.28 673 LEU A N 1
ATOM 5142 C CA . LEU A 1 673 ? -5.576 -12.170 31.695 1.00 55.28 673 LEU A CA 1
ATOM 5143 C C . LEU A 1 673 ? -6.251 -12.619 33.004 1.00 55.28 673 LEU A C 1
ATOM 5145 O O . LEU A 1 673 ? -5.580 -13.134 33.890 1.00 55.28 673 LEU A O 1
ATOM 5149 N N . GLU A 1 674 ? -7.581 -12.544 33.091 1.00 56.62 674 GLU A N 1
ATOM 5150 C CA . GLU A 1 674 ? -8.387 -13.084 34.192 1.00 56.62 674 GLU A CA 1
ATOM 5151 C C . GLU A 1 674 ? -8.204 -14.595 34.324 1.00 56.62 674 GLU A C 1
ATOM 5153 O O . GLU A 1 674 ? -7.948 -15.065 35.421 1.00 56.62 674 GLU A O 1
ATOM 5158 N N . ASN A 1 675 ? -8.225 -15.361 33.232 1.00 53.41 675 ASN A N 1
ATOM 5159 C CA . ASN A 1 675 ? -7.947 -16.799 33.250 1.00 53.41 675 ASN A CA 1
ATOM 5160 C C . ASN A 1 675 ? -6.492 -17.094 33.640 1.00 53.41 675 ASN A C 1
ATOM 5162 O O . ASN A 1 675 ? -6.224 -18.100 34.282 1.00 53.41 675 ASN A O 1
ATOM 5166 N N . GLN A 1 676 ? -5.532 -16.243 33.284 1.00 53.81 676 GLN A N 1
ATOM 5167 C CA . GLN A 1 676 ? -4.133 -16.380 33.693 1.00 53.81 676 GLN A CA 1
ATOM 5168 C C . GLN A 1 676 ? -3.904 -15.991 35.164 1.00 53.81 676 GLN A C 1
ATOM 5170 O O . GLN A 1 676 ? -2.971 -16.495 35.792 1.00 53.81 676 GLN A O 1
ATOM 5175 N N . VAL A 1 677 ? -4.736 -15.117 35.725 1.00 58.38 677 VAL A N 1
ATOM 5176 C CA . VAL A 1 677 ? -4.666 -14.681 37.128 1.00 58.38 677 VAL A CA 1
ATOM 5177 C C . VAL A 1 677 ? -5.541 -15.559 38.038 1.00 58.38 677 VAL A C 1
ATOM 5179 O O . VAL A 1 677 ? -5.219 -15.738 39.211 1.00 58.38 677 VAL A O 1
ATOM 5182 N N . LEU A 1 678 ? -6.605 -16.165 37.507 1.00 70.19 678 LEU A N 1
ATOM 5183 C CA . LEU A 1 678 ? -7.587 -16.967 38.231 1.00 70.19 678 LEU A CA 1
ATOM 5184 C C . LEU A 1 678 ? -7.516 -18.433 37.787 1.00 70.19 678 LEU A C 1
ATOM 5186 O O . LEU A 1 678 ? -8.042 -18.810 36.747 1.00 70.19 678 LEU A O 1
ATOM 5190 N N . ILE A 1 679 ? -6.901 -19.280 38.611 1.00 83.75 679 ILE A N 1
ATOM 5191 C CA . ILE A 1 679 ? -6.921 -20.740 38.454 1.00 83.75 679 ILE A CA 1
ATOM 5192 C C . ILE A 1 679 ? -7.882 -21.311 39.501 1.00 83.75 679 ILE A C 1
ATOM 5194 O O . ILE A 1 679 ? -7.657 -21.170 40.705 1.00 83.75 679 ILE A O 1
ATOM 5198 N N . LEU A 1 680 ? -8.956 -21.963 39.052 1.00 88.12 680 LEU A N 1
ATOM 5199 C CA . LEU A 1 680 ? -10.021 -22.485 39.911 1.00 88.12 680 LEU A CA 1
ATOM 5200 C C . LEU A 1 680 ? -10.142 -24.005 39.753 1.00 88.12 680 LEU A C 1
ATOM 5202 O O . LEU A 1 680 ? -10.321 -24.512 38.647 1.00 88.12 680 LEU A O 1
ATOM 5206 N N . ILE A 1 681 ? -10.037 -24.729 40.871 1.00 91.38 681 ILE A N 1
ATOM 5207 C CA . ILE A 1 681 ? -10.109 -26.197 40.929 1.00 91.38 681 ILE A CA 1
ATOM 5208 C C . ILE A 1 681 ? -11.527 -26.621 41.341 1.00 91.38 681 ILE A C 1
ATOM 5210 O O . ILE A 1 681 ? -12.060 -26.141 42.343 1.00 91.38 681 ILE A O 1
ATOM 5214 N N . SER A 1 682 ? -12.120 -27.548 40.585 1.00 91.88 682 SER A N 1
ATOM 5215 C CA . SER A 1 682 ? -13.438 -28.150 40.827 1.00 91.88 682 SER A CA 1
ATOM 5216 C C . SER A 1 682 ? -13.320 -29.680 40.958 1.00 91.88 682 SER A C 1
ATOM 5218 O O . SER A 1 682 ? -12.470 -30.264 40.280 1.00 91.88 682 SER A O 1
ATOM 5220 N N . PRO A 1 683 ? -14.139 -30.354 41.795 1.00 92.12 683 PRO A N 1
ATOM 5221 C CA . PRO A 1 683 ? -15.220 -29.808 42.631 1.00 92.12 683 PRO A CA 1
ATOM 5222 C C . PRO A 1 683 ? -14.700 -29.045 43.857 1.00 92.12 683 PRO A C 1
ATOM 5224 O O . PRO A 1 683 ? -13.545 -29.187 44.234 1.00 92.12 683 PRO A O 1
ATOM 5227 N N . LEU A 1 684 ? -15.542 -28.232 44.506 1.00 88.56 684 LEU A N 1
ATOM 5228 C CA . LEU A 1 684 ? -15.145 -27.466 45.704 1.00 88.56 684 LEU A CA 1
ATOM 5229 C C . LEU A 1 684 ? -15.045 -28.322 46.973 1.00 88.56 684 LEU A C 1
ATOM 5231 O O . LEU A 1 684 ? -14.348 -27.924 47.908 1.00 88.56 684 LEU A O 1
ATOM 5235 N N . THR A 1 685 ? -15.727 -29.467 46.989 1.00 90.56 685 THR A N 1
ATOM 5236 C CA . THR A 1 685 ? -15.765 -30.461 48.067 1.00 90.56 685 THR A CA 1
ATOM 5237 C C . THR A 1 685 ? -15.691 -31.868 47.474 1.00 90.56 685 THR A C 1
ATOM 5239 O O . THR A 1 685 ? -16.007 -32.072 46.302 1.00 90.56 685 THR A O 1
ATOM 5242 N N . LEU A 1 686 ? -15.258 -32.839 48.279 1.00 92.88 686 LEU A N 1
ATOM 5243 C CA . LEU A 1 686 ? -15.181 -34.245 47.886 1.00 92.88 686 LEU A CA 1
ATOM 5244 C C . LEU A 1 686 ? -16.343 -35.034 48.487 1.00 92.88 686 LEU A C 1
ATOM 5246 O O . LEU A 1 686 ? -16.776 -34.766 49.608 1.00 92.88 686 LEU A O 1
ATOM 5250 N N . SER A 1 687 ? -16.860 -36.003 47.733 1.00 92.56 687 SER A N 1
ATOM 5251 C CA . SER A 1 687 ? -17.898 -36.913 48.220 1.00 92.56 687 SER A CA 1
ATOM 5252 C C . SER A 1 687 ? -17.359 -37.859 49.293 1.00 92.56 687 SER A C 1
ATOM 5254 O O . SER A 1 687 ? -16.185 -38.223 49.287 1.00 92.56 687 SER A O 1
ATOM 5256 N N . THR A 1 688 ? -18.229 -38.317 50.189 1.00 92.75 688 THR A N 1
ATOM 5257 C CA . THR A 1 688 ? -17.888 -39.358 51.166 1.00 92.75 688 THR A CA 1
ATOM 5258 C C . THR A 1 688 ? -17.629 -40.696 50.465 1.00 92.75 688 THR A C 1
ATOM 5260 O O . THR A 1 688 ? -18.443 -41.142 49.658 1.00 92.75 688 THR A O 1
ATOM 5263 N N . GLY A 1 689 ? -16.514 -41.354 50.786 1.00 92.06 689 GLY A N 1
ATOM 5264 C CA . GLY A 1 689 ? -16.208 -42.720 50.354 1.00 92.06 689 GLY A CA 1
ATOM 5265 C C . GLY A 1 689 ? -16.611 -43.770 51.394 1.00 92.06 689 GLY A C 1
ATOM 5266 O O . GLY A 1 689 ? -16.889 -43.444 52.548 1.00 92.06 689 GLY A O 1
ATOM 5267 N N . ARG A 1 690 ? -16.614 -45.050 51.007 1.00 93.44 690 ARG A N 1
ATOM 5268 C CA . ARG A 1 690 ? -16.837 -46.186 51.920 1.00 93.44 690 ARG A CA 1
ATOM 5269 C C . ARG A 1 690 ? -15.714 -47.202 51.812 1.00 93.44 690 ARG A C 1
ATOM 5271 O O . ARG A 1 690 ? -15.208 -47.442 50.716 1.00 93.44 690 ARG A O 1
ATOM 5278 N N . VAL A 1 691 ? -15.354 -47.815 52.938 1.00 94.62 691 VAL A N 1
ATOM 5279 C CA . VAL A 1 691 ? -14.364 -48.901 52.968 1.00 94.62 691 VAL A CA 1
ATOM 5280 C C . VAL A 1 691 ? -14.781 -50.018 52.003 1.00 94.62 691 VAL A C 1
ATOM 5282 O O . VAL A 1 691 ? -15.945 -50.413 51.977 1.00 94.62 691 VAL A O 1
ATOM 5285 N N . ALA A 1 692 ? -13.822 -50.520 51.220 1.00 92.94 692 ALA A N 1
ATOM 5286 C CA . ALA A 1 692 ? -13.997 -51.576 50.215 1.00 92.94 692 ALA A CA 1
ATOM 5287 C C . ALA A 1 692 ? -14.915 -51.234 49.016 1.00 92.94 692 ALA A C 1
ATOM 5289 O O . ALA A 1 692 ? -15.247 -52.122 48.233 1.00 92.94 692 ALA A O 1
ATOM 5290 N N . VAL A 1 693 ? -15.282 -49.960 48.823 1.00 93.94 693 VAL A N 1
ATOM 5291 C CA . VAL A 1 693 ? -16.042 -49.484 47.653 1.00 93.94 693 VAL A CA 1
ATOM 5292 C C . VAL A 1 693 ? -15.146 -48.630 46.759 1.00 93.94 693 VAL A C 1
ATOM 5294 O O . VAL A 1 693 ? -14.406 -47.781 47.250 1.00 93.94 693 VAL A O 1
ATOM 5297 N N . ALA A 1 694 ? -15.210 -48.830 45.441 1.00 95.25 694 ALA A N 1
ATOM 5298 C CA . ALA A 1 694 ? -14.438 -48.026 44.500 1.00 95.25 694 ALA A CA 1
ATOM 5299 C C . ALA A 1 694 ? -14.797 -46.534 44.622 1.00 95.25 694 ALA A C 1
ATOM 5301 O O . ALA A 1 694 ? -15.966 -46.152 44.570 1.00 95.25 694 ALA A O 1
ATOM 5302 N N . TYR A 1 695 ? -13.774 -45.697 44.758 1.00 95.62 695 TYR A N 1
ATOM 5303 C CA . TYR A 1 695 ? -13.868 -44.246 44.801 1.00 95.62 695 TYR A CA 1
ATOM 5304 C C . TYR A 1 695 ? -13.212 -43.671 43.547 1.00 95.62 695 TYR A C 1
ATOM 5306 O O . TYR A 1 695 ? -12.101 -44.066 43.188 1.00 95.62 695 TYR A O 1
ATOM 5314 N N . SER A 1 696 ? -13.890 -42.737 42.884 1.00 95.94 696 SER A N 1
ATOM 5315 C CA . SER A 1 696 ? -13.380 -42.069 41.689 1.00 95.94 696 SER A CA 1
ATOM 5316 C C . SER A 1 696 ? -13.822 -40.617 41.681 1.00 95.94 696 SER A C 1
ATOM 5318 O O . SER A 1 696 ? -15.014 -40.332 41.606 1.00 95.94 696 SER A O 1
ATOM 5320 N N . GLN A 1 697 ? -12.852 -39.711 41.709 1.00 96.19 697 GLN A N 1
ATOM 5321 C CA . GLN A 1 697 ? -13.060 -38.284 41.531 1.00 96.19 697 GLN A CA 1
ATOM 5322 C C . GLN A 1 697 ? -12.084 -37.750 40.486 1.00 96.19 697 GLN A C 1
ATOM 5324 O O . GLN A 1 697 ? -10.880 -37.963 40.591 1.00 96.19 697 GLN A O 1
ATOM 5329 N N . THR A 1 698 ? -12.598 -36.990 39.526 1.00 95.94 698 THR A N 1
ATOM 5330 C CA . THR A 1 698 ? -11.780 -36.211 38.592 1.00 95.94 698 THR A CA 1
ATOM 5331 C C . THR A 1 698 ? -11.794 -34.750 39.013 1.00 95.94 698 THR A C 1
ATOM 5333 O O . THR A 1 698 ? -12.862 -34.196 39.281 1.00 95.94 698 THR A O 1
ATOM 5336 N N . PHE A 1 699 ? -10.616 -34.141 39.084 1.00 94.94 699 PHE A N 1
ATOM 5337 C CA . PHE A 1 699 ? -10.465 -32.704 39.244 1.00 94.94 699 PHE A CA 1
ATOM 5338 C C . PHE A 1 699 ? -10.441 -32.033 37.876 1.00 94.94 699 PHE A C 1
ATOM 5340 O O . PHE A 1 699 ? -9.776 -32.492 36.948 1.00 94.94 699 PHE A O 1
ATOM 5347 N N . THR A 1 700 ? -11.160 -30.926 37.758 1.00 92.38 700 THR A N 1
ATOM 5348 C CA . THR A 1 700 ? -11.165 -30.086 36.559 1.00 92.38 700 THR A CA 1
ATOM 5349 C C . THR A 1 700 ? -10.705 -28.688 36.923 1.00 92.38 700 THR A C 1
ATOM 5351 O O . THR A 1 700 ? -10.995 -28.202 38.018 1.00 92.38 700 THR A O 1
ATOM 5354 N N . VAL A 1 701 ? -10.022 -28.027 35.996 1.00 89.75 701 VAL A N 1
ATOM 5355 C CA . VAL A 1 701 ? -9.550 -26.652 36.157 1.00 89.75 701 VAL A CA 1
ATOM 5356 C C . VAL A 1 701 ? -10.306 -25.713 35.225 1.00 89.75 701 VAL A C 1
ATOM 5358 O O . VAL A 1 701 ? -10.632 -26.071 34.096 1.00 89.75 701 VAL A O 1
ATOM 5361 N N . THR A 1 702 ? -10.583 -24.505 35.706 1.00 84.88 702 THR A N 1
ATOM 5362 C CA . THR A 1 702 ? -10.923 -23.343 34.877 1.00 84.88 702 THR A CA 1
ATOM 5363 C C . THR A 1 702 ? -9.834 -22.285 35.068 1.00 84.88 702 THR A C 1
ATOM 5365 O O . THR A 1 702 ? -9.436 -22.030 36.205 1.00 84.88 702 THR A O 1
ATOM 5368 N N . GLY A 1 703 ? -9.332 -21.714 33.970 1.00 81.00 703 GLY A N 1
ATOM 5369 C CA . GLY A 1 703 ? -8.178 -20.805 33.968 1.00 81.00 703 GLY A CA 1
ATOM 5370 C C . GLY A 1 703 ? -6.814 -21.507 33.867 1.00 81.00 703 GLY A C 1
ATOM 5371 O O . GLY A 1 703 ? -6.731 -22.709 33.620 1.00 81.00 703 GLY A O 1
ATOM 5372 N N . GLY A 1 704 ? -5.724 -20.758 34.027 1.00 78.31 704 GLY A N 1
ATOM 5373 C CA . GLY A 1 704 ? -4.337 -21.191 33.815 1.00 78.31 704 GLY A CA 1
ATOM 5374 C C . GLY A 1 704 ? -3.990 -21.482 32.350 1.00 78.31 704 GLY A C 1
ATOM 5375 O O . GLY A 1 704 ? -4.813 -21.321 31.451 1.00 78.31 704 GLY A O 1
ATOM 5376 N N . SER A 1 705 ? -2.756 -21.920 32.097 1.00 82.19 705 SER A N 1
ATOM 5377 C CA . SER A 1 705 ? -2.292 -22.374 30.777 1.00 82.19 705 SER A CA 1
ATOM 5378 C C . SER A 1 705 ? -2.115 -23.894 30.729 1.00 82.19 705 SER A C 1
ATOM 5380 O O . SER A 1 705 ? -1.484 -24.486 31.594 1.00 82.19 705 SER A O 1
ATOM 5382 N N . SER A 1 706 ? -2.635 -24.549 29.690 1.00 82.12 706 SER A N 1
ATOM 5383 C CA . SER A 1 706 ? -2.345 -25.967 29.419 1.00 82.12 706 SER A CA 1
ATOM 5384 C C . SER A 1 706 ? -0.864 -26.154 29.029 1.00 82.12 706 SER A C 1
ATOM 5386 O O . SER A 1 706 ? -0.319 -25.272 28.358 1.00 82.12 706 SER A O 1
ATOM 5388 N N . PRO A 1 707 ? -0.205 -27.284 29.361 1.00 91.00 707 PRO A N 1
ATOM 5389 C CA . PRO A 1 707 ? -0.728 -28.474 30.048 1.00 91.00 707 PRO A CA 1
ATOM 5390 C C . PRO A 1 707 ? -0.845 -28.314 31.569 1.00 91.00 707 PRO A C 1
ATOM 5392 O O . PRO A 1 707 ? -0.103 -27.558 32.185 1.00 91.00 707 PRO A O 1
ATOM 5395 N N . TYR A 1 708 ? -1.755 -29.084 32.171 1.00 93.69 708 TYR A N 1
ATOM 5396 C CA . TYR A 1 708 ? -1.970 -29.120 33.617 1.00 93.69 708 TYR A CA 1
ATOM 5397 C C . TYR A 1 708 ? -1.418 -30.406 34.229 1.00 93.69 708 TYR A C 1
ATOM 5399 O O . TYR A 1 708 ? -1.700 -31.500 33.738 1.00 93.69 708 TYR A O 1
ATOM 5407 N N . THR A 1 709 ? -0.686 -30.281 35.332 1.00 95.81 709 THR A N 1
ATOM 5408 C CA . THR A 1 709 ? -0.169 -31.416 36.105 1.00 95.81 709 THR A CA 1
ATOM 5409 C C . THR A 1 709 ? -0.648 -31.349 37.546 1.00 95.81 709 THR A C 1
ATOM 5411 O O . THR A 1 709 ? -0.559 -30.300 38.184 1.00 95.81 709 THR A O 1
ATOM 5414 N N . TRP A 1 710 ? -1.127 -32.477 38.064 1.00 96.56 710 TRP A N 1
ATOM 5415 C CA . TRP A 1 710 ? -1.706 -32.583 39.403 1.00 96.56 710 TRP A CA 1
ATOM 5416 C C . TRP A 1 710 ? -0.789 -33.356 40.352 1.00 96.56 710 TRP A C 1
ATOM 5418 O O . TRP A 1 710 ? -0.211 -34.379 39.986 1.00 96.56 710 TRP A O 1
ATOM 5428 N N . SER A 1 711 ? -0.679 -32.894 41.593 1.00 95.94 711 SER A N 1
ATOM 5429 C CA . SER A 1 711 ? 0.051 -33.579 42.660 1.00 95.94 711 SER A CA 1
ATOM 5430 C C . SER A 1 711 ? -0.583 -33.298 44.021 1.00 95.94 711 SER A C 1
ATOM 5432 O O . SER A 1 711 ? -1.528 -32.524 44.141 1.00 95.94 711 SER A O 1
ATOM 5434 N N . LEU A 1 712 ? -0.058 -33.912 45.080 1.00 95.31 712 LEU A N 1
ATOM 5435 C CA . LEU A 1 712 ? -0.268 -33.391 46.431 1.00 95.31 712 LEU A CA 1
ATOM 5436 C C . LEU A 1 712 ? 0.716 -32.243 46.680 1.00 95.31 712 LEU A C 1
ATOM 5438 O O . LEU A 1 712 ? 1.834 -32.262 46.150 1.00 95.31 712 LEU A O 1
ATOM 5442 N N . ALA A 1 713 ? 0.317 -31.247 47.468 1.00 93.38 713 ALA A N 1
ATOM 5443 C CA . ALA A 1 713 ? 1.230 -30.188 47.881 1.00 93.38 713 ALA A CA 1
ATOM 5444 C C . ALA A 1 713 ? 2.302 -30.751 48.846 1.00 93.38 713 ALA A C 1
ATOM 5446 O O . ALA A 1 713 ? 1.998 -31.662 49.625 1.00 93.38 713 ALA A O 1
ATOM 5447 N N . PRO A 1 714 ? 3.545 -30.233 48.845 1.00 89.94 714 PRO A N 1
ATOM 5448 C CA . PRO A 1 714 ? 4.588 -30.656 49.778 1.00 89.94 714 PRO A CA 1
ATOM 5449 C C . PRO A 1 714 ? 4.116 -30.579 51.235 1.00 89.94 714 PRO A C 1
ATOM 5451 O O . PRO A 1 714 ? 3.542 -29.577 51.649 1.00 89.94 714 PRO A O 1
ATOM 5454 N N . GLY A 1 715 ? 4.355 -31.637 52.013 1.00 86.19 715 GLY A N 1
ATOM 5455 C CA . GLY A 1 715 ? 3.930 -31.710 53.418 1.00 86.19 715 GLY A CA 1
ATOM 5456 C C . GLY A 1 715 ? 2.451 -32.061 53.638 1.00 86.19 715 GLY A C 1
ATOM 5457 O O . GLY A 1 715 ? 2.010 -32.089 54.783 1.00 86.19 715 GLY A O 1
ATOM 5458 N N . THR A 1 716 ? 1.695 -32.361 52.576 1.00 89.56 716 THR A N 1
ATOM 5459 C CA . THR A 1 716 ? 0.309 -32.852 52.673 1.00 89.56 716 THR A CA 1
ATOM 5460 C C . THR A 1 716 ? 0.234 -34.196 53.412 1.00 89.56 716 THR A C 1
ATOM 5462 O O . THR A 1 716 ? 1.053 -35.078 53.132 1.00 89.56 716 THR A O 1
ATOM 5465 N N . PRO A 1 717 ? -0.749 -34.394 54.317 1.00 88.88 717 PRO A N 1
ATOM 5466 C CA . PRO A 1 717 ? -1.020 -35.696 54.923 1.00 88.88 717 PRO A CA 1
ATOM 5467 C C . PRO A 1 717 ? -1.294 -36.789 53.882 1.00 88.88 717 PRO A C 1
ATOM 5469 O O . PRO A 1 717 ? -1.752 -36.520 52.772 1.00 88.88 717 PRO A O 1
ATOM 5472 N N . ALA A 1 718 ? -1.017 -38.046 54.233 1.00 86.81 718 ALA A N 1
ATOM 5473 C CA . ALA A 1 718 ? -1.225 -39.162 53.315 1.00 86.81 718 ALA A CA 1
ATOM 5474 C C . ALA A 1 718 ? -2.699 -39.277 52.878 1.00 86.81 718 ALA A C 1
ATOM 5476 O O . ALA A 1 718 ? -3.615 -39.098 53.682 1.00 86.81 718 ALA A O 1
ATOM 5477 N N . LEU A 1 719 ? -2.913 -39.630 51.605 1.00 93.00 719 LEU A N 1
ATOM 5478 C CA . LEU A 1 719 ? -4.234 -39.995 51.086 1.00 93.00 719 LEU A CA 1
ATOM 5479 C C . LEU A 1 719 ? -4.840 -41.159 51.893 1.00 93.00 719 LEU A C 1
ATOM 5481 O O . LEU A 1 719 ? -4.084 -41.971 52.442 1.00 93.00 719 LEU A O 1
ATOM 5485 N N . PRO A 1 720 ? -6.183 -41.301 51.917 1.00 94.88 720 PRO A N 1
ATOM 5486 C CA . PRO A 1 720 ? -6.821 -42.488 52.469 1.00 94.88 720 PRO A CA 1
ATOM 5487 C C . PRO A 1 720 ? -6.172 -43.762 51.899 1.00 94.88 720 PRO A C 1
ATOM 5489 O O . PRO A 1 720 ? -6.030 -43.864 50.673 1.00 94.88 720 PRO A O 1
ATOM 5492 N N . PRO A 1 721 ? -5.763 -44.730 52.743 1.00 94.88 721 PRO A N 1
ATOM 5493 C CA . PRO A 1 721 ? -5.090 -45.936 52.277 1.00 94.88 721 PRO A CA 1
ATOM 5494 C C . PRO A 1 721 ? -5.897 -46.637 51.182 1.00 94.88 721 PRO A C 1
ATOM 5496 O O . PRO A 1 721 ? -7.068 -46.944 51.386 1.00 94.88 721 PRO A O 1
ATOM 5499 N N . GLY A 1 722 ? -5.275 -46.873 50.024 1.00 93.12 722 GLY A N 1
ATOM 5500 C CA . GLY A 1 722 ? -5.923 -47.472 48.852 1.00 93.12 722 GLY A CA 1
ATOM 5501 C C . GLY A 1 722 ? -6.413 -46.480 47.788 1.00 93.12 722 GLY A C 1
ATOM 5502 O O . GLY A 1 722 ? -6.894 -46.933 46.751 1.00 93.12 722 GLY A O 1
ATOM 5503 N N . LEU A 1 723 ? -6.262 -45.164 47.997 1.00 95.56 723 LEU A N 1
ATOM 5504 C CA . LEU A 1 723 ? -6.474 -44.130 46.974 1.00 95.56 723 LEU A CA 1
ATOM 5505 C C . LEU A 1 723 ? -5.150 -43.584 46.417 1.00 95.56 723 LEU A C 1
ATOM 5507 O O . LEU A 1 723 ? -4.152 -43.486 47.129 1.00 95.56 723 LEU A O 1
ATOM 5511 N N . ASN A 1 724 ? -5.156 -43.182 45.145 1.00 95.62 724 ASN A N 1
ATOM 5512 C CA . ASN A 1 724 ? -4.026 -42.552 44.462 1.00 95.62 724 ASN A CA 1
ATOM 5513 C C . ASN A 1 724 ? -4.496 -41.356 43.618 1.00 95.62 724 ASN A C 1
ATOM 5515 O O . ASN A 1 724 ? -5.545 -41.434 42.978 1.00 95.62 724 ASN A O 1
ATOM 5519 N N . LEU A 1 725 ? -3.710 -40.274 43.610 1.00 96.50 725 LEU A N 1
ATOM 5520 C CA . LEU A 1 725 ? -3.887 -39.136 42.708 1.00 96.50 725 LEU A CA 1
ATOM 5521 C C . LEU A 1 725 ? -2.918 -39.250 41.525 1.00 96.50 725 LEU A C 1
ATOM 5523 O O . LEU A 1 725 ? -1.701 -39.212 41.702 1.00 96.50 725 LEU A O 1
ATOM 5527 N N . SER A 1 726 ? -3.470 -39.336 40.320 1.00 96.50 726 SER A N 1
ATOM 5528 C CA . SER A 1 726 ? -2.700 -39.314 39.076 1.00 96.50 726 SER A CA 1
ATOM 5529 C C . SER A 1 726 ? -2.288 -37.895 38.669 1.00 96.50 726 SER A C 1
ATOM 5531 O O . SER A 1 726 ? -2.983 -36.923 38.967 1.00 96.50 726 SER A O 1
ATOM 5533 N N . ALA A 1 727 ? -1.215 -37.787 37.878 1.00 92.88 727 ALA A N 1
ATOM 5534 C CA . ALA A 1 727 ? -0.760 -36.516 37.306 1.00 92.88 727 ALA A CA 1
ATOM 5535 C C . ALA A 1 727 ? -1.793 -35.849 36.375 1.00 92.88 727 ALA A C 1
ATOM 5537 O O . ALA A 1 727 ? -1.700 -34.650 36.130 1.00 92.88 727 ALA A O 1
ATOM 5538 N N . GLY A 1 728 ? -2.780 -36.611 35.887 1.00 92.94 728 GLY A N 1
ATOM 5539 C CA . GLY A 1 728 ? -3.905 -36.119 35.087 1.00 92.94 728 GLY A CA 1
ATOM 5540 C C . GLY A 1 728 ? -5.107 -35.629 35.903 1.00 92.94 728 GLY A C 1
ATOM 5541 O O . GLY A 1 728 ? -6.120 -35.285 35.308 1.00 92.94 728 GLY A O 1
ATOM 5542 N N . GLY A 1 729 ? -5.026 -35.611 37.239 1.00 94.62 729 GLY A N 1
ATOM 5543 C CA . GLY A 1 729 ? -6.084 -35.063 38.096 1.00 94.62 729 GLY A CA 1
ATOM 5544 C C . GLY A 1 729 ? -7.182 -36.052 38.481 1.00 94.62 729 GLY A C 1
ATOM 5545 O O . GLY A 1 729 ? -8.220 -35.641 38.987 1.00 94.62 729 GLY A O 1
ATOM 5546 N N . ASN A 1 730 ? -6.972 -37.355 38.288 1.00 96.06 730 ASN A N 1
ATOM 5547 C CA . ASN A 1 730 ? -7.902 -38.381 38.767 1.00 96.06 730 ASN A CA 1
ATOM 5548 C C . ASN A 1 730 ? -7.445 -38.929 40.121 1.00 96.06 730 ASN A C 1
ATOM 5550 O O . ASN A 1 730 ? -6.348 -39.487 40.211 1.00 96.06 730 ASN A O 1
ATOM 5554 N N . LEU A 1 731 ? -8.294 -38.792 41.140 1.00 96.56 731 LEU A N 1
ATOM 5555 C CA . LEU A 1 731 ? -8.192 -39.437 42.444 1.00 96.56 731 LEU A CA 1
ATOM 5556 C C . LEU A 1 731 ? -9.047 -40.707 42.443 1.00 96.56 731 LEU A C 1
ATOM 5558 O O . LEU A 1 731 ? -10.276 -40.643 42.485 1.00 96.56 731 LEU A O 1
ATOM 5562 N N . THR A 1 732 ? -8.398 -41.865 42.400 1.00 96.94 732 THR A N 1
ATOM 5563 C CA . THR A 1 732 ? -9.077 -43.156 42.221 1.00 96.94 732 THR A CA 1
ATOM 5564 C C . THR A 1 732 ? -8.517 -44.230 43.140 1.00 96.94 732 THR A C 1
ATOM 5566 O O . THR A 1 732 ? -7.335 -44.199 43.483 1.00 96.94 732 THR A O 1
ATOM 5569 N N . GLY A 1 733 ? -9.342 -45.210 43.503 1.00 95.81 733 GLY A N 1
ATOM 5570 C CA . GLY A 1 733 ? -8.901 -46.399 44.230 1.00 95.81 733 GLY A CA 1
ATOM 5571 C C . GLY A 1 733 ? -10.009 -47.050 45.049 1.00 95.81 733 GLY A C 1
ATOM 5572 O O . GLY A 1 733 ? -11.185 -46.775 44.840 1.00 95.81 733 GLY A O 1
ATOM 5573 N N . THR A 1 734 ? -9.641 -47.928 45.981 1.00 96.31 734 THR A N 1
ATOM 5574 C CA . THR A 1 734 ? -10.578 -48.564 46.923 1.00 96.31 734 THR A CA 1
ATOM 5575 C C . THR A 1 734 ? -10.052 -48.343 48.339 1.00 96.31 734 THR A C 1
ATOM 5577 O O . THR A 1 734 ? -9.042 -48.951 48.697 1.00 96.31 734 THR A O 1
ATOM 5580 N N . PRO A 1 735 ? -10.672 -47.460 49.141 1.00 95.50 735 PRO A N 1
ATOM 5581 C CA . PRO A 1 735 ? -10.154 -47.113 50.449 1.00 95.50 735 PRO A CA 1
ATOM 5582 C C . PRO A 1 735 ? -10.328 -48.280 51.430 1.00 95.50 735 PRO A C 1
ATOM 5584 O O . PRO A 1 735 ? -11.349 -48.972 51.419 1.00 95.50 735 PRO A O 1
ATOM 5587 N N . THR A 1 736 ? -9.330 -48.512 52.282 1.00 94.69 736 THR A N 1
ATOM 5588 C CA . THR A 1 736 ? -9.286 -49.676 53.190 1.00 94.69 736 THR A CA 1
ATOM 5589 C C . THR A 1 736 ? -9.482 -49.326 54.662 1.00 94.69 736 THR A C 1
ATOM 5591 O O . THR A 1 736 ? -9.729 -50.219 55.469 1.00 94.69 736 THR A O 1
ATOM 5594 N N . VAL A 1 737 ? -9.404 -48.043 55.022 1.00 93.62 737 VAL A N 1
ATOM 5595 C CA . VAL A 1 737 ? -9.508 -47.566 56.406 1.00 93.62 737 VAL A CA 1
ATOM 5596 C C . VAL A 1 737 ? -10.505 -46.413 56.475 1.00 93.62 737 VAL A C 1
ATOM 5598 O O . VAL A 1 737 ? -10.416 -45.461 55.701 1.00 93.62 737 VAL A O 1
ATOM 5601 N N . ALA A 1 738 ? -11.469 -46.516 57.392 1.00 93.19 738 ALA A N 1
ATOM 5602 C CA . ALA A 1 738 ? -12.409 -45.439 57.679 1.00 93.19 738 ALA A CA 1
ATOM 5603 C C . ALA A 1 738 ? -11.722 -44.313 58.466 1.00 93.19 738 ALA A C 1
ATOM 5605 O O . ALA A 1 738 ? -10.899 -44.566 59.345 1.00 93.19 738 ALA A O 1
ATOM 5606 N N . GLY A 1 739 ? -12.085 -43.070 58.169 1.00 93.38 739 GLY A N 1
ATOM 5607 C CA . GLY A 1 739 ? -11.490 -41.880 58.767 1.00 93.38 739 GLY A CA 1
ATOM 5608 C C . GLY A 1 739 ? -11.754 -40.631 57.934 1.00 93.38 739 GLY A C 1
ATOM 5609 O O . GLY A 1 739 ? -12.210 -40.718 56.795 1.00 93.38 739 GLY A O 1
ATOM 5610 N N . THR A 1 740 ? -11.460 -39.465 58.504 1.00 93.50 740 THR A N 1
ATOM 5611 C CA . THR A 1 740 ? -11.430 -38.200 57.763 1.00 93.50 740 THR A CA 1
ATOM 5612 C C . THR A 1 740 ? -9.980 -37.844 57.472 1.00 93.50 740 THR A C 1
ATOM 5614 O O . THR A 1 740 ? -9.152 -37.845 58.380 1.00 93.50 740 THR A O 1
ATOM 5617 N N . TYR A 1 741 ? -9.684 -37.570 56.205 1.00 93.38 741 TYR A N 1
ATOM 5618 C CA . TYR A 1 741 ? -8.347 -37.278 55.708 1.00 93.38 741 TYR A CA 1
ATOM 5619 C C . TYR A 1 741 ? -8.339 -35.890 55.080 1.00 93.38 741 TYR A C 1
ATOM 5621 O O . TYR A 1 741 ? -9.020 -35.661 54.077 1.00 93.38 741 TYR A O 1
ATOM 5629 N N . ASP A 1 742 ? -7.556 -34.986 55.660 1.00 94.12 742 ASP A N 1
ATOM 5630 C CA . ASP A 1 742 ? -7.330 -33.658 55.103 1.00 94.12 742 ASP A CA 1
ATOM 5631 C C . ASP A 1 742 ? -6.156 -33.714 54.128 1.00 94.12 742 ASP A C 1
ATOM 5633 O O . ASP A 1 742 ? -5.042 -34.093 54.491 1.00 94.12 742 ASP A O 1
ATOM 5637 N N . ILE A 1 743 ? -6.408 -33.348 52.876 1.00 94.81 743 ILE A N 1
ATOM 5638 C CA . ILE A 1 743 ? -5.406 -33.341 51.813 1.00 94.81 743 ILE A CA 1
ATOM 5639 C C . ILE A 1 743 ? -5.354 -31.979 51.141 1.00 94.81 743 ILE A C 1
ATOM 5641 O O . ILE A 1 743 ? -6.353 -31.266 51.073 1.00 94.81 743 ILE A O 1
ATOM 5645 N N . VAL A 1 744 ? -4.197 -31.633 50.585 1.00 95.94 744 VAL A N 1
ATOM 5646 C CA . VAL A 1 744 ? -4.048 -30.449 49.741 1.00 95.94 744 VAL A CA 1
ATOM 5647 C C . VAL A 1 744 ? -3.630 -30.901 48.351 1.00 95.94 744 VAL A C 1
ATOM 5649 O O . VAL A 1 744 ? -2.535 -31.429 48.147 1.00 95.94 744 VAL A O 1
ATOM 5652 N N . VAL A 1 745 ? -4.535 -30.722 47.393 1.00 95.69 745 VAL A N 1
ATOM 5653 C CA . VAL A 1 745 ? -4.284 -31.018 45.983 1.00 95.69 745 VAL A CA 1
ATOM 5654 C C . VAL A 1 745 ? -3.642 -29.792 45.350 1.00 95.69 745 VAL A C 1
ATOM 5656 O O . VAL A 1 745 ? -4.179 -28.690 45.449 1.00 95.69 745 VAL A O 1
ATOM 5659 N N . ARG A 1 746 ? -2.499 -29.994 44.700 1.00 95.31 746 ARG A N 1
ATOM 5660 C CA . ARG A 1 746 ? -1.761 -28.986 43.949 1.00 95.31 746 ARG A CA 1
ATOM 5661 C C . ARG A 1 746 ? -1.994 -29.179 42.460 1.00 95.31 746 ARG A C 1
ATOM 5663 O O . ARG A 1 746 ? -1.787 -30.269 41.928 1.00 95.31 746 ARG A O 1
ATOM 5670 N N . LEU A 1 747 ? -2.360 -28.097 41.793 1.00 95.31 747 LEU A N 1
ATOM 5671 C CA . LEU A 1 747 ? -2.335 -27.983 40.345 1.00 95.31 747 LEU A CA 1
ATOM 5672 C C . LEU A 1 747 ? -1.158 -27.106 39.929 1.00 95.31 747 LEU A C 1
ATOM 5674 O O . LEU A 1 747 ? -0.987 -26.019 40.478 1.00 95.31 747 LEU A O 1
ATOM 5678 N N . THR A 1 748 ? -0.395 -27.549 38.936 1.00 92.50 748 THR A N 1
ATOM 5679 C CA . THR A 1 748 ? 0.604 -26.736 38.237 1.00 92.50 748 THR A CA 1
ATOM 5680 C C . THR A 1 748 ? 0.200 -26.589 36.778 1.00 92.50 748 THR A C 1
ATOM 5682 O O . THR A 1 748 ? -0.154 -27.578 36.135 1.00 92.50 748 THR A O 1
ATOM 5685 N N . ASP A 1 749 ? 0.223 -25.363 36.271 1.00 91.69 749 ASP A N 1
ATOM 5686 C CA . ASP A 1 749 ? -0.088 -25.060 34.875 1.00 91.69 749 ASP A CA 1
ATOM 5687 C C . ASP A 1 749 ? 1.186 -24.955 34.010 1.00 91.69 749 ASP A C 1
ATOM 5689 O O . ASP A 1 749 ? 2.312 -24.972 34.513 1.00 91.69 749 ASP A O 1
ATOM 5693 N N . GLY A 1 750 ? 1.024 -24.833 32.692 1.00 83.56 750 GLY A N 1
ATOM 5694 C CA . GLY A 1 750 ? 2.117 -24.730 31.721 1.00 83.56 750 GLY A CA 1
ATOM 5695 C C . GLY A 1 750 ? 2.964 -23.460 31.860 1.00 83.56 750 GLY A C 1
ATOM 5696 O O . GLY A 1 750 ? 4.044 -23.383 31.282 1.00 83.56 750 GLY A O 1
ATOM 5697 N N . GLY A 1 751 ? 2.495 -22.473 32.632 1.00 83.38 751 GLY A N 1
ATOM 5698 C CA . GLY A 1 751 ? 3.230 -21.268 33.021 1.00 83.38 751 GLY A CA 1
ATOM 5699 C C . GLY A 1 751 ? 3.983 -21.408 34.348 1.00 83.38 751 GLY A C 1
ATOM 5700 O O . GLY A 1 751 ? 4.464 -20.406 34.871 1.00 83.38 751 GLY A O 1
ATOM 5701 N N . ALA A 1 752 ? 4.066 -22.623 34.903 1.00 84.06 752 ALA A N 1
ATOM 5702 C CA . ALA A 1 752 ? 4.679 -22.944 36.193 1.00 84.06 752 ALA A CA 1
ATOM 5703 C C . ALA A 1 752 ? 4.022 -22.262 37.410 1.00 84.06 752 ALA A C 1
ATOM 5705 O O . ALA A 1 752 ? 4.613 -22.208 38.492 1.00 84.06 752 ALA A O 1
ATOM 5706 N N . ARG A 1 753 ? 2.783 -21.778 37.274 1.00 84.06 753 ARG A N 1
ATOM 5707 C CA . ARG A 1 753 ? 1.994 -21.280 38.405 1.00 84.06 753 ARG A CA 1
ATOM 5708 C C . ARG A 1 753 ? 1.376 -22.454 39.144 1.00 84.06 753 ARG A C 1
ATOM 5710 O O . ARG A 1 753 ? 0.998 -23.455 38.538 1.00 84.06 753 ARG A O 1
ATOM 5717 N N . THR A 1 754 ? 1.244 -22.319 40.459 1.00 89.81 754 THR A N 1
ATOM 5718 C CA . THR A 1 754 ? 0.687 -23.362 41.325 1.00 89.81 754 THR A CA 1
ATOM 5719 C C . THR A 1 754 ? -0.545 -22.870 42.068 1.00 89.81 754 THR A C 1
ATOM 5721 O O . THR A 1 754 ? -0.500 -21.786 42.649 1.00 89.81 754 THR A O 1
ATOM 5724 N N . VAL A 1 755 ? -1.598 -23.687 42.127 1.00 90.75 755 VAL A N 1
ATOM 5725 C CA . VAL A 1 755 ? -2.739 -23.486 43.033 1.00 90.75 755 VAL A CA 1
ATOM 5726 C C . VAL A 1 755 ? -2.918 -24.699 43.927 1.00 90.75 755 VAL A C 1
ATOM 5728 O O . VAL A 1 755 ? -3.013 -25.827 43.447 1.00 90.75 755 VAL A O 1
ATOM 5731 N N . ASP A 1 756 ? -3.002 -24.434 45.228 1.00 92.44 756 ASP A N 1
ATOM 5732 C CA . ASP A 1 756 ? -3.236 -25.430 46.265 1.00 92.44 756 ASP A CA 1
ATOM 5733 C C . ASP A 1 756 ? -4.684 -25.345 46.750 1.00 92.44 756 ASP A C 1
ATOM 5735 O O . ASP A 1 756 ? -5.161 -24.283 47.160 1.00 92.44 756 ASP A O 1
ATOM 5739 N N . ARG A 1 757 ? -5.391 -26.476 46.721 1.00 91.88 757 ARG A N 1
ATOM 5740 C CA . ARG A 1 757 ? -6.775 -26.586 47.178 1.00 91.88 757 ARG A CA 1
ATOM 5741 C C . ARG A 1 757 ? -6.885 -27.608 48.311 1.00 91.88 757 ARG A C 1
ATOM 5743 O O . ARG A 1 757 ? -6.627 -28.792 48.078 1.00 91.88 757 ARG A O 1
ATOM 5750 N N . PRO A 1 758 ? -7.282 -27.182 49.524 1.00 93.94 758 PRO A N 1
ATOM 5751 C CA . PRO A 1 758 ? -7.542 -28.107 50.614 1.00 93.94 758 PRO A CA 1
ATOM 5752 C C . PRO A 1 758 ? -8.871 -28.838 50.399 1.00 93.94 758 PRO A C 1
ATOM 5754 O O . PRO A 1 758 ? -9.867 -28.243 49.980 1.00 93.94 758 PRO A O 1
ATOM 5757 N N . TYR A 1 759 ? -8.884 -30.120 50.743 1.00 94.25 759 TYR A N 1
ATOM 5758 C CA . TYR A 1 759 ? -10.056 -30.980 50.756 1.00 94.25 759 TYR A CA 1
ATOM 5759 C C . TYR A 1 759 ? -10.072 -31.851 52.007 1.00 94.25 759 TYR A C 1
ATOM 5761 O O . TYR A 1 759 ? -9.025 -32.302 52.460 1.00 94.25 759 TYR A O 1
ATOM 5769 N N . ALA A 1 760 ? -11.273 -32.163 52.487 1.00 93.19 760 ALA A N 1
ATOM 5770 C CA . ALA A 1 760 ? -11.501 -33.209 53.473 1.00 93.19 760 ALA A CA 1
ATOM 5771 C C . ALA A 1 760 ? -12.209 -34.387 52.793 1.00 93.19 760 ALA A C 1
ATOM 5773 O O . ALA A 1 760 ? -13.276 -34.214 52.198 1.00 93.19 760 ALA A O 1
ATOM 5774 N N . ILE A 1 761 ? -11.619 -35.580 52.870 1.00 94.00 761 ILE A N 1
ATOM 5775 C CA . ILE A 1 761 ? -12.235 -36.828 52.407 1.00 94.00 761 ILE A CA 1
ATOM 5776 C C . ILE A 1 761 ? -12.675 -37.619 53.627 1.00 94.00 761 ILE A C 1
ATOM 5778 O O . ILE A 1 761 ? -11.841 -38.073 54.408 1.00 94.00 761 ILE A O 1
ATOM 5782 N N . THR A 1 762 ? -13.976 -37.846 53.768 1.00 95.06 762 THR A N 1
ATOM 5783 C CA . THR A 1 762 ? -14.510 -38.756 54.785 1.00 95.06 762 THR A CA 1
ATOM 5784 C C . THR A 1 762 ? -14.707 -40.141 54.180 1.00 95.06 762 THR A C 1
ATOM 5786 O O . THR A 1 762 ? -15.431 -40.289 53.198 1.00 95.06 762 THR A O 1
ATOM 5789 N N . ILE A 1 763 ? -14.085 -41.156 54.777 1.00 95.50 763 ILE A N 1
ATOM 5790 C CA . ILE A 1 763 ? -14.318 -42.572 54.491 1.00 95.50 763 ILE A CA 1
ATOM 5791 C C . ILE A 1 763 ? -15.097 -43.174 55.657 1.00 95.50 763 ILE A C 1
ATOM 5793 O O . ILE A 1 763 ? -14.614 -43.175 56.789 1.00 95.50 763 ILE A O 1
ATOM 5797 N N . THR A 1 764 ? -16.289 -43.705 55.398 1.00 93.12 764 THR A N 1
ATOM 5798 C CA . THR A 1 764 ? -17.092 -44.383 56.423 1.00 93.12 764 THR A CA 1
ATOM 5799 C C . THR A 1 764 ? -16.943 -45.895 56.336 1.00 93.12 764 THR A C 1
ATOM 5801 O O . THR A 1 764 ? -16.608 -46.454 55.287 1.00 93.12 764 THR A O 1
ATOM 5804 N N . ASN A 1 765 ? -17.239 -46.574 57.443 1.00 87.44 765 ASN A N 1
ATOM 5805 C CA . ASN A 1 765 ? -17.503 -48.007 57.393 1.00 87.44 765 ASN A CA 1
ATOM 5806 C C . ASN A 1 765 ? -18.761 -48.287 56.535 1.00 87.44 765 ASN A C 1
ATOM 5808 O O . ASN A 1 765 ? -19.548 -47.355 56.318 1.00 87.44 765 ASN A O 1
ATOM 5812 N N . PRO A 1 766 ? -18.898 -49.515 55.997 1.00 70.69 766 PRO A N 1
ATOM 5813 C CA . PRO A 1 766 ? -19.963 -49.895 55.066 1.00 70.69 766 PRO A CA 1
ATOM 5814 C C . PRO A 1 766 ? -21.382 -49.562 55.523 1.00 70.69 766 PRO A C 1
ATOM 5816 O O . PRO A 1 766 ? -21.669 -49.740 56.730 1.00 70.69 766 PRO A O 1
#

Foldseek 3Di:
DVVVVVVVVVVVVVVPPPLQWQKFFFKFFADPDDPFFHDPQLDLLFAHQVPDAFFGPQPRMDTFDVQFHAFAQDQEFAEEADPQCCLWANPVLVVLLVLLLVLQQPDDQLVPAALSNPVFALDQKDFDVVQQVVQADASSLVSNLVVLVLGGTAFQQQQQKGWRDKDAQDDDDPPPRIDTDIDGRMWTFDRDPLGDIDRAQDRSRFGKDWDKDWAGDDDDDDDDRTHITTHIDTPDPPDLRGFSNQQAWDWDFDCDANDTDTDTDRSAGRRMHGPHGGSNSSRVSSQFFFQSDKFFEWPFAQKWWWDDDFPDWDKWKKDWPLVLVVCQFADDPVVSCVVDPLWAWPDKDKDKDKDWDKDKDWDWADDPPDPPPDGTDIDIDIDIDIDIGITMDIDTDFKDFPDKDQKDKKKKWKWKWAADPPDDPPDTDIDIDIDIDIGSGITGIMTGAHPQQNVHKAFPDKDFDFKDKDKDDWPDWDDDDDDDDDDDITITMIIIGIYTMMMTTIRRTHIDGRDTATWGGNSRHRYDYADADPVVQWGPDKDKDWDWTWGQDPNDTDIIIMIGIGTHGQEYEREDAQDDQRPQRDRNDQKHKDWDWDQVRADVPHSDDYYTHDDMYIYGHSPPFDWDFDPSHPPDDDPRDPVRTDTHYWHWHDDPDPDAIQTIPVRAGPVLVCLQVDKDKPDLAADEAEAQDKDKDAIDIGGAADDKFKDWDPPFDDDQPFWDAHRRRMIIGHGHDFDKGWTWMWMAHPVRDIDIHIYIYGYYYD

pLDDT: mean 78.48, std 15.93, range [35.66, 97.69]

Nearest PDB structures (foldseek):
  9avk-assembly1_A  TM=7.336E-01  e=4.887E-05  Limosilactobacillus reuteri
  5xeq-assembly1_B-2  TM=2.604E-01  e=1.917E-02  Homo sapiens
  5oj2-assembly2_B  TM=1.587E-01  e=3.351E-03  Gallus gallus
  5oj6-assembly1_B-2  TM=1.566E-01  e=8.228E-03  Gallus gallus
  5oj2-assembly1_A  TM=1.626E-01  e=2.925E-02  Gallus gallus

Solvent-accessible surface area (backbone atoms only — not comparable to full-atom values): 42471 Å² total; per-residue (Å²): 107,71,72,57,51,53,56,51,52,53,53,59,51,59,74,60,62,75,69,71,47,29,21,23,20,32,17,35,53,37,44,93,80,47,101,71,35,30,60,96,46,43,35,46,48,34,59,29,54,39,76,65,94,75,58,72,57,78,61,72,49,41,77,30,57,94,76,22,37,25,32,53,81,55,52,66,42,37,29,33,59,33,66,49,24,44,74,38,32,35,73,61,41,51,51,31,49,49,54,30,45,46,55,52,52,69,56,66,53,40,72,74,56,59,72,73,37,76,94,35,44,45,62,26,68,47,75,33,68,70,40,31,78,67,41,24,36,34,48,24,39,44,47,39,14,51,51,44,36,67,50,22,36,31,39,34,65,73,28,28,40,35,43,58,48,74,48,84,58,67,90,63,68,73,68,48,42,59,45,74,42,71,44,73,46,10,35,21,61,43,70,54,102,77,56,48,78,42,79,37,53,38,38,39,56,39,49,46,48,70,47,80,49,65,50,69,79,84,78,83,84,86,85,74,78,54,40,34,32,35,46,56,40,58,74,50,84,85,62,83,42,54,44,45,36,30,40,57,66,42,80,39,78,43,80,52,94,93,41,75,43,83,41,72,45,34,74,53,56,55,16,28,39,55,81,50,66,14,29,12,44,50,41,40,50,27,60,63,21,15,61,85,32,72,37,42,29,52,66,40,86,60,21,32,31,41,55,84,85,70,92,58,78,45,83,46,58,41,43,57,36,42,59,52,52,60,49,45,33,67,39,55,72,70,56,46,43,71,75,38,79,74,61,44,75,71,45,77,46,82,42,80,44,80,45,71,49,73,50,75,46,71,50,72,39,71,60,92,88,59,59,93,88,61,79,64,42,83,42,80,46,77,48,75,48,76,42,85,43,68,34,38,50,74,42,63,74,35,68,45,71,80,43,81,32,67,51,36,73,36,36,40,38,38,38,39,34,38,62,54,90,93,54,64,94,92,50,72,44,79,46,74,47,78,47,78,43,82,41,82,44,59,39,27,22,25,33,67,48,59,96,52,23,80,57,36,69,48,78,77,44,81,44,82,78,52,80,48,77,50,72,50,76,66,79,48,74,76,84,80,94,73,96,66,102,68,84,82,63,41,52,36,40,31,48,36,44,72,36,60,39,38,42,32,39,26,30,61,15,34,56,37,67,44,49,71,42,41,25,42,26,63,29,49,58,37,68,40,82,52,70,52,41,66,89,80,64,28,35,87,66,72,43,73,49,78,51,76,48,44,31,58,54,95,92,36,86,41,83,32,52,33,40,33,59,42,49,54,50,36,37,32,38,34,40,40,78,57,86,47,66,40,99,84,69,44,81,62,48,71,56,52,71,54,83,47,70,45,64,89,51,32,44,93,98,41,58,11,17,26,30,46,44,73,68,24,48,39,33,36,45,61,70,57,76,34,70,43,76,73,75,89,42,96,89,52,80,71,78,86,43,82,90,68,33,46,70,44,63,28,52,23,44,72,64,96,60,94,67,74,48,33,36,53,60,73,58,41,23,67,66,52,47,46,22,63,74,42,69,44,74,36,66,86,67,60,74,75,43,34,39,79,36,84,40,79,46,68,52,48,74,47,50,49,42,79,60,67,43,30,46,70,38,91,91,46,54,74,68,53,54,54,47,47,74,40,51,81,28,39,38,38,36,40,30,72,54,60,47,76,36,61,36,31,44,22,41,32,30,56,79,73,50,74,48,78,46,74,41,58,38,41,27,37,72,120

Sequence (766 aa):
MLRFLKRFSWVGVLAMSLLPTAAFVFQGPNASGSPNGADSFEVPSIGYNANNLYVPDTSQTGPKNIGEEYRRNMPVLYYSFDQNFLDYFGSNGIVAVDAATAVFNSLTNVSQYSADLSEFPLESAAQNYQAQALGLSDLKSQVMALLVEQLGLANPNRYVWTLYSRFLGNPPPCPDGMGYYVIQRNFEIVPSTLDQFQYSSYVNGALFSYAITEYCAFTPPPFGPLLADAVEIPVDPLTQLTAVAANIPIPILLPVGGANLLVFSSSLPSGGYFNGLTRDDVAGLRALMRTNNMNVESAGPGTTVAATNFNSSQLLFTSNLTLLVNQALTNDAATLLGLYPGLVVSSTTPIFTNLVTTNVAFYFTNLPWSPAGSPATLVFSTNQTTNVVTWFSHSFANVVTNTYYTNGFITVLTTNVTPPPYAPPGVFVTNVTATTLFTNFINGDYFILPANSDCGVSIVNTQLVSVFNLTNTPVVATNATGTTNVAPEQFSQSLVFYFTNRVFVIHPVPCLAAAVSLRQGIERVQFVRRDFDSLIGQFYEPITNQYTLIVVTNSALQPQTVFRRVTQPDILFTAQNLTSVNTDGGLTADFTRSLNFNTANALPNLAGPGTIEPNTTITFNKVAPFYLNEQVAPGFAPFLDQLTAVSQLIWSSFDGTTNAPVVYPNGTSIQNLENQVLILISPLTLSTGRVAVAYSQTFTVTGGSSPYTWSLAPGTPALPPGLNLSAGGNLTGTPTVAGTYDIVVRLTDGGARTVDRPYAITITNP